Protein AF-0000000070117805 (afdb_homodimer)

Secondary structure (DSSP, 8-state):
----S-HHHHHHHHHHHHHHHHHHHHHHHHHHHHHTT--HHHHHHHHHHHHSTTTGGGSTTTHHHHHS-GGGHHHHHHHHHHHHHHHHHHHHHH--HHHHHHTHHHHHHHHHHHHHHHHHHHHHHHHHHHHHHSEETTEEPPHHHHHHHHHHHHT---HHHHHHHHHHTT-TTSHHHHHHHHHHHHHHHHHHHHHHHHHHHHHT--THHHHHHHHHHHHHHHHIIIIIHHHHHHHHHH---HHHHHHHHHHHHHHHHHHHHHHTS-HHHHHHHHHHHS---SHHHHIIIIIHHHHHHHHHHHHHHHHHHHHT---TT--HHHHHHHHHHHHHHHIIIIIHHHHHHHHTT--HHHHHHHHHHHT--HHHHHHHHHHHHHTT---HHHHHHHHHHHHHHHHTHHHHHHTT---HHHHHHHHHSS------/----S-HHHHHHHHHHHHHHHHHHHHHHHHHHHHHTT--HHHHHHHHHHHHSTTTGGGSTTTHHHHHS-GGGHHHHHHHHHHHHHHHHHHHHHH--HHHHHHTHHHHHHHHHHHHHHHHHHHHHHHHHHHHHHSEETTEEPPHHHHHHHHHHHHT---HHHHHHHHHHTT-TTSHHHHHHHHHHHHHHHHHHHHHHHHHHHHHT--THHHHHHHHHHHHHHHHIIIIIHHHHHHHHHH---HHHHHHHHHHHHHHHHHHHHHHTS-HHHHHHHHHHHS---SHHHHIIIIIHHHHHHHHHHHHHHHHHHHHT---TT--HHHHHHHHHHHHHHHIIIIIHHHHHHHHTT--HHHHHHHHHHHT--HHHHHHHHHHHHHTT-S-HHHHHHHHHHHHHHHHTHHHHHHTT---HHHHHHHHHSS------

Structure (mmCIF, N/CA/C/O backbone):
data_AF-0000000070117805-model_v1
#
loop_
_entity.id
_entity.type
_entity.pdbx_description
1 polymer 'Transporter (CPA2 family)'
#
loop_
_atom_site.group_PDB
_atom_site.id
_atom_site.type_symbol
_atom_site.label_atom_id
_atom_site.label_alt_id
_atom_site.label_comp_id
_atom_site.label_asym_id
_atom_site.label_entity_id
_atom_site.label_seq_id
_atom_site.pdbx_PDB_ins_code
_atom_site.Cartn_x
_atom_site.Cartn_y
_atom_site.Cartn_z
_atom_site.occupancy
_atom_site.B_iso_or_equiv
_atom_site.auth_seq_id
_atom_site.auth_comp_id
_atom_site.auth_asym_id
_atom_site.auth_atom_id
_atom_site.pdbx_PDB_model_num
ATOM 1 N N . MET A 1 1 ? 11.406 22.812 -18.406 1 55.03 1 MET A N 1
ATOM 2 C CA . MET A 1 1 ? 10.969 23.047 -17.047 1 55.03 1 MET A CA 1
ATOM 3 C C . MET A 1 1 ? 11.328 21.875 -16.141 1 55.03 1 MET A C 1
ATOM 5 O O . MET A 1 1 ? 11.234 20.719 -16.547 1 55.03 1 MET A O 1
ATOM 9 N N . LYS A 1 2 ? 12.023 22.328 -15.125 1 71.62 2 LYS A N 1
ATOM 10 C CA . LYS A 1 2 ? 12.477 21.281 -14.211 1 71.62 2 LYS A CA 1
ATOM 11 C C . LYS A 1 2 ? 11.688 21.312 -12.906 1 71.62 2 LYS A C 1
ATOM 13 O O . LYS A 1 2 ? 11.227 22.375 -12.469 1 71.62 2 LYS A O 1
ATOM 18 N N . SER A 1 3 ? 11.391 20.125 -12.461 1 77 3 SER A N 1
ATOM 19 C CA . SER A 1 3 ? 10.664 20.047 -11.195 1 77 3 SER A CA 1
ATOM 20 C C . SER A 1 3 ? 11.484 20.625 -10.047 1 77 3 SER A C 1
ATOM 22 O O . SER A 1 3 ? 12.695 20.422 -9.977 1 77 3 SER A O 1
ATOM 24 N N . ILE A 1 4 ? 10.828 21.422 -9.227 1 68.19 4 ILE A N 1
ATOM 25 C CA . ILE A 1 4 ? 11.516 22.031 -8.094 1 68.19 4 ILE A CA 1
ATOM 26 C C . ILE A 1 4 ? 11.297 21.203 -6.836 1 68.19 4 ILE A C 1
ATOM 28 O O . ILE A 1 4 ? 11.781 21.547 -5.758 1 68.19 4 ILE A O 1
ATOM 32 N N . ALA A 1 5 ? 10.648 20.016 -6.969 1 71.81 5 ALA A N 1
ATOM 33 C CA . ALA A 1 5 ? 10.359 19.156 -5.824 1 71.81 5 ALA A CA 1
ATOM 34 C C . ALA A 1 5 ? 11.617 18.422 -5.352 1 71.81 5 ALA A C 1
ATOM 36 O O . ALA A 1 5 ? 12.469 18.047 -6.164 1 71.81 5 ALA A O 1
ATOM 37 N N . PRO A 1 6 ? 11.727 18.297 -3.977 1 71.12 6 PRO A N 1
ATOM 38 C CA . PRO A 1 6 ? 12.82 17.453 -3.488 1 71.12 6 PRO A CA 1
ATOM 39 C C . PRO A 1 6 ? 12.836 16.078 -4.125 1 71.12 6 PRO A C 1
ATOM 41 O O . PRO A 1 6 ? 11.773 15.5 -4.383 1 71.12 6 PRO A O 1
ATOM 44 N N . ALA A 1 7 ? 14 15.547 -4.344 1 72.06 7 ALA A N 1
ATOM 45 C CA . ALA A 1 7 ? 14.203 14.305 -5.078 1 72.06 7 ALA A CA 1
ATOM 46 C C . ALA A 1 7 ? 13.445 13.148 -4.43 1 72.06 7 ALA A C 1
ATOM 48 O O . ALA A 1 7 ? 12.828 12.336 -5.121 1 72.06 7 ALA A O 1
ATOM 49 N N . ALA A 1 8 ? 13.438 13.117 -3.115 1 72.56 8 ALA A N 1
ATOM 50 C CA . ALA A 1 8 ? 12.789 12.016 -2.408 1 72.56 8 ALA A CA 1
ATOM 51 C C . ALA A 1 8 ? 11.273 12.062 -2.59 1 72.56 8 ALA A C 1
ATOM 53 O O . ALA A 1 8 ? 10.641 11.031 -2.812 1 72.56 8 ALA A O 1
ATOM 54 N N . GLU A 1 9 ? 10.781 13.25 -2.545 1 76.88 9 GLU A N 1
ATOM 55 C CA . GLU A 1 9 ? 9.344 13.414 -2.723 1 76.88 9 GLU A CA 1
ATOM 56 C C . GLU A 1 9 ? 8.93 13.125 -4.164 1 76.88 9 GLU A C 1
ATOM 58 O O . GLU A 1 9 ? 7.867 12.539 -4.402 1 76.88 9 GLU A O 1
ATOM 63 N N . LEU A 1 10 ? 9.758 13.523 -5.004 1 81.31 10 LEU A N 1
ATOM 64 C CA . LEU A 1 10 ? 9.453 13.297 -6.414 1 81.31 10 LEU A CA 1
ATOM 65 C C . LEU A 1 10 ? 9.492 11.812 -6.75 1 81.31 10 LEU A C 1
ATOM 67 O O . LEU A 1 10 ? 8.719 11.336 -7.582 1 81.31 10 LEU A O 1
ATOM 71 N N . THR A 1 11 ? 10.391 11.133 -6.172 1 84 11 THR A N 1
ATOM 72 C CA . THR A 1 11 ? 10.477 9.695 -6.395 1 84 11 THR A CA 1
ATOM 73 C C . THR A 1 11 ? 9.195 9 -5.953 1 84 11 THR A C 1
ATOM 75 O O . THR A 1 11 ? 8.641 8.18 -6.684 1 84 11 THR A O 1
ATOM 78 N N . VAL A 1 12 ? 8.75 9.352 -4.824 1 85.31 12 VAL A N 1
ATOM 79 C CA . VAL A 1 12 ? 7.535 8.734 -4.301 1 85.31 12 VAL A CA 1
ATOM 80 C C . VAL A 1 12 ? 6.344 9.133 -5.168 1 85.31 12 VAL A C 1
ATOM 82 O O . VAL A 1 12 ? 5.484 8.297 -5.465 1 85.31 12 VAL A O 1
ATOM 85 N N . ALA A 1 13 ? 6.355 10.359 -5.535 1 88.25 13 ALA A N 1
ATOM 86 C CA . ALA A 1 13 ? 5.273 10.82 -6.402 1 88.25 13 ALA A CA 1
ATOM 87 C C . ALA A 1 13 ? 5.289 10.094 -7.742 1 88.25 13 ALA A C 1
ATOM 89 O O . ALA A 1 13 ? 4.23 9.781 -8.297 1 88.25 13 ALA A O 1
ATOM 90 N N . THR A 1 14 ? 6.426 9.906 -8.25 1 89.94 14 THR A N 1
ATOM 91 C CA . THR A 1 14 ? 6.562 9.172 -9.5 1 89.94 14 THR A CA 1
ATOM 92 C C . THR A 1 14 ? 6.062 7.738 -9.352 1 89.94 14 THR A C 1
ATOM 94 O O . THR A 1 14 ? 5.426 7.195 -10.258 1 89.94 14 THR A O 1
ATOM 97 N N . VAL A 1 15 ? 6.383 7.164 -8.273 1 91.06 15 VAL A N 1
ATOM 98 C CA . VAL A 1 15 ? 5.918 5.812 -7.988 1 91.06 15 VAL A CA 1
ATOM 99 C C . VAL A 1 15 ? 4.395 5.777 -7.98 1 91.06 15 VAL A C 1
ATOM 101 O O . VAL A 1 15 ? 3.785 4.848 -8.516 1 91.06 15 VAL A O 1
ATOM 104 N N . LEU A 1 16 ? 3.816 6.758 -7.375 1 91.88 16 LEU A N 1
ATOM 105 C CA . LEU A 1 16 ? 2.361 6.832 -7.324 1 91.88 16 LEU A CA 1
ATOM 106 C C . LEU A 1 16 ? 1.78 7.035 -8.719 1 91.88 16 LEU A C 1
ATOM 108 O O . LEU A 1 16 ? 0.733 6.473 -9.047 1 91.88 16 LEU A O 1
ATOM 112 N N . ALA A 1 17 ? 2.422 7.848 -9.492 1 92.44 17 ALA A N 1
ATOM 113 C CA . ALA A 1 17 ? 2.014 8.008 -10.891 1 92.44 17 ALA A CA 1
ATOM 114 C C . ALA A 1 17 ? 2.129 6.688 -11.648 1 92.44 17 ALA A C 1
ATOM 116 O O . ALA A 1 17 ? 1.299 6.383 -12.508 1 92.44 17 ALA A O 1
ATOM 117 N N . ASP A 1 18 ? 3.166 5.977 -11.367 1 91.75 18 ASP A N 1
ATOM 118 C CA . ASP A 1 18 ? 3.35 4.66 -11.969 1 91.75 18 ASP A CA 1
ATOM 119 C C . ASP A 1 18 ? 2.195 3.727 -11.617 1 91.75 18 ASP A C 1
ATOM 121 O O . ASP A 1 18 ? 1.738 2.947 -12.453 1 91.75 18 ASP A O 1
ATOM 125 N N . ILE A 1 19 ? 1.818 3.775 -10.391 1 92.06 19 ILE A N 1
ATOM 126 C CA . ILE A 1 19 ? 0.686 2.959 -9.969 1 92.06 19 ILE A CA 1
ATOM 127 C C . ILE A 1 19 ? -0.547 3.32 -10.797 1 92.06 19 ILE A C 1
ATOM 129 O O . ILE A 1 19 ? -1.296 2.438 -11.219 1 92.06 19 ILE A O 1
ATOM 133 N N . ALA A 1 20 ? -0.737 4.594 -10.992 1 93.06 20 ALA A N 1
ATOM 134 C CA . ALA A 1 20 ? -1.87 5.062 -11.781 1 93.06 20 ALA A CA 1
ATOM 135 C C . ALA A 1 20 ? -1.833 4.473 -13.188 1 93.06 20 ALA A C 1
ATOM 137 O O . ALA A 1 20 ? -2.844 3.965 -13.68 1 93.06 20 ALA A O 1
ATOM 138 N N . ILE A 1 21 ? -0.722 4.527 -13.812 1 90.75 21 ILE A N 1
ATOM 139 C CA . ILE A 1 21 ? -0.55 4.02 -15.164 1 90.75 21 ILE A CA 1
ATOM 140 C C . ILE A 1 21 ? -0.79 2.512 -15.188 1 90.75 21 ILE A C 1
ATOM 142 O O . ILE A 1 21 ? -1.487 2 -16.062 1 90.75 21 ILE A O 1
ATOM 146 N N . VAL A 1 22 ? -0.227 1.865 -14.25 1 89.94 22 VAL A N 1
ATOM 147 C CA . VAL A 1 22 ? -0.34 0.415 -14.141 1 89.94 22 VAL A CA 1
ATOM 148 C C . VAL A 1 22 ? -1.805 0.022 -13.961 1 89.94 22 VAL A C 1
ATOM 150 O O . VAL A 1 22 ? -2.273 -0.946 -14.57 1 89.94 22 VAL A O 1
ATOM 153 N N . LEU A 1 23 ? -2.49 0.759 -13.156 1 90.62 23 LEU A N 1
ATOM 154 C CA . LEU A 1 23 ? -3.891 0.447 -12.898 1 90.62 23 LEU A CA 1
ATOM 155 C C . LEU A 1 23 ? -4.73 0.631 -14.156 1 90.62 23 LEU A C 1
ATOM 157 O O . LEU A 1 23 ? -5.543 -0.233 -14.5 1 90.62 23 LEU A O 1
ATOM 161 N N . VAL A 1 24 ? -4.508 1.684 -14.859 1 91.38 24 VAL A N 1
ATOM 162 C CA . VAL A 1 24 ? -5.309 1.983 -16.047 1 91.38 24 VAL A CA 1
ATOM 163 C C . VAL A 1 24 ? -4.98 0.989 -17.156 1 91.38 24 VAL A C 1
ATOM 165 O O . VAL A 1 24 ? -5.883 0.402 -17.75 1 91.38 24 VAL A O 1
ATOM 168 N N . VAL A 1 25 ? -3.73 0.775 -17.406 1 90.56 25 VAL A N 1
ATOM 169 C CA . VAL A 1 25 ? -3.311 -0.145 -18.469 1 90.56 25 VAL A CA 1
ATOM 170 C C . VAL A 1 25 ? -3.711 -1.571 -18.094 1 90.56 25 VAL A C 1
ATOM 172 O O . VAL A 1 25 ? -4.156 -2.34 -18.953 1 90.56 25 VAL A O 1
ATOM 175 N N . GLY A 1 26 ? -3.496 -1.87 -16.844 1 89.38 26 GLY A N 1
ATOM 176 C CA . GLY A 1 26 ? -3.912 -3.182 -16.375 1 89.38 26 GLY A CA 1
ATOM 177 C C . GLY A 1 26 ? -5.398 -3.434 -16.547 1 89.38 26 GLY A C 1
ATOM 178 O O . GLY A 1 26 ? -5.809 -4.531 -16.922 1 89.38 26 GLY A O 1
ATOM 179 N N . TYR A 1 27 ? -6.141 -2.432 -16.25 1 89.06 27 TYR A N 1
ATOM 180 C CA . TYR A 1 27 ? -7.586 -2.559 -16.406 1 89.06 27 TYR A CA 1
ATOM 181 C C . TYR A 1 27 ? -7.961 -2.764 -17.859 1 89.06 27 TYR A C 1
ATOM 183 O O . TYR A 1 27 ? -8.797 -3.611 -18.188 1 89.06 27 TYR A O 1
ATOM 191 N N . VAL A 1 28 ? -7.391 -2.021 -18.734 1 91.88 28 VAL A N 1
ATOM 192 C CA . VAL A 1 28 ? -7.691 -2.102 -20.156 1 91.88 28 VAL A CA 1
ATOM 193 C C . VAL A 1 28 ? -7.289 -3.473 -20.703 1 91.88 28 VAL A C 1
ATOM 195 O O . VAL A 1 28 ? -8.07 -4.133 -21.391 1 91.88 28 VAL A O 1
ATOM 198 N N . PHE A 1 29 ? -6.133 -3.92 -20.391 1 91.69 29 PHE A N 1
ATOM 199 C CA . PHE A 1 29 ? -5.648 -5.219 -20.844 1 91.69 29 PHE A CA 1
ATOM 200 C C . PHE A 1 29 ? -6.445 -6.348 -20.203 1 91.69 29 PHE A C 1
ATOM 202 O O . PHE A 1 29 ? -6.684 -7.383 -20.828 1 91.69 29 PHE A O 1
ATOM 209 N N . GLY A 1 30 ? -6.707 -6.141 -18.953 1 87.94 30 GLY A N 1
ATOM 210 C CA . GLY A 1 30 ? -7.535 -7.133 -18.281 1 87.94 30 GLY A CA 1
ATOM 211 C C . GLY A 1 30 ? -8.906 -7.293 -18.922 1 87.94 30 GLY A C 1
ATOM 212 O O . GLY A 1 30 ? -9.367 -8.414 -19.125 1 87.94 30 GLY A O 1
ATOM 213 N N . ARG A 1 31 ? -9.492 -6.215 -19.234 1 88.19 31 ARG A N 1
ATOM 214 C CA . ARG A 1 31 ? -10.789 -6.238 -19.891 1 88.19 31 ARG A CA 1
ATOM 215 C C . ARG A 1 31 ? -10.68 -6.867 -21.281 1 88.19 31 ARG A C 1
ATOM 217 O O . ARG A 1 31 ? -11.57 -7.613 -21.703 1 88.19 31 ARG A O 1
ATOM 224 N N . ALA A 1 32 ? -9.68 -6.527 -21.953 1 92.19 32 ALA A N 1
ATOM 225 C CA . ALA A 1 32 ? -9.445 -7.117 -23.266 1 92.19 32 ALA A CA 1
ATOM 226 C C . ALA A 1 32 ? -9.266 -8.633 -23.156 1 92.19 32 ALA A C 1
ATOM 228 O O . ALA A 1 32 ? -9.773 -9.383 -24 1 92.19 32 ALA A O 1
ATOM 229 N N . ALA A 1 33 ? -8.484 -9.055 -22.25 1 89.25 33 ALA A N 1
ATOM 230 C CA . ALA A 1 33 ? -8.273 -10.484 -22.016 1 89.25 33 ALA A CA 1
ATOM 231 C C . ALA A 1 33 ? -9.594 -11.188 -21.719 1 89.25 33 ALA A C 1
ATOM 233 O O . ALA A 1 33 ? -9.852 -12.273 -22.25 1 89.25 33 ALA A O 1
ATOM 234 N N . ARG A 1 34 ? -10.336 -10.547 -20.938 1 85.94 34 ARG A N 1
ATOM 235 C CA . ARG A 1 34 ? -11.633 -11.117 -20.594 1 85.94 34 ARG A CA 1
ATOM 236 C C . ARG A 1 34 ? -12.508 -11.258 -21.828 1 85.94 34 ARG A C 1
ATOM 238 O O . ARG A 1 34 ? -13.234 -12.25 -21.984 1 85.94 34 ARG A O 1
ATOM 245 N N . ARG A 1 35 ? -12.492 -10.336 -22.625 1 88.25 35 ARG A N 1
ATOM 246 C CA . ARG A 1 35 ? -13.266 -10.375 -23.859 1 88.25 35 ARG A CA 1
ATOM 247 C C . ARG A 1 35 ? -12.797 -11.492 -24.781 1 88.25 35 ARG A C 1
ATOM 249 O O . ARG A 1 35 ? -13.586 -12.062 -25.531 1 88.25 35 ARG A O 1
ATOM 256 N N . LEU A 1 36 ? -11.594 -11.828 -24.656 1 88.88 36 LEU A N 1
ATOM 257 C CA . LEU A 1 36 ? -11.016 -12.883 -25.484 1 88.88 36 LEU A CA 1
ATOM 258 C C . LEU A 1 36 ? -11.141 -14.242 -24.781 1 88.88 36 LEU A C 1
ATOM 260 O O . LEU A 1 36 ? -10.547 -15.227 -25.234 1 88.88 36 LEU A O 1
ATOM 264 N N . GLY A 1 37 ? -11.734 -14.211 -23.656 1 83.38 37 GLY A N 1
ATOM 265 C CA . GLY A 1 37 ? -11.953 -15.453 -22.922 1 83.38 37 GLY A CA 1
ATOM 266 C C . GLY A 1 37 ? -10.789 -15.836 -22.031 1 83.38 37 GLY A C 1
ATOM 267 O O . GLY A 1 37 ? -10.703 -16.969 -21.562 1 83.38 37 GLY A O 1
ATOM 268 N N . GLN A 1 38 ? -9.914 -14.891 -21.828 1 86.69 38 GLN A N 1
ATOM 269 C CA . GLN A 1 38 ? -8.742 -15.117 -20.984 1 86.69 38 GLN A CA 1
ATOM 270 C C . GLN A 1 38 ? -8.977 -14.594 -19.578 1 86.69 38 GLN A C 1
ATOM 272 O O . GLN A 1 38 ? -9.789 -13.688 -19.359 1 86.69 38 GLN A O 1
ATOM 277 N N . PRO A 1 39 ? -8.336 -15.289 -18.609 1 83.12 39 PRO A N 1
ATOM 278 C CA . PRO A 1 39 ? -8.359 -14.711 -17.266 1 83.12 39 PRO A CA 1
ATOM 279 C C . PRO A 1 39 ? -7.773 -13.305 -17.203 1 83.12 39 PRO A C 1
ATOM 281 O O . PRO A 1 39 ? -6.789 -13.016 -17.906 1 83.12 39 PRO A O 1
ATOM 284 N N . VAL A 1 40 ? -8.336 -12.508 -16.375 1 85.81 40 VAL A N 1
ATOM 285 C CA . VAL A 1 40 ? -7.945 -11.102 -16.234 1 85.81 40 VAL A CA 1
ATOM 286 C C . VAL A 1 40 ? -6.461 -11.008 -15.891 1 85.81 40 VAL A C 1
ATOM 288 O O . VAL A 1 40 ? -5.766 -10.109 -16.359 1 85.81 40 VAL A O 1
ATOM 291 N N . VAL A 1 41 ? -5.996 -11.93 -15.117 1 83.38 41 VAL A N 1
ATOM 292 C CA . VAL A 1 41 ? -4.617 -11.898 -14.648 1 83.38 41 VAL A CA 1
ATOM 293 C C . VAL A 1 41 ? -3.66 -11.992 -15.836 1 83.38 41 VAL A C 1
ATOM 295 O O . VAL A 1 41 ? -2.588 -11.391 -15.828 1 83.38 41 VAL A O 1
ATOM 298 N N . VAL A 1 42 ? -3.996 -12.75 -16.781 1 84.12 42 VAL A N 1
ATOM 299 C CA . VAL A 1 42 ? -3.182 -12.867 -17.984 1 84.12 42 VAL A CA 1
ATOM 300 C C . VAL A 1 42 ? -3.055 -11.508 -18.672 1 84.12 42 VAL A C 1
ATOM 302 O O . VAL A 1 42 ? -1.975 -11.133 -19.125 1 84.12 42 VAL A O 1
ATOM 305 N N . GLY A 1 43 ? -4.129 -10.859 -18.781 1 86.69 43 GLY A N 1
ATOM 306 C CA . GLY A 1 43 ? -4.102 -9.508 -19.328 1 86.69 43 GLY A CA 1
ATOM 307 C C . GLY A 1 43 ? -3.221 -8.562 -18.531 1 86.69 43 GLY A C 1
ATOM 308 O O . GLY A 1 43 ? -2.508 -7.742 -19.109 1 86.69 43 GLY A O 1
ATOM 309 N N . GLU A 1 44 ? -3.254 -8.656 -17.266 1 86.44 44 GLU A N 1
ATOM 310 C CA . GLU A 1 44 ? -2.447 -7.801 -16.406 1 86.44 44 GLU A CA 1
ATOM 311 C C . GLU A 1 44 ? -0.957 -8.078 -16.594 1 86.44 44 GLU A C 1
ATOM 313 O O . GLU A 1 44 ? -0.149 -7.148 -16.641 1 86.44 44 GLU A O 1
ATOM 318 N N . ILE A 1 45 ? -0.655 -9.312 -16.672 1 83.25 45 ILE A N 1
ATOM 319 C CA . ILE A 1 45 ? 0.739 -9.68 -16.891 1 83.25 45 ILE A CA 1
ATOM 320 C C . ILE A 1 45 ? 1.198 -9.164 -18.25 1 83.25 45 ILE A C 1
ATOM 322 O O . ILE A 1 45 ? 2.297 -8.617 -18.375 1 83.25 45 ILE A O 1
ATOM 326 N N . LEU A 1 46 ? 0.386 -9.289 -19.234 1 86.06 46 LEU A N 1
ATOM 327 C CA . LEU A 1 46 ? 0.695 -8.789 -20.578 1 86.06 46 LEU A CA 1
ATOM 328 C C . LEU A 1 46 ? 0.869 -7.277 -20.562 1 86.06 46 LEU A C 1
ATOM 330 O O . LEU A 1 46 ? 1.698 -6.738 -21.297 1 86.06 46 LEU A O 1
ATOM 334 N N . ALA A 1 47 ? 0.02 -6.641 -19.812 1 88.31 47 ALA A N 1
ATOM 335 C CA . ALA A 1 47 ? 0.157 -5.195 -19.672 1 88.31 47 ALA A CA 1
ATOM 336 C C . ALA A 1 47 ? 1.54 -4.824 -19.141 1 88.31 47 ALA A C 1
ATOM 338 O O . ALA A 1 47 ? 2.16 -3.871 -19.625 1 88.31 47 ALA A O 1
ATOM 339 N N . GLY A 1 48 ? 1.985 -5.52 -18.156 1 84.69 48 GLY A N 1
ATOM 340 C CA . GLY A 1 48 ? 3.322 -5.301 -17.625 1 84.69 48 GLY A CA 1
ATOM 341 C C . GLY A 1 48 ? 4.414 -5.5 -18.672 1 84.69 48 GLY A C 1
ATOM 342 O O . GLY A 1 48 ? 5.348 -4.699 -18.75 1 84.69 48 GLY A O 1
ATOM 343 N N . ILE A 1 49 ? 4.262 -6.531 -19.391 1 82.56 49 ILE A N 1
ATOM 344 C CA . ILE A 1 49 ? 5.234 -6.84 -20.438 1 82.56 49 ILE A CA 1
ATOM 345 C C . ILE A 1 49 ? 5.223 -5.738 -21.484 1 82.56 49 ILE A C 1
ATOM 347 O O . ILE A 1 49 ? 6.277 -5.328 -21.984 1 82.56 49 ILE A O 1
ATOM 351 N N . ALA A 1 50 ? 4.086 -5.312 -21.828 1 85.25 50 ALA A N 1
ATOM 352 C CA . ALA A 1 50 ? 3.941 -4.262 -22.828 1 85.25 50 ALA A CA 1
ATOM 353 C C . ALA A 1 50 ? 4.578 -2.957 -22.359 1 85.25 50 ALA A C 1
ATOM 355 O O . ALA A 1 50 ? 5.145 -2.207 -23.156 1 85.25 50 ALA A O 1
ATOM 356 N N . LEU A 1 51 ? 4.477 -2.703 -21.141 1 86.44 51 LEU A N 1
ATOM 357 C CA . LEU A 1 51 ? 5.02 -1.476 -20.562 1 86.44 51 LEU A CA 1
ATOM 358 C C . LEU A 1 51 ? 6.52 -1.609 -20.312 1 86.44 51 LEU A C 1
ATOM 360 O O . LEU A 1 51 ? 7.203 -0.614 -20.062 1 86.44 51 LEU A O 1
ATOM 364 N N . GLY A 1 52 ? 6.941 -2.795 -20.375 1 81.12 52 GLY A N 1
ATOM 365 C CA . GLY A 1 52 ? 8.344 -3.082 -20.125 1 81.12 52 GLY A CA 1
ATOM 366 C C . GLY A 1 52 ? 9.219 -2.932 -21.359 1 81.12 52 GLY A C 1
ATOM 367 O O . GLY A 1 52 ? 8.82 -2.293 -22.328 1 81.12 52 GLY A O 1
ATOM 368 N N . PRO A 1 53 ? 10.406 -3.402 -21.203 1 76.06 53 PRO A N 1
ATOM 369 C CA . PRO A 1 53 ? 11.359 -3.27 -22.297 1 76.06 53 PRO A CA 1
ATOM 370 C C . PRO A 1 53 ? 10.93 -4.047 -23.547 1 76.06 53 PRO A C 1
ATOM 372 O O . PRO A 1 53 ? 11.406 -3.76 -24.641 1 76.06 53 PRO A O 1
ATOM 375 N N . SER A 1 54 ? 10.023 -4.938 -23.391 1 75.38 54 SER A N 1
ATOM 376 C CA . SER A 1 54 ? 9.641 -5.805 -24.5 1 75.38 54 SER A CA 1
ATOM 377 C C . SER A 1 54 ? 8.852 -5.039 -25.562 1 75.38 54 SER A C 1
ATOM 379 O O . SER A 1 54 ? 8.883 -5.387 -26.734 1 75.38 54 SER A O 1
ATOM 381 N N . LEU A 1 55 ? 8.055 -4.062 -25.172 1 75.88 55 LEU A N 1
ATOM 382 C CA . LEU A 1 55 ? 7.289 -3.307 -26.156 1 75.88 55 LEU A CA 1
ATOM 383 C C . LEU A 1 55 ? 7.594 -1.816 -26.047 1 75.88 55 LEU A C 1
ATOM 385 O O . LEU A 1 55 ? 8.195 -1.237 -26.969 1 75.88 55 LEU A O 1
ATOM 389 N N . LEU A 1 56 ? 7.312 -1.294 -24.969 1 73.19 56 LEU A N 1
ATOM 390 C CA . LEU A 1 56 ? 7.559 0.134 -24.797 1 73.19 56 LEU A CA 1
ATOM 391 C C . LEU A 1 56 ? 9.047 0.449 -24.906 1 73.19 56 LEU A C 1
ATOM 393 O O . LEU A 1 56 ? 9.422 1.529 -25.375 1 73.19 56 LEU A O 1
ATOM 397 N N . GLY A 1 57 ? 9.758 -0.45 -24.469 1 69.88 57 GLY A N 1
ATOM 398 C CA . GLY A 1 57 ? 11.203 -0.264 -24.516 1 69.88 57 GLY A CA 1
ATOM 399 C C . GLY A 1 57 ? 11.758 -0.269 -25.922 1 69.88 57 GLY A C 1
ATOM 400 O O . GLY A 1 57 ? 12.883 0.195 -26.156 1 69.88 57 GLY A O 1
ATOM 401 N N . LEU A 1 58 ? 10.953 -0.786 -26.781 1 70.44 58 LEU A N 1
ATOM 402 C CA . LEU A 1 58 ? 11.383 -0.811 -28.172 1 70.44 58 LEU A CA 1
ATOM 403 C C . LEU A 1 58 ? 11.211 0.558 -28.828 1 70.44 58 LEU A C 1
ATOM 405 O O . LEU A 1 58 ? 11.797 0.833 -29.875 1 70.44 58 LEU A O 1
ATOM 409 N N . LEU A 1 59 ? 10.406 1.34 -28.109 1 72.62 59 LEU A N 1
ATOM 410 C CA . LEU A 1 59 ? 10.195 2.684 -28.641 1 72.62 59 LEU A CA 1
ATOM 411 C C . LEU A 1 59 ? 11.359 3.6 -28.266 1 72.62 59 LEU A C 1
ATOM 413 O O . LEU A 1 59 ? 12.031 3.383 -27.266 1 72.62 59 LEU A O 1
ATOM 417 N N . PRO A 1 60 ? 11.664 4.461 -29.172 1 72.12 60 PRO A N 1
ATOM 418 C CA . PRO A 1 60 ? 12.805 5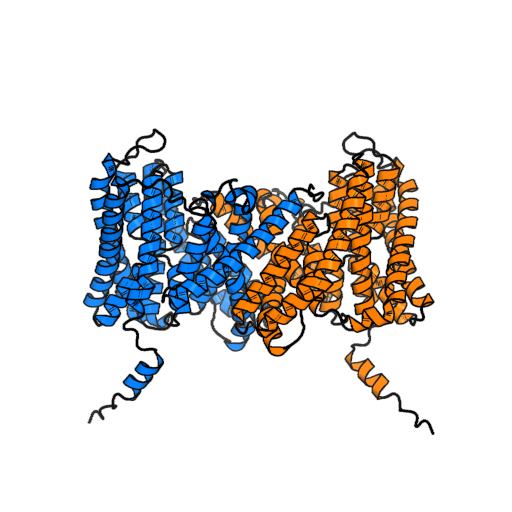.336 -28.906 1 72.12 60 PRO A CA 1
ATOM 419 C C . PRO A 1 60 ? 12.641 6.164 -27.641 1 72.12 60 PRO A C 1
ATOM 421 O O . PRO A 1 60 ? 11.516 6.523 -27.266 1 72.12 60 PRO A O 1
ATOM 424 N N . GLY A 1 61 ? 13.797 6.348 -26.938 1 70.44 61 GLY A N 1
ATOM 425 C CA . GLY A 1 61 ? 13.82 7.254 -25.797 1 70.44 61 GLY A CA 1
ATOM 426 C C . GLY A 1 61 ? 13.734 6.543 -24.469 1 70.44 61 GLY A C 1
ATOM 427 O O . GLY A 1 61 ? 13.43 7.164 -23.453 1 70.44 61 GLY A O 1
ATOM 428 N N . ASP A 1 62 ? 13.961 5.266 -24.453 1 73.38 62 ASP A N 1
ATOM 429 C CA . ASP A 1 62 ? 13.93 4.469 -23.219 1 73.38 62 ASP A CA 1
ATOM 430 C C . ASP A 1 62 ? 12.695 4.789 -22.391 1 73.38 62 ASP A C 1
ATOM 432 O O . ASP A 1 62 ? 12.812 5.125 -21.203 1 73.38 62 ASP A O 1
ATOM 436 N N . LEU A 1 63 ? 11.602 4.734 -22.984 1 74 63 LEU A N 1
ATOM 437 C CA . LEU A 1 63 ? 10.328 5.145 -22.406 1 74 63 LEU A CA 1
ATOM 438 C C . LEU A 1 63 ? 10.031 4.367 -21.125 1 74 63 LEU A C 1
ATOM 440 O O . LEU A 1 63 ? 9.453 4.91 -20.188 1 74 63 LEU A O 1
ATOM 444 N N . THR A 1 64 ? 10.516 3.201 -21.078 1 73.94 64 THR A N 1
ATOM 445 C CA . THR A 1 64 ? 10.258 2.395 -19.891 1 73.94 64 THR A CA 1
ATOM 446 C C . THR A 1 64 ? 10.93 3.01 -18.672 1 73.94 64 THR A C 1
ATOM 448 O O . THR A 1 64 ? 10.305 3.154 -17.609 1 73.94 64 THR A O 1
ATOM 451 N N . SER A 1 65 ? 12.172 3.379 -18.875 1 76.94 65 SER A N 1
ATOM 452 C CA . SER A 1 65 ? 12.906 3.973 -17.766 1 76.94 65 SER A CA 1
ATOM 453 C C . SER A 1 65 ? 12.375 5.363 -17.422 1 76.94 65 SER A C 1
ATOM 455 O O . SER A 1 65 ? 12.469 5.809 -16.281 1 76.94 65 SER A O 1
ATOM 457 N N . ALA A 1 66 ? 11.852 5.945 -18.406 1 77.12 66 ALA A N 1
ATOM 458 C CA . ALA A 1 66 ? 11.297 7.281 -18.203 1 77.12 66 ALA A CA 1
ATOM 459 C C . ALA A 1 66 ? 10 7.211 -17.391 1 77.12 66 ALA A C 1
ATOM 461 O O . ALA A 1 66 ? 9.758 8.047 -16.516 1 77.12 66 ALA A O 1
ATOM 462 N N . VAL A 1 67 ? 9.258 6.25 -17.672 1 79.56 67 VAL A N 1
ATOM 463 C CA . VAL A 1 67 ? 7.957 6.113 -17.031 1 79.56 67 VAL A CA 1
ATOM 464 C C . VAL A 1 67 ? 8.109 5.348 -15.711 1 79.56 67 VAL A C 1
ATOM 466 O O . VAL A 1 67 ? 7.5 5.707 -14.703 1 79.56 67 VAL A O 1
ATOM 469 N N . PHE A 1 68 ? 8.867 4.352 -15.766 1 84 68 PHE A N 1
ATOM 470 C CA . PHE A 1 68 ? 9.117 3.512 -14.602 1 84 68 PHE A CA 1
ATOM 471 C C . PHE A 1 68 ? 10.594 3.521 -14.227 1 84 68 PHE A C 1
ATOM 473 O O . PHE A 1 68 ? 11.289 2.521 -14.414 1 84 68 PHE A O 1
ATOM 480 N N . PRO A 1 69 ? 11 4.512 -13.633 1 81.75 69 PRO A N 1
ATOM 481 C CA . PRO A 1 69 ? 12.422 4.586 -13.273 1 81.75 69 PRO A CA 1
ATOM 482 C C . PRO A 1 69 ? 12.859 3.449 -12.352 1 81.75 69 PRO A C 1
ATOM 484 O O . PRO A 1 69 ? 12.102 3.033 -11.477 1 81.75 69 PRO A O 1
ATOM 487 N N . PRO A 1 70 ? 14.062 2.977 -12.508 1 77.94 70 PRO A N 1
ATOM 488 C CA . PRO A 1 70 ? 14.57 1.854 -11.719 1 77.94 70 PRO A CA 1
ATOM 489 C C . PRO A 1 70 ? 14.508 2.115 -10.219 1 77.94 70 PRO A C 1
ATOM 491 O O . PRO A 1 70 ? 14.273 1.191 -9.438 1 77.94 70 PRO A O 1
ATOM 494 N N . ALA A 1 71 ? 14.688 3.334 -9.859 1 78.75 71 ALA A N 1
ATOM 495 C CA . ALA A 1 71 ? 14.695 3.68 -8.445 1 78.75 71 ALA A CA 1
ATOM 496 C C . ALA A 1 71 ? 13.32 3.488 -7.82 1 78.75 71 ALA A C 1
ATOM 498 O O . ALA A 1 71 ? 13.203 3.271 -6.613 1 78.75 71 ALA A O 1
ATOM 499 N N . GLY A 1 72 ? 12.344 3.529 -8.641 1 84.88 72 GLY A N 1
ATOM 500 C CA . GLY A 1 72 ? 10.984 3.463 -8.133 1 84.88 72 GLY A CA 1
ATOM 501 C C . GLY A 1 72 ? 10.422 2.055 -8.109 1 84.88 72 GLY A C 1
ATOM 502 O O . GLY A 1 72 ? 9.43 1.783 -7.422 1 84.88 72 GLY A O 1
ATOM 503 N N . ARG A 1 73 ? 11.023 1.128 -8.719 1 83.38 73 ARG A N 1
ATOM 504 C CA . ARG A 1 73 ? 10.477 -0.21 -8.93 1 83.38 73 ARG A CA 1
ATOM 505 C C . ARG A 1 73 ? 10.375 -0.973 -7.613 1 83.38 73 ARG A C 1
ATOM 507 O O . ARG A 1 73 ? 9.367 -1.636 -7.352 1 83.38 73 ARG A O 1
ATOM 514 N N . PRO A 1 74 ? 11.398 -0.832 -6.77 1 82.19 74 PRO A N 1
ATOM 515 C CA . PRO A 1 74 ? 11.273 -1.522 -5.484 1 82.19 74 PRO A CA 1
ATOM 516 C C . PRO A 1 74 ? 10.094 -1.021 -4.656 1 82.19 74 PRO A C 1
ATOM 518 O O . PRO A 1 74 ? 9.469 -1.8 -3.934 1 82.19 74 PRO A O 1
ATOM 521 N N . TYR A 1 75 ? 9.773 0.235 -4.785 1 87.75 75 TYR A N 1
ATOM 522 C CA . TYR A 1 75 ? 8.633 0.792 -4.07 1 87.75 75 TYR A CA 1
ATOM 523 C C . TYR A 1 75 ? 7.324 0.217 -4.602 1 87.75 75 TYR A C 1
ATOM 525 O O . TYR A 1 75 ? 6.422 -0.113 -3.826 1 87.75 75 TYR A O 1
ATOM 533 N N . LEU A 1 76 ? 7.305 0.109 -5.898 1 87.06 76 LEU A N 1
ATOM 534 C CA . LEU A 1 76 ? 6.125 -0.479 -6.523 1 87.06 76 LEU A CA 1
ATOM 535 C C . LEU A 1 76 ? 5.91 -1.91 -6.043 1 87.06 76 LEU A C 1
ATOM 537 O O . LEU A 1 76 ? 4.785 -2.307 -5.742 1 87.06 76 LEU A O 1
ATOM 541 N N . SER A 1 77 ? 6.938 -2.598 -5.953 1 84.06 77 SER A N 1
ATOM 542 C CA . SER A 1 77 ? 6.891 -3.984 -5.504 1 84.06 77 SER A CA 1
ATOM 543 C C . SER A 1 77 ? 6.43 -4.078 -4.051 1 84.06 77 SER A C 1
ATOM 545 O O . SER A 1 77 ? 5.598 -4.922 -3.711 1 84.06 77 SER A O 1
ATOM 547 N N . ALA A 1 78 ? 6.98 -3.232 -3.252 1 87.19 78 ALA A N 1
ATOM 548 C CA . ALA A 1 78 ? 6.621 -3.238 -1.837 1 87.19 78 ALA A CA 1
ATOM 549 C C . ALA A 1 78 ? 5.145 -2.906 -1.644 1 87.19 78 ALA A C 1
ATOM 551 O O . ALA A 1 78 ? 4.453 -3.553 -0.853 1 87.19 78 ALA A O 1
ATOM 552 N N . ILE A 1 79 ? 4.68 -1.943 -2.336 1 90.12 79 ILE A N 1
ATOM 553 C CA . ILE A 1 79 ? 3.293 -1.507 -2.238 1 90.12 79 ILE A CA 1
ATOM 554 C C . ILE A 1 79 ? 2.365 -2.627 -2.705 1 90.12 79 ILE A C 1
ATOM 556 O O . ILE A 1 79 ? 1.346 -2.902 -2.066 1 90.12 79 ILE A O 1
ATOM 560 N N . SER A 1 80 ? 2.678 -3.215 -3.756 1 88.62 80 SER A N 1
ATOM 561 C CA . SER A 1 80 ? 1.836 -4.258 -4.332 1 88.62 80 SER A CA 1
ATOM 562 C C . SER A 1 80 ? 1.812 -5.5 -3.445 1 88.62 80 SER A C 1
ATOM 564 O O . SER A 1 80 ? 0.849 -6.27 -3.475 1 88.62 80 SER A O 1
ATOM 566 N N . GLN A 1 81 ? 2.873 -5.746 -2.668 1 88.31 81 GLN A N 1
ATOM 567 C CA . GLN A 1 81 ? 2.938 -6.895 -1.771 1 88.31 81 GLN A CA 1
ATOM 568 C C . GLN A 1 81 ? 1.855 -6.816 -0.699 1 88.31 81 GLN A C 1
ATOM 570 O O . GLN A 1 81 ? 1.34 -7.844 -0.253 1 88.31 81 GLN A O 1
ATOM 575 N N . VAL A 1 82 ? 1.585 -5.594 -0.316 1 91.31 82 VAL A N 1
ATOM 576 C CA . VAL A 1 82 ? 0.518 -5.406 0.661 1 91.31 82 VAL A CA 1
ATOM 577 C C . VAL A 1 82 ? -0.789 -5.98 0.116 1 91.31 82 VAL A C 1
ATOM 579 O O . VAL A 1 82 ? -1.471 -6.746 0.799 1 91.31 82 VAL A O 1
ATOM 582 N N . GLY A 1 83 ? -1.135 -5.621 -1.061 1 89.44 83 GLY A N 1
ATOM 583 C CA . GLY A 1 83 ? -2.348 -6.117 -1.692 1 89.44 83 GLY A CA 1
ATOM 584 C C . GLY A 1 83 ? -2.332 -7.617 -1.923 1 89.44 83 GLY A C 1
ATOM 585 O O . GLY A 1 83 ? -3.332 -8.297 -1.688 1 89.44 83 GLY A O 1
ATOM 586 N N . LEU A 1 84 ? -1.235 -8.125 -2.34 1 87.44 84 LEU A N 1
ATOM 587 C CA . LEU A 1 84 ? -1.091 -9.547 -2.637 1 87.44 84 LEU A CA 1
ATOM 588 C C . LEU A 1 84 ? -1.291 -10.383 -1.381 1 87.44 84 LEU A C 1
ATOM 590 O O . LEU A 1 84 ? -1.989 -11.398 -1.413 1 87.44 84 LEU A O 1
ATOM 594 N N . LEU A 1 85 ? -0.654 -10.008 -0.321 1 91.56 85 LEU A N 1
ATOM 595 C CA . LEU A 1 85 ? -0.703 -10.789 0.91 1 91.56 85 LEU A CA 1
ATOM 596 C C . LEU A 1 85 ? -2.111 -10.797 1.497 1 91.56 85 LEU A C 1
ATOM 598 O O . LEU A 1 85 ? -2.582 -11.82 1.985 1 91.56 85 LEU A O 1
ATOM 602 N N . LEU A 1 86 ? -2.746 -9.625 1.448 1 92.38 86 LEU A N 1
ATOM 603 C CA . LEU A 1 86 ? -4.113 -9.578 1.953 1 92.38 86 LEU A CA 1
ATOM 604 C C . LEU A 1 86 ? -5.047 -10.398 1.072 1 92.38 86 LEU A C 1
ATOM 606 O O . LEU A 1 86 ? -5.977 -11.039 1.571 1 92.38 86 LEU A O 1
ATOM 610 N N . PHE A 1 87 ? -4.797 -10.414 -0.185 1 86.88 87 PHE A N 1
ATOM 611 C CA . PHE A 1 87 ? -5.559 -11.25 -1.101 1 86.88 87 PHE A CA 1
ATOM 612 C C . PHE A 1 87 ? -5.348 -12.727 -0.78 1 86.88 87 PHE A C 1
ATOM 614 O O . PHE A 1 87 ? -6.309 -13.5 -0.712 1 86.88 87 PHE A O 1
ATOM 621 N N . MET A 1 88 ? -4.137 -13.086 -0.586 1 85.25 88 MET A N 1
ATOM 622 C CA . MET A 1 88 ? -3.814 -14.477 -0.279 1 85.25 88 MET A CA 1
ATOM 623 C C . MET A 1 88 ? -4.426 -14.898 1.054 1 85.25 88 MET A C 1
ATOM 625 O O . MET A 1 88 ? -4.816 -16.047 1.229 1 85.25 88 MET A O 1
ATOM 629 N N . PHE A 1 89 ? -4.438 -14.008 2.029 1 92.25 89 PHE A N 1
ATOM 630 C CA . PHE A 1 89 ? -5.137 -14.266 3.283 1 92.25 89 PHE A CA 1
ATOM 631 C C . PHE A 1 89 ? -6.586 -14.656 3.027 1 92.25 89 PHE A C 1
ATOM 633 O O . PHE A 1 89 ? -7.09 -15.609 3.615 1 92.25 89 PHE A O 1
ATOM 640 N N . LEU A 1 90 ? -7.289 -13.914 2.154 1 87.75 90 LEU A N 1
ATOM 641 C CA . LEU A 1 90 ? -8.695 -14.156 1.862 1 87.75 90 LEU A CA 1
ATOM 642 C C . LEU A 1 90 ? -8.891 -15.516 1.201 1 87.75 90 LEU A C 1
ATOM 644 O O . LEU A 1 90 ? -9.859 -16.219 1.487 1 87.75 90 LEU A O 1
ATOM 648 N N . ILE A 1 91 ? -8.008 -15.852 0.349 1 79.88 91 ILE A N 1
ATOM 649 C CA . ILE A 1 91 ? -8.055 -17.156 -0.302 1 79.88 91 ILE A CA 1
ATOM 650 C C . ILE A 1 91 ? -7.926 -18.266 0.745 1 79.88 91 ILE A C 1
ATOM 652 O O . ILE A 1 91 ? -8.648 -19.266 0.699 1 79.88 91 ILE A O 1
ATOM 656 N N . GLY A 1 92 ? -6.988 -18.094 1.641 1 83.62 92 GLY A N 1
ATOM 657 C CA . GLY A 1 92 ? -6.828 -19.062 2.717 1 83.62 92 GLY A CA 1
ATOM 658 C C . GLY A 1 92 ? -8.039 -19.141 3.633 1 83.62 92 GLY A C 1
ATOM 659 O O . GLY A 1 92 ? -8.406 -20.219 4.098 1 83.62 92 GLY A O 1
ATOM 660 N N . TRP A 1 93 ? -8.531 -17.969 3.865 1 87.81 93 TRP A N 1
ATOM 661 C CA . TRP A 1 93 ? -9.672 -17.891 4.762 1 87.81 93 TRP A CA 1
ATOM 662 C C . TRP A 1 93 ? -10.891 -18.578 4.16 1 87.81 93 TRP A C 1
ATOM 664 O O . TRP A 1 93 ? -11.695 -19.188 4.879 1 87.81 93 TRP A O 1
ATOM 674 N N . GLU A 1 94 ? -11.141 -18.516 2.881 1 81.12 94 GLU A N 1
ATOM 675 C CA . GLU A 1 94 ? -12.281 -19.109 2.189 1 81.12 94 GLU A CA 1
ATOM 676 C C . GLU A 1 94 ? -12.031 -20.578 1.877 1 81.12 94 GLU A C 1
ATOM 678 O O . GLU A 1 94 ? -12.938 -21.281 1.417 1 81.12 94 GLU A O 1
ATOM 683 N N . PHE A 1 95 ? -10.852 -20.953 2.107 1 77.56 95 PHE A N 1
ATOM 684 C CA . PHE A 1 95 ? -10.422 -22.312 1.771 1 77.56 95 PHE A CA 1
ATOM 685 C C . PHE A 1 95 ? -11.211 -23.344 2.572 1 77.56 95 PHE A C 1
ATOM 687 O O . PHE A 1 95 ? -11.305 -23.25 3.799 1 77.56 95 PHE A O 1
ATOM 694 N N . ASP A 1 96 ? -11.93 -24.25 1.891 1 74.56 96 ASP A N 1
ATOM 695 C CA . ASP A 1 96 ? -12.711 -25.297 2.545 1 74.56 96 ASP A CA 1
ATOM 696 C C . ASP A 1 96 ? -11.805 -26.391 3.104 1 74.56 96 ASP A C 1
ATOM 698 O O . ASP A 1 96 ? -11.414 -27.312 2.381 1 74.56 96 ASP A O 1
ATOM 702 N N . ARG A 1 97 ? -11.617 -26.406 4.395 1 75.62 97 ARG A N 1
ATOM 703 C CA . ARG A 1 97 ? -10.719 -27.359 5.047 1 75.62 97 ARG A CA 1
ATOM 704 C C . ARG A 1 97 ? -11.312 -28.766 5.039 1 75.62 97 ARG A C 1
ATOM 706 O O . ARG A 1 97 ? -10.57 -29.75 5.051 1 75.62 97 ARG A O 1
ATOM 713 N N . ARG A 1 98 ? -12.594 -28.906 5.055 1 76.31 98 ARG A N 1
ATOM 714 C CA . ARG A 1 98 ? -13.258 -30.203 5.117 1 76.31 98 ARG A CA 1
ATOM 715 C C . ARG A 1 98 ? -13.094 -30.969 3.807 1 76.31 98 ARG A C 1
ATOM 717 O O . ARG A 1 98 ? -12.859 -32.188 3.814 1 76.31 98 ARG A O 1
ATOM 724 N N . LEU A 1 99 ? -13.109 -30.219 2.809 1 71.56 99 LEU A N 1
ATOM 725 C CA . LEU A 1 99 ? -12.969 -30.844 1.495 1 71.56 99 LEU A CA 1
ATOM 726 C C . LEU A 1 99 ? -11.555 -31.375 1.293 1 71.56 99 LEU A C 1
ATOM 728 O O . LEU A 1 99 ? -11.375 -32.469 0.752 1 71.56 99 LEU A O 1
ATOM 732 N N . VAL A 1 100 ? -10.625 -30.703 1.688 1 77.12 100 VAL A N 1
ATOM 733 C CA . VAL A 1 100 ? -9.234 -31.125 1.525 1 77.12 100 VAL A CA 1
ATOM 734 C C . VAL A 1 100 ? -8.93 -32.312 2.447 1 77.12 100 VAL A C 1
ATOM 736 O O . VAL A 1 100 ? -8.203 -33.219 2.07 1 77.12 100 VAL A O 1
ATOM 739 N N . ALA A 1 101 ? -9.508 -32.219 3.57 1 80.31 101 ALA A N 1
ATOM 740 C CA . ALA A 1 101 ? -9.289 -33.281 4.531 1 80.31 101 ALA A CA 1
ATOM 741 C C . ALA A 1 101 ? -9.883 -34.594 4.023 1 80.31 101 ALA A C 1
ATOM 743 O O . ALA A 1 101 ? -9.32 -35.688 4.258 1 80.31 101 ALA A O 1
ATOM 744 N N . ARG A 1 102 ? -10.969 -34.531 3.367 1 78.19 102 ARG A N 1
ATOM 745 C CA . ARG A 1 102 ? -11.648 -35.719 2.848 1 78.19 102 ARG A CA 1
ATOM 746 C C . ARG A 1 102 ? -10.906 -36.281 1.646 1 78.19 102 ARG A C 1
ATOM 748 O O . ARG A 1 102 ? -11 -37.5 1.363 1 78.19 102 ARG A O 1
ATOM 755 N N . ARG A 1 103 ? -10.242 -35.438 1.003 1 84.81 103 ARG A N 1
ATOM 756 C CA . ARG A 1 103 ? -9.57 -35.844 -0.22 1 84.81 103 ARG A CA 1
ATOM 757 C C . ARG A 1 103 ? -8.055 -35.688 -0.098 1 84.81 103 ARG A C 1
ATOM 759 O O . ARG A 1 103 ? -7.395 -35.281 -1.049 1 84.81 103 ARG A O 1
ATOM 766 N N . LYS A 1 104 ? -7.578 -35.875 1.007 1 87.06 104 LYS A N 1
ATOM 767 C CA . LYS A 1 104 ? -6.164 -35.625 1.28 1 87.06 104 LYS A CA 1
ATOM 768 C C . LYS A 1 104 ? -5.273 -36.469 0.382 1 87.06 104 LYS A C 1
ATOM 770 O O . LYS A 1 104 ? -4.273 -36 -0.154 1 87.06 104 LYS A O 1
ATOM 775 N N . SER A 1 105 ? -5.633 -37.719 0.227 1 89.44 105 SER A N 1
ATOM 776 C CA . SER A 1 105 ? -4.828 -38.625 -0.588 1 89.44 105 SER A CA 1
ATOM 777 C C . SER A 1 105 ? -4.809 -38.188 -2.049 1 89.44 105 SER A C 1
ATOM 779 O O . SER A 1 105 ? -3.771 -38.25 -2.709 1 89.44 105 SER A O 1
ATOM 781 N N . LEU A 1 106 ? -5.914 -37.812 -2.467 1 89.12 106 LEU A N 1
ATOM 782 C CA . LEU A 1 106 ? -6.012 -37.344 -3.838 1 89.12 106 LEU A CA 1
ATOM 783 C C . LEU A 1 106 ? -5.195 -36.062 -4.023 1 89.12 106 LEU A C 1
ATOM 785 O O . LEU A 1 106 ? -4.469 -35.938 -5.012 1 89.12 106 LEU A O 1
ATOM 789 N N . THR A 1 107 ? -5.32 -35.156 -3.109 1 89.5 107 THR A N 1
ATOM 790 C CA . THR A 1 107 ? -4.613 -33.906 -3.182 1 89.5 107 THR A CA 1
ATOM 791 C C . THR A 1 107 ? -3.102 -34.125 -3.209 1 89.5 107 THR A C 1
ATOM 793 O O . THR A 1 107 ? -2.4 -33.531 -4.043 1 89.5 107 THR A O 1
ATOM 796 N N . VAL A 1 108 ? -2.635 -34.906 -2.385 1 89.75 108 VAL A N 1
ATOM 797 C CA . VAL A 1 108 ? -1.206 -35.188 -2.299 1 89.75 108 VAL A CA 1
ATOM 798 C C . VAL A 1 108 ? -0.746 -35.906 -3.564 1 89.75 108 VAL A C 1
ATOM 800 O O . VAL A 1 108 ? 0.322 -35.625 -4.105 1 89.75 108 VAL A O 1
ATOM 803 N N . SER A 1 109 ? -1.525 -36.844 -3.986 1 91.38 109 SER A N 1
ATOM 804 C CA . SER A 1 109 ? -1.17 -37.625 -5.176 1 91.38 109 SER A CA 1
ATOM 805 C C . SER A 1 109 ? -1.092 -36.719 -6.41 1 91.38 109 SER A C 1
ATOM 807 O O . SER A 1 109 ? -0.183 -36.875 -7.23 1 91.38 109 SER A O 1
ATOM 809 N N . VAL A 1 110 ? -2.041 -35.906 -6.527 1 91.62 110 VAL A N 1
ATOM 810 C CA . VAL A 1 110 ? -2.057 -35 -7.656 1 91.62 110 VAL A CA 1
ATOM 811 C C . VAL A 1 110 ? -0.808 -34.125 -7.629 1 91.62 110 VAL A C 1
ATOM 813 O O . VAL A 1 110 ? -0.147 -33.938 -8.656 1 91.62 110 VAL A O 1
ATOM 816 N N . SER A 1 111 ? -0.518 -33.531 -6.5 1 91 111 SER A N 1
ATOM 817 C CA . SER A 1 111 ? 0.65 -32.656 -6.355 1 91 111 SER A CA 1
ATOM 818 C C . SER A 1 111 ? 1.938 -33.438 -6.648 1 91 111 SER A C 1
ATOM 820 O O . SER A 1 111 ? 2.74 -33 -7.484 1 91 111 SER A O 1
ATOM 822 N N . VAL A 1 112 ? 2.107 -34.562 -6.047 1 91.19 112 VAL A N 1
ATOM 823 C CA . VAL A 1 112 ? 3.344 -35.344 -6.16 1 91.19 112 VAL A CA 1
ATOM 824 C C . VAL A 1 112 ? 3.504 -35.844 -7.59 1 91.19 112 VAL A C 1
ATOM 826 O O . VAL A 1 112 ? 4.594 -35.781 -8.164 1 91.19 112 VAL A O 1
ATOM 829 N N . CYS A 1 113 ? 2.461 -36.375 -8.133 1 92.56 113 CYS A N 1
ATOM 830 C CA . CYS A 1 113 ? 2.537 -36.938 -9.477 1 92.56 113 CYS A CA 1
ATOM 831 C C . CYS A 1 113 ? 2.795 -35.844 -10.508 1 92.56 113 CYS A C 1
ATOM 833 O O . CYS A 1 113 ? 3.578 -36.031 -11.438 1 92.56 113 CYS A O 1
ATOM 835 N N . SER A 1 114 ? 2.082 -34.781 -10.352 1 93.38 114 SER A N 1
ATOM 836 C CA . SER A 1 114 ? 2.277 -33.688 -11.297 1 93.38 114 SER A CA 1
ATOM 837 C C . SER A 1 114 ? 3.684 -33.094 -11.188 1 93.38 114 SER A C 1
ATOM 839 O O . SER A 1 114 ? 4.297 -32.75 -12.195 1 93.38 114 SER A O 1
ATOM 841 N N . ILE A 1 115 ? 4.195 -32.938 -10.016 1 93.19 115 ILE A N 1
ATOM 842 C CA . ILE A 1 115 ? 5.543 -32.438 -9.805 1 93.19 115 ILE A CA 1
ATOM 843 C C . ILE A 1 115 ? 6.57 -33.438 -10.328 1 93.19 115 ILE A C 1
ATOM 845 O O . ILE A 1 115 ? 7.5 -33.062 -11.047 1 93.19 115 ILE A O 1
ATOM 849 N N . ALA A 1 116 ? 6.402 -34.688 -9.898 1 94.19 116 ALA A N 1
ATOM 850 C CA . ALA A 1 116 ? 7.367 -35.75 -10.266 1 94.19 116 ALA A CA 1
ATOM 851 C C . ALA A 1 116 ? 7.496 -35.844 -11.781 1 94.19 116 ALA A C 1
ATOM 853 O O . ALA A 1 116 ? 8.609 -35.938 -12.305 1 94.19 116 ALA A O 1
ATOM 854 N N . LEU A 1 117 ? 6.379 -35.906 -12.391 1 95.75 117 LEU A N 1
ATOM 855 C CA . LEU A 1 117 ? 6.418 -36.062 -13.844 1 95.75 117 LEU A CA 1
ATOM 856 C C . LEU A 1 117 ? 7.012 -34.844 -14.508 1 95.75 117 LEU A C 1
ATOM 858 O O . LEU A 1 117 ? 7.836 -34.938 -15.414 1 95.75 117 LEU A O 1
ATOM 862 N N . ALA A 1 118 ? 6.531 -33.656 -14.141 1 95.56 118 ALA A N 1
ATOM 863 C CA . ALA A 1 118 ? 7.062 -32.438 -14.703 1 95.56 118 ALA A CA 1
ATOM 864 C C . ALA A 1 118 ? 8.555 -32.281 -14.422 1 95.56 118 ALA A C 1
ATOM 866 O O . ALA A 1 118 ? 9.32 -31.875 -15.289 1 95.56 118 ALA A O 1
ATOM 867 N N . PHE A 1 119 ? 8.914 -32.562 -13.188 1 95.38 119 PHE A N 1
ATOM 868 C CA . PHE A 1 119 ? 10.312 -32.5 -12.789 1 95.38 119 PHE A CA 1
ATOM 869 C C . PHE A 1 119 ? 11.156 -33.469 -13.602 1 95.38 119 PHE A C 1
ATOM 871 O O . PHE A 1 119 ? 12.203 -33.094 -14.133 1 95.38 119 PHE A O 1
ATOM 878 N N . GLY A 1 120 ? 10.75 -34.719 -13.656 1 96.12 120 GLY A N 1
ATOM 879 C CA . GLY A 1 120 ? 11.477 -35.719 -14.414 1 96.12 120 GLY A CA 1
ATOM 880 C C . GLY A 1 120 ? 11.648 -35.344 -15.875 1 96.12 120 GLY A C 1
ATOM 881 O O . GLY A 1 120 ? 12.75 -35.438 -16.422 1 96.12 120 GLY A O 1
ATOM 882 N N . LEU A 1 121 ? 10.562 -34.969 -16.516 1 97 121 LEU A N 1
ATOM 883 C CA . LEU A 1 121 ? 10.625 -34.562 -17.906 1 97 121 LEU A CA 1
ATOM 884 C C . LEU A 1 121 ? 11.492 -33.312 -18.062 1 97 121 LEU A C 1
ATOM 886 O O . LEU A 1 121 ? 12.188 -33.156 -19.078 1 97 121 LEU A O 1
ATOM 890 N N . GLY A 1 122 ? 11.383 -32.375 -17.125 1 96.06 122 GLY A N 1
ATOM 891 C CA . GLY A 1 122 ? 12.219 -31.203 -17.141 1 96.06 122 GLY A CA 1
ATOM 892 C C . GLY A 1 122 ? 13.703 -31.516 -17.078 1 96.06 122 GLY A C 1
ATOM 893 O O . GLY A 1 122 ? 14.5 -30.922 -17.812 1 96.06 122 GLY A O 1
ATOM 894 N N . VAL A 1 123 ? 14.047 -32.438 -16.188 1 95.75 123 VAL A N 1
ATOM 895 C CA . VAL A 1 123 ? 15.43 -32.875 -16.094 1 95.75 123 VAL A CA 1
ATOM 896 C C . VAL A 1 123 ? 15.867 -33.5 -17.406 1 95.75 123 VAL A C 1
ATOM 898 O O . VAL A 1 123 ? 17 -33.281 -17.859 1 95.75 123 VAL A O 1
ATOM 901 N N . GLY A 1 124 ? 15.055 -34.344 -17.922 1 96.5 124 GLY A N 1
ATOM 902 C CA . GLY A 1 124 ? 15.344 -34.938 -19.234 1 96.5 124 GLY A CA 1
ATOM 903 C C . GLY A 1 124 ? 15.578 -33.875 -20.297 1 96.5 124 GLY A C 1
ATOM 904 O O . GLY A 1 124 ? 16.5 -34 -21.109 1 96.5 124 GLY A O 1
ATOM 905 N N . LEU A 1 125 ? 14.727 -32.875 -20.328 1 96.62 125 LEU A N 1
ATOM 906 C CA . LEU A 1 125 ? 14.875 -31.797 -21.297 1 96.62 125 LEU A CA 1
ATOM 907 C C . LEU A 1 125 ? 16.172 -31.031 -21.062 1 96.62 125 LEU A C 1
ATOM 909 O O . LEU A 1 125 ? 16.812 -30.578 -22.016 1 96.62 125 LEU A O 1
ATOM 913 N N . ALA A 1 126 ? 16.484 -30.828 -19.797 1 96.19 126 ALA A N 1
ATOM 914 C CA . ALA A 1 126 ? 17.703 -30.125 -19.422 1 96.19 126 ALA A CA 1
ATOM 915 C C . ALA A 1 126 ? 18.922 -30.781 -20.047 1 96.19 126 ALA A C 1
ATOM 917 O O . ALA A 1 126 ? 19.875 -30.094 -20.453 1 96.19 126 ALA A O 1
ATOM 918 N N . ALA A 1 127 ? 18.953 -32.094 -20.125 1 94.81 127 ALA A N 1
ATOM 919 C CA . ALA A 1 127 ? 20.078 -32.812 -20.719 1 94.81 127 ALA A CA 1
ATOM 920 C C . ALA A 1 127 ? 20.234 -32.469 -22.188 1 94.81 127 ALA A C 1
ATOM 922 O O . ALA A 1 127 ? 21.359 -32.438 -22.719 1 94.81 127 ALA A O 1
ATOM 923 N N . LEU A 1 128 ? 19.156 -32.156 -22.797 1 93.5 128 LEU A N 1
ATOM 924 C CA . LEU A 1 128 ? 19.188 -31.812 -24.219 1 93.5 128 LEU A CA 1
ATOM 925 C C . LEU A 1 128 ? 19.562 -30.359 -24.406 1 93.5 128 LEU A C 1
ATOM 927 O O . LEU A 1 128 ? 20.109 -29.984 -25.453 1 93.5 128 LEU A O 1
ATOM 931 N N . LEU A 1 129 ? 19.266 -29.516 -23.484 1 94.19 129 LEU A N 1
ATOM 932 C CA . LEU A 1 129 ? 19.453 -28.078 -23.625 1 94.19 129 LEU A CA 1
ATOM 933 C C . LEU A 1 129 ? 20.781 -27.641 -23.047 1 94.19 129 LEU A C 1
ATOM 935 O O . LEU A 1 129 ? 21.281 -26.547 -23.375 1 94.19 129 LEU A O 1
ATOM 939 N N . TYR A 1 130 ? 21.391 -28.375 -22.234 1 93.56 130 TYR A N 1
ATOM 940 C CA . TYR A 1 130 ? 22.516 -28 -21.391 1 93.56 130 TYR A CA 1
ATOM 941 C C . TYR A 1 130 ? 23.688 -27.5 -22.234 1 93.56 130 TYR A C 1
ATOM 943 O O . TYR A 1 130 ? 24.312 -26.516 -21.891 1 93.56 130 TYR A O 1
ATOM 951 N N . ASP A 1 131 ? 23.953 -28.109 -23.266 1 90.38 131 ASP A N 1
ATOM 952 C CA . ASP A 1 131 ? 25.141 -27.797 -24.078 1 90.38 131 ASP A CA 1
ATOM 953 C C . ASP A 1 131 ? 25.109 -26.359 -24.562 1 90.38 131 ASP A C 1
ATOM 955 O O . ASP A 1 131 ? 26.141 -25.703 -24.672 1 90.38 131 ASP A O 1
ATOM 959 N N . ARG A 1 132 ? 23.969 -25.859 -24.781 1 88.94 132 ARG A N 1
ATOM 960 C CA . ARG A 1 132 ? 23.828 -24.516 -25.328 1 88.94 132 ARG A CA 1
ATOM 961 C C . ARG A 1 132 ? 23.703 -23.484 -24.203 1 88.94 132 ARG A C 1
ATOM 963 O O . ARG A 1 132 ? 23.844 -22.281 -24.438 1 88.94 132 ARG A O 1
ATOM 970 N N . HIS A 1 133 ? 23.516 -23.969 -23 1 90.94 133 HIS A N 1
ATOM 971 C CA . HIS A 1 133 ? 23.25 -23.047 -21.891 1 90.94 133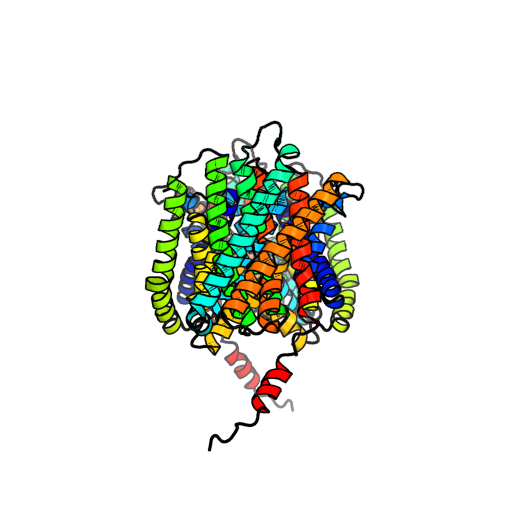 HIS A CA 1
ATOM 972 C C . HIS A 1 133 ? 24.156 -23.328 -20.703 1 90.94 133 HIS A C 1
ATOM 974 O O . HIS A 1 133 ? 23.844 -22.969 -19.578 1 90.94 133 HIS A O 1
ATOM 980 N N . ALA A 1 134 ? 25.266 -23.922 -20.938 1 88.88 134 ALA A N 1
ATOM 981 C CA . ALA A 1 134 ? 26.156 -24.375 -19.891 1 88.88 134 ALA A CA 1
ATOM 982 C C . ALA A 1 134 ? 27.031 -23.234 -19.375 1 88.88 134 ALA A C 1
ATOM 984 O O . ALA A 1 134 ? 27.734 -23.375 -18.375 1 88.88 134 ALA A O 1
ATOM 985 N N . THR A 1 135 ? 27.062 -22.141 -20.031 1 83.38 135 THR A N 1
ATOM 986 C CA . THR A 1 135 ? 27.891 -21.016 -19.641 1 83.38 135 THR A CA 1
ATOM 987 C C . THR A 1 135 ? 27.031 -19.766 -19.438 1 83.38 135 THR A C 1
ATOM 989 O O . THR A 1 135 ? 26.234 -19.391 -20.297 1 83.38 135 THR A O 1
ATOM 992 N N . VAL A 1 136 ? 27.156 -19.234 -18.234 1 84.25 136 VAL A N 1
ATOM 993 C CA . VAL A 1 136 ? 26.453 -18 -17.906 1 84.25 136 VAL A CA 1
ATOM 994 C C . VAL A 1 136 ? 27.453 -16.938 -17.422 1 84.25 136 VAL A C 1
ATOM 996 O O . VAL A 1 136 ? 28.203 -17.172 -16.469 1 84.25 136 VAL A O 1
ATOM 999 N N . ALA A 1 137 ? 27.375 -15.828 -18.016 1 76.19 137 ALA A N 1
ATOM 1000 C CA . ALA A 1 137 ? 28.281 -14.734 -17.688 1 76.19 137 ALA A CA 1
ATOM 1001 C C . ALA A 1 137 ? 29.734 -15.219 -17.609 1 76.19 137 ALA A C 1
ATOM 1003 O O . ALA A 1 137 ? 30.453 -14.891 -16.672 1 76.19 137 ALA A O 1
ATOM 1004 N N . GLY A 1 138 ? 30.125 -16.094 -18.406 1 76.06 138 GLY A N 1
ATOM 1005 C CA . GLY A 1 138 ? 31.484 -16.562 -18.5 1 76.06 138 GLY A CA 1
ATOM 1006 C C . GLY A 1 138 ? 31.812 -17.672 -17.516 1 76.06 138 GLY A C 1
ATOM 1007 O O . GLY A 1 138 ? 32.938 -18.156 -17.469 1 76.06 138 GLY A O 1
ATOM 1008 N N . ARG A 1 139 ? 30.891 -18.156 -16.766 1 80.25 139 ARG A N 1
ATOM 1009 C CA . ARG A 1 139 ? 31.125 -19.203 -15.781 1 80.25 139 ARG A CA 1
ATOM 1010 C C . ARG A 1 139 ? 30.375 -20.484 -16.141 1 80.25 139 ARG A C 1
ATOM 1012 O O . ARG A 1 139 ? 29.25 -20.422 -16.641 1 80.25 139 ARG A O 1
ATOM 1019 N N . HIS A 1 140 ? 31.062 -21.5 -15.891 1 87.38 140 HIS A N 1
ATOM 1020 C CA . HIS A 1 140 ? 30.453 -22.797 -16.172 1 87.38 140 HIS A CA 1
ATOM 1021 C C . HIS A 1 140 ? 29.422 -23.172 -15.125 1 87.38 140 HIS A C 1
ATOM 1023 O O . HIS A 1 140 ? 29.656 -23.016 -13.922 1 87.38 140 HIS A O 1
ATOM 1029 N N . VAL A 1 141 ? 28.281 -23.688 -15.625 1 89.06 141 VAL A N 1
ATOM 1030 C CA . VAL A 1 141 ? 27.203 -24.109 -14.734 1 89.06 141 VAL A CA 1
ATOM 1031 C C . VAL A 1 141 ? 27.203 -25.641 -14.602 1 89.06 141 VAL A C 1
ATOM 1033 O O . VAL A 1 141 ? 27.141 -26.359 -15.602 1 89.06 141 VAL A O 1
ATOM 1036 N N . PRO A 1 142 ? 27.344 -26.125 -13.398 1 89.38 142 PRO A N 1
ATOM 1037 C CA . PRO A 1 142 ? 27.25 -27.578 -13.242 1 89.38 142 PRO A CA 1
ATOM 1038 C C . PRO A 1 142 ? 25.938 -28.141 -13.789 1 89.38 142 PRO A C 1
ATOM 1040 O O . PRO A 1 142 ? 24.875 -27.531 -13.602 1 89.38 142 PRO A O 1
ATOM 1043 N N . PHE A 1 143 ? 26.047 -29.234 -14.422 1 92.75 143 PHE A N 1
ATOM 1044 C CA . PHE A 1 143 ? 24.875 -29.859 -15.023 1 92.75 143 PHE A CA 1
ATOM 1045 C C . PHE A 1 143 ? 23.812 -30.141 -13.977 1 92.75 143 PHE A C 1
ATOM 1047 O O . PHE A 1 143 ? 22.625 -29.953 -14.234 1 92.75 143 PHE A O 1
ATOM 1054 N N . THR A 1 144 ? 24.25 -30.609 -12.812 1 91 144 THR A N 1
ATOM 1055 C CA . THR A 1 144 ? 23.312 -30.969 -11.758 1 91 144 THR A CA 1
ATOM 1056 C C . THR A 1 144 ? 22.484 -29.75 -11.336 1 91 144 THR A C 1
ATOM 1058 O O . THR A 1 144 ? 21.281 -29.859 -11.125 1 91 144 THR A O 1
ATOM 1061 N N . ALA A 1 145 ? 23.141 -28.656 -11.266 1 88.56 145 ALA A N 1
ATOM 1062 C CA . ALA A 1 145 ? 22.438 -27.422 -10.883 1 88.56 145 ALA A CA 1
ATOM 1063 C C . ALA A 1 145 ? 21.453 -27 -11.961 1 88.56 145 ALA A C 1
ATOM 1065 O O . ALA A 1 145 ? 20.312 -26.625 -11.656 1 88.56 145 ALA A O 1
ATOM 1066 N N . PHE A 1 146 ? 21.906 -27.078 -13.109 1 93.31 146 PHE A N 1
ATOM 1067 C CA . PHE A 1 146 ? 21.062 -26.688 -14.242 1 93.31 146 PHE A CA 1
ATOM 1068 C C . PHE A 1 146 ? 19.859 -27.625 -14.352 1 93.31 146 PHE A C 1
ATOM 1070 O O . PHE A 1 146 ? 18.719 -27.156 -14.477 1 93.31 146 PHE A O 1
ATOM 1077 N N . ALA A 1 147 ? 20.125 -28.922 -14.289 1 94.56 147 ALA A N 1
ATOM 1078 C CA . ALA A 1 147 ? 19.078 -29.922 -14.438 1 94.56 147 ALA A CA 1
ATOM 1079 C C . ALA A 1 147 ? 18.047 -29.828 -13.312 1 94.56 147 ALA A C 1
ATOM 1081 O O . ALA A 1 147 ? 16.844 -29.906 -13.555 1 94.56 147 ALA A O 1
ATOM 1082 N N . LEU A 1 148 ? 18.484 -29.672 -12.148 1 90.94 148 LEU A N 1
ATOM 1083 C CA . LEU A 1 148 ? 17.594 -29.531 -11.008 1 90.94 148 LEU A CA 1
ATOM 1084 C C . LEU A 1 148 ? 16.75 -28.266 -11.117 1 90.94 148 LEU A C 1
ATOM 1086 O O . LEU A 1 148 ? 15.562 -28.266 -10.781 1 90.94 148 LEU A O 1
ATOM 1090 N N . PHE A 1 149 ? 17.422 -27.25 -11.578 1 91.88 149 PHE A N 1
ATOM 1091 C CA . PHE A 1 149 ? 16.703 -25.984 -11.695 1 91.88 149 PHE A CA 1
ATOM 1092 C C . PHE A 1 149 ? 15.594 -26.078 -12.742 1 91.88 149 PHE A C 1
ATOM 1094 O O . PHE A 1 149 ? 14.469 -25.656 -12.5 1 91.88 149 PHE A O 1
ATOM 1101 N N . ILE A 1 150 ? 15.938 -26.641 -13.875 1 93.81 150 ILE A N 1
ATOM 1102 C CA . ILE A 1 150 ? 14.953 -26.781 -14.938 1 93.81 150 ILE A CA 1
ATOM 1103 C C . ILE A 1 150 ? 13.812 -27.672 -14.477 1 93.81 150 ILE A C 1
ATOM 1105 O O . ILE A 1 150 ? 12.641 -27.375 -14.734 1 93.81 150 ILE A O 1
ATOM 1109 N N . GLY A 1 151 ? 14.141 -28.75 -13.883 1 93.38 151 GLY A N 1
ATOM 1110 C CA . GLY A 1 151 ? 13.125 -29.625 -13.32 1 93.38 151 GLY A CA 1
ATOM 1111 C C . GLY A 1 151 ? 12.203 -28.906 -12.344 1 93.38 151 GLY A C 1
ATOM 1112 O O . GLY A 1 151 ? 10.984 -29.047 -12.422 1 93.38 151 GLY A O 1
ATOM 1113 N N . ALA A 1 152 ? 12.766 -28.172 -11.484 1 90 152 ALA A N 1
ATOM 1114 C CA . ALA A 1 152 ? 11.992 -27.422 -10.484 1 90 152 ALA A CA 1
ATOM 1115 C C . ALA A 1 152 ? 11.102 -26.391 -11.148 1 90 152 ALA A C 1
ATOM 1117 O O . ALA A 1 152 ? 9.922 -26.25 -10.797 1 90 152 ALA A O 1
ATOM 1118 N N . ALA A 1 153 ? 11.672 -25.656 -12.07 1 90.62 153 ALA A N 1
ATOM 1119 C CA . ALA A 1 153 ? 10.945 -24.594 -12.758 1 90.62 153 ALA A CA 1
ATOM 1120 C C . ALA A 1 153 ? 9.75 -25.156 -13.523 1 90.62 153 ALA A C 1
ATOM 1122 O O . ALA A 1 153 ? 8.703 -24.516 -13.617 1 90.62 153 ALA A O 1
ATOM 1123 N N . MET A 1 154 ? 9.961 -26.375 -14.031 1 92.56 154 MET A N 1
ATOM 1124 C CA . MET A 1 154 ? 8.898 -27.016 -14.797 1 92.56 154 MET A CA 1
ATOM 1125 C C . MET A 1 154 ? 7.793 -27.531 -13.883 1 92.56 154 MET A C 1
ATOM 1127 O O . MET A 1 154 ? 6.684 -27.812 -14.344 1 92.56 154 MET A O 1
ATOM 1131 N N . SER A 1 155 ? 8.062 -27.609 -12.688 1 91.69 155 SER A N 1
ATOM 1132 C CA . SER A 1 155 ? 7.152 -28.25 -11.742 1 91.69 155 SER A CA 1
ATOM 1133 C C . SER A 1 155 ? 6.293 -27.234 -11.008 1 91.69 155 SER A C 1
ATOM 1135 O O . SER A 1 155 ? 5.414 -27.594 -10.227 1 91.69 155 SER A O 1
ATOM 1137 N N . ILE A 1 156 ? 6.465 -26.016 -11.336 1 88.19 156 ILE A N 1
ATOM 1138 C CA . ILE A 1 156 ? 5.848 -24.953 -10.555 1 88.19 156 ILE A CA 1
ATOM 1139 C C . ILE A 1 156 ? 4.402 -24.766 -11.008 1 88.19 156 ILE A C 1
ATOM 1141 O O . ILE A 1 156 ? 4.102 -24.812 -12.203 1 88.19 156 ILE A O 1
ATOM 1145 N N . THR A 1 157 ? 3.525 -24.641 -10.102 1 89.25 157 THR A N 1
ATOM 1146 C CA . THR A 1 157 ? 2.172 -24.109 -10.266 1 89.25 157 THR A CA 1
ATOM 1147 C C . THR A 1 157 ? 1.961 -22.875 -9.398 1 89.25 157 THR A C 1
ATOM 1149 O O . THR A 1 157 ? 2.211 -22.906 -8.195 1 89.25 157 THR A O 1
ATOM 1152 N N . ALA A 1 158 ? 1.582 -21.828 -10 1 86 158 ALA A N 1
ATOM 1153 C CA . ALA A 1 158 ? 1.474 -20.547 -9.289 1 86 158 ALA A CA 1
ATOM 1154 C C . ALA A 1 158 ? 0.199 -20.5 -8.453 1 86 158 ALA A C 1
ATOM 1156 O O . ALA A 1 158 ? -0.884 -20.234 -8.977 1 86 158 ALA A O 1
ATOM 1157 N N . PHE A 1 159 ? 0.417 -20.531 -7.199 1 82.38 159 PHE A N 1
ATOM 1158 C CA . PHE A 1 159 ? -0.691 -20.562 -6.25 1 82.38 159 PHE A CA 1
ATOM 1159 C C . PHE A 1 159 ? -1.505 -19.266 -6.34 1 82.38 159 PHE A C 1
ATOM 1161 O O . PHE A 1 159 ? -2.723 -19.312 -6.527 1 82.38 159 PHE A O 1
ATOM 1168 N N . PRO A 1 160 ? -0.883 -18.094 -6.34 1 76.38 160 PRO A N 1
ATOM 1169 C CA . PRO A 1 160 ? -1.678 -16.859 -6.383 1 76.38 160 PRO A CA 1
ATOM 1170 C C . PRO A 1 160 ? -2.416 -16.688 -7.707 1 76.38 160 PRO A C 1
ATOM 1172 O O . PRO A 1 160 ? -3.557 -16.219 -7.723 1 76.38 160 PRO A O 1
ATOM 1175 N N . VAL A 1 161 ? -1.811 -16.984 -8.742 1 82.75 161 VAL A N 1
ATOM 1176 C CA . VAL A 1 161 ? -2.418 -16.844 -10.062 1 82.75 161 VAL A CA 1
ATOM 1177 C C . VAL A 1 161 ? -3.586 -17.812 -10.211 1 82.75 161 VAL A C 1
ATOM 1179 O O . VAL A 1 161 ? -4.645 -17.438 -10.727 1 82.75 161 VAL A O 1
ATOM 1182 N N . LEU A 1 162 ? -3.293 -18.969 -9.773 1 87.56 162 LEU A N 1
ATOM 1183 C CA . LEU A 1 162 ? -4.363 -19.969 -9.797 1 87.56 162 LEU A CA 1
ATOM 1184 C C . LEU A 1 162 ? -5.547 -19.516 -8.945 1 87.56 162 LEU A C 1
ATOM 1186 O O . LEU A 1 162 ? -6.699 -19.641 -9.367 1 87.56 162 LEU A O 1
ATOM 1190 N N . ALA A 1 163 ? -5.238 -19 -7.797 1 84.38 163 ALA A N 1
ATOM 1191 C CA . ALA A 1 163 ? -6.289 -18.5 -6.914 1 84.38 163 ALA A CA 1
ATOM 1192 C C . ALA A 1 163 ? -7.094 -17.391 -7.598 1 84.38 163 ALA A C 1
ATOM 1194 O O . ALA A 1 163 ? -8.32 -17.359 -7.488 1 84.38 163 ALA A O 1
ATOM 1195 N N . ARG A 1 164 ? -6.344 -16.578 -8.219 1 82.12 164 ARG A N 1
ATOM 1196 C CA . ARG A 1 164 ? -7 -15.484 -8.922 1 82.12 164 ARG A CA 1
ATOM 1197 C C . ARG A 1 164 ? -7.871 -16 -10.062 1 82.12 164 ARG A C 1
ATOM 1199 O O . ARG A 1 164 ? -8.984 -15.508 -10.273 1 82.12 164 ARG A O 1
ATOM 1206 N N . ILE A 1 165 ? -7.441 -16.922 -10.789 1 86.38 165 ILE A N 1
ATOM 1207 C CA . ILE A 1 165 ? -8.188 -17.5 -11.898 1 86.38 165 ILE A CA 1
ATOM 1208 C C . ILE A 1 165 ? -9.461 -18.156 -11.367 1 86.38 165 ILE A C 1
ATOM 1210 O O . ILE A 1 165 ? -10.547 -17.969 -11.922 1 86.38 165 ILE A O 1
ATOM 1214 N N . LEU A 1 166 ? -9.32 -18.875 -10.328 1 87.12 166 LEU A N 1
ATOM 1215 C CA . LEU A 1 166 ? -10.445 -19.578 -9.742 1 87.12 166 LEU A CA 1
ATOM 1216 C C . LEU A 1 166 ? -11.484 -18.609 -9.195 1 87.12 166 LEU A C 1
ATOM 1218 O O . LEU A 1 166 ? -12.688 -18.844 -9.32 1 87.12 166 LEU A O 1
ATOM 1222 N N . ARG A 1 167 ? -10.945 -17.562 -8.609 1 80.94 167 ARG A N 1
ATOM 1223 C CA . ARG A 1 167 ? -11.852 -16.547 -8.086 1 80.94 167 ARG A CA 1
ATOM 1224 C C . ARG A 1 167 ? -12.586 -15.836 -9.219 1 80.94 167 ARG A C 1
ATOM 1226 O O . ARG A 1 167 ? -13.797 -15.625 -9.141 1 80.94 167 ARG A O 1
ATOM 1233 N N . ASP A 1 168 ? -11.859 -15.453 -10.195 1 78.88 168 ASP A N 1
ATOM 1234 C CA . ASP A 1 168 ? -12.438 -14.75 -11.328 1 78.88 168 ASP A CA 1
ATOM 1235 C C . ASP A 1 168 ? -13.516 -15.594 -12.016 1 78.88 168 ASP A C 1
ATOM 1237 O O . ASP A 1 168 ? -14.516 -15.062 -12.492 1 78.88 168 ASP A O 1
ATOM 1241 N N . ARG A 1 169 ? -13.289 -16.875 -12.039 1 81.19 169 ARG A N 1
ATOM 1242 C CA . ARG A 1 169 ? -14.227 -17.781 -12.703 1 81.19 169 ARG A CA 1
ATOM 1243 C C . ARG A 1 169 ? -15.258 -18.312 -11.719 1 81.19 169 ARG A C 1
ATOM 1245 O O . ARG A 1 169 ? -16.156 -19.062 -12.102 1 81.19 169 ARG A O 1
ATOM 1252 N N . ARG A 1 170 ? -15.125 -17.922 -10.422 1 80.75 170 ARG A N 1
ATOM 1253 C CA . ARG A 1 170 ? -16.047 -18.297 -9.344 1 80.75 170 ARG A CA 1
ATOM 1254 C C . ARG A 1 170 ? -16.109 -19.812 -9.18 1 80.75 170 ARG A C 1
ATOM 1256 O O . ARG A 1 170 ? -17.203 -20.375 -9.062 1 80.75 170 ARG A O 1
ATOM 1263 N N . ILE A 1 171 ? -15.023 -20.516 -9.344 1 83.38 171 ILE A N 1
ATOM 1264 C CA . ILE A 1 171 ? -15.008 -21.969 -9.211 1 83.38 171 ILE A CA 1
ATOM 1265 C C . ILE A 1 171 ? -14.062 -22.375 -8.086 1 83.38 171 ILE A C 1
ATOM 1267 O O . ILE A 1 171 ? -13.641 -23.531 -8.008 1 83.38 171 ILE A O 1
ATOM 1271 N N . ALA A 1 172 ? -13.688 -21.438 -7.258 1 80.62 172 ALA A N 1
ATOM 1272 C CA . ALA A 1 172 ? -12.773 -21.719 -6.152 1 80.62 172 ALA A CA 1
ATOM 1273 C C . ALA A 1 172 ? -13.422 -22.641 -5.121 1 80.62 172 ALA A C 1
ATOM 1275 O O . ALA A 1 172 ? -12.727 -23.328 -4.379 1 80.62 172 ALA A O 1
ATOM 1276 N N . HIS A 1 173 ? -14.75 -22.672 -5.168 1 80.12 173 HIS A N 1
ATOM 1277 C CA . HIS A 1 173 ? -15.484 -23.422 -4.156 1 80.12 173 HIS A CA 1
ATOM 1278 C C . HIS A 1 173 ? -15.812 -24.828 -4.648 1 80.12 173 HIS A C 1
ATOM 1280 O O . HIS A 1 173 ? -16.297 -25.672 -3.877 1 80.12 173 HIS A O 1
ATOM 1286 N N . THR A 1 174 ? -15.617 -25.109 -5.938 1 84.56 174 THR A N 1
ATOM 1287 C CA . THR A 1 174 ? -15.891 -26.422 -6.492 1 84.56 174 THR A CA 1
ATOM 1288 C C . THR A 1 174 ? -14.852 -27.438 -6.012 1 84.56 174 THR A C 1
ATOM 1290 O O . THR A 1 174 ? -13.797 -27.062 -5.504 1 84.56 174 THR A O 1
ATOM 1293 N N . GLU A 1 175 ? -15.195 -28.625 -6.195 1 87.19 175 GLU A N 1
ATOM 1294 C CA . GLU A 1 175 ? -14.281 -29.688 -5.777 1 87.19 175 GLU A CA 1
ATOM 1295 C C . GLU A 1 175 ? -12.945 -29.594 -6.523 1 87.19 175 GLU A C 1
ATOM 1297 O O . GLU A 1 175 ? -11.883 -29.672 -5.91 1 87.19 175 GLU A O 1
ATOM 1302 N N . VAL A 1 176 ? -13.055 -29.391 -7.785 1 90 176 VAL A N 1
ATOM 1303 C CA . VAL A 1 176 ? -11.852 -29.312 -8.609 1 90 176 VAL A CA 1
ATOM 1304 C C . VAL A 1 176 ? -11.039 -28.078 -8.211 1 90 176 VAL A C 1
ATOM 1306 O O . VAL A 1 176 ? -9.812 -28.125 -8.156 1 90 176 VAL A O 1
ATOM 1309 N N . GLY A 1 177 ? -11.734 -26.984 -7.973 1 89.75 177 GLY A N 1
ATOM 1310 C CA . GLY A 1 177 ? -11.062 -25.75 -7.57 1 89.75 177 GLY A CA 1
ATOM 1311 C C . GLY A 1 177 ? -10.32 -25.891 -6.25 1 89.75 177 GLY A C 1
ATOM 1312 O O . GLY A 1 177 ? -9.18 -25.453 -6.129 1 89.75 177 GLY A O 1
ATOM 1313 N N . VAL A 1 178 ? -10.961 -26.5 -5.363 1 87.19 178 VAL A N 1
ATOM 1314 C CA . VAL A 1 178 ? -10.383 -26.688 -4.035 1 87.19 178 VAL A CA 1
ATOM 1315 C C . VAL A 1 178 ? -9.188 -27.625 -4.121 1 87.19 178 VAL A C 1
ATOM 1317 O O . VAL A 1 178 ? -8.156 -27.391 -3.492 1 87.19 178 VAL A O 1
ATOM 1320 N N . LEU A 1 179 ? -9.375 -28.672 -4.871 1 89.19 179 LEU A N 1
ATOM 1321 C CA . LEU A 1 179 ? -8.297 -29.625 -5.059 1 89.19 179 LEU A CA 1
ATOM 1322 C C . LEU A 1 179 ? -7.098 -28.984 -5.738 1 89.19 179 LEU A C 1
ATOM 1324 O O . LEU A 1 179 ? -5.949 -29.234 -5.352 1 89.19 179 LEU A O 1
ATOM 1328 N N . ALA A 1 180 ? -7.367 -28.203 -6.707 1 92.5 180 ALA A N 1
ATOM 1329 C CA . ALA A 1 180 ? -6.305 -27.5 -7.426 1 92.5 180 ALA A CA 1
ATOM 1330 C C . ALA A 1 180 ? -5.551 -26.547 -6.508 1 92.5 180 ALA A C 1
ATOM 1332 O O . ALA A 1 180 ? -4.316 -26.5 -6.527 1 92.5 180 ALA A O 1
ATOM 1333 N N . LEU A 1 181 ? -6.27 -25.812 -5.754 1 88 181 LEU A N 1
ATOM 1334 C CA . LEU A 1 181 ? -5.66 -24.844 -4.855 1 88 181 LEU A CA 1
ATOM 1335 C C . LEU A 1 181 ? -4.812 -25.531 -3.793 1 88 181 LEU A C 1
ATOM 1337 O O . LEU A 1 181 ? -3.701 -25.094 -3.494 1 88 181 LEU A O 1
ATOM 1341 N N . ALA A 1 182 ? -5.355 -26.547 -3.256 1 87.19 182 ALA A N 1
ATOM 1342 C CA . ALA A 1 182 ? -4.637 -27.312 -2.234 1 87.19 182 ALA A CA 1
ATOM 1343 C C . ALA A 1 182 ? -3.371 -27.938 -2.807 1 87.19 182 ALA A C 1
ATOM 1345 O O . ALA A 1 182 ? -2.318 -27.922 -2.164 1 87.19 182 ALA A O 1
ATOM 1346 N N . SER A 1 183 ? -3.533 -28.484 -3.971 1 90.12 183 SER A N 1
ATOM 1347 C CA . SER A 1 183 ? -2.387 -29.094 -4.633 1 90.12 183 SER A CA 1
ATOM 1348 C C . SER A 1 183 ? -1.323 -28.062 -4.969 1 90.12 183 SER A C 1
ATOM 1350 O O . SER A 1 183 ? -0.126 -28.312 -4.84 1 90.12 183 SER A O 1
ATOM 1352 N N . ALA A 1 184 ? -1.765 -26.938 -5.434 1 88.06 184 ALA A N 1
ATOM 1353 C CA . ALA A 1 184 ? -0.84 -25.859 -5.781 1 88.06 184 ALA A CA 1
ATOM 1354 C C . ALA A 1 184 ? -0.085 -25.359 -4.551 1 88.06 184 ALA A C 1
ATOM 1356 O O . ALA A 1 184 ? 1.083 -24.969 -4.645 1 88.06 184 ALA A O 1
ATOM 1357 N N . ALA A 1 185 ? -0.753 -25.312 -3.449 1 81.31 185 ALA A N 1
ATOM 1358 C CA . ALA A 1 185 ? -0.107 -24.906 -2.203 1 81.31 185 ALA A CA 1
ATOM 1359 C C . ALA A 1 185 ? 1.039 -25.859 -1.852 1 81.31 185 ALA A C 1
ATOM 1361 O O . ALA A 1 185 ? 2.123 -25.406 -1.464 1 81.31 185 ALA A O 1
ATOM 1362 N N . ILE A 1 186 ? 0.759 -27.125 -1.991 1 82.06 186 ILE A N 1
ATOM 1363 C CA . ILE A 1 186 ? 1.777 -28.141 -1.734 1 82.06 186 ILE A CA 1
ATOM 1364 C C . ILE A 1 186 ? 2.91 -28 -2.75 1 82.06 186 ILE A C 1
ATOM 1366 O O . ILE A 1 186 ? 4.086 -28.062 -2.389 1 82.06 186 ILE A O 1
ATOM 1370 N N . ASP A 1 187 ? 2.512 -27.781 -3.967 1 85.31 187 ASP A N 1
ATOM 1371 C CA . ASP A 1 187 ? 3.471 -27.625 -5.055 1 85.31 187 ASP A CA 1
ATOM 1372 C C . ASP A 1 187 ? 4.441 -26.484 -4.766 1 85.31 187 ASP A C 1
ATOM 1374 O O . ASP A 1 187 ? 5.641 -26.609 -5.016 1 85.31 187 ASP A O 1
ATOM 1378 N N . ASP A 1 188 ? 3.9 -25.469 -4.312 1 77.06 188 ASP A N 1
ATOM 1379 C CA . ASP A 1 188 ? 4.73 -24.297 -4.066 1 77.06 188 ASP A CA 1
ATOM 1380 C C . ASP A 1 188 ? 5.75 -24.562 -2.963 1 77.06 188 ASP A C 1
ATOM 1382 O O . ASP A 1 188 ? 6.91 -24.156 -3.068 1 77.06 188 ASP A O 1
ATOM 1386 N N . VAL A 1 189 ? 5.355 -25.234 -1.919 1 72.25 189 VAL A N 1
ATOM 1387 C CA . VAL A 1 189 ? 6.266 -25.578 -0.832 1 72.25 189 VAL A CA 1
ATOM 1388 C C . VAL A 1 189 ? 7.379 -26.484 -1.354 1 72.25 189 VAL A C 1
ATOM 1390 O O . VAL A 1 189 ? 8.555 -26.266 -1.066 1 72.25 189 VAL A O 1
ATOM 1393 N N . LEU A 1 190 ? 7.02 -27.422 -2.066 1 77.25 190 LEU A N 1
ATOM 1394 C CA . LEU A 1 190 ? 7.98 -28.375 -2.592 1 77.25 190 LEU A CA 1
ATOM 1395 C C . LEU A 1 190 ? 8.922 -27.719 -3.592 1 77.25 190 LEU A C 1
ATOM 1397 O O . LEU A 1 190 ? 10.117 -28.031 -3.629 1 77.25 190 LEU A O 1
ATOM 1401 N N . ALA A 1 191 ? 8.32 -26.875 -4.391 1 76.56 191 ALA A N 1
ATOM 1402 C CA . ALA A 1 191 ? 9.141 -26.172 -5.375 1 76.56 191 ALA A CA 1
ATOM 1403 C C . ALA A 1 191 ? 10.219 -25.328 -4.688 1 76.56 191 ALA A C 1
ATOM 1405 O O . ALA A 1 191 ? 11.359 -25.281 -5.156 1 76.56 191 ALA A O 1
ATOM 1406 N N . TRP A 1 192 ? 9.898 -24.688 -3.646 1 71.38 192 TRP A N 1
ATOM 1407 C CA . TRP A 1 192 ? 10.859 -23.875 -2.912 1 71.38 192 TRP A CA 1
ATOM 1408 C C . TRP A 1 192 ? 11.93 -24.75 -2.256 1 71.38 192 TRP A C 1
ATOM 1410 O O . TRP A 1 192 ? 13.094 -24.359 -2.176 1 71.38 192 TRP A O 1
ATOM 1420 N N . CYS A 1 193 ? 11.531 -25.922 -1.76 1 74.25 193 CYS A N 1
ATOM 1421 C CA . CYS A 1 193 ? 12.5 -26.859 -1.223 1 74.25 193 CYS A CA 1
ATOM 1422 C C . CYS A 1 193 ? 13.484 -27.312 -2.297 1 74.25 193 CYS A C 1
ATOM 1424 O O . CYS A 1 193 ? 14.688 -27.375 -2.047 1 74.25 193 CYS A O 1
ATOM 1426 N N . ILE A 1 194 ? 12.961 -27.578 -3.439 1 77.81 194 ILE A N 1
ATOM 1427 C CA . ILE A 1 194 ? 13.828 -27.984 -4.543 1 77.81 194 ILE A CA 1
ATOM 1428 C C . ILE A 1 194 ? 14.766 -26.844 -4.91 1 77.81 194 ILE A C 1
ATOM 1430 O O . ILE A 1 194 ? 15.953 -27.062 -5.184 1 77.81 194 ILE A O 1
ATOM 1434 N N . LEU A 1 195 ? 14.258 -25.641 -4.902 1 75.62 195 LEU A N 1
ATOM 1435 C CA . LEU A 1 195 ? 15.078 -24.469 -5.211 1 75.62 195 LEU A CA 1
ATOM 1436 C C . LEU A 1 195 ? 16.188 -24.297 -4.188 1 75.62 195 LEU A C 1
ATOM 1438 O O . LEU A 1 195 ? 17.297 -23.859 -4.527 1 75.62 195 LEU A O 1
ATOM 1442 N N . ALA A 1 196 ? 15.938 -24.594 -2.977 1 72.62 196 ALA A N 1
ATOM 1443 C CA . ALA A 1 196 ? 16.969 -24.547 -1.94 1 72.62 196 ALA A CA 1
ATOM 1444 C C . ALA A 1 196 ? 18.078 -25.531 -2.24 1 72.62 196 ALA A C 1
ATOM 1446 O O . ALA A 1 196 ? 19.266 -25.234 -2.016 1 72.62 196 ALA A O 1
ATOM 1447 N N . VAL A 1 197 ? 17.688 -26.625 -2.707 1 76.5 197 VAL A N 1
ATOM 1448 C CA . VAL A 1 197 ? 18.672 -27.641 -3.078 1 76.5 197 VAL A CA 1
ATOM 1449 C C . VAL A 1 197 ? 19.5 -27.141 -4.262 1 76.5 197 VAL A C 1
ATOM 1451 O O . VAL A 1 197 ? 20.719 -27.328 -4.293 1 76.5 197 VAL A O 1
ATOM 1454 N N . VAL A 1 198 ? 18.844 -26.562 -5.176 1 78.06 198 VAL A N 1
ATOM 1455 C CA . VAL A 1 198 ? 19.531 -25.984 -6.328 1 78.06 198 VAL A CA 1
ATOM 1456 C C . VAL A 1 198 ? 20.547 -24.938 -5.867 1 78.06 198 VAL A C 1
ATOM 1458 O O . VAL A 1 198 ? 21.672 -24.891 -6.355 1 78.06 198 VAL A O 1
ATOM 1461 N N . ALA A 1 199 ? 20.125 -24.109 -5.047 1 73.44 199 ALA A N 1
ATOM 1462 C CA . ALA A 1 199 ? 21 -23.062 -4.52 1 73.44 199 ALA A CA 1
ATOM 1463 C C . ALA A 1 199 ? 22.219 -23.656 -3.809 1 73.44 199 ALA A C 1
ATOM 1465 O O . ALA A 1 199 ? 23.328 -23.141 -3.92 1 73.44 199 ALA A O 1
ATOM 1466 N N . MET A 1 200 ? 21.969 -24.75 -3.082 1 73.69 200 MET A N 1
ATOM 1467 C CA . MET A 1 200 ? 23.031 -25.453 -2.375 1 73.69 200 MET A CA 1
ATOM 1468 C C . MET A 1 200 ? 24.062 -26.016 -3.354 1 73.69 200 MET A C 1
ATOM 1470 O O . MET A 1 200 ? 25.266 -25.906 -3.119 1 73.69 200 MET A O 1
ATOM 1474 N N . VAL A 1 201 ? 23.578 -26.516 -4.336 1 75.25 201 VAL A N 1
ATOM 1475 C CA . VAL A 1 201 ? 24.453 -27.156 -5.324 1 75.25 201 VAL A CA 1
ATOM 1476 C C . VAL A 1 201 ? 25.188 -26.094 -6.133 1 75.25 201 VAL A C 1
ATOM 1478 O O . VAL A 1 201 ? 26.359 -26.25 -6.449 1 75.25 201 VAL A O 1
ATOM 1481 N N . ALA A 1 202 ? 24.406 -25.094 -6.426 1 74.56 202 ALA A N 1
ATOM 1482 C CA . ALA A 1 202 ? 24.969 -24.031 -7.254 1 74.56 202 ALA A CA 1
ATOM 1483 C C . ALA A 1 202 ? 26.016 -23.219 -6.48 1 74.56 202 ALA A C 1
ATOM 1485 O O . ALA A 1 202 ? 26.984 -22.734 -7.059 1 74.56 202 ALA A O 1
ATOM 1486 N N . THR A 1 203 ? 25.75 -23 -5.234 1 69.56 203 THR A N 1
ATOM 1487 C CA . THR A 1 203 ? 26.641 -22.125 -4.465 1 69.56 203 THR A CA 1
ATOM 1488 C C . THR A 1 203 ? 27.453 -22.938 -3.461 1 69.56 203 THR A C 1
ATOM 1490 O O . THR A 1 203 ? 28.219 -22.375 -2.674 1 69.56 203 THR A O 1
ATOM 1493 N N . ALA A 1 204 ? 27.391 -24.188 -3.488 1 62.78 204 ALA A N 1
ATOM 1494 C CA . ALA A 1 204 ? 28.109 -25.094 -2.584 1 62.78 204 ALA A CA 1
ATOM 1495 C C . ALA A 1 204 ? 27.766 -24.781 -1.128 1 62.78 204 ALA A C 1
ATOM 1497 O O . ALA A 1 204 ? 28.672 -24.734 -0.279 1 62.78 204 ALA A O 1
ATOM 1498 N N . ARG A 1 205 ? 26.531 -24.391 -1.072 1 62.12 205 ARG A N 1
ATOM 1499 C CA . ARG A 1 205 ? 26.141 -24 0.275 1 62.12 205 ARG A CA 1
ATOM 1500 C C . ARG A 1 205 ? 25.922 -25.234 1.157 1 62.12 205 ARG A C 1
ATOM 1502 O O . ARG A 1 205 ? 25.844 -26.359 0.661 1 62.12 205 ARG A O 1
ATOM 1509 N N . ASP A 1 206 ? 25.844 -25.094 2.453 1 63.78 206 ASP A N 1
ATOM 1510 C CA . ASP A 1 206 ? 25.719 -26.078 3.518 1 63.78 206 ASP A CA 1
ATOM 1511 C C . ASP A 1 206 ? 24.344 -26.75 3.48 1 63.78 206 ASP A C 1
ATOM 1513 O O . ASP A 1 206 ? 23.328 -26.078 3.346 1 63.78 206 ASP A O 1
ATOM 1517 N N . PRO A 1 207 ? 24.359 -28.125 3.381 1 72.75 207 PRO A N 1
ATOM 1518 C CA . PRO A 1 207 ? 23.094 -28.875 3.467 1 72.75 207 PRO A CA 1
ATOM 1519 C C . PRO A 1 207 ? 22.266 -28.5 4.695 1 72.75 207 PRO A C 1
ATOM 1521 O O . PRO A 1 207 ? 21.062 -28.719 4.723 1 72.75 207 PRO A O 1
ATOM 1524 N N . GLY A 1 208 ? 22.938 -27.953 5.656 1 73.19 208 GLY A N 1
ATOM 1525 C CA . GLY A 1 208 ? 22.281 -27.484 6.871 1 73.19 208 GLY A CA 1
ATOM 1526 C C . GLY A 1 208 ? 21.172 -26.5 6.609 1 73.19 208 GLY A C 1
ATOM 1527 O O . GLY A 1 208 ? 20.172 -26.469 7.332 1 73.19 208 GLY A O 1
ATOM 1528 N N . ASP A 1 209 ? 21.234 -25.859 5.543 1 72.81 209 ASP A N 1
ATOM 1529 C CA . ASP A 1 209 ? 20.219 -24.859 5.199 1 72.81 209 ASP A CA 1
ATOM 1530 C C . ASP A 1 209 ? 18.891 -25.531 4.871 1 72.81 209 ASP A C 1
ATOM 1532 O O . ASP A 1 209 ? 17.828 -25.031 5.262 1 72.81 209 ASP A O 1
ATOM 1536 N N . LEU A 1 210 ? 18.969 -26.656 4.199 1 75.06 210 LEU A N 1
ATOM 1537 C CA . LEU A 1 210 ? 17.75 -27.375 3.842 1 75.06 210 LEU A CA 1
ATOM 1538 C C . LEU A 1 210 ? 17.078 -27.953 5.082 1 75.06 210 LEU A C 1
ATOM 1540 O O . LEU A 1 210 ? 15.852 -27.875 5.215 1 75.06 210 LEU A O 1
ATOM 1544 N N . ILE A 1 211 ? 17.859 -28.516 5.918 1 80 211 ILE A N 1
ATOM 1545 C CA . ILE A 1 211 ? 17.312 -29.094 7.148 1 80 211 ILE A CA 1
ATOM 1546 C C . ILE A 1 211 ? 16.672 -28 7.988 1 80 211 ILE A C 1
ATOM 1548 O O . ILE A 1 211 ? 15.625 -28.219 8.609 1 80 211 ILE A O 1
ATOM 1552 N N . GLN A 1 212 ? 17.281 -26.922 7.992 1 81.5 212 GLN A N 1
ATOM 1553 C CA . GLN A 1 212 ? 16.734 -25.797 8.742 1 81.5 212 GLN A CA 1
ATOM 1554 C C . GLN A 1 212 ? 15.391 -25.344 8.18 1 81.5 212 GLN A C 1
ATOM 1556 O O . GLN A 1 212 ? 14.445 -25.078 8.93 1 81.5 212 GLN A O 1
ATOM 1561 N N . VAL A 1 213 ? 15.266 -25.25 6.922 1 78.12 213 VAL A N 1
ATOM 1562 C CA . VAL A 1 213 ? 14.039 -24.781 6.281 1 78.12 213 VAL A CA 1
ATOM 1563 C C . VAL A 1 213 ? 12.898 -25.766 6.574 1 78.12 213 VAL A C 1
ATOM 1565 O O . VAL A 1 213 ? 11.797 -25.344 6.938 1 78.12 213 VAL A O 1
ATOM 1568 N N . VAL A 1 214 ? 13.18 -27.047 6.445 1 79.56 214 VAL A N 1
ATOM 1569 C CA . VAL A 1 214 ? 12.156 -28.062 6.656 1 79.56 214 VAL A CA 1
ATOM 1570 C C . VAL A 1 214 ? 11.742 -28.078 8.125 1 79.56 214 VAL A C 1
ATOM 1572 O O . VAL A 1 214 ? 10.547 -28.125 8.438 1 79.56 214 VAL A O 1
ATOM 1575 N N . ALA A 1 215 ? 12.695 -28.062 8.984 1 86.75 215 ALA A N 1
ATOM 1576 C CA . ALA A 1 215 ? 12.422 -28.109 10.422 1 86.75 215 ALA A CA 1
ATOM 1577 C C . ALA A 1 215 ? 11.641 -26.875 10.867 1 86.75 215 ALA A C 1
ATOM 1579 O O . ALA A 1 215 ? 10.664 -27 11.617 1 86.75 215 ALA A O 1
ATOM 1580 N N . LEU A 1 216 ? 12.055 -25.75 10.391 1 88.69 216 LEU A N 1
ATOM 1581 C CA . LEU A 1 216 ? 11.398 -24.5 10.789 1 88.69 216 LEU A CA 1
ATOM 1582 C C . LEU A 1 216 ? 10.016 -24.391 10.156 1 88.69 216 LEU A C 1
ATOM 1584 O O . LEU A 1 216 ? 9.109 -23.797 10.742 1 88.69 216 LEU A O 1
ATOM 1588 N N . SER A 1 217 ? 9.898 -24.922 8.969 1 85.75 217 SER A N 1
ATOM 1589 C CA . SER A 1 217 ? 8.586 -24.938 8.344 1 85.75 217 SER A CA 1
ATOM 1590 C C . SER A 1 217 ? 7.602 -25.797 9.133 1 85.75 217 SER A C 1
ATOM 1592 O O . SER A 1 217 ? 6.445 -25.422 9.32 1 85.75 217 SER A O 1
ATOM 1594 N N . ALA A 1 218 ? 8.086 -26.938 9.5 1 86.88 218 ALA A N 1
ATOM 1595 C CA . ALA A 1 218 ? 7.258 -27.812 10.312 1 86.88 218 ALA A CA 1
ATOM 1596 C C . ALA A 1 218 ? 6.883 -27.141 11.633 1 86.88 218 ALA A C 1
ATOM 1598 O O . ALA A 1 218 ? 5.738 -27.234 12.078 1 86.88 218 ALA A O 1
ATOM 1599 N N . LEU A 1 219 ? 7.824 -26.547 12.227 1 93.38 219 LEU A N 1
ATOM 1600 C CA . LEU A 1 219 ? 7.574 -25.812 13.469 1 93.38 219 LEU A CA 1
ATOM 1601 C C . LEU A 1 219 ? 6.555 -24.703 13.258 1 93.38 219 LEU A C 1
ATOM 1603 O O . LEU A 1 219 ? 5.688 -24.484 14.102 1 93.38 219 LEU A O 1
ATOM 1607 N N . TYR A 1 220 ? 6.703 -24.016 12.188 1 92.69 220 TYR A N 1
ATOM 1608 C CA . TYR A 1 220 ? 5.797 -22.922 11.852 1 92.69 220 TYR A CA 1
ATOM 1609 C C . TYR A 1 220 ? 4.371 -23.422 11.688 1 92.69 220 TYR A C 1
ATOM 1611 O O . TYR A 1 220 ? 3.436 -22.859 12.258 1 92.69 220 TYR A O 1
ATOM 1619 N N . VAL A 1 221 ? 4.191 -24.484 10.938 1 89.06 221 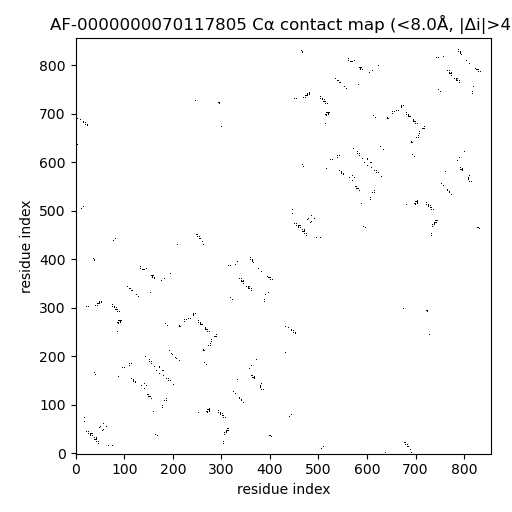VAL A N 1
ATOM 1620 C CA . VAL A 1 221 ? 2.861 -25.031 10.703 1 89.06 221 VAL A CA 1
ATOM 1621 C C . VAL A 1 221 ? 2.254 -25.516 12.016 1 89.06 221 VAL A C 1
ATOM 1623 O O . VAL A 1 221 ? 1.064 -25.312 12.273 1 89.06 221 VAL A O 1
ATOM 1626 N N . THR A 1 222 ? 3.098 -26.125 12.805 1 93.06 222 THR A N 1
ATOM 1627 C CA . THR A 1 222 ? 2.639 -26.609 14.102 1 93.06 222 THR A CA 1
ATOM 1628 C C . THR A 1 222 ? 2.236 -25.438 15 1 93.06 222 THR A C 1
ATOM 1630 O O . THR A 1 222 ? 1.204 -25.484 15.672 1 93.06 222 THR A O 1
ATOM 1633 N N . ALA A 1 223 ? 3.018 -24.391 14.984 1 96 223 ALA A N 1
ATOM 1634 C CA . ALA A 1 223 ? 2.711 -23.219 15.789 1 96 223 ALA A CA 1
ATOM 1635 C C . ALA A 1 223 ? 1.424 -22.547 15.312 1 96 223 ALA A C 1
ATOM 1637 O O . ALA A 1 223 ? 0.632 -22.062 16.125 1 96 223 ALA A O 1
ATOM 1638 N N . MET A 1 224 ? 1.233 -22.469 14.039 1 94 224 MET A N 1
ATOM 1639 C CA . MET A 1 224 ? 0.047 -21.859 13.453 1 94 224 MET A CA 1
ATOM 1640 C C . MET A 1 224 ? -1.216 -22.609 13.867 1 94 224 MET A C 1
ATOM 1642 O O . MET A 1 224 ? -2.219 -21.984 14.227 1 94 224 MET A O 1
ATOM 1646 N N . THR A 1 225 ? -1.156 -23.906 13.898 1 92 225 THR A N 1
ATOM 1647 C CA . THR A 1 225 ? -2.338 -24.703 14.188 1 92 225 THR A CA 1
ATOM 1648 C C . THR A 1 225 ? -2.547 -24.844 15.688 1 92 225 THR A C 1
ATOM 1650 O O . THR A 1 225 ? -3.682 -24.828 16.172 1 92 225 THR A O 1
ATOM 1653 N N . ALA A 1 226 ? -1.487 -24.953 16.438 1 95.06 226 ALA A N 1
ATOM 1654 C CA . ALA A 1 226 ? -1.597 -25.281 17.859 1 95.06 226 ALA A CA 1
ATOM 1655 C C . ALA A 1 226 ? -1.682 -24.016 18.703 1 95.06 226 ALA A C 1
ATOM 1657 O O . ALA A 1 226 ? -2.24 -24.031 19.812 1 95.06 226 ALA A O 1
ATOM 1658 N N . VAL A 1 227 ? -1.092 -22.984 18.281 1 96.44 227 VAL A N 1
ATOM 1659 C CA . VAL A 1 227 ? -1.009 -21.781 19.125 1 96.44 227 VAL A CA 1
ATOM 1660 C C . VAL A 1 227 ? -1.831 -20.656 18.5 1 96.44 227 VAL A C 1
ATOM 1662 O O . VAL A 1 227 ? -2.719 -20.109 19.156 1 96.44 227 VAL A O 1
ATOM 1665 N N . VAL A 1 228 ? -1.6 -20.312 17.234 1 96.25 228 VAL A N 1
ATOM 1666 C CA . VAL A 1 228 ? -2.191 -19.141 16.609 1 96.25 228 VAL A CA 1
ATOM 1667 C C . VAL A 1 228 ? -3.689 -19.359 16.422 1 96.25 228 VAL A C 1
ATOM 1669 O O . VAL A 1 228 ? -4.496 -18.453 16.672 1 96.25 228 VAL A O 1
ATOM 1672 N N . ARG A 1 229 ? -4.023 -20.547 15.961 1 94.56 229 ARG A N 1
ATOM 1673 C CA . ARG A 1 229 ? -5.426 -20.828 15.672 1 94.56 229 ARG A CA 1
ATOM 1674 C C . ARG A 1 229 ? -6.285 -20.641 16.922 1 94.56 229 ARG A C 1
ATOM 1676 O O . ARG A 1 229 ? -7.254 -19.875 16.906 1 94.56 229 ARG A O 1
ATOM 1683 N N . PRO A 1 230 ? -5.977 -21.312 18.047 1 95.25 230 PRO A N 1
ATOM 1684 C CA . PRO A 1 230 ? -6.805 -21.094 19.234 1 95.25 230 PRO A CA 1
ATOM 1685 C C . PRO A 1 230 ? -6.691 -19.672 19.781 1 95.25 230 PRO A C 1
ATOM 1687 O O . PRO A 1 230 ? -7.664 -19.125 20.312 1 95.25 230 PRO A O 1
ATOM 1690 N N . ALA A 1 231 ? -5.539 -19.062 19.734 1 95.62 231 ALA A N 1
ATOM 1691 C CA . ALA A 1 231 ? -5.363 -17.688 20.203 1 95.62 231 ALA A CA 1
ATOM 1692 C C . ALA A 1 231 ? -6.25 -16.734 19.406 1 95.62 231 ALA A C 1
ATOM 1694 O O . ALA A 1 231 ? -6.852 -15.82 19.984 1 95.62 231 ALA A O 1
ATOM 1695 N N . LEU A 1 232 ? -6.336 -16.891 18.141 1 94.81 232 LEU A N 1
ATOM 1696 C CA . LEU A 1 232 ? -7.176 -16.047 17.281 1 94.81 232 LEU A CA 1
ATOM 1697 C C . LEU A 1 232 ? -8.648 -16.266 17.594 1 94.81 232 LEU A C 1
ATOM 1699 O O . LEU A 1 232 ? -9.438 -15.312 17.578 1 94.81 232 LEU A O 1
ATOM 1703 N N . ALA A 1 233 ? -8.969 -17.531 17.781 1 93.81 233 ALA A N 1
ATOM 1704 C CA . ALA A 1 233 ? -10.352 -17.828 18.141 1 93.81 233 ALA A CA 1
ATOM 1705 C C . ALA A 1 233 ? -10.766 -17.094 19.422 1 93.81 233 ALA A C 1
ATOM 1707 O O . ALA A 1 233 ? -11.859 -16.531 19.5 1 93.81 233 ALA A O 1
ATOM 1708 N N . ARG A 1 234 ? -9.93 -17.109 20.391 1 93.75 234 ARG A N 1
ATOM 1709 C CA . ARG A 1 234 ? -10.195 -16.422 21.641 1 93.75 234 ARG A CA 1
ATOM 1710 C C . ARG A 1 234 ? -10.234 -14.906 21.438 1 93.75 234 ARG A C 1
ATOM 1712 O O . ARG A 1 234 ? -11.078 -14.219 22 1 93.75 234 ARG A O 1
ATOM 1719 N N . LEU A 1 235 ? -9.328 -14.422 20.672 1 92.31 235 LEU A N 1
ATOM 1720 C CA . LEU A 1 235 ? -9.227 -12.984 20.438 1 92.31 235 LEU A CA 1
ATOM 1721 C C . LEU A 1 235 ? -10.453 -12.461 19.703 1 92.31 235 LEU A C 1
ATOM 1723 O O . LEU A 1 235 ? -10.977 -11.391 20.031 1 92.31 235 LEU A O 1
ATOM 1727 N N . VAL A 1 236 ? -10.859 -13.148 18.672 1 91.25 236 VAL A N 1
ATOM 1728 C CA . VAL A 1 236 ? -12 -12.742 17.859 1 91.25 236 VAL A CA 1
ATOM 1729 C C . VAL A 1 236 ? -13.258 -12.695 18.734 1 91.25 236 VAL A C 1
ATOM 1731 O O . VAL A 1 236 ? -14.125 -11.844 18.531 1 91.25 236 VAL A O 1
ATOM 1734 N N . ARG A 1 237 ? -13.32 -13.562 19.656 1 90.06 237 ARG A N 1
ATOM 1735 C CA . ARG A 1 237 ? -14.469 -13.594 20.562 1 90.06 237 ARG A CA 1
ATOM 1736 C C . ARG A 1 237 ? -14.438 -12.406 21.516 1 90.06 237 ARG A C 1
ATOM 1738 O O . ARG A 1 237 ? -15.492 -11.898 21.906 1 90.06 237 ARG A O 1
ATOM 1745 N N . ARG A 1 238 ? -13.328 -11.961 21.828 1 90.25 238 ARG A N 1
ATOM 1746 C CA . ARG A 1 238 ? -13.188 -10.938 22.844 1 90.25 238 ARG A CA 1
ATOM 1747 C C . ARG A 1 238 ? -13.242 -9.539 22.234 1 90.25 238 ARG A C 1
ATOM 1749 O O . ARG A 1 238 ? -13.703 -8.594 22.891 1 90.25 238 ARG A O 1
ATOM 1756 N N . VAL A 1 239 ? -12.703 -9.406 21.094 1 88.69 239 VAL A N 1
ATOM 1757 C CA . VAL A 1 239 ? -12.602 -8.094 20.484 1 88.69 239 VAL A CA 1
ATOM 1758 C C . VAL A 1 239 ? -13.875 -7.785 19.703 1 88.69 239 VAL A C 1
ATOM 1760 O O . VAL A 1 239 ? -14.227 -8.5 18.766 1 88.69 239 VAL A O 1
ATOM 1763 N N . GLU A 1 240 ? -14.461 -6.727 20.047 1 82.62 240 GLU A N 1
ATOM 1764 C CA . GLU A 1 240 ? -15.727 -6.375 19.406 1 82.62 240 GLU A CA 1
ATOM 1765 C C . GLU A 1 240 ? -15.539 -5.266 18.375 1 82.62 240 GLU A C 1
ATOM 1767 O O . GLU A 1 240 ? -16.312 -5.164 17.422 1 82.62 240 GLU A O 1
ATOM 1772 N N . SER A 1 241 ? -14.594 -4.566 18.562 1 86.81 241 SER A N 1
ATOM 1773 C CA . SER A 1 241 ? -14.375 -3.418 17.688 1 86.81 241 SER A CA 1
ATOM 1774 C C . SER A 1 241 ? -13.906 -3.855 16.312 1 86.81 241 SER A C 1
ATOM 1776 O O . SER A 1 241 ? -12.906 -4.574 16.188 1 86.81 241 SER A O 1
ATOM 1778 N N . ALA A 1 242 ? -14.586 -3.416 15.227 1 86 242 ALA A N 1
ATOM 1779 C CA . ALA A 1 242 ? -14.266 -3.779 13.844 1 86 242 ALA A CA 1
ATOM 1780 C C . ALA A 1 242 ? -12.883 -3.277 13.453 1 86 242 ALA A C 1
ATOM 1782 O O . ALA A 1 242 ? -12.086 -4.023 12.875 1 86 242 ALA A O 1
ATOM 1783 N N . PRO A 1 243 ? -12.586 -2.064 13.875 1 84.56 243 PRO A N 1
ATOM 1784 C CA . PRO A 1 243 ? -11.242 -1.597 13.523 1 84.56 243 PRO A CA 1
ATOM 1785 C C . PRO A 1 243 ? -10.141 -2.398 14.211 1 84.56 243 PRO A C 1
ATOM 1787 O O . PRO A 1 243 ? -9.078 -2.627 13.625 1 84.56 243 PRO A O 1
ATOM 1790 N N . ALA A 1 244 ? -10.43 -2.801 15.398 1 88.62 244 ALA A N 1
ATOM 1791 C CA . ALA A 1 244 ? -9.438 -3.592 16.125 1 88.62 244 ALA A CA 1
ATOM 1792 C C . ALA A 1 244 ? -9.211 -4.941 15.453 1 88.62 244 ALA A C 1
ATOM 1794 O O . ALA A 1 244 ? -8.07 -5.402 15.344 1 88.62 244 ALA A O 1
ATOM 1795 N N . LEU A 1 245 ? -10.25 -5.508 15.023 1 91.44 245 LEU A N 1
ATOM 1796 C CA . LEU A 1 245 ? -10.148 -6.801 14.359 1 91.44 245 LEU A CA 1
ATOM 1797 C C . LEU A 1 245 ? -9.383 -6.684 13.047 1 91.44 245 LEU A C 1
ATOM 1799 O O . LEU A 1 245 ? -8.602 -7.57 12.703 1 91.44 245 LEU A O 1
ATOM 1803 N N . ALA A 1 246 ? -9.656 -5.648 12.305 1 91.69 246 ALA A N 1
ATOM 1804 C CA . ALA A 1 246 ? -8.945 -5.414 11.055 1 91.69 246 ALA A CA 1
ATOM 1805 C C . ALA A 1 246 ? -7.445 -5.258 11.289 1 91.69 246 ALA A C 1
ATOM 1807 O O . ALA A 1 246 ? -6.633 -5.828 10.555 1 91.69 246 ALA A O 1
ATOM 1808 N N . VAL A 1 247 ? -7.113 -4.535 12.289 1 90.69 247 VAL A N 1
ATOM 1809 C CA . VAL A 1 247 ? -5.719 -4.258 12.617 1 90.69 247 VAL A CA 1
ATOM 1810 C C . VAL A 1 247 ? -5.023 -5.543 13.055 1 90.69 247 VAL A C 1
ATOM 1812 O O . VAL A 1 247 ? -3.92 -5.848 12.594 1 90.69 247 VAL A O 1
ATOM 1815 N N . ILE A 1 248 ? -5.66 -6.285 13.891 1 92.38 248 ILE A N 1
ATOM 1816 C CA . ILE A 1 248 ? -5.078 -7.516 14.422 1 92.38 248 ILE A CA 1
ATOM 1817 C C . ILE A 1 248 ? -4.887 -8.523 13.289 1 92.38 248 ILE A C 1
ATOM 1819 O O . ILE A 1 248 ? -3.844 -9.18 13.203 1 92.38 248 ILE A O 1
ATOM 1823 N N . THR A 1 249 ? -5.891 -8.602 12.5 1 94.88 249 THR A N 1
ATOM 1824 C CA . THR A 1 249 ? -5.828 -9.562 11.406 1 94.88 249 THR A CA 1
ATOM 1825 C C . THR A 1 249 ? -4.754 -9.164 10.398 1 94.88 249 THR A C 1
ATOM 1827 O O . THR A 1 249 ? -3.938 -9.992 9.992 1 94.88 249 THR A O 1
ATOM 1830 N N . ALA A 1 250 ? -4.77 -7.914 9.984 1 95 250 ALA A N 1
ATOM 1831 C CA . ALA A 1 250 ? -3.756 -7.453 9.039 1 95 250 ALA A CA 1
ATOM 1832 C C . ALA A 1 250 ? -2.35 -7.648 9.602 1 95 250 ALA A C 1
ATOM 1834 O O . ALA A 1 250 ? -1.444 -8.086 8.891 1 95 250 ALA A O 1
ATOM 1835 N N . SER A 1 251 ? -2.174 -7.312 10.859 1 95.44 251 SER A N 1
ATOM 1836 C CA . SER A 1 251 ? -0.876 -7.469 11.508 1 95.44 251 SER A CA 1
ATOM 1837 C C . SER A 1 251 ? -0.446 -8.93 11.547 1 95.44 251 SER A C 1
ATOM 1839 O O . SER A 1 251 ? 0.725 -9.242 11.32 1 95.44 251 SER A O 1
ATOM 1841 N N . GLY A 1 252 ? -1.381 -9.766 11.898 1 96.38 252 GLY A N 1
ATOM 1842 C CA . GLY A 1 252 ? -1.084 -11.188 11.891 1 96.38 252 GLY A CA 1
ATOM 1843 C C . GLY A 1 252 ? -0.654 -11.703 10.531 1 96.38 252 GLY A C 1
ATOM 1844 O O . GLY A 1 252 ? 0.272 -12.508 10.43 1 96.38 252 GLY A O 1
ATOM 1845 N N . VAL A 1 253 ? -1.34 -11.234 9.477 1 95.69 253 VAL A N 1
ATOM 1846 C CA . VAL A 1 253 ? -1.011 -11.617 8.102 1 95.69 253 VAL A CA 1
ATOM 1847 C C . VAL A 1 253 ? 0.424 -11.203 7.781 1 95.69 253 VAL A C 1
ATOM 1849 O O . VAL A 1 253 ? 1.208 -12.008 7.27 1 95.69 253 VAL A O 1
ATOM 1852 N N . PHE A 1 254 ? 0.799 -10 8.102 1 96.25 254 PHE A N 1
ATOM 1853 C CA . PHE A 1 254 ? 2.113 -9.469 7.762 1 96.25 254 PHE A CA 1
ATOM 1854 C C . PHE A 1 254 ? 3.201 -10.141 8.594 1 96.25 254 PHE A C 1
ATOM 1856 O O . PHE A 1 254 ? 4.285 -10.438 8.086 1 96.25 254 PHE A O 1
ATOM 1863 N N . LEU A 1 255 ? 2.932 -10.398 9.844 1 96.12 255 LEU A N 1
ATOM 1864 C CA . LEU A 1 255 ? 3.906 -11.062 10.703 1 96.12 255 LEU A CA 1
ATOM 1865 C C . LEU A 1 255 ? 4.105 -12.516 10.266 1 96.12 255 LEU A C 1
ATOM 1867 O O . LEU A 1 255 ? 5.227 -13.031 10.305 1 96.12 255 LEU A O 1
ATOM 1871 N N . SER A 1 256 ? 2.996 -13.141 9.977 1 95.88 256 SER A N 1
ATOM 1872 C CA . SER A 1 256 ? 3.09 -14.5 9.461 1 95.88 256 SER A CA 1
ATOM 1873 C C . SER A 1 256 ? 3.893 -14.547 8.164 1 95.88 256 SER A C 1
ATOM 1875 O O . SER A 1 256 ? 4.684 -15.461 7.949 1 95.88 256 SER A O 1
ATOM 1877 N N . SER A 1 257 ? 3.617 -13.594 7.258 1 93.12 257 SER A N 1
ATOM 1878 C CA . SER A 1 257 ? 4.359 -13.5 6.004 1 93.12 257 SER A CA 1
ATOM 1879 C C . SER A 1 257 ? 5.844 -13.273 6.254 1 93.12 257 SER A C 1
ATOM 1881 O O . SER A 1 257 ? 6.691 -13.82 5.543 1 93.12 257 SER A O 1
ATOM 1883 N N . TYR A 1 258 ? 6.141 -12.492 7.242 1 94.06 258 TYR A N 1
ATOM 1884 C CA . TYR A 1 258 ? 7.535 -12.266 7.617 1 94.06 258 TYR A CA 1
ATOM 1885 C C . TYR A 1 258 ? 8.18 -13.547 8.109 1 94.06 258 TYR A C 1
ATOM 1887 O O . TYR A 1 258 ? 9.32 -13.859 7.746 1 94.06 258 TYR A O 1
ATOM 1895 N N . ALA A 1 259 ? 7.539 -14.234 8.961 1 93.75 259 ALA A N 1
ATOM 1896 C CA . ALA A 1 259 ? 8.062 -15.477 9.531 1 93.75 259 ALA A CA 1
ATOM 1897 C C . ALA A 1 259 ? 8.422 -16.469 8.438 1 93.75 259 ALA A C 1
ATOM 1899 O O . ALA A 1 259 ? 9.5 -17.078 8.469 1 93.75 259 ALA A O 1
ATOM 1900 N N . THR A 1 260 ? 7.508 -16.656 7.473 1 88.56 260 THR A N 1
ATOM 1901 C CA . THR A 1 260 ? 7.773 -17.609 6.41 1 88.56 260 THR A CA 1
ATOM 1902 C C . THR A 1 260 ? 8.938 -17.141 5.539 1 88.56 260 THR A C 1
ATOM 1904 O O . THR A 1 260 ? 9.781 -17.953 5.137 1 88.56 260 THR A O 1
ATOM 1907 N N . THR A 1 261 ? 8.969 -15.867 5.254 1 85.81 261 THR A N 1
ATOM 1908 C CA . THR A 1 261 ? 10.086 -15.344 4.473 1 85.81 261 THR A CA 1
ATOM 1909 C C . THR A 1 261 ? 11.406 -15.562 5.203 1 85.81 261 THR A C 1
ATOM 1911 O O . THR A 1 261 ? 12.406 -15.938 4.586 1 85.81 261 THR A O 1
ATOM 1914 N N . TRP A 1 262 ? 11.367 -15.328 6.531 1 87.19 262 TRP A N 1
ATOM 1915 C CA . TRP A 1 262 ? 12.562 -15.516 7.34 1 87.19 262 TRP A CA 1
ATOM 1916 C C . TRP A 1 262 ? 13.016 -16.969 7.305 1 87.19 262 TRP A C 1
ATOM 1918 O O . TRP A 1 262 ? 14.219 -17.25 7.324 1 87.19 262 TRP A O 1
ATOM 1928 N N . ILE A 1 263 ? 12.102 -17.875 7.297 1 84.31 263 ILE A N 1
ATOM 1929 C CA . ILE A 1 263 ? 12.383 -19.312 7.227 1 84.31 263 ILE A CA 1
ATOM 1930 C C . ILE A 1 263 ? 12.953 -19.656 5.852 1 84.31 263 ILE A C 1
ATOM 1932 O O . ILE A 1 263 ? 13.742 -20.594 5.715 1 84.31 263 ILE A O 1
ATOM 1936 N N . GLY A 1 264 ? 12.57 -18.891 4.844 1 76.38 264 GLY A N 1
ATOM 1937 C CA . GLY A 1 264 ? 13.016 -19.156 3.484 1 76.38 264 GLY A CA 1
ATOM 1938 C C . GLY A 1 264 ? 11.875 -19.547 2.553 1 76.38 264 GLY A C 1
ATOM 1939 O O . GLY A 1 264 ? 12.109 -20.047 1.455 1 76.38 264 GLY A O 1
ATOM 1940 N N . ILE A 1 265 ? 10.672 -19.438 3.059 1 74.5 265 ILE A N 1
ATOM 1941 C CA . ILE A 1 265 ? 9.477 -19.672 2.26 1 74.5 265 ILE A CA 1
ATOM 1942 C C . ILE A 1 265 ? 8.852 -18.344 1.842 1 74.5 265 ILE A C 1
ATOM 1944 O O . ILE A 1 265 ? 8.984 -17.344 2.547 1 74.5 265 ILE A O 1
ATOM 1948 N N . HIS A 1 266 ? 8.258 -18.344 0.707 1 76.69 266 HIS A N 1
ATOM 1949 C CA . HIS A 1 266 ? 7.703 -17.109 0.156 1 76.69 266 HIS A CA 1
ATOM 1950 C C . HIS A 1 266 ? 6.621 -16.531 1.066 1 76.69 266 HIS A C 1
ATOM 1952 O O . HIS A 1 266 ? 5.855 -17.281 1.676 1 76.69 266 HIS A O 1
ATOM 1958 N N . ALA A 1 267 ? 6.523 -15.289 1.094 1 86 267 ALA A N 1
ATOM 1959 C CA . ALA A 1 267 ? 5.645 -14.531 1.981 1 86 267 ALA A CA 1
ATOM 1960 C C . ALA A 1 267 ? 4.184 -14.922 1.77 1 86 267 ALA A C 1
ATOM 1962 O O . ALA A 1 267 ? 3.389 -14.906 2.711 1 86 267 ALA A O 1
ATOM 1963 N N . VAL A 1 268 ? 3.773 -15.289 0.567 1 82.5 268 VAL A N 1
ATOM 1964 C CA . VAL A 1 268 ? 2.385 -15.555 0.21 1 82.5 268 VAL A CA 1
ATOM 1965 C C . VAL A 1 268 ? 1.869 -16.75 1.002 1 82.5 268 VAL A C 1
ATOM 1967 O O . VAL A 1 268 ? 0.683 -16.828 1.333 1 82.5 268 VAL A O 1
ATOM 1970 N N . PHE A 1 269 ? 2.705 -17.625 1.35 1 82.5 269 PHE A N 1
ATOM 1971 C CA . PHE A 1 269 ? 2.309 -18.812 2.105 1 82.5 269 PHE A CA 1
ATOM 1972 C C . PHE A 1 269 ? 1.942 -18.438 3.539 1 82.5 269 PHE A C 1
ATOM 1974 O O . PHE A 1 269 ? 1.044 -19.047 4.129 1 82.5 269 PHE A O 1
ATOM 1981 N N . GLY A 1 270 ? 2.766 -17.578 4.059 1 89.25 270 GLY A N 1
ATOM 1982 C CA . GLY A 1 270 ? 2.426 -17.109 5.391 1 89.25 270 GLY A CA 1
ATOM 1983 C C . GLY A 1 270 ? 1.064 -16.438 5.457 1 89.25 270 GLY A C 1
ATOM 1984 O O . GLY A 1 270 ? 0.305 -16.672 6.402 1 89.25 270 GLY A O 1
ATOM 1985 N N . ALA A 1 271 ? 0.797 -15.602 4.477 1 91.81 271 ALA A N 1
ATOM 1986 C CA . ALA A 1 271 ? -0.505 -14.945 4.41 1 91.81 271 ALA A CA 1
ATOM 1987 C C . ALA A 1 271 ? -1.628 -15.969 4.254 1 91.81 271 ALA A C 1
ATOM 1989 O O . ALA A 1 271 ? -2.65 -15.891 4.938 1 91.81 271 ALA A O 1
ATOM 1990 N N . PHE A 1 272 ? -1.498 -16.922 3.363 1 85.12 272 PHE A N 1
ATOM 1991 C CA . PHE A 1 272 ? -2.471 -17.984 3.127 1 85.12 272 PHE A CA 1
ATOM 1992 C C . PHE A 1 272 ? -2.691 -18.797 4.391 1 85.12 272 PHE A C 1
ATOM 1994 O O . PHE A 1 272 ? -3.832 -19.094 4.754 1 85.12 272 PHE A O 1
ATOM 2001 N N . ALA A 1 273 ? -1.582 -19.219 5.027 1 89.31 273 ALA A N 1
A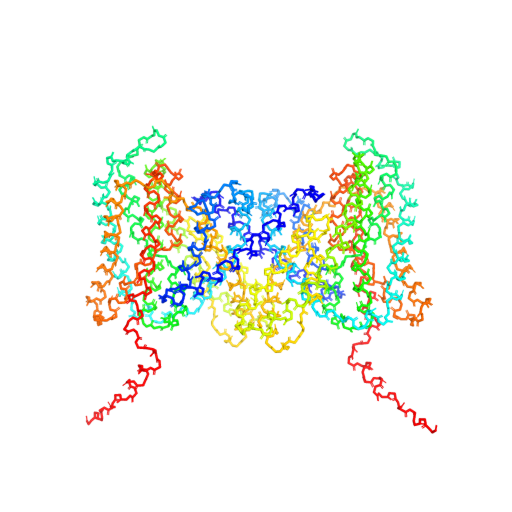TOM 2002 C CA . ALA A 1 273 ? -1.661 -20.031 6.238 1 89.31 273 ALA A CA 1
ATOM 2003 C C . ALA A 1 273 ? -2.424 -19.312 7.34 1 89.31 273 ALA A C 1
ATOM 2005 O O . ALA A 1 273 ? -3.227 -19.922 8.055 1 89.31 273 ALA A O 1
ATOM 2006 N N . PHE A 1 274 ? -2.092 -18.031 7.516 1 94.5 274 PHE A N 1
ATOM 2007 C CA . PHE A 1 274 ? -2.797 -17.25 8.523 1 94.5 274 PHE A CA 1
ATOM 2008 C C . PHE A 1 274 ? -4.289 -17.203 8.227 1 94.5 274 PHE A C 1
ATOM 2010 O O . PHE A 1 274 ? -5.117 -17.297 9.133 1 94.5 274 PHE A O 1
ATOM 2017 N N . GLY A 1 275 ? -4.668 -16.953 6.961 1 91.88 275 GLY A N 1
ATOM 2018 C CA . GLY A 1 275 ? -6.062 -17.031 6.551 1 91.88 275 GLY A CA 1
ATOM 2019 C C . GLY A 1 275 ? -6.695 -18.375 6.816 1 91.88 275 GLY A C 1
ATOM 2020 O O . GLY A 1 275 ? -7.844 -18.453 7.258 1 91.88 275 GLY A O 1
ATOM 2021 N N . PHE A 1 276 ? -5.934 -19.375 6.613 1 87.31 276 PHE A N 1
ATOM 2022 C CA . PHE A 1 276 ? -6.395 -20.75 6.773 1 87.31 276 PHE A CA 1
ATOM 2023 C C . PHE A 1 276 ? -6.762 -21.031 8.227 1 87.31 276 PHE A C 1
ATOM 2025 O O . PHE A 1 276 ? -7.703 -21.781 8.5 1 87.31 276 PHE A O 1
ATOM 2032 N N . VAL A 1 277 ? -6.023 -20.453 9.156 1 92.81 277 VAL A N 1
ATOM 2033 C CA . VAL A 1 277 ? -6.254 -20.766 10.562 1 92.81 277 VAL A CA 1
ATOM 2034 C C . VAL A 1 277 ? -7.211 -19.75 11.164 1 92.81 277 VAL A C 1
ATOM 2036 O O . VAL A 1 277 ? -7.68 -19.922 12.297 1 92.81 277 VAL A O 1
ATOM 2039 N N . MET A 1 278 ? -7.488 -18.656 10.492 1 93.69 278 MET A N 1
ATOM 2040 C CA . MET A 1 278 ? -8.391 -17.609 10.969 1 93.69 278 MET A CA 1
ATOM 2041 C C . MET A 1 278 ? -9.797 -18.156 11.172 1 93.69 278 MET A C 1
ATOM 2043 O O . MET A 1 278 ? -10.328 -18.859 10.305 1 93.69 278 MET A O 1
ATOM 2047 N N . PRO A 1 279 ? -10.352 -17.875 12.336 1 91.88 279 PRO A N 1
ATOM 2048 C CA . PRO A 1 279 ? -11.727 -18.312 12.57 1 91.88 279 PRO A CA 1
ATOM 2049 C C . PRO A 1 279 ? -12.711 -17.734 11.555 1 91.88 279 PRO A C 1
ATOM 2051 O O . PRO A 1 279 ? -12.5 -16.625 11.055 1 91.88 279 PRO A O 1
ATOM 2054 N N . ARG A 1 280 ? -13.773 -18.422 11.305 1 88.5 280 ARG A N 1
ATOM 2055 C CA . ARG A 1 280 ? -14.742 -18 10.297 1 88.5 280 ARG A CA 1
ATOM 2056 C C . ARG A 1 280 ? -16.016 -17.453 10.945 1 88.5 280 ARG A C 1
ATOM 2058 O O . ARG A 1 280 ? -16.844 -16.859 10.273 1 88.5 280 ARG A O 1
ATOM 2065 N N . GLU A 1 281 ? -16.141 -17.641 12.227 1 88.12 281 GLU A N 1
ATOM 2066 C CA . GLU A 1 281 ? -17.281 -17.141 12.969 1 88.12 281 GLU A CA 1
ATOM 2067 C C . GLU A 1 281 ? -16.859 -16.109 14.016 1 88.12 281 GLU A C 1
ATOM 2069 O O . GLU A 1 281 ? -15.773 -16.219 14.586 1 88.12 281 GLU A O 1
ATOM 2074 N N . PRO A 1 282 ? -17.734 -15.133 14.227 1 87.94 282 PRO A N 1
ATOM 2075 C CA . PRO A 1 282 ? -19.016 -14.828 13.586 1 87.94 282 PRO A CA 1
ATOM 2076 C C . PRO A 1 282 ? -18.859 -14.258 12.18 1 87.94 282 PRO A C 1
ATOM 2078 O O . PRO A 1 282 ? -18.125 -13.289 11.984 1 87.94 282 PRO A O 1
ATOM 2081 N N . VAL A 1 283 ? -19.578 -14.695 11.289 1 83.12 283 VAL A N 1
ATOM 2082 C CA . VAL A 1 283 ? -19.391 -14.469 9.859 1 83.12 283 VAL A CA 1
ATOM 2083 C C . VAL A 1 283 ? -19.641 -13 9.539 1 83.12 283 VAL A C 1
ATOM 2085 O O . VAL A 1 283 ? -18.859 -12.359 8.836 1 83.12 283 VAL A O 1
ATOM 2088 N N . GLU A 1 284 ? -20.719 -12.492 10.062 1 86.38 284 GLU A N 1
ATOM 2089 C CA . GLU A 1 284 ? -21.125 -11.133 9.703 1 86.38 284 GLU A CA 1
ATOM 2090 C C . GLU A 1 284 ? -20.094 -10.109 10.164 1 86.38 284 GLU A C 1
ATOM 2092 O O . GLU A 1 284 ? -19.703 -9.227 9.406 1 86.38 284 GLU A O 1
ATOM 2097 N N . ARG A 1 285 ? -19.672 -10.266 11.375 1 89.06 285 ARG A N 1
ATOM 2098 C CA . ARG A 1 285 ? -18.719 -9.328 11.945 1 89.06 285 ARG A CA 1
ATOM 2099 C C . ARG A 1 285 ? -17.375 -9.406 11.219 1 89.06 285 ARG A C 1
ATOM 2101 O O . ARG A 1 285 ? -16.766 -8.375 10.914 1 89.06 285 ARG A O 1
ATOM 2108 N N . LEU A 1 286 ? -16.969 -10.547 10.953 1 91 286 LEU A N 1
ATOM 2109 C CA . LEU A 1 286 ? -15.688 -10.75 10.305 1 91 286 LEU A CA 1
ATOM 2110 C C . LEU A 1 286 ? -15.742 -10.336 8.836 1 91 286 LEU A C 1
ATOM 2112 O O . LEU A 1 286 ? -14.75 -9.852 8.289 1 91 286 LEU A O 1
ATOM 2116 N N . THR A 1 287 ? -16.859 -10.5 8.281 1 87.94 287 THR A N 1
ATOM 2117 C CA . THR A 1 287 ? -17.031 -10.062 6.898 1 87.94 287 THR A CA 1
ATOM 2118 C C . THR A 1 287 ? -16.922 -8.547 6.793 1 87.94 287 THR A C 1
ATOM 2120 O O . THR A 1 287 ? -16.266 -8.023 5.895 1 87.94 287 THR A O 1
ATOM 2123 N N . GLN A 1 288 ? -17.5 -7.93 7.719 1 86.5 288 GLN A N 1
ATOM 2124 C CA . GLN A 1 288 ? -17.516 -6.469 7.691 1 86.5 288 GLN A CA 1
ATOM 2125 C C . GLN A 1 288 ? -16.172 -5.898 8.102 1 86.5 288 GLN A C 1
ATOM 2127 O O . GLN A 1 288 ? -15.695 -4.914 7.52 1 86.5 288 GLN A O 1
ATOM 2132 N N . ALA A 1 289 ? -15.555 -6.531 9.047 1 88.44 289 ALA A N 1
ATOM 2133 C CA . ALA A 1 289 ? -14.352 -5.969 9.648 1 88.44 289 ALA A CA 1
ATOM 2134 C C . ALA A 1 289 ? -13.102 -6.379 8.875 1 88.44 289 ALA A C 1
ATOM 2136 O O . ALA A 1 289 ? -12.094 -5.672 8.883 1 88.44 289 ALA A O 1
ATOM 2137 N N . VAL A 1 290 ? -13.18 -7.504 8.211 1 91.25 290 VAL A N 1
ATOM 2138 C CA . VAL A 1 290 ? -11.945 -8.062 7.668 1 91.25 290 VAL A CA 1
ATOM 2139 C C . VAL A 1 290 ? -12.109 -8.32 6.172 1 91.25 290 VAL A C 1
ATOM 2141 O O . VAL A 1 290 ? -11.414 -7.727 5.352 1 91.25 290 VAL A O 1
ATOM 2144 N N . ARG A 1 291 ? -13.102 -9.023 5.773 1 89 291 ARG A N 1
ATOM 2145 C CA . ARG A 1 291 ? -13.242 -9.461 4.387 1 89 291 ARG A CA 1
ATOM 2146 C C . ARG A 1 291 ? -13.391 -8.273 3.447 1 89 291 ARG A C 1
ATOM 2148 O O . ARG A 1 291 ? -12.641 -8.133 2.48 1 89 291 ARG A O 1
ATOM 2155 N N . ARG A 1 292 ? -14.32 -7.426 3.738 1 85.94 292 ARG A N 1
ATOM 2156 C CA . ARG A 1 292 ? -14.648 -6.324 2.836 1 85.94 292 ARG A CA 1
ATOM 2157 C C . ARG A 1 292 ? -13.469 -5.367 2.691 1 85.94 292 ARG A C 1
ATOM 2159 O O . ARG A 1 292 ? -13.055 -5.051 1.574 1 85.94 292 ARG A O 1
ATOM 2166 N N . PRO A 1 293 ? -12.922 -4.961 3.803 1 88.12 293 PRO A N 1
ATOM 2167 C CA . PRO A 1 293 ? -11.773 -4.055 3.666 1 88.12 293 PRO A CA 1
ATOM 2168 C C . PRO A 1 293 ? -10.602 -4.691 2.92 1 88.12 293 PRO A C 1
ATOM 2170 O O . PRO A 1 293 ? -10 -4.051 2.057 1 88.12 293 PRO A O 1
ATOM 2173 N N . PHE A 1 294 ? -10.297 -5.902 3.174 1 90.38 294 PHE A N 1
ATOM 2174 C CA . PHE A 1 294 ? -9.141 -6.559 2.576 1 90.38 294 PHE A CA 1
ATOM 2175 C C . PHE A 1 294 ? -9.375 -6.84 1.099 1 90.38 294 PHE A C 1
ATOM 2177 O O . PHE A 1 294 ? -8.445 -6.781 0.291 1 90.38 294 PHE A O 1
ATOM 2184 N N . GLU A 1 295 ? -10.617 -7.125 0.773 1 85.44 295 GLU A N 1
ATOM 2185 C CA . GLU A 1 295 ? -10.969 -7.312 -0.631 1 85.44 295 GLU A CA 1
ATOM 2186 C C . GLU A 1 295 ? -10.758 -6.027 -1.43 1 85.44 295 GLU A C 1
ATOM 2188 O O . GLU A 1 295 ? -10.266 -6.07 -2.561 1 85.44 295 GLU A O 1
ATOM 2193 N N . ASN A 1 296 ? -11.094 -4.984 -0.827 1 84.25 296 ASN A N 1
ATOM 2194 C CA . ASN A 1 296 ? -10.961 -3.699 -1.507 1 84.25 296 ASN A CA 1
ATOM 2195 C C . ASN A 1 296 ? -9.492 -3.307 -1.686 1 84.25 296 ASN A C 1
ATOM 2197 O O . ASN A 1 296 ? -9.117 -2.773 -2.729 1 84.25 296 ASN A O 1
ATOM 2201 N N . ILE A 1 297 ? -8.703 -3.559 -0.733 1 87.06 297 ILE A N 1
ATOM 2202 C CA . ILE A 1 297 ? -7.277 -3.273 -0.824 1 87.06 297 ILE A CA 1
ATOM 2203 C C . ILE A 1 297 ? -6.641 -4.156 -1.896 1 87.06 297 ILE A C 1
ATOM 2205 O O . ILE A 1 297 ? -5.848 -3.678 -2.713 1 87.06 297 ILE A O 1
ATOM 2209 N N . GLY A 1 298 ? -7.016 -5.418 -1.911 1 83.75 298 GLY A N 1
ATOM 2210 C CA . GLY A 1 298 ? -6.5 -6.352 -2.9 1 83.75 298 GLY A CA 1
ATOM 2211 C C . GLY A 1 298 ? -6.887 -5.992 -4.32 1 83.75 298 GLY A C 1
ATOM 2212 O O . GLY A 1 298 ? -6.082 -6.133 -5.246 1 83.75 298 GLY A O 1
ATOM 2213 N N . LEU A 1 299 ? -8.078 -5.512 -4.445 1 76.44 299 LEU A N 1
ATOM 2214 C CA . LEU A 1 299 ? -8.578 -5.156 -5.766 1 76.44 299 LEU A CA 1
ATOM 2215 C C . LEU A 1 299 ? -7.758 -4.031 -6.379 1 76.44 299 LEU A C 1
ATOM 2217 O O . LEU A 1 299 ? -7.531 -4.008 -7.59 1 76.44 299 LEU A O 1
ATOM 2221 N N . LEU A 1 300 ? -7.289 -3.17 -5.555 1 83.31 300 LEU A N 1
ATOM 2222 C CA . LEU A 1 300 ? -6.582 -1.999 -6.059 1 83.31 300 LEU A CA 1
ATOM 2223 C C . LEU A 1 300 ? -5.094 -2.287 -6.211 1 83.31 300 LEU A C 1
ATOM 2225 O O . LEU A 1 300 ? -4.473 -1.88 -7.195 1 83.31 300 LEU A O 1
ATOM 2229 N N . LEU A 1 301 ? -4.547 -3.037 -5.293 1 87.25 301 LEU A N 1
ATOM 2230 C CA . LEU A 1 301 ? -3.092 -3.111 -5.227 1 87.25 301 LEU A CA 1
ATOM 2231 C C . LEU A 1 301 ? -2.584 -4.398 -5.867 1 87.25 301 LEU A C 1
ATOM 2233 O O . LEU A 1 301 ? -1.438 -4.465 -6.316 1 87.25 301 LEU A O 1
ATOM 2237 N N . MET A 1 302 ? -3.434 -5.422 -5.977 1 82.88 302 MET A N 1
ATOM 2238 C CA . MET A 1 302 ? -3.006 -6.723 -6.484 1 82.88 302 MET A CA 1
ATOM 2239 C C . MET A 1 302 ? -2.602 -6.625 -7.949 1 82.88 302 MET A C 1
ATOM 2241 O O . MET A 1 302 ? -1.572 -7.172 -8.352 1 82.88 302 MET A O 1
ATOM 2245 N N . PRO A 1 303 ? -3.33 -5.91 -8.797 1 81.88 303 PRO A N 1
ATOM 2246 C CA . PRO A 1 303 ? -2.939 -5.801 -10.203 1 81.88 303 PRO A CA 1
ATOM 2247 C C . PRO A 1 303 ? -1.556 -5.18 -10.383 1 81.88 303 PRO A C 1
ATOM 2249 O O . PRO A 1 303 ? -0.844 -5.52 -11.336 1 81.88 303 PRO A O 1
ATOM 2252 N N . VAL A 1 304 ? -1.249 -4.328 -9.422 1 85.88 304 VAL A N 1
ATOM 2253 C CA . VAL A 1 304 ? 0.058 -3.684 -9.477 1 85.88 304 VAL A CA 1
ATOM 2254 C C . VAL A 1 304 ? 1.16 -4.734 -9.383 1 85.88 304 VAL A C 1
ATOM 2256 O O . VAL A 1 304 ? 2.189 -4.629 -10.055 1 85.88 304 VAL A O 1
ATOM 2259 N N . PHE A 1 305 ? 0.913 -5.727 -8.664 1 81.06 305 PHE A N 1
ATOM 2260 C CA . PHE A 1 305 ? 1.894 -6.793 -8.477 1 81.06 305 PHE A CA 1
ATOM 2261 C C . PHE A 1 305 ? 2.154 -7.527 -9.789 1 81.06 305 PHE A C 1
ATOM 2263 O O . PHE A 1 305 ? 3.309 -7.738 -10.164 1 81.06 305 PHE A O 1
ATOM 2270 N N . PHE A 1 306 ? 1.149 -7.848 -10.477 1 77.19 306 PHE A N 1
ATOM 2271 C CA . PHE A 1 306 ? 1.262 -8.641 -11.695 1 77.19 306 PHE A CA 1
ATOM 2272 C C . PHE A 1 306 ? 1.88 -7.824 -12.82 1 77.19 306 PHE A C 1
ATOM 2274 O O . PHE A 1 306 ? 2.656 -8.352 -13.617 1 77.19 306 PHE A O 1
ATOM 2281 N N . ILE A 1 307 ? 1.604 -6.613 -12.797 1 80.19 307 ILE A N 1
ATOM 2282 C CA . ILE A 1 307 ? 2.119 -5.75 -13.852 1 80.19 307 ILE A CA 1
ATOM 2283 C C . ILE A 1 307 ? 3.6 -5.465 -13.609 1 80.19 307 ILE A C 1
ATOM 2285 O O . ILE A 1 307 ? 4.402 -5.488 -14.539 1 80.19 307 ILE A O 1
ATOM 2289 N N . VAL A 1 308 ? 3.967 -5.211 -12.383 1 78.56 308 VAL A N 1
ATOM 2290 C CA . VAL A 1 308 ? 5.355 -4.926 -12.039 1 78.56 308 VAL A CA 1
ATOM 2291 C C . VAL A 1 308 ? 6.227 -6.141 -12.359 1 78.56 308 VAL A C 1
ATOM 2293 O O . VAL A 1 308 ? 7.367 -5.996 -12.797 1 78.56 308 VAL A O 1
ATOM 2296 N N . THR A 1 309 ? 5.715 -7.25 -12.117 1 71.62 309 THR A N 1
ATOM 2297 C CA . THR A 1 309 ? 6.441 -8.469 -12.438 1 71.62 309 THR A CA 1
ATOM 2298 C C . THR A 1 309 ? 6.652 -8.586 -13.945 1 71.62 309 THR A C 1
ATOM 2300 O O . THR A 1 309 ? 7.703 -9.047 -14.398 1 71.62 309 THR A O 1
ATOM 2303 N N . GLY A 1 310 ? 5.695 -8.133 -14.711 1 72.94 310 GLY A N 1
ATOM 2304 C CA . GLY A 1 310 ? 5.82 -8.148 -16.156 1 72.94 310 GLY A CA 1
ATOM 2305 C C . GLY A 1 310 ? 6.852 -7.164 -16.688 1 72.94 310 GLY A C 1
ATOM 2306 O O . GLY A 1 310 ? 7.465 -7.395 -17.719 1 72.94 310 GLY A O 1
ATOM 2307 N N . LEU A 1 311 ? 7.07 -6.094 -15.945 1 75.69 311 LEU A N 1
ATOM 2308 C CA . LEU A 1 311 ? 8.008 -5.055 -16.359 1 75.69 311 LEU A CA 1
ATOM 2309 C C . LEU A 1 311 ? 9.422 -5.605 -16.453 1 75.69 311 LEU A C 1
ATOM 2311 O O . LEU A 1 311 ? 10.266 -5.043 -17.156 1 75.69 311 LEU A O 1
ATOM 2315 N N . SER A 1 312 ? 9.672 -6.695 -15.789 1 70.31 312 SER A N 1
ATOM 2316 C CA . SER A 1 312 ? 11.023 -7.234 -15.727 1 70.31 312 SER A CA 1
ATOM 2317 C C . SER A 1 312 ? 11.281 -8.211 -16.875 1 70.31 312 SER A C 1
ATOM 2319 O O . SER A 1 312 ? 12.406 -8.68 -17.062 1 70.31 312 SER A O 1
ATOM 2321 N N . VAL A 1 313 ? 10.258 -8.461 -17.656 1 68.56 313 VAL A N 1
ATOM 2322 C CA . VAL A 1 313 ? 10.359 -9.461 -18.719 1 68.56 313 VAL A CA 1
ATOM 2323 C C . VAL A 1 313 ? 10.906 -8.812 -19.984 1 68.56 313 VAL A C 1
ATOM 2325 O O . VAL A 1 313 ? 10.375 -7.797 -20.453 1 68.56 313 VAL A O 1
ATOM 2328 N N . ASP A 1 314 ? 12.078 -9.25 -20.422 1 70.12 314 ASP A N 1
ATOM 2329 C CA . ASP A 1 314 ? 12.641 -8.789 -21.688 1 70.12 314 ASP A CA 1
ATOM 2330 C C . ASP A 1 314 ? 12.656 -9.914 -22.734 1 70.12 314 ASP A C 1
ATOM 2332 O O . ASP A 1 314 ? 13.5 -10.812 -22.672 1 70.12 314 ASP A O 1
ATOM 2336 N N . ILE A 1 315 ? 11.758 -9.867 -23.719 1 68.06 315 ILE A N 1
ATOM 2337 C CA . ILE A 1 315 ? 11.625 -10.945 -24.688 1 68.06 315 ILE A CA 1
ATOM 2338 C C . ILE A 1 315 ? 12.414 -10.609 -25.953 1 68.06 315 ILE A C 1
ATOM 2340 O O . ILE A 1 315 ? 12.492 -11.414 -26.891 1 68.06 315 ILE A O 1
ATOM 2344 N N . SER A 1 316 ? 13.078 -9.516 -26.109 1 65.56 316 SER A N 1
ATOM 2345 C CA . SER A 1 316 ? 13.68 -9.031 -27.344 1 65.56 316 SER A CA 1
ATOM 2346 C C . SER A 1 316 ? 14.844 -9.914 -27.781 1 65.56 316 SER A C 1
ATOM 2348 O O . SER A 1 316 ? 15.172 -9.984 -28.969 1 65.56 316 SER A O 1
ATOM 2350 N N . GLY A 1 317 ? 15.375 -10.75 -27.047 1 64.44 317 GLY A N 1
ATOM 2351 C CA . GLY A 1 317 ? 16.594 -11.422 -27.453 1 64.44 317 GLY A CA 1
ATOM 2352 C C . GLY A 1 317 ? 16.375 -12.859 -27.891 1 64.44 317 GLY A C 1
ATOM 2353 O O . GLY A 1 317 ? 17.312 -13.656 -27.938 1 64.44 317 GLY A O 1
ATOM 2354 N N . LEU A 1 318 ? 15.211 -13.148 -28.375 1 72.62 318 LEU A N 1
ATOM 2355 C CA . LEU A 1 318 ? 14.969 -14.539 -28.719 1 72.62 318 LEU A CA 1
ATOM 2356 C C . LEU A 1 318 ? 15.289 -14.805 -30.188 1 72.62 318 LEU A C 1
ATOM 2358 O O . LEU A 1 318 ? 14.984 -13.969 -31.047 1 72.62 318 LEU A O 1
ATOM 2362 N N . THR A 1 319 ? 16.156 -15.766 -30.5 1 73.5 319 THR A N 1
ATOM 2363 C CA . THR A 1 319 ? 16.531 -16.203 -31.844 1 73.5 319 THR A CA 1
ATOM 2364 C C . THR A 1 319 ? 15.727 -17.438 -32.25 1 73.5 319 THR A C 1
ATOM 2366 O O . THR A 1 319 ? 14.938 -17.953 -31.469 1 73.5 319 THR A O 1
ATOM 2369 N N . VAL A 1 320 ? 15.922 -17.859 -33.5 1 73.75 320 VAL A N 1
ATOM 2370 C CA . VAL A 1 320 ? 15.219 -19.016 -34.062 1 73.75 320 VAL A CA 1
ATOM 2371 C C . VAL A 1 320 ? 15.508 -20.25 -33.25 1 73.75 320 VAL A C 1
ATOM 2373 O O . VAL A 1 320 ? 14.617 -21.078 -33 1 73.75 320 VAL A O 1
ATOM 2376 N N . THR A 1 321 ? 16.75 -20.469 -32.969 1 75.38 321 THR A N 1
ATOM 2377 C CA . THR A 1 321 ? 17.125 -21.609 -32.156 1 75.38 321 THR A CA 1
ATOM 2378 C C . THR A 1 321 ? 16.406 -21.562 -30.797 1 75.38 321 THR A C 1
ATOM 2380 O O . THR A 1 321 ? 15.992 -22.594 -30.281 1 75.38 321 THR A O 1
ATOM 2383 N N . ASN A 1 322 ? 16.109 -20.453 -30.5 1 86 322 ASN A N 1
ATOM 2384 C CA . ASN A 1 322 ? 15.398 -20.297 -29.234 1 86 322 ASN A CA 1
ATOM 2385 C C . ASN A 1 322 ? 13.922 -20.672 -29.375 1 86 322 ASN A C 1
ATOM 2387 O O . ASN A 1 322 ? 13.297 -21.109 -28.406 1 86 322 ASN A O 1
ATOM 2391 N N . ALA A 1 323 ? 13.516 -20.672 -30.625 1 86.88 323 ALA A N 1
ATOM 2392 C CA . ALA A 1 323 ? 12.109 -21 -30.844 1 86.88 323 ALA A CA 1
ATOM 2393 C C . ALA A 1 323 ? 11.852 -22.484 -30.656 1 86.88 323 ALA A C 1
ATOM 2395 O O . ALA A 1 323 ? 10.812 -22.891 -30.125 1 86.88 323 ALA A O 1
ATOM 2396 N N . VAL A 1 324 ? 12.766 -23.328 -31.172 1 90.69 324 VAL A N 1
ATOM 2397 C CA . VAL A 1 324 ? 12.633 -24.766 -31.016 1 90.69 324 VAL A CA 1
ATOM 2398 C C . VAL A 1 324 ? 12.742 -25.156 -29.547 1 90.69 324 VAL A C 1
ATOM 2400 O O . VAL A 1 324 ? 11.977 -25.984 -29.062 1 90.69 324 VAL A O 1
ATOM 2403 N N . GLU A 1 325 ? 13.711 -24.609 -28.953 1 93.31 325 GLU A N 1
ATOM 2404 C CA . GLU A 1 325 ? 13.859 -24.844 -27.516 1 93.31 325 GLU A CA 1
ATOM 2405 C C . GLU A 1 325 ? 12.609 -24.422 -26.75 1 93.31 325 GLU A C 1
ATOM 2407 O O . GLU A 1 325 ? 12.172 -25.125 -25.844 1 93.31 325 GLU A O 1
ATOM 2412 N N . LEU A 1 326 ? 12.094 -23.328 -27.188 1 93.19 326 LEU A N 1
ATOM 2413 C CA . LEU A 1 326 ? 10.883 -22.812 -26.547 1 93.19 326 LEU A CA 1
ATOM 2414 C C . LEU A 1 326 ? 9.719 -23.781 -26.734 1 93.19 326 LEU A C 1
ATOM 2416 O O . LEU A 1 326 ? 8.969 -24.047 -25.781 1 93.19 326 LEU A O 1
ATOM 2420 N N . ALA A 1 327 ? 9.562 -24.234 -27.922 1 94.44 327 ALA A N 1
ATOM 2421 C CA . ALA A 1 327 ? 8.5 -25.188 -28.203 1 94.44 327 ALA A CA 1
ATOM 2422 C C . ALA A 1 327 ? 8.648 -26.438 -27.359 1 94.44 327 ALA A C 1
ATOM 2424 O O . ALA A 1 327 ? 7.664 -26.969 -26.844 1 94.44 327 ALA A O 1
ATOM 2425 N N . ALA A 1 328 ? 9.867 -26.922 -27.25 1 95.19 328 ALA A N 1
ATOM 2426 C CA . ALA A 1 328 ? 10.141 -28.109 -26.438 1 95.19 328 ALA A CA 1
ATOM 2427 C C . ALA A 1 328 ? 9.828 -27.844 -24.969 1 95.19 328 ALA A C 1
ATOM 2429 O O . ALA A 1 328 ? 9.266 -28.703 -24.281 1 95.19 328 ALA A O 1
ATOM 2430 N N . ILE A 1 329 ? 10.219 -26.703 -24.562 1 95.75 329 ILE A N 1
ATOM 2431 C CA . ILE A 1 329 ? 10 -26.312 -23.172 1 95.75 329 ILE A CA 1
ATOM 2432 C C . ILE A 1 329 ? 8.5 -26.266 -22.875 1 95.75 329 ILE A C 1
ATOM 2434 O O . ILE A 1 329 ? 8.039 -26.812 -21.875 1 95.75 329 ILE A O 1
ATOM 2438 N N . VAL A 1 330 ? 7.742 -25.641 -23.719 1 95.56 330 VAL A N 1
ATOM 2439 C CA . VAL A 1 330 ? 6.301 -25.5 -23.531 1 95.56 330 VAL A CA 1
ATOM 2440 C C . VAL A 1 330 ? 5.641 -26.875 -23.562 1 95.56 330 VAL A C 1
ATOM 2442 O O . VAL A 1 330 ? 4.766 -27.172 -22.75 1 95.56 330 VAL A O 1
ATOM 2445 N N . LEU A 1 331 ? 6.066 -27.688 -24.484 1 96.31 331 LEU A N 1
ATOM 2446 C CA . LEU A 1 331 ? 5.492 -29.016 -24.625 1 96.31 331 LEU A CA 1
ATOM 2447 C C . LEU A 1 331 ? 5.758 -29.859 -23.375 1 96.31 331 LEU A C 1
ATOM 2449 O O . LEU A 1 331 ? 4.848 -30.516 -22.859 1 96.31 331 LEU A O 1
ATOM 2453 N N . VAL A 1 332 ? 6.949 -29.891 -22.938 1 96.12 332 VAL A N 1
ATOM 2454 C CA . VAL A 1 332 ? 7.34 -30.672 -21.781 1 96.12 332 VAL A CA 1
ATOM 2455 C C . VAL A 1 332 ? 6.633 -30.141 -20.531 1 96.12 332 VAL A C 1
ATOM 2457 O O . VAL A 1 332 ? 6.184 -30.922 -19.688 1 96.12 332 VAL A O 1
ATOM 2460 N N . ALA A 1 333 ? 6.613 -28.828 -20.438 1 95.31 333 ALA A N 1
ATOM 2461 C CA . ALA A 1 333 ? 5.945 -28.203 -19.297 1 95.31 333 ALA A CA 1
ATOM 2462 C C . ALA A 1 333 ? 4.473 -28.609 -19.25 1 95.31 333 ALA A C 1
ATOM 2464 O O . ALA A 1 333 ? 3.969 -29 -18.188 1 95.31 333 ALA A O 1
ATOM 2465 N N . CYS A 1 334 ? 3.797 -28.562 -20.344 1 95.69 334 CYS A N 1
ATOM 2466 C CA . CYS A 1 334 ? 2.377 -28.891 -20.422 1 95.69 334 CYS A CA 1
ATOM 2467 C C . CYS A 1 334 ? 2.148 -30.375 -20.172 1 95.69 334 CYS A C 1
ATOM 2469 O O . CYS A 1 334 ? 1.266 -30.75 -19.391 1 95.69 334 CYS A O 1
ATOM 2471 N N . ALA A 1 335 ? 2.918 -31.156 -20.812 1 96.12 335 ALA A N 1
ATOM 2472 C CA . ALA A 1 335 ? 2.764 -32.594 -20.688 1 96.12 335 ALA A CA 1
ATOM 2473 C C . ALA A 1 335 ? 3.006 -33.062 -19.234 1 96.12 335 ALA A C 1
ATOM 2475 O O . ALA A 1 335 ? 2.248 -33.875 -18.703 1 96.12 335 ALA A O 1
ATOM 2476 N N . GLY A 1 336 ? 4.035 -32.562 -18.672 1 95.25 336 GLY A N 1
ATOM 2477 C CA . GLY A 1 336 ? 4.387 -32.969 -17.328 1 95.25 336 GLY A CA 1
ATOM 2478 C C . GLY A 1 336 ? 3.307 -32.625 -16.312 1 95.25 336 GLY A C 1
ATOM 2479 O O . GLY A 1 336 ? 2.896 -33.5 -15.531 1 95.25 336 GLY A O 1
ATOM 2480 N N . LYS A 1 337 ? 2.885 -31.375 -16.328 1 94.56 337 LYS A N 1
ATOM 2481 C CA . LYS A 1 337 ? 1.92 -30.922 -15.328 1 94.56 337 LYS A CA 1
ATOM 2482 C C . LYS A 1 337 ? 0.524 -31.453 -15.633 1 94.56 337 LYS A C 1
ATOM 2484 O O . LYS A 1 337 ? -0.167 -31.953 -14.742 1 94.56 337 LYS A O 1
ATOM 2489 N N . MET A 1 338 ? 0.062 -31.406 -16.859 1 95.62 338 MET A N 1
ATOM 2490 C CA . MET A 1 338 ? -1.304 -31.797 -17.219 1 95.62 338 MET A CA 1
ATOM 2491 C C . MET A 1 338 ? -1.493 -33.312 -17.109 1 95.62 338 MET A C 1
ATOM 2493 O O . MET A 1 338 ? -2.469 -33.781 -16.531 1 95.62 338 MET A O 1
ATOM 2497 N N . LEU A 1 339 ? -0.546 -34.031 -17.656 1 95.69 339 LEU A N 1
ATOM 2498 C CA . LEU A 1 339 ? -0.665 -35.5 -17.594 1 95.69 339 LEU A CA 1
ATOM 2499 C C . LEU A 1 339 ? -0.48 -35.969 -16.172 1 95.69 339 LEU A C 1
ATOM 2501 O O . LEU A 1 339 ? -1.155 -36.938 -15.742 1 95.69 339 LEU A O 1
ATOM 2505 N N . GLY A 1 340 ? 0.445 -35.406 -15.516 1 95.25 340 GLY A N 1
ATOM 2506 C CA . GLY A 1 340 ? 0.66 -35.781 -14.125 1 95.25 340 GLY A CA 1
ATOM 2507 C C . GLY A 1 340 ? -0.558 -35.562 -13.25 1 95.25 340 GLY A C 1
ATOM 2508 O O . GLY A 1 340 ? -0.952 -36.438 -12.492 1 95.25 340 GLY A O 1
ATOM 2509 N N . ALA A 1 341 ? -1.154 -34.438 -13.375 1 95.69 341 ALA A N 1
ATOM 2510 C CA . ALA A 1 341 ? -2.314 -34.094 -12.555 1 95.69 341 ALA A CA 1
ATOM 2511 C C . ALA A 1 341 ? -3.551 -34.875 -13.008 1 95.69 341 ALA A C 1
ATOM 2513 O O . ALA A 1 341 ? -4.297 -35.406 -12.188 1 95.69 341 ALA A O 1
ATOM 2514 N N . THR A 1 342 ? -3.805 -34.906 -14.328 1 95.88 342 THR A N 1
ATOM 2515 C CA . THR A 1 342 ? -4.945 -35.625 -14.867 1 95.88 342 THR A CA 1
ATOM 2516 C C . THR A 1 342 ? -4.84 -37.125 -14.539 1 95.88 342 THR A C 1
ATOM 2518 O O . THR A 1 342 ? -5.836 -37.75 -14.172 1 95.88 342 THR A O 1
ATOM 2521 N N . GLY A 1 343 ? -3.682 -37.656 -14.734 1 96.06 343 GLY A N 1
ATOM 2522 C CA . GLY A 1 343 ? -3.471 -39.062 -14.43 1 96.06 343 GLY A CA 1
ATOM 2523 C C . GLY A 1 343 ? -3.748 -39.406 -12.984 1 96.06 343 GLY A C 1
ATOM 2524 O O . GLY A 1 343 ? -4.414 -40.406 -12.688 1 96.06 343 GLY A O 1
ATOM 2525 N N . ALA A 1 344 ? -3.203 -38.594 -12.117 1 94.75 344 ALA A N 1
ATOM 2526 C CA . ALA A 1 344 ? -3.451 -38.812 -10.695 1 94.75 344 ALA A CA 1
ATOM 2527 C C . ALA A 1 344 ? -4.938 -38.688 -10.367 1 94.75 344 ALA A C 1
ATOM 2529 O O . ALA A 1 344 ? -5.48 -39.469 -9.594 1 94.75 344 ALA A O 1
ATOM 2530 N N . GLY A 1 345 ? -5.605 -37.656 -10.891 1 94.38 345 GLY A N 1
ATOM 2531 C CA . GLY A 1 345 ? -7.035 -37.5 -10.695 1 94.38 345 GLY A CA 1
ATOM 2532 C C . GLY A 1 345 ? -7.844 -38.688 -11.148 1 94.38 345 GLY A C 1
ATOM 2533 O O . GLY A 1 345 ? -8.742 -39.156 -10.438 1 94.38 345 GLY A O 1
ATOM 2534 N N . ARG A 1 346 ? -7.402 -39.25 -12.289 1 94.38 346 ARG A N 1
ATOM 2535 C CA . ARG A 1 346 ? -8.109 -40.406 -12.836 1 94.38 346 ARG A CA 1
ATOM 2536 C C . ARG A 1 346 ? -7.863 -41.625 -11.992 1 94.38 346 ARG A C 1
ATOM 2538 O O . ARG A 1 346 ? -8.773 -42.438 -11.773 1 94.38 346 ARG A O 1
ATOM 2545 N N . ALA A 1 347 ? -6.793 -41.781 -11.57 1 94.31 347 ALA A N 1
ATOM 2546 C CA . ALA A 1 347 ? -6.418 -42.938 -10.773 1 94.31 347 ALA A CA 1
ATOM 2547 C C . ALA A 1 347 ? -7.188 -42.969 -9.453 1 94.31 347 ALA A C 1
ATOM 2549 O O . ALA A 1 347 ? -7.469 -44.031 -8.922 1 94.31 347 ALA A O 1
ATOM 2550 N N . PHE A 1 348 ? -7.512 -41.812 -9.008 1 92.19 348 PHE A N 1
ATOM 2551 C CA . PHE A 1 348 ? -8.211 -41.75 -7.73 1 92.19 348 PHE A CA 1
ATOM 2552 C C . PHE A 1 348 ? -9.711 -41.594 -7.941 1 92.19 348 PHE A C 1
ATOM 2554 O O . PHE A 1 348 ? -10.438 -41.219 -7.016 1 92.19 348 PHE A O 1
ATOM 2561 N N . GLY A 1 349 ? -10.18 -41.656 -9.164 1 89.69 349 GLY A N 1
ATOM 2562 C CA . GLY A 1 349 ? -11.602 -41.844 -9.406 1 89.69 349 GLY A CA 1
ATOM 2563 C C . GLY A 1 349 ? -12.297 -40.594 -9.883 1 89.69 349 GLY A C 1
ATOM 2564 O O . GLY A 1 349 ? -13.523 -40.562 -9.984 1 89.69 349 GLY A O 1
ATOM 2565 N N . LEU A 1 350 ? -11.602 -39.594 -10.141 1 91.94 350 LEU A N 1
ATOM 2566 C CA . LEU A 1 350 ? -12.258 -38.406 -10.703 1 91.94 350 LEU A CA 1
ATOM 2567 C C . LEU A 1 350 ? -12.727 -38.688 -12.125 1 91.94 350 LEU A C 1
ATOM 2569 O O . LEU A 1 350 ? -12.039 -39.375 -12.891 1 91.94 350 LEU A O 1
ATOM 2573 N N . PRO A 1 351 ? -13.93 -38.188 -12.398 1 93.12 351 PRO A N 1
ATOM 2574 C CA . PRO A 1 351 ? -14.344 -38.281 -13.797 1 93.12 351 PRO A CA 1
ATOM 2575 C C . PRO A 1 351 ? -13.391 -37.562 -14.742 1 93.12 351 PRO A C 1
ATOM 2577 O O . PRO A 1 351 ? -12.703 -36.625 -14.336 1 93.12 351 PRO A O 1
ATOM 2580 N N . TRP A 1 352 ? -13.32 -38 -15.992 1 92.5 352 TRP A N 1
ATOM 2581 C CA . TRP A 1 352 ? -12.398 -37.469 -16.984 1 92.5 352 TRP A CA 1
ATOM 2582 C C . TRP A 1 352 ? -12.539 -35.938 -17.109 1 92.5 352 TRP A C 1
ATOM 2584 O O . TRP A 1 352 ? -11.547 -35.25 -17.25 1 92.5 352 TRP A O 1
ATOM 2594 N N . SER A 1 353 ? -13.719 -35.469 -17.016 1 91.44 353 SER A N 1
ATOM 2595 C CA . SER A 1 353 ? -13.945 -34.031 -17.141 1 91.44 353 SER A CA 1
ATOM 2596 C C . SER A 1 353 ? -13.258 -33.25 -16.016 1 91.44 353 SER A C 1
ATOM 2598 O O . SER A 1 353 ? -12.539 -32.281 -16.266 1 91.44 353 SER A O 1
ATOM 2600 N N . ASP A 1 354 ? -13.406 -33.781 -14.836 1 93 354 ASP A N 1
ATOM 2601 C CA . ASP A 1 354 ? -12.828 -33.125 -13.664 1 93 354 ASP A CA 1
ATOM 2602 C C . ASP A 1 354 ? -11.312 -33.312 -13.625 1 93 354 ASP A C 1
ATOM 2604 O O . ASP A 1 354 ? -10.586 -32.375 -13.242 1 93 354 ASP A O 1
ATOM 2608 N N . ALA A 1 355 ? -10.922 -34.469 -14.031 1 94.88 355 ALA A N 1
ATOM 2609 C CA . ALA A 1 355 ? -9.484 -34.75 -14.039 1 94.88 355 ALA A CA 1
ATOM 2610 C C . ALA A 1 355 ? -8.758 -33.844 -15.039 1 94.88 355 ALA A C 1
ATOM 2612 O O . ALA A 1 355 ? -7.664 -33.344 -14.766 1 94.88 355 ALA A O 1
ATOM 2613 N N . ARG A 1 356 ? -9.32 -33.625 -16.188 1 93.31 356 ARG A N 1
ATOM 2614 C CA . ARG A 1 356 ? -8.727 -32.781 -17.203 1 93.31 356 ARG A CA 1
ATOM 2615 C C . ARG A 1 356 ? -8.711 -31.312 -16.75 1 93.31 356 ARG A C 1
ATOM 2617 O O . ARG A 1 356 ? -7.742 -30.594 -17 1 93.31 356 ARG A O 1
ATOM 2624 N N . ARG A 1 357 ? -9.781 -30.922 -16.094 1 93.31 357 ARG A N 1
ATOM 2625 C CA . ARG A 1 357 ? -9.836 -29.562 -15.57 1 93.31 357 ARG A CA 1
ATOM 2626 C C . ARG A 1 357 ? -8.766 -29.344 -14.508 1 93.31 357 ARG A C 1
ATOM 2628 O O . ARG A 1 357 ? -8.117 -28.297 -14.484 1 93.31 357 ARG A O 1
ATOM 2635 N N . LEU A 1 358 ? -8.625 -30.328 -13.766 1 93.88 358 LEU A N 1
ATOM 2636 C CA . LEU A 1 358 ? -7.586 -30.281 -12.75 1 93.88 358 LEU A CA 1
ATOM 2637 C C . LEU A 1 358 ? -6.207 -30.156 -13.383 1 93.88 358 LEU A C 1
ATOM 2639 O O . LEU A 1 358 ? -5.367 -29.375 -12.914 1 93.88 358 LEU A O 1
ATOM 2643 N N . GLY A 1 359 ? -6.016 -30.922 -14.414 1 94.81 359 GLY A N 1
ATOM 2644 C CA . GLY A 1 359 ? -4.758 -30.844 -15.141 1 94.81 359 GLY A CA 1
ATOM 2645 C C . GLY A 1 359 ? -4.492 -29.484 -15.727 1 94.81 359 GLY A C 1
ATOM 2646 O O . GLY A 1 359 ? -3.373 -28.969 -15.648 1 94.81 359 GLY A O 1
ATOM 2647 N N . VAL A 1 360 ? -5.461 -28.891 -16.297 1 93.44 360 VAL A N 1
ATOM 2648 C CA . VAL A 1 360 ? -5.336 -27.562 -16.906 1 93.44 360 VAL A CA 1
ATOM 2649 C C . VAL A 1 360 ? -5.027 -26.531 -15.82 1 93.44 360 VAL A C 1
ATOM 2651 O O . VAL A 1 360 ? -4.176 -25.672 -16.016 1 93.44 360 VAL A O 1
ATOM 2654 N N . LEU A 1 361 ? -5.695 -26.656 -14.727 1 92.94 361 LEU A N 1
ATOM 2655 C CA . LEU A 1 361 ? -5.516 -25.719 -13.625 1 92.94 361 LEU A CA 1
ATOM 2656 C C . LEU A 1 361 ? -4.113 -25.828 -13.039 1 92.94 361 LEU A C 1
ATOM 2658 O O . LEU A 1 361 ? -3.473 -24.812 -12.742 1 92.94 361 LEU A O 1
ATOM 2662 N N . MET A 1 362 ? -3.619 -27.016 -12.977 1 93.88 362 MET A N 1
ATOM 2663 C CA . MET A 1 362 ? -2.307 -27.25 -12.383 1 93.88 362 MET A CA 1
ATOM 2664 C C . MET A 1 362 ? -1.194 -26.781 -13.312 1 93.88 362 MET A C 1
ATOM 2666 O O . MET A 1 362 ? -0.045 -26.641 -12.883 1 93.88 362 MET A O 1
ATOM 2670 N N . ASN A 1 363 ? -1.571 -26.484 -14.516 1 93.31 363 ASN A N 1
ATOM 2671 C CA . ASN A 1 363 ? -0.607 -26.031 -15.523 1 93.31 363 ASN A CA 1
ATOM 2672 C C . ASN A 1 363 ? -0.401 -24.531 -15.469 1 93.31 363 ASN A C 1
ATOM 2674 O O . ASN A 1 363 ? 0.359 -23.969 -16.266 1 93.31 363 ASN A O 1
ATOM 2678 N N . THR A 1 364 ? -0.941 -23.875 -14.516 1 90.75 364 THR A N 1
ATOM 2679 C CA . THR A 1 364 ? -0.828 -22.422 -14.383 1 90.75 364 THR A CA 1
ATOM 2680 C C . THR A 1 364 ? 0.44 -22.047 -13.617 1 90.75 364 THR A C 1
ATOM 2682 O O . THR A 1 364 ? 0.639 -22.484 -12.484 1 90.75 364 THR A O 1
ATOM 2685 N N . ARG A 1 365 ? 1.326 -21.281 -14.156 1 87.06 365 ARG A N 1
ATOM 2686 C CA . ARG A 1 365 ? 2.617 -21 -13.539 1 87.06 365 ARG A CA 1
ATOM 2687 C C . ARG A 1 365 ? 2.729 -19.531 -13.148 1 87.06 365 ARG A C 1
ATOM 2689 O O . ARG A 1 365 ? 3.365 -19.188 -12.148 1 87.06 365 ARG A O 1
ATOM 2696 N N . GLY A 1 366 ? 2.318 -18.672 -13.922 1 73.25 366 GLY A N 1
ATOM 2697 C CA . GLY A 1 366 ? 2.215 -17.266 -13.617 1 73.25 366 GLY A CA 1
ATOM 2698 C C . GLY A 1 366 ? 3.43 -16.719 -12.898 1 73.25 366 GLY A C 1
ATOM 2699 O O . GLY A 1 366 ? 4.566 -16.938 -13.32 1 73.25 366 GLY A O 1
ATOM 2700 N N . LEU A 1 367 ? 3.277 -15.984 -11.641 1 67 367 LEU A N 1
ATOM 2701 C CA . LEU A 1 367 ? 4.215 -15.125 -10.93 1 67 367 LEU A CA 1
ATOM 2702 C C . LEU A 1 367 ? 5.262 -15.961 -10.188 1 67 367 LEU A C 1
ATOM 2704 O O . LEU A 1 367 ? 6.43 -15.57 -10.109 1 67 367 LEU A O 1
ATOM 2708 N N . THR A 1 368 ? 4.832 -16.984 -9.656 1 74.88 368 THR A N 1
ATOM 2709 C CA . THR A 1 368 ? 5.766 -17.812 -8.906 1 74.88 368 THR A CA 1
ATOM 2710 C C . THR A 1 368 ? 6.906 -18.297 -9.797 1 74.88 368 THR A C 1
ATOM 2712 O O . THR A 1 368 ? 8.055 -18.391 -9.352 1 74.88 368 THR A O 1
ATOM 2715 N N . GLU A 1 369 ? 6.539 -18.516 -10.961 1 83 369 GLU A N 1
ATOM 2716 C CA . GLU A 1 369 ? 7.566 -18.922 -11.914 1 83 369 GLU A CA 1
ATOM 2717 C C . GLU A 1 369 ? 8.586 -17.797 -12.133 1 83 369 GLU A C 1
ATOM 2719 O O . GLU A 1 369 ? 9.789 -18.062 -12.188 1 83 369 GLU A O 1
ATOM 2724 N N . LEU A 1 370 ? 8.172 -16.656 -12.195 1 72.88 370 LEU A N 1
ATOM 2725 C CA . LEU A 1 370 ? 9.062 -15.531 -12.453 1 72.88 370 LEU A CA 1
ATOM 2726 C C . LEU A 1 370 ? 10.016 -15.32 -11.273 1 72.88 370 LEU A C 1
ATOM 2728 O O . LEU A 1 370 ? 11.188 -14.984 -11.469 1 72.88 370 LEU A O 1
ATOM 2732 N N . ILE A 1 371 ? 9.508 -15.469 -10.18 1 70.56 371 ILE A N 1
ATOM 2733 C CA . ILE A 1 371 ? 10.336 -15.344 -8.984 1 70.56 371 ILE A CA 1
ATOM 2734 C C . ILE A 1 371 ? 11.438 -16.406 -9 1 70.56 371 ILE A C 1
ATOM 2736 O O . ILE A 1 371 ? 12.602 -16.094 -8.758 1 70.56 371 ILE A O 1
ATOM 2740 N N . VAL A 1 372 ? 11.047 -17.562 -9.258 1 80.25 372 VAL A N 1
ATOM 2741 C CA . VAL A 1 372 ? 11.984 -18.672 -9.289 1 80.25 372 VAL A CA 1
ATOM 2742 C C . VAL A 1 372 ? 13.023 -18.453 -10.391 1 80.25 372 VAL A C 1
ATOM 2744 O O . VAL A 1 372 ? 14.211 -18.719 -10.195 1 80.25 372 VAL A O 1
ATOM 2747 N N . LEU A 1 373 ? 12.578 -17.969 -11.453 1 83.56 373 LEU A N 1
ATOM 2748 C CA . LEU A 1 373 ? 13.484 -17.734 -12.578 1 83.56 373 LEU A CA 1
ATOM 2749 C C . LEU A 1 373 ? 14.5 -16.656 -12.234 1 83.56 373 LEU A C 1
ATOM 2751 O O . LEU A 1 373 ? 15.672 -16.75 -12.617 1 83.56 373 LEU A O 1
ATOM 2755 N N . ASN A 1 374 ? 14.117 -15.727 -11.57 1 73.19 374 ASN A N 1
ATOM 2756 C CA . ASN A 1 374 ? 15.047 -14.68 -11.156 1 73.19 374 ASN A CA 1
ATOM 2757 C C . ASN A 1 374 ? 16.094 -15.219 -10.195 1 73.19 374 ASN A C 1
ATOM 2759 O O . ASN A 1 374 ? 17.25 -14.773 -10.211 1 73.19 374 ASN A O 1
ATOM 2763 N N . VAL A 1 375 ? 15.711 -16.062 -9.344 1 73.5 375 VAL A N 1
ATOM 2764 C CA . VAL A 1 375 ? 16.672 -16.719 -8.461 1 73.5 375 VAL A CA 1
ATOM 2765 C C . VAL A 1 375 ? 17.703 -17.484 -9.305 1 73.5 375 VAL A C 1
ATOM 2767 O O . VAL A 1 375 ? 18.891 -17.484 -8.984 1 73.5 375 VAL A O 1
ATOM 2770 N N . GLY A 1 376 ? 17.266 -18.125 -10.289 1 81.75 376 GLY A N 1
ATOM 2771 C CA . GLY A 1 376 ? 18.172 -18.828 -11.18 1 81.75 376 GLY A CA 1
ATOM 2772 C C . GLY A 1 376 ? 19.188 -17.922 -11.836 1 81.75 376 GLY A C 1
ATOM 2773 O O . GLY A 1 376 ? 20.359 -18.281 -11.984 1 81.75 376 GLY A O 1
ATOM 2774 N N . VAL A 1 377 ? 18.781 -16.797 -12.219 1 78.81 377 VAL A N 1
ATOM 2775 C CA . VAL A 1 377 ? 19.688 -15.82 -12.82 1 78.81 377 VAL A CA 1
ATOM 2776 C C . VAL A 1 377 ? 20.688 -15.328 -11.781 1 78.81 377 VAL A C 1
ATOM 2778 O O . VAL A 1 377 ? 21.875 -15.219 -12.062 1 78.81 377 VAL A O 1
ATOM 2781 N N . SER A 1 378 ? 20.203 -15.055 -10.656 1 73.5 378 SER A N 1
ATOM 2782 C CA . SER A 1 378 ? 21.047 -14.555 -9.586 1 73.5 378 SER A CA 1
ATOM 2783 C C . SER A 1 378 ? 22.094 -15.586 -9.188 1 73.5 378 SER A C 1
ATOM 2785 O O . SER A 1 378 ? 23.203 -15.227 -8.781 1 73.5 378 SER A O 1
ATOM 2787 N N . LEU A 1 379 ? 21.75 -16.828 -9.273 1 76 379 LEU A N 1
ATOM 2788 C CA . LEU A 1 379 ? 22.656 -17.922 -8.93 1 76 379 LEU A CA 1
ATOM 2789 C C . LEU A 1 379 ? 23.609 -18.203 -10.086 1 76 379 LEU A C 1
ATOM 2791 O O . LEU A 1 379 ? 24.562 -18.984 -9.938 1 76 379 LEU A O 1
ATOM 2795 N N . GLY A 1 380 ? 23.281 -17.578 -11.188 1 81.06 380 GLY A N 1
ATOM 2796 C CA . GLY A 1 380 ? 24.109 -17.812 -12.367 1 81.06 380 GLY A CA 1
ATOM 2797 C C . GLY A 1 380 ? 23.812 -19.125 -13.055 1 81.06 380 GLY A C 1
ATOM 2798 O O . GLY A 1 380 ? 24.656 -19.656 -13.773 1 81.06 380 GLY A O 1
ATOM 2799 N N . VAL A 1 381 ? 22.703 -19.672 -12.836 1 87.19 381 VAL A N 1
ATOM 2800 C CA . VAL A 1 381 ? 22.344 -20.969 -13.406 1 87.19 381 VAL A CA 1
ATOM 2801 C C . VAL A 1 381 ? 21.609 -20.766 -14.734 1 87.19 381 VAL A C 1
ATOM 2803 O O . VAL A 1 381 ? 21.672 -21.609 -15.617 1 87.19 381 VAL A O 1
ATOM 2806 N N . LEU A 1 382 ? 20.922 -19.625 -14.812 1 88.38 382 LEU A N 1
ATOM 2807 C CA . LEU A 1 382 ? 20.125 -19.328 -16 1 88.38 382 LEU A CA 1
ATOM 2808 C C . LEU A 1 382 ? 20.719 -18.172 -16.797 1 88.38 382 LEU A C 1
ATOM 2810 O O . LEU A 1 382 ? 21.016 -17.125 -16.234 1 88.38 382 LEU A O 1
ATOM 2814 N N . ASP A 1 383 ? 20.938 -18.453 -18 1 85.5 383 ASP A N 1
ATOM 2815 C CA . ASP A 1 383 ? 21.344 -17.359 -18.859 1 85.5 383 ASP A CA 1
ATOM 2816 C C . ASP A 1 383 ? 20.125 -16.578 -19.375 1 85.5 383 ASP A C 1
ATOM 2818 O O . ASP A 1 383 ? 18.984 -16.969 -19.141 1 85.5 383 ASP A O 1
ATOM 2822 N N . THR A 1 384 ? 20.312 -15.531 -20.125 1 78.88 384 THR A N 1
ATOM 2823 C CA . THR A 1 384 ? 19.266 -14.594 -20.531 1 78.88 384 THR A CA 1
ATOM 2824 C C . THR A 1 384 ? 18.281 -15.258 -21.484 1 78.88 384 THR A C 1
ATOM 2826 O O . THR A 1 384 ? 17.062 -15.125 -21.312 1 78.88 384 THR A O 1
ATOM 2829 N N . PRO A 1 385 ? 18.734 -15.984 -22.469 1 83.81 385 PRO A N 1
ATOM 2830 C CA . PRO A 1 385 ? 17.797 -16.641 -23.375 1 83.81 385 PRO A CA 1
ATOM 2831 C C . PRO A 1 385 ? 16.906 -17.656 -22.672 1 83.81 385 PRO A C 1
ATOM 2833 O O . PRO A 1 385 ? 15.703 -17.734 -22.922 1 83.81 385 PRO A O 1
ATOM 2836 N N . MET A 1 386 ? 17.516 -18.438 -21.828 1 88.25 386 MET A N 1
ATOM 2837 C CA . MET A 1 386 ? 16.75 -19.438 -21.078 1 88.25 386 MET A CA 1
ATOM 2838 C C . MET A 1 386 ? 15.703 -18.766 -20.203 1 88.25 386 MET A C 1
ATOM 2840 O O . MET A 1 386 ? 14.57 -19.234 -20.109 1 88.25 386 MET A O 1
ATOM 2844 N N . PHE A 1 387 ? 16.141 -17.75 -19.578 1 83.69 387 PHE A N 1
ATOM 2845 C CA . PHE A 1 387 ? 15.219 -16.984 -18.766 1 83.69 387 PHE A CA 1
ATOM 2846 C C . PHE A 1 387 ? 14.016 -16.531 -19.578 1 83.69 387 PHE A C 1
ATOM 2848 O O . PHE A 1 387 ? 12.867 -16.719 -19.156 1 83.69 387 PHE A O 1
ATOM 2855 N N . THR A 1 388 ? 14.266 -15.977 -20.656 1 81.19 388 THR A N 1
ATOM 2856 C CA . THR A 1 388 ? 13.211 -15.438 -21.516 1 81.19 388 THR A CA 1
ATOM 2857 C C . THR A 1 388 ? 12.281 -16.547 -21.984 1 81.19 388 THR A C 1
ATOM 2859 O O . THR A 1 388 ? 11.055 -16.391 -21.969 1 81.19 388 THR A O 1
ATOM 2862 N N . MET A 1 389 ? 12.805 -17.609 -22.406 1 88.56 389 MET A N 1
ATOM 2863 C CA . MET A 1 389 ? 11.992 -18.734 -22.875 1 88.56 389 MET A CA 1
ATOM 2864 C C . MET A 1 389 ? 11.125 -19.281 -21.75 1 88.56 389 MET A C 1
ATOM 2866 O O . MET A 1 389 ? 9.953 -19.625 -21.969 1 88.56 389 MET A O 1
ATOM 2870 N N . MET A 1 390 ? 11.68 -19.344 -20.609 1 89.81 390 MET A N 1
ATOM 2871 C CA . MET A 1 390 ? 10.93 -19.859 -19.469 1 89.81 390 MET A CA 1
ATOM 2872 C C . MET A 1 390 ? 9.805 -18.906 -19.078 1 89.81 390 MET A C 1
ATOM 2874 O O . MET A 1 390 ? 8.727 -19.344 -18.672 1 89.81 390 MET A O 1
ATOM 2878 N N . VAL A 1 391 ? 10.086 -17.672 -19.188 1 82.81 391 VAL A N 1
ATOM 2879 C CA . VAL A 1 391 ? 9.062 -16.672 -18.891 1 82.81 391 VAL A CA 1
ATOM 2880 C C . VAL A 1 391 ? 7.902 -16.828 -19.875 1 82.81 391 VAL A C 1
ATOM 2882 O O . VAL A 1 391 ? 6.734 -16.797 -19.484 1 82.81 391 VAL A O 1
ATOM 2885 N N . ILE A 1 392 ? 8.234 -16.969 -21.109 1 84.38 392 ILE A N 1
ATOM 2886 C CA . ILE A 1 392 ? 7.215 -17.156 -22.141 1 84.38 392 ILE A CA 1
ATOM 2887 C C . ILE A 1 392 ? 6.418 -18.422 -21.859 1 84.38 392 ILE A C 1
ATOM 2889 O O . ILE A 1 392 ? 5.191 -18.438 -21.984 1 84.38 392 ILE A O 1
ATOM 2893 N N . MET A 1 393 ? 7.098 -19.438 -21.562 1 90.19 393 MET A N 1
ATOM 2894 C CA . MET A 1 393 ? 6.43 -20.688 -21.219 1 90.19 393 MET A CA 1
ATOM 2895 C C . MET A 1 393 ? 5.438 -20.484 -20.078 1 90.19 393 MET A C 1
ATOM 2897 O O . MET A 1 393 ? 4.312 -20.969 -20.125 1 90.19 393 MET A O 1
ATOM 2901 N N . ALA A 1 394 ? 5.855 -19.75 -19.031 1 88.06 394 ALA A N 1
ATOM 2902 C CA . ALA A 1 394 ? 4.984 -19.469 -17.891 1 88.06 394 ALA A CA 1
ATOM 2903 C C . ALA A 1 394 ? 3.732 -18.719 -18.328 1 88.06 394 ALA A C 1
ATOM 2905 O O . ALA A 1 394 ? 2.633 -19 -17.844 1 88.06 394 ALA A O 1
ATOM 2906 N N . LEU A 1 395 ? 3.91 -17.828 -19.203 1 84.69 395 LEU A N 1
ATOM 2907 C CA . LEU A 1 395 ? 2.797 -17.016 -19.688 1 84.69 395 LEU A CA 1
ATOM 2908 C C . LEU A 1 395 ? 1.854 -17.844 -20.562 1 84.69 395 LEU A C 1
ATOM 2910 O O . LEU A 1 395 ? 0.633 -17.75 -20.422 1 84.69 395 LEU A O 1
ATOM 2914 N N . VAL A 1 396 ? 2.422 -18.594 -21.438 1 89.31 396 VAL A N 1
ATOM 2915 C CA . VAL A 1 396 ? 1.637 -19.406 -22.359 1 89.31 396 VAL A CA 1
ATOM 2916 C C . VAL A 1 396 ? 0.838 -20.453 -21.578 1 89.31 396 VAL A C 1
ATOM 2918 O O 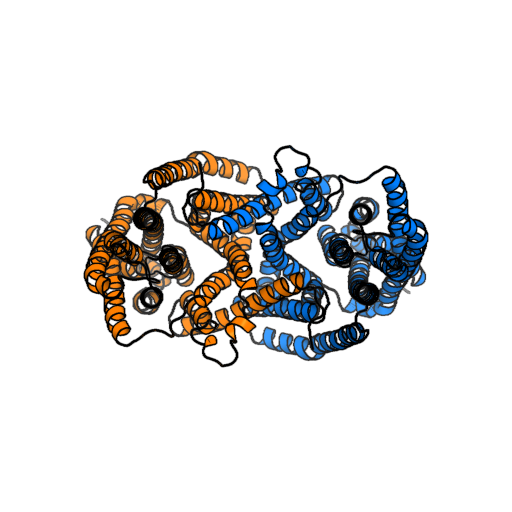. VAL A 1 396 ? -0.352 -20.656 -21.828 1 89.31 396 VAL A O 1
ATOM 2921 N N . THR A 1 397 ? 1.469 -21.078 -20.672 1 92.31 397 THR A N 1
ATOM 2922 C CA . THR A 1 397 ? 0.791 -22.125 -19.906 1 92.31 397 THR A CA 1
ATOM 2923 C C . THR A 1 397 ? -0.316 -21.531 -19.047 1 92.31 397 THR A C 1
ATOM 2925 O O . THR A 1 397 ? -1.37 -22.141 -18.875 1 92.31 397 THR A O 1
ATOM 2928 N N . THR A 1 398 ? -0.078 -20.359 -18.531 1 88.5 398 THR A N 1
ATOM 2929 C CA . THR A 1 398 ? -1.109 -19.688 -17.766 1 88.5 398 THR A CA 1
ATOM 2930 C C . THR A 1 398 ? -2.277 -19.281 -18.656 1 88.5 398 THR A C 1
ATOM 2932 O O . THR A 1 398 ? -3.439 -19.438 -18.281 1 88.5 398 THR A O 1
ATOM 2935 N N . ALA A 1 399 ? -1.987 -18.812 -19.797 1 88.75 399 ALA A N 1
ATOM 2936 C CA . ALA A 1 399 ? -3.006 -18.359 -20.734 1 88.75 399 ALA A CA 1
ATOM 2937 C C . ALA A 1 399 ? -3.852 -19.531 -21.234 1 88.75 399 ALA A C 1
ATOM 2939 O O . ALA A 1 399 ? -4.996 -19.344 -21.641 1 88.75 399 ALA A O 1
ATOM 2940 N N . MET A 1 400 ? -3.34 -20.703 -21.203 1 90.38 400 MET A N 1
ATOM 2941 C CA . MET A 1 400 ? -4.051 -21.891 -21.672 1 90.38 400 MET A CA 1
ATOM 2942 C C . MET A 1 400 ? -5.254 -22.188 -20.781 1 90.38 400 MET A C 1
ATOM 2944 O O . MET A 1 400 ? -6.18 -22.891 -21.203 1 90.38 400 MET A O 1
ATOM 2948 N N . ALA A 1 401 ? -5.191 -21.625 -19.609 1 86 401 ALA A N 1
ATOM 2949 C CA . ALA A 1 401 ? -6.305 -21.859 -18.703 1 86 401 ALA A CA 1
ATOM 2950 C C . ALA A 1 401 ? -7.609 -21.312 -19.281 1 86 401 ALA A C 1
ATOM 2952 O O . ALA A 1 401 ? -8.664 -21.938 -19.141 1 86 401 ALA A O 1
ATOM 2953 N N . GLY A 1 402 ? -7.578 -20.25 -19.922 1 84.94 402 GLY A N 1
ATOM 2954 C CA . GLY A 1 402 ? -8.766 -19.625 -20.484 1 84.94 402 GLY A CA 1
ATOM 2955 C C . GLY A 1 402 ? -9.492 -20.516 -21.484 1 84.94 402 GLY A C 1
ATOM 2956 O O . GLY A 1 402 ? -10.57 -21.031 -21.188 1 84.94 402 GLY A O 1
ATOM 2957 N N . PRO A 1 403 ? -8.914 -20.797 -22.547 1 83.94 403 PRO A N 1
ATOM 2958 C CA . PRO A 1 403 ? -9.57 -21.562 -23.609 1 83.94 403 PRO A CA 1
ATOM 2959 C C . PRO A 1 403 ? -9.836 -23.016 -23.219 1 83.94 403 PRO A C 1
ATOM 2961 O O . PRO A 1 403 ? -10.828 -23.594 -23.656 1 83.94 403 PRO A O 1
ATOM 2964 N N . LEU A 1 404 ? -9.109 -23.562 -22.406 1 85.88 404 LEU A N 1
ATOM 2965 C CA . LEU A 1 404 ? -9.234 -24.969 -22.094 1 85.88 404 LEU A CA 1
ATOM 2966 C C . LEU A 1 404 ? -10.258 -25.203 -20.984 1 85.88 404 LEU A C 1
ATOM 2968 O O . LEU A 1 404 ? -10.82 -26.297 -20.859 1 85.88 404 LEU A O 1
ATOM 2972 N N . LEU A 1 405 ? -10.438 -24.172 -20.156 1 81.69 405 LEU A N 1
ATOM 2973 C CA . LEU A 1 405 ? -11.445 -24.297 -19.109 1 81.69 405 LEU A CA 1
ATOM 2974 C C . LEU A 1 405 ? -12.82 -23.891 -19.625 1 81.69 405 LEU A C 1
ATOM 2976 O O . LEU A 1 405 ? -13.844 -24.297 -19.062 1 81.69 405 LEU A O 1
ATOM 2980 N N . SER A 1 406 ? -13.078 -22.703 -20.344 1 68 406 SER A N 1
ATOM 2981 C CA . SER A 1 406 ? -14.344 -22.125 -20.812 1 68 406 SER A CA 1
ATOM 2982 C C . SER A 1 406 ? -15.18 -23.172 -21.547 1 68 406 SER A C 1
ATOM 2984 O O . SER A 1 406 ? -16.406 -23.172 -21.453 1 68 406 SER A O 1
ATOM 2986 N N . ARG A 1 407 ? -14.734 -23.969 -22.438 1 56.41 407 ARG A N 1
ATOM 2987 C CA . ARG A 1 407 ? -15.57 -24.797 -23.297 1 56.41 407 ARG A CA 1
ATOM 2988 C C . ARG A 1 407 ? -16.469 -25.719 -22.469 1 56.41 407 ARG A C 1
ATOM 2990 O O . ARG A 1 407 ? -17.547 -26.109 -22.906 1 56.41 407 ARG A O 1
ATOM 2997 N N . ARG A 1 408 ? -16.203 -26.234 -21.297 1 52.94 408 ARG A N 1
ATOM 2998 C CA . ARG A 1 408 ? -16.984 -27.344 -20.781 1 52.94 408 ARG A CA 1
ATOM 2999 C C . ARG A 1 408 ? -17.5 -27.047 -19.375 1 52.94 408 ARG A C 1
ATOM 3001 O O . ARG A 1 408 ? -18.016 -27.938 -18.688 1 52.94 408 ARG A O 1
ATOM 3008 N N . TRP A 1 409 ? -17.141 -25.906 -18.719 1 53.31 409 TRP A N 1
ATOM 3009 C CA . TRP A 1 409 ? -17.625 -25.812 -17.359 1 53.31 409 TRP A CA 1
ATOM 3010 C C . TRP A 1 409 ? -19.094 -25.375 -17.328 1 53.31 409 TRP A C 1
ATOM 3012 O O . TRP A 1 409 ? -19.438 -24.297 -17.812 1 53.31 409 TRP A O 1
ATOM 3022 N N . PRO A 1 410 ? -20.062 -26.266 -17.234 1 46.34 410 PRO A N 1
ATOM 3023 C CA . PRO A 1 410 ? -21.438 -25.797 -17.062 1 46.34 410 PRO A CA 1
ATOM 3024 C C . PRO A 1 410 ? -21.562 -24.719 -15.992 1 46.34 410 PRO A C 1
ATOM 3026 O O . PRO A 1 410 ? -20.766 -24.688 -15.047 1 46.34 410 PRO A O 1
ATOM 3029 N N . ASP A 1 411 ? -21.844 -23.562 -16.281 1 42.69 411 ASP A N 1
ATOM 3030 C CA . ASP A 1 411 ? -22.156 -22.547 -15.281 1 42.69 411 ASP A CA 1
ATOM 3031 C C . ASP A 1 411 ? -22.766 -23.188 -14.031 1 42.69 411 ASP A C 1
ATOM 3033 O O . ASP A 1 411 ? -23.578 -24.094 -14.125 1 42.69 411 ASP A O 1
ATOM 3037 N N . SER A 1 412 ? -22.156 -23.25 -12.953 1 42.41 412 SER A N 1
ATOM 3038 C CA . SER A 1 412 ? -22.641 -23.828 -11.695 1 42.41 412 SER A CA 1
ATOM 3039 C C . SER A 1 412 ? -24.141 -23.656 -11.555 1 42.41 412 SER A C 1
ATOM 3041 O O . SER A 1 412 ? -24.75 -24.234 -10.656 1 42.41 412 SER A O 1
ATOM 3043 N N . GLY A 1 413 ? -24.812 -22.75 -12.062 1 39.31 413 GLY A N 1
ATOM 3044 C CA . GLY A 1 413 ? -26.266 -22.781 -11.953 1 39.31 413 GLY A CA 1
ATOM 3045 C C . GLY A 1 413 ? -26.875 -24.078 -12.461 1 39.31 413 GLY A C 1
ATOM 3046 O O . GLY A 1 413 ? -27.953 -24.484 -12.008 1 39.31 413 GLY A O 1
ATOM 3047 N N . ASP A 1 414 ? -26.359 -24.656 -13.414 1 38.41 414 ASP A N 1
ATOM 3048 C CA . ASP A 1 414 ? -27 -25.797 -14.047 1 38.41 414 ASP A CA 1
ATOM 3049 C C . ASP A 1 414 ? -26.672 -27.094 -13.312 1 38.41 414 ASP A C 1
ATOM 3051 O O . ASP A 1 414 ? -27.422 -28.062 -13.391 1 38.41 414 ASP A O 1
ATOM 3055 N N . GLU A 1 415 ? -25.641 -27.328 -12.719 1 39.75 415 GLU A N 1
ATOM 3056 C CA . GLU A 1 415 ? -25.359 -28.594 -12.031 1 39.75 415 GLU A CA 1
ATOM 3057 C C . GLU A 1 415 ? -26.125 -28.688 -10.719 1 39.75 415 GLU A C 1
ATOM 3059 O O . GLU A 1 415 ? -26.547 -29.766 -10.32 1 39.75 415 GLU A O 1
ATOM 3064 N N . ILE A 1 416 ? -26.281 -27.703 -9.969 1 38.34 416 ILE A N 1
ATOM 3065 C CA . ILE A 1 416 ? -27.234 -27.734 -8.875 1 38.34 416 ILE A CA 1
ATOM 3066 C C . ILE A 1 416 ? -28.625 -28.062 -9.40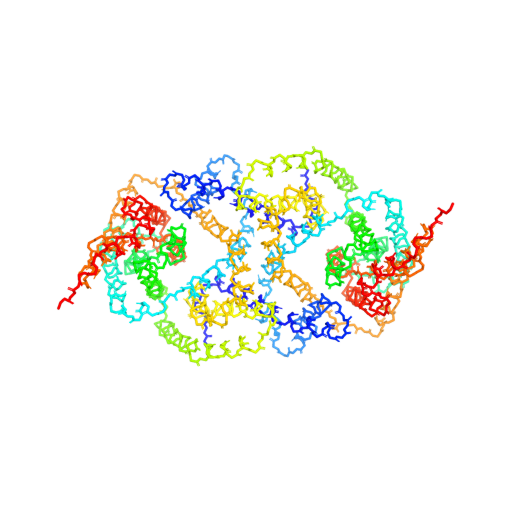6 1 38.34 416 ILE A C 1
ATOM 3068 O O . ILE A 1 416 ? -29.359 -28.844 -8.805 1 38.34 416 ILE A O 1
ATOM 3072 N N . ALA A 1 417 ? -28.891 -27.547 -10.516 1 41.56 417 ALA A N 1
ATOM 3073 C CA . ALA A 1 417 ? -30.188 -27.875 -11.094 1 41.56 417 ALA A CA 1
ATOM 3074 C C . ALA A 1 417 ? -30.203 -29.312 -11.625 1 41.56 417 ALA A C 1
ATOM 3076 O O . ALA A 1 417 ? -31.219 -30 -11.555 1 41.56 417 ALA A O 1
ATOM 3077 N N . ALA A 1 418 ? -29.125 -29.766 -12.117 1 37.75 418 ALA A N 1
ATOM 3078 C CA . ALA A 1 418 ? -29.078 -31.125 -12.641 1 37.75 418 ALA A CA 1
ATOM 3079 C C . ALA A 1 418 ? -29.016 -32.156 -11.516 1 37.75 418 ALA A C 1
ATOM 3081 O O . ALA A 1 418 ? -29.625 -33.219 -11.609 1 37.75 418 ALA A O 1
ATOM 3082 N N . ARG A 1 419 ? -28.312 -31.906 -10.461 1 44.5 419 ARG A N 1
ATOM 3083 C CA . ARG A 1 419 ? -28.344 -32.812 -9.328 1 44.5 419 ARG A CA 1
ATOM 3084 C C . ARG A 1 419 ? -29.688 -32.75 -8.609 1 44.5 419 ARG A C 1
ATOM 3086 O O . ARG A 1 419 ? -30.109 -33.719 -7.961 1 44.5 419 ARG A O 1
ATOM 3093 N N . ALA A 1 420 ? -30.266 -31.578 -8.523 1 41.56 420 ALA A N 1
ATOM 3094 C CA . ALA A 1 420 ? -31.625 -31.469 -7.973 1 41.56 420 ALA A CA 1
ATOM 3095 C C . ALA A 1 420 ? -32.625 -32.219 -8.828 1 41.56 420 ALA A C 1
ATOM 3097 O O . ALA A 1 420 ? -33.688 -32.625 -8.336 1 41.56 420 ALA A O 1
ATOM 3098 N N . ALA A 1 421 ? -32.312 -32.125 -10.031 1 42.62 421 ALA A N 1
ATOM 3099 C CA . ALA A 1 421 ? -33.281 -32.781 -10.914 1 42.62 421 ALA A CA 1
ATOM 3100 C C . ALA A 1 421 ? -33.031 -34.312 -10.961 1 42.62 421 ALA A C 1
ATOM 3102 O O . ALA A 1 421 ? -33.75 -35.031 -11.664 1 42.62 421 ALA A O 1
ATOM 3103 N N . GLU A 1 422 ? -31.859 -34.719 -10.539 1 36.44 422 GLU A N 1
ATOM 3104 C CA . GLU A 1 422 ? -31.734 -36.156 -10.5 1 36.44 422 GLU A CA 1
ATOM 3105 C C . GLU A 1 422 ? -32.75 -36.781 -9.539 1 36.44 422 GLU A C 1
ATOM 3107 O O . GLU A 1 422 ? -32.875 -36.344 -8.391 1 36.44 422 GLU A O 1
ATOM 3112 N N . PRO A 1 423 ? -33.719 -37.344 -10.078 1 40.75 423 PRO A N 1
ATOM 3113 C CA . PRO A 1 423 ? -34.75 -38 -9.297 1 40.75 423 PRO A CA 1
ATOM 3114 C C . PRO A 1 423 ? -34.188 -38.844 -8.172 1 40.75 423 PRO A C 1
ATOM 3116 O O . PRO A 1 423 ? -33.125 -39.469 -8.328 1 40.75 423 PRO A O 1
ATOM 3119 N N . VAL A 1 424 ? -34.312 -38.438 -7.004 1 43.03 424 VAL A N 1
ATOM 3120 C CA . VAL A 1 424 ? -34.156 -39.344 -5.863 1 43.03 424 VAL A CA 1
ATOM 3121 C C . VAL A 1 424 ? -34.75 -40.688 -6.172 1 43.03 424 VAL A C 1
ATOM 3123 O O . VAL A 1 424 ? -35.969 -40.812 -6.398 1 43.03 424 VAL A O 1
ATOM 3126 N N . ALA A 1 425 ? -34.156 -41.5 -6.945 1 33.53 425 ALA A N 1
ATOM 3127 C CA . ALA A 1 425 ? -34.719 -42.844 -6.93 1 33.53 425 ALA A CA 1
ATOM 3128 C C . ALA A 1 425 ? -35.125 -43.25 -5.512 1 33.53 425 ALA A C 1
ATOM 3130 O O . ALA A 1 425 ? -34.312 -43.125 -4.578 1 33.53 425 ALA A O 1
ATOM 3131 N N . ALA A 1 426 ? -36.344 -43.188 -5.305 1 40.25 426 ALA A N 1
ATOM 3132 C CA . ALA A 1 426 ? -37 -43.844 -4.18 1 40.25 426 ALA A CA 1
ATOM 3133 C C . ALA A 1 426 ? -36.375 -45.219 -3.939 1 40.25 426 ALA A C 1
ATOM 3135 O O . ALA A 1 426 ? -36.5 -46.125 -4.789 1 40.25 426 ALA A O 1
ATOM 3136 N N . ARG A 1 427 ? -35.156 -45.219 -3.477 1 28.44 427 ARG A N 1
ATOM 3137 C CA . ARG A 1 427 ? -34.844 -46.594 -3.027 1 28.44 427 ARG A CA 1
ATOM 3138 C C . ARG A 1 427 ? -36 -47.188 -2.24 1 28.44 427 ARG A C 1
ATOM 3140 O O . ARG A 1 427 ? -36.438 -46.625 -1.238 1 28.44 427 ARG A O 1
ATOM 3147 N N . GLY A 1 428 ? -36.812 -47.844 -2.939 1 26.81 428 GLY A N 1
ATOM 3148 C CA . GLY A 1 428 ? -37.531 -48.969 -2.41 1 26.81 428 GLY A CA 1
ATOM 3149 C C . GLY A 1 428 ? -36.688 -49.938 -1.594 1 26.81 428 GLY A C 1
ATOM 3150 O O . GLY A 1 428 ? -35.469 -49.969 -1.777 1 26.81 428 GLY A O 1
ATOM 3151 N N . MET B 1 1 ? 20.766 -18.516 14.234 1 54.91 1 MET B N 1
ATOM 3152 C CA . MET B 1 1 ? 20.078 -18.906 13.008 1 54.91 1 MET B CA 1
ATOM 3153 C C . MET B 1 1 ? 19.891 -17.703 12.086 1 54.91 1 MET B C 1
ATOM 3155 O O . MET B 1 1 ? 19.625 -16.594 12.547 1 54.91 1 MET B O 1
ATOM 3159 N N . LYS B 1 2 ? 20.406 -17.984 10.93 1 71.69 2 LYS B N 1
ATOM 3160 C CA . LYS B 1 2 ? 20.359 -16.875 9.969 1 71.69 2 LYS B CA 1
ATOM 3161 C C . LYS B 1 2 ? 19.328 -17.156 8.883 1 71.69 2 LYS B C 1
ATOM 3163 O O . LYS B 1 2 ? 19.062 -18.297 8.531 1 71.69 2 LYS B O 1
ATOM 3168 N N . SER B 1 3 ? 18.625 -16.109 8.547 1 77.44 3 SER B N 1
ATOM 3169 C CA . SER B 1 3 ? 17.625 -16.266 7.492 1 77.44 3 SER B CA 1
ATOM 3170 C C . SER B 1 3 ? 18.281 -16.656 6.168 1 77.44 3 SER B C 1
ATOM 3172 O O . SER B 1 3 ? 19.344 -16.156 5.824 1 77.44 3 SER B O 1
ATOM 3174 N N . ILE B 1 4 ? 17.688 -17.578 5.508 1 68.19 4 ILE B N 1
ATOM 3175 C CA . ILE B 1 4 ? 18.219 -18.047 4.23 1 68.19 4 ILE B CA 1
ATOM 3176 C C . ILE B 1 4 ? 17.5 -17.328 3.084 1 68.19 4 ILE B C 1
ATOM 3178 O O . ILE B 1 4 ? 17.781 -17.594 1.912 1 68.19 4 ILE B O 1
ATOM 3182 N N . ALA B 1 5 ? 16.625 -16.344 3.395 1 72.38 5 ALA B N 1
ATOM 3183 C CA . ALA B 1 5 ? 15.867 -15.633 2.375 1 72.38 5 ALA B CA 1
ATOM 3184 C C . ALA B 1 5 ? 16.75 -14.625 1.643 1 72.38 5 ALA B C 1
ATOM 3186 O O . ALA B 1 5 ? 17.641 -14.031 2.238 1 72.38 5 ALA B O 1
ATOM 3187 N N . PRO B 1 6 ? 16.484 -14.508 0.296 1 71.38 6 PRO B N 1
ATOM 3188 C CA . PRO B 1 6 ? 17.203 -13.438 -0.415 1 71.38 6 PRO B CA 1
ATOM 3189 C C . PRO B 1 6 ? 17.016 -12.07 0.241 1 71.38 6 PRO B C 1
ATOM 3191 O O . PRO B 1 6 ? 15.93 -11.773 0.762 1 71.38 6 PRO B O 1
ATOM 3194 N N . ALA B 1 7 ? 18.031 -11.281 0.194 1 72.31 7 ALA B N 1
ATOM 3195 C CA . ALA B 1 7 ? 18.094 -10 0.898 1 72.31 7 ALA B CA 1
ATOM 3196 C C . ALA B 1 7 ? 16.938 -9.102 0.486 1 72.31 7 ALA B C 1
ATOM 3198 O O . ALA B 1 7 ? 16.312 -8.445 1.331 1 72.31 7 ALA B O 1
ATOM 3199 N N . ALA B 1 8 ? 16.609 -9.109 -0.788 1 72.81 8 ALA B N 1
ATOM 3200 C CA . ALA B 1 8 ? 15.547 -8.227 -1.285 1 72.81 8 ALA B CA 1
ATOM 3201 C C . ALA B 1 8 ? 14.188 -8.641 -0.749 1 72.81 8 ALA B C 1
ATOM 3203 O O . ALA B 1 8 ? 13.383 -7.797 -0.348 1 72.81 8 ALA B O 1
ATOM 3204 N N . GLU B 1 9 ? 14 -9.914 -0.706 1 77.12 9 GLU B N 1
ATOM 3205 C CA . GLU B 1 9 ? 12.734 -10.43 -0.196 1 77.12 9 GLU B CA 1
ATOM 3206 C C . GLU B 1 9 ? 12.617 -10.211 1.31 1 77.12 9 GLU B C 1
ATOM 3208 O O . GLU B 1 9 ? 11.531 -9.906 1.812 1 77.12 9 GLU B O 1
ATOM 3213 N N . LEU B 1 10 ? 13.703 -10.367 1.917 1 81.75 10 LEU B N 1
ATOM 3214 C CA . LEU B 1 10 ? 13.688 -10.188 3.365 1 81.75 10 LEU B CA 1
ATOM 3215 C C . LEU B 1 10 ? 13.438 -8.727 3.73 1 81.75 10 LEU B C 1
ATOM 3217 O O . LEU B 1 10 ? 12.781 -8.445 4.734 1 81.75 10 LEU B O 1
ATOM 3221 N N . THR B 1 11 ? 13.969 -7.859 2.971 1 84.19 11 THR B N 1
ATOM 3222 C CA . THR B 1 11 ? 13.742 -6.441 3.211 1 84.19 11 THR B CA 1
ATOM 3223 C C . THR B 1 11 ? 12.258 -6.102 3.105 1 84.19 11 THR B C 1
ATOM 3225 O O . THR B 1 11 ? 11.711 -5.422 3.975 1 84.19 11 THR B O 1
ATOM 3228 N N . VAL B 1 12 ? 11.664 -6.582 2.107 1 85.5 12 VAL B N 1
ATOM 3229 C CA . VAL B 1 12 ? 10.242 -6.312 1.901 1 85.5 12 VAL B CA 1
ATOM 3230 C C . VAL B 1 12 ? 9.43 -6.965 3.014 1 85.5 12 VAL B C 1
ATOM 3232 O O . VAL B 1 12 ? 8.484 -6.363 3.531 1 85.5 12 VAL B O 1
ATOM 3235 N N . ALA B 1 13 ? 9.844 -8.133 3.332 1 88.44 13 ALA B N 1
ATOM 3236 C CA . ALA B 1 13 ? 9.148 -8.828 4.414 1 88.44 13 ALA B CA 1
ATOM 3237 C C . ALA B 1 13 ? 9.289 -8.078 5.734 1 88.44 13 ALA B C 1
ATOM 3239 O O . ALA B 1 13 ? 8.352 -8.023 6.531 1 88.44 13 ALA B O 1
ATOM 3240 N N . THR B 1 14 ? 10.43 -7.598 5.973 1 90.06 14 THR B N 1
ATOM 3241 C CA . THR B 1 14 ? 10.672 -6.816 7.18 1 90.06 14 THR B CA 1
ATOM 3242 C C . THR B 1 14 ? 9.805 -5.559 7.195 1 90.06 14 THR B C 1
ATOM 3244 O O . THR B 1 14 ? 9.281 -5.168 8.242 1 90.06 14 THR B O 1
ATOM 3247 N N . VAL B 1 15 ? 9.703 -4.957 6.09 1 91.31 15 VAL B N 1
ATOM 3248 C CA . VAL B 1 15 ? 8.859 -3.771 5.965 1 91.31 15 VAL B CA 1
ATOM 3249 C C . VAL B 1 15 ? 7.418 -4.117 6.32 1 91.31 15 VAL B C 1
ATOM 3251 O O . VAL B 1 15 ? 6.742 -3.355 7.016 1 91.31 15 VAL B O 1
ATOM 3254 N N . LEU B 1 16 ? 6.98 -5.227 5.836 1 92.06 16 LEU B N 1
ATOM 3255 C CA . LEU B 1 16 ? 5.617 -5.66 6.129 1 92.06 16 LEU B CA 1
ATOM 3256 C C . LEU B 1 16 ? 5.453 -5.965 7.613 1 92.06 16 LEU B C 1
ATOM 3258 O O . LEU B 1 16 ? 4.406 -5.68 8.195 1 92.06 16 LEU B O 1
ATOM 3262 N N . ALA B 1 17 ? 6.441 -6.57 8.188 1 92.62 17 ALA B N 1
ATOM 3263 C CA . ALA B 1 17 ? 6.43 -6.789 9.633 1 92.62 17 ALA B CA 1
ATOM 3264 C C . ALA B 1 17 ? 6.387 -5.465 10.391 1 92.62 17 ALA B C 1
ATOM 3266 O O . ALA B 1 17 ? 5.734 -5.355 11.43 1 92.62 17 ALA B O 1
ATOM 3267 N N . ASP B 1 18 ? 7.117 -4.527 9.891 1 91.94 18 ASP B N 1
ATOM 3268 C CA . ASP B 1 18 ? 7.102 -3.191 10.477 1 91.94 18 ASP B CA 1
ATOM 3269 C C . ASP B 1 18 ? 5.699 -2.586 10.43 1 91.94 18 ASP B C 1
ATOM 3271 O O . ASP B 1 18 ? 5.273 -1.922 11.383 1 91.94 18 ASP B O 1
ATOM 3275 N N . ILE B 1 19 ? 5.066 -2.766 9.336 1 92.25 19 ILE B N 1
ATOM 3276 C CA . ILE B 1 19 ? 3.697 -2.275 9.219 1 92.25 19 ILE B CA 1
ATOM 3277 C C . ILE B 1 19 ? 2.824 -2.91 10.297 1 92.25 19 ILE B C 1
ATOM 3279 O O . ILE B 1 19 ? 2 -2.234 10.922 1 92.25 19 ILE B O 1
ATOM 3283 N N . ALA B 1 20 ? 3.014 -4.176 10.484 1 93.25 20 ALA B N 1
ATOM 3284 C CA . ALA B 1 20 ? 2.254 -4.891 11.508 1 93.25 20 ALA B CA 1
ATOM 3285 C C . ALA B 1 20 ? 2.473 -4.273 12.891 1 93.25 20 ALA B C 1
ATOM 3287 O O . ALA B 1 20 ? 1.514 -4.023 13.625 1 93.25 20 ALA B O 1
ATOM 3288 N N . ILE B 1 21 ? 3.674 -4.023 13.227 1 90.88 21 ILE B N 1
ATOM 3289 C CA . ILE B 1 21 ? 4.027 -3.453 14.523 1 90.88 21 ILE B CA 1
ATOM 3290 C C . ILE B 1 21 ? 3.428 -2.053 14.648 1 90.88 21 ILE B C 1
ATOM 3292 O O . ILE B 1 21 ? 2.852 -1.708 15.688 1 90.88 21 ILE B O 1
ATOM 3296 N N . VAL B 1 22 ? 3.578 -1.318 13.617 1 90.06 22 VAL B N 1
ATOM 3297 C CA . VAL B 1 22 ? 3.082 0.053 13.586 1 90.06 22 VAL B CA 1
ATOM 3298 C C . VAL B 1 22 ? 1.565 0.058 13.773 1 90.06 22 VAL B C 1
ATOM 3300 O O . VAL B 1 22 ? 1.023 0.894 14.5 1 90.06 22 VAL B O 1
ATOM 3303 N N . LEU B 1 23 ? 0.914 -0.843 13.141 1 90.75 23 LEU B N 1
ATOM 3304 C CA . LEU B 1 23 ? -0.542 -0.902 13.227 1 90.75 23 LEU B CA 1
ATOM 3305 C C . LEU B 1 23 ? -0.99 -1.254 14.641 1 90.75 23 LEU B C 1
ATOM 3307 O O . LEU B 1 23 ? -1.888 -0.612 15.188 1 90.75 23 LEU B O 1
ATOM 3311 N N . VAL B 1 24 ? -0.353 -2.193 15.234 1 91.44 24 VAL B N 1
ATOM 3312 C CA . VAL B 1 24 ? -0.75 -2.648 16.562 1 91.44 24 VAL B CA 1
ATOM 3313 C C . VAL B 1 24 ? -0.429 -1.571 17.594 1 91.44 24 VAL B C 1
ATOM 3315 O O . VAL B 1 24 ? -1.279 -1.214 18.406 1 91.44 24 VAL B O 1
ATOM 3318 N N . VAL B 1 25 ? 0.745 -1.054 17.547 1 90.62 25 VAL B N 1
ATOM 3319 C CA . VAL B 1 25 ? 1.155 -0.027 18.5 1 90.62 25 VAL B CA 1
ATOM 3320 C C . VAL B 1 25 ? 0.333 1.241 18.281 1 90.62 25 VAL B C 1
ATOM 3322 O O . VAL B 1 25 ? -0.077 1.896 19.25 1 90.62 25 VAL B O 1
ATOM 3325 N N . GLY B 1 26 ? 0.17 1.552 17.031 1 89.44 26 GLY B N 1
ATOM 3326 C CA . GLY B 1 26 ? -0.663 2.703 16.719 1 89.44 26 GLY B CA 1
ATOM 3327 C C . GLY B 1 26 ? -2.08 2.572 17.234 1 89.44 26 GLY B C 1
ATOM 3328 O O . GLY B 1 26 ? -2.654 3.543 17.734 1 89.44 26 GLY B O 1
ATOM 3329 N N . TYR B 1 27 ? -2.602 1.409 17.094 1 89.19 27 TYR B N 1
ATOM 3330 C CA . TYR B 1 27 ? -3.953 1.171 17.594 1 89.19 27 TYR B CA 1
ATOM 3331 C C . TYR B 1 27 ? -4.016 1.315 19.109 1 89.19 27 TYR B C 1
ATOM 3333 O O . TYR B 1 27 ? -4.941 1.931 19.641 1 89.19 27 TYR B O 1
ATOM 3341 N N . VAL B 1 28 ? -3.084 0.771 19.781 1 91.94 28 VAL B N 1
ATOM 3342 C CA . VAL B 1 28 ? -3.049 0.812 21.25 1 91.94 28 VAL B CA 1
ATOM 3343 C C . VAL B 1 28 ? -2.891 2.256 21.719 1 91.94 28 VAL B C 1
ATOM 3345 O O . VAL B 1 28 ? -3.633 2.715 22.594 1 91.94 28 VAL B O 1
ATOM 3348 N N . PHE B 1 29 ? -1.993 2.963 21.156 1 91.69 29 PHE B N 1
ATOM 3349 C CA . PHE B 1 29 ? -1.76 4.355 21.531 1 91.69 29 PHE B CA 1
ATOM 3350 C C . PHE B 1 29 ? -2.941 5.227 21.141 1 91.69 29 PHE B C 1
ATOM 3352 O O . PHE B 1 29 ? -3.279 6.188 21.828 1 91.69 29 PHE B O 1
ATOM 3359 N N . GLY B 1 30 ? -3.432 4.941 19.984 1 87.81 30 GLY B N 1
ATOM 3360 C CA . GLY B 1 30 ? -4.617 5.668 19.562 1 87.81 30 GLY B CA 1
ATOM 3361 C C . GLY B 1 30 ? -5.789 5.5 20.5 1 87.81 30 GLY B C 1
ATOM 3362 O O . GLY B 1 30 ? -6.465 6.473 20.844 1 87.81 30 GLY B O 1
ATOM 3363 N N . ARG B 1 31 ? -5.996 4.312 20.906 1 88.06 31 ARG B N 1
ATOM 3364 C CA . ARG B 1 31 ? -7.062 4.027 21.859 1 88.06 31 ARG B CA 1
ATOM 3365 C C . ARG B 1 31 ? -6.797 4.703 23.203 1 88.06 31 ARG B C 1
ATOM 3367 O O . ARG B 1 31 ? -7.719 5.211 23.844 1 88.06 31 ARG B O 1
ATOM 3374 N N . ALA B 1 32 ? -5.613 4.641 23.594 1 92.19 32 ALA B N 1
ATOM 3375 C CA . ALA B 1 32 ? -5.234 5.312 24.844 1 92.19 32 ALA B CA 1
ATOM 3376 C C . ALA B 1 32 ? -5.469 6.816 24.75 1 92.19 32 ALA B C 1
ATOM 3378 O O . ALA B 1 32 ? -5.945 7.441 25.703 1 92.19 32 ALA B O 1
ATOM 3379 N N . ALA B 1 33 ? -5.062 7.398 23.688 1 89.12 33 ALA B N 1
ATOM 3380 C CA . ALA B 1 33 ? -5.281 8.828 23.469 1 89.12 33 ALA B CA 1
ATOM 3381 C C . ALA B 1 33 ? -6.77 9.164 23.5 1 89.12 33 ALA B C 1
ATOM 3383 O O . ALA B 1 33 ? -7.168 10.164 24.109 1 89.12 33 ALA B O 1
ATOM 3384 N N . ARG B 1 34 ? -7.488 8.336 22.891 1 85.81 34 ARG B N 1
ATOM 3385 C CA . ARG B 1 34 ? -8.93 8.547 22.891 1 85.81 34 ARG B CA 1
ATOM 3386 C C . ARG B 1 34 ? -9.5 8.5 24.297 1 85.81 34 ARG B C 1
ATOM 3388 O O . ARG B 1 34 ? -10.391 9.273 24.641 1 85.81 34 ARG B O 1
ATOM 3395 N N . ARG B 1 35 ? -9.062 7.633 25.031 1 88.12 35 ARG B N 1
ATOM 3396 C CA . ARG B 1 35 ? -9.516 7.504 26.406 1 88.12 35 ARG B CA 1
ATOM 3397 C C . ARG B 1 35 ? -9.133 8.734 27.219 1 88.12 35 ARG B C 1
ATOM 3399 O O . ARG B 1 35 ? -9.844 9.109 28.172 1 88.12 35 ARG B O 1
ATOM 3406 N N . LEU B 1 36 ? -8.117 9.352 26.844 1 88.75 36 LEU B N 1
ATOM 3407 C CA . LEU B 1 36 ? -7.648 10.547 27.547 1 88.75 36 LEU B CA 1
ATOM 3408 C C . LEU B 1 36 ? -8.266 11.805 26.938 1 88.75 36 LEU B C 1
ATOM 3410 O O . LEU B 1 36 ? -7.852 12.914 27.266 1 88.75 36 LEU B O 1
ATOM 3414 N N . GLY B 1 37 ? -9.078 11.594 25.984 1 83.19 37 GLY B N 1
ATOM 3415 C CA . GLY B 1 37 ? -9.766 12.719 25.375 1 83.19 37 GLY B CA 1
ATOM 3416 C C . GLY B 1 37 ? -8.984 13.352 24.234 1 83.19 37 GLY B C 1
ATOM 3417 O O . GLY B 1 37 ? -9.297 14.461 23.797 1 83.19 37 GLY B O 1
ATOM 3418 N N . GLN B 1 38 ? -7.984 12.656 23.812 1 86.44 38 GLN B N 1
ATOM 3419 C CA . GLN B 1 38 ? -7.141 13.148 22.719 1 86.44 38 GLN B CA 1
ATOM 3420 C C . GLN B 1 38 ? -7.555 12.539 21.391 1 86.44 38 GLN B C 1
ATOM 3422 O O . GLN B 1 38 ? -8.141 11.461 21.344 1 86.44 38 GLN B O 1
ATOM 3427 N N . PRO B 1 39 ? -7.348 13.352 20.328 1 82.69 39 PRO B N 1
ATOM 3428 C CA . PRO B 1 39 ? -7.543 12.742 19 1 82.69 39 PRO B CA 1
ATOM 3429 C C . PRO B 1 39 ? -6.641 11.531 18.766 1 82.69 39 PRO B C 1
ATOM 3431 O O . PRO B 1 39 ? -5.484 11.523 19.203 1 82.69 39 PRO B O 1
ATOM 3434 N N . VAL B 1 40 ? -7.168 10.594 18.062 1 85.56 40 VAL B N 1
ATOM 3435 C CA . VAL B 1 40 ? -6.48 9.336 17.797 1 85.56 40 VAL B CA 1
ATOM 3436 C C . VAL B 1 40 ? -5.145 9.609 17.094 1 85.56 40 VAL B C 1
ATOM 3438 O O . VAL B 1 40 ? -4.152 8.93 17.359 1 85.56 40 VAL B O 1
ATOM 3441 N N . VAL B 1 41 ? -5.133 10.578 16.281 1 83 41 VAL B N 1
ATOM 3442 C CA . VAL B 1 41 ? -3.941 10.883 15.492 1 83 41 VAL B CA 1
ATOM 3443 C C . VAL B 1 41 ? -2.791 11.258 16.422 1 83 41 VAL B C 1
ATOM 3445 O O . VAL B 1 41 ? -1.632 10.945 16.141 1 83 41 VAL B O 1
ATOM 3448 N N . VAL B 1 42 ? -3.07 11.938 17.453 1 83.75 42 VAL B N 1
ATOM 3449 C CA . VAL B 1 42 ? -2.053 12.297 18.438 1 83.75 42 VAL B CA 1
ATOM 3450 C C . VAL B 1 42 ? -1.431 11.031 19.016 1 83.75 42 VAL B C 1
ATOM 3452 O O . VAL B 1 42 ? -0.214 10.961 19.203 1 83.75 42 VAL B O 1
ATOM 3455 N N . GLY B 1 43 ? -2.25 10.133 19.359 1 86.56 43 GLY B N 1
ATOM 3456 C CA . GLY B 1 43 ? -1.755 8.852 19.828 1 86.56 43 GLY B CA 1
ATOM 3457 C C . GLY B 1 43 ? -0.873 8.133 18.828 1 86.56 43 GLY B C 1
ATOM 3458 O O . GLY B 1 43 ? 0.14 7.539 19.203 1 86.56 43 GLY B O 1
ATOM 3459 N N . GLU B 1 44 ? -1.224 8.18 17.609 1 86.38 44 GLU B N 1
ATOM 3460 C CA . GLU B 1 44 ? -0.452 7.531 16.562 1 86.38 44 GLU B CA 1
ATOM 3461 C C . GLU B 1 44 ? 0.919 8.18 16.391 1 86.38 44 GLU B C 1
ATOM 3463 O O . GLU B 1 44 ? 1.924 7.488 16.219 1 86.38 44 GLU B O 1
ATOM 3468 N N . ILE B 1 45 ? 0.914 9.461 16.438 1 83 45 ILE B N 1
ATOM 3469 C CA . ILE B 1 45 ? 2.182 10.172 16.344 1 83 45 ILE B CA 1
ATOM 3470 C C . ILE B 1 45 ? 3.062 9.828 17.547 1 83 45 ILE B C 1
ATOM 3472 O O . ILE B 1 45 ? 4.262 9.578 17.391 1 83 45 ILE B O 1
ATOM 3476 N N . LEU B 1 46 ? 2.498 9.773 18.703 1 85.88 46 LEU B N 1
ATOM 3477 C CA . LEU B 1 46 ? 3.227 9.414 19.906 1 85.88 46 LEU B CA 1
ATOM 3478 C C . LEU B 1 46 ? 3.77 7.992 19.812 1 85.88 46 LEU B C 1
ATOM 3480 O O . LEU B 1 46 ? 4.859 7.703 20.312 1 85.88 46 LEU B O 1
ATOM 3484 N N . ALA B 1 47 ? 2.963 7.141 19.266 1 88.31 47 ALA B N 1
ATOM 3485 C CA . ALA B 1 47 ? 3.424 5.773 19.031 1 88.31 47 ALA B CA 1
ATOM 3486 C C . ALA B 1 47 ? 4.691 5.754 18.188 1 88.31 47 ALA B C 1
ATOM 3488 O O . ALA B 1 47 ? 5.625 5.004 18.469 1 88.31 47 ALA B O 1
ATOM 3489 N N . GLY B 1 48 ? 4.703 6.5 17.156 1 84.56 48 GLY B N 1
ATOM 3490 C CA . GLY B 1 48 ? 5.887 6.613 16.312 1 84.56 48 GLY B CA 1
ATOM 3491 C C . GLY B 1 48 ? 7.102 7.113 17.078 1 84.56 48 GLY B C 1
ATOM 3492 O O . GLY B 1 48 ? 8.203 6.582 16.906 1 84.56 48 GLY B O 1
ATOM 3493 N N . ILE B 1 49 ? 6.867 8.102 17.844 1 82.5 49 ILE B N 1
ATOM 3494 C CA . ILE B 1 49 ? 7.949 8.672 18.641 1 82.5 49 ILE B CA 1
ATOM 3495 C C . ILE B 1 49 ? 8.469 7.637 19.625 1 82.5 49 ILE B C 1
ATOM 3497 O O . ILE B 1 49 ? 9.672 7.523 19.844 1 82.5 49 ILE B O 1
ATOM 3501 N N . ALA B 1 50 ? 7.59 6.945 20.203 1 85.31 50 ALA B N 1
ATOM 3502 C CA . ALA B 1 50 ? 7.957 5.922 21.172 1 85.31 50 ALA B CA 1
ATOM 3503 C C . ALA B 1 50 ? 8.773 4.809 20.516 1 85.31 50 ALA B C 1
ATOM 3505 O O . ALA B 1 50 ? 9.688 4.254 21.141 1 85.31 50 ALA B O 1
ATOM 3506 N N . LEU B 1 51 ? 8.453 4.496 19.359 1 86.56 51 LEU B N 1
ATOM 3507 C CA . LEU B 1 51 ? 9.141 3.432 18.641 1 86.56 51 LEU B CA 1
ATOM 3508 C C . LEU B 1 51 ? 10.453 3.934 18.047 1 86.56 51 LEU B C 1
ATOM 3510 O O . LEU B 1 51 ? 11.289 3.139 17.609 1 86.56 51 LEU B O 1
ATOM 3514 N N . GLY B 1 52 ? 10.57 5.188 18.047 1 81.25 52 GLY B N 1
ATOM 3515 C CA . GLY B 1 52 ? 11.758 5.816 17.484 1 81.25 52 GLY B CA 1
ATOM 3516 C C . GLY B 1 52 ? 12.898 5.93 18.469 1 81.25 52 GLY B C 1
ATOM 3517 O O . GLY B 1 52 ? 12.914 5.238 19.5 1 81.25 52 GLY B O 1
ATOM 3518 N N . PRO B 1 53 ? 13.859 6.68 18.047 1 76 53 PRO B N 1
ATOM 3519 C CA . PRO B 1 53 ? 15.047 6.828 18.906 1 76 53 PRO B CA 1
ATOM 3520 C C . PRO B 1 53 ? 14.742 7.508 20.234 1 76 53 PRO B C 1
ATOM 3522 O O . PRO B 1 53 ? 15.516 7.383 21.188 1 76 53 PRO B O 1
ATOM 3525 N N . SER B 1 54 ? 13.633 8.141 20.328 1 75.38 54 SER B N 1
ATOM 3526 C CA . SER B 1 54 ? 13.305 8.914 21.531 1 75.38 54 SER B CA 1
ATOM 3527 C C . SER B 1 54 ? 13.008 7.996 22.703 1 75.38 54 SER B C 1
ATOM 3529 O O . SER B 1 54 ? 13.227 8.375 23.859 1 75.38 54 SER B O 1
ATOM 3531 N N . LEU B 1 55 ? 12.422 6.836 22.469 1 75.81 55 LEU B N 1
ATOM 3532 C CA . LEU B 1 55 ? 12.125 5.934 23.578 1 75.81 55 LEU B CA 1
ATOM 3533 C C . LEU B 1 55 ? 12.773 4.57 23.359 1 75.81 55 LEU B C 1
ATOM 3535 O O . LEU B 1 55 ? 13.695 4.191 24.078 1 75.81 55 LEU B O 1
ATOM 3539 N N . LEU B 1 56 ? 12.383 3.969 22.359 1 73.06 56 LEU B N 1
ATOM 3540 C CA . LEU B 1 56 ? 12.938 2.645 22.094 1 73.06 56 LEU B CA 1
ATOM 3541 C C . LEU B 1 56 ? 14.438 2.721 21.844 1 73.06 56 LEU B C 1
ATOM 3543 O O . LEU B 1 56 ? 15.172 1.785 22.156 1 73.06 56 LEU B O 1
ATOM 3547 N N . GLY B 1 57 ? 14.773 3.76 21.266 1 70.06 57 GLY B N 1
ATOM 3548 C CA . GLY B 1 57 ? 16.188 3.947 20.953 1 70.06 57 GLY B CA 1
ATOM 3549 C C . GLY B 1 57 ? 17.047 4.133 22.188 1 70.06 57 GLY B C 1
ATOM 3550 O O . GLY B 1 57 ? 18.266 3.975 22.141 1 70.06 57 GLY B O 1
ATOM 3551 N N . LEU B 1 58 ? 16.359 4.461 23.234 1 70.56 58 LEU B N 1
ATOM 3552 C CA . LEU B 1 58 ? 17.094 4.637 24.484 1 70.56 58 LEU B CA 1
ATOM 3553 C C . LEU B 1 58 ? 17.422 3.287 25.109 1 70.56 58 LEU B C 1
ATOM 3555 O O . LEU B 1 58 ? 18.281 3.201 25.984 1 70.56 58 LEU B O 1
ATOM 3559 N N . LEU B 1 59 ? 16.703 2.301 24.594 1 72.69 59 LEU B N 1
ATOM 3560 C CA . LEU B 1 59 ? 16.953 0.964 25.109 1 72.69 59 LEU B CA 1
ATOM 3561 C C . LEU B 1 59 ? 18.188 0.358 24.453 1 72.69 59 LEU B C 1
ATOM 3563 O O . LEU B 1 59 ? 18.531 0.708 23.328 1 72.69 59 LEU B O 1
ATOM 3567 N N . PRO B 1 60 ? 18.891 -0.376 25.234 1 72.25 60 PRO B N 1
ATOM 3568 C CA . PRO B 1 60 ? 20.125 -0.947 24.688 1 72.25 60 PRO B CA 1
ATOM 3569 C C . PRO B 1 60 ? 19.875 -1.826 23.453 1 72.25 60 PRO B C 1
ATOM 3571 O O . PRO B 1 60 ? 18.828 -2.469 23.359 1 72.25 60 PRO B O 1
ATOM 3574 N N . GLY B 1 61 ? 20.844 -1.733 22.5 1 70.5 61 GLY B N 1
ATOM 3575 C CA . GLY B 1 61 ? 20.828 -2.639 21.359 1 70.5 61 GLY B CA 1
ATOM 3576 C C . GLY B 1 61 ? 20.25 -2.01 20.109 1 70.5 61 GLY B C 1
ATOM 3577 O O . GLY B 1 61 ? 19.859 -2.715 19.172 1 70.5 61 GLY B O 1
ATOM 3578 N N . ASP B 1 62 ? 20.125 -0.725 20.078 1 73.75 62 ASP B N 1
ATOM 3579 C CA . ASP B 1 62 ? 19.625 0.004 18.922 1 73.75 62 ASP B CA 1
ATOM 3580 C C . ASP B 1 62 ? 18.344 -0.639 18.391 1 73.75 62 ASP B C 1
ATOM 3582 O O . ASP B 1 62 ? 18.25 -0.968 17.203 1 73.75 62 ASP B O 1
ATOM 3586 N N . LEU B 1 63 ? 17.438 -0.838 19.234 1 74.5 63 LEU B N 1
ATOM 3587 C CA . LEU B 1 63 ? 16.219 -1.577 18.969 1 74.5 63 LEU B CA 1
ATOM 3588 C C . LEU B 1 63 ? 15.438 -0.939 17.828 1 74.5 63 LEU B C 1
ATOM 3590 O O . LEU B 1 63 ? 14.805 -1.64 17.031 1 74.5 63 LEU B O 1
ATOM 3594 N N . THR B 1 64 ? 15.594 0.305 17.703 1 74.12 64 THR B N 1
ATOM 3595 C CA . THR B 1 64 ? 14.867 0.982 16.625 1 74.12 64 THR B CA 1
ATOM 3596 C C . THR B 1 64 ? 15.367 0.519 15.258 1 74.12 64 THR B C 1
ATOM 3598 O O . THR B 1 64 ? 14.57 0.192 14.383 1 74.12 64 THR B O 1
ATOM 3601 N N . SER B 1 65 ? 16.672 0.481 15.164 1 77.06 65 SER B N 1
ATOM 3602 C CA . SER B 1 65 ? 17.25 0.056 13.891 1 77.06 65 SER B CA 1
ATOM 3603 C C . SER B 1 65 ? 17.016 -1.431 13.648 1 77.06 65 SER B C 1
ATOM 3605 O O . SER B 1 65 ? 16.953 -1.874 12.5 1 77.06 65 SER B O 1
ATOM 3607 N N . ALA B 1 66 ? 16.906 -2.102 14.719 1 77.25 66 ALA B N 1
ATOM 3608 C CA . ALA B 1 66 ? 16.672 -3.537 14.594 1 77.25 66 ALA B CA 1
ATOM 3609 C C . ALA B 1 66 ? 15.242 -3.82 14.125 1 77.25 66 ALA B C 1
ATOM 3611 O O . ALA B 1 66 ? 15.023 -4.715 13.305 1 77.25 66 ALA B O 1
ATOM 3612 N N . VAL B 1 67 ? 14.383 -3.066 14.586 1 79.62 67 VAL B N 1
ATOM 3613 C CA . VAL B 1 67 ? 12.977 -3.281 14.266 1 79.62 67 VAL B CA 1
ATOM 3614 C C . VAL B 1 67 ? 12.617 -2.543 12.977 1 79.62 67 VAL B C 1
ATOM 3616 O O . VAL B 1 67 ? 11.891 -3.074 12.133 1 79.62 67 VAL B O 1
ATOM 3619 N N . PHE B 1 68 ? 13.094 -1.393 12.875 1 84.19 68 PHE B N 1
ATOM 3620 C CA . PHE B 1 68 ? 12.836 -0.555 11.711 1 84.19 68 PHE B CA 1
ATOM 3621 C C . PHE B 1 68 ? 14.141 -0.205 11 1 84.19 68 PHE B C 1
ATOM 3623 O O . PHE B 1 68 ? 14.586 0.944 11.047 1 84.19 68 PHE B O 1
ATOM 3630 N N . PRO B 1 69 ? 14.641 -1.08 10.297 1 81.94 69 PRO B N 1
ATOM 3631 C CA . PRO B 1 69 ? 15.906 -0.804 9.617 1 81.94 69 PRO B CA 1
ATOM 3632 C C . PRO B 1 69 ? 15.812 0.377 8.656 1 81.94 69 PRO B C 1
ATOM 3634 O O . PRO B 1 69 ? 14.789 0.56 7.992 1 81.94 69 PRO B O 1
ATOM 3637 N N . PRO B 1 70 ? 16.859 1.143 8.539 1 78.12 70 PRO B N 1
ATOM 3638 C CA . PRO B 1 70 ? 16.859 2.334 7.691 1 78.12 70 PRO B CA 1
ATOM 3639 C C . PRO B 1 70 ? 16.516 2.023 6.234 1 78.12 70 PRO B C 1
ATOM 3641 O O . PRO B 1 70 ? 15.875 2.832 5.562 1 78.12 70 PRO B O 1
ATOM 3644 N N . ALA B 1 71 ? 16.906 0.878 5.805 1 78.81 71 ALA B N 1
ATOM 3645 C CA . ALA B 1 71 ? 16.672 0.51 4.41 1 78.81 71 ALA B CA 1
ATOM 3646 C C . ALA B 1 71 ? 15.188 0.329 4.137 1 78.81 71 ALA B C 1
ATOM 3648 O O . ALA B 1 71 ? 14.734 0.472 2.996 1 78.81 71 ALA B O 1
ATOM 3649 N N . GLY B 1 72 ? 14.477 0.059 5.168 1 84.88 72 GLY B N 1
ATOM 3650 C CA . GLY B 1 72 ? 13.062 -0.234 4.996 1 84.88 72 GLY B CA 1
ATOM 3651 C C . GLY B 1 72 ? 12.172 0.987 5.152 1 84.88 72 GLY B C 1
ATOM 3652 O O . GLY B 1 72 ? 11.016 0.981 4.723 1 84.88 72 GLY B O 1
ATOM 3653 N N . ARG B 1 73 ? 12.648 2.061 5.629 1 83.56 73 ARG B N 1
ATOM 3654 C CA . ARG B 1 73 ? 11.852 3.225 6.004 1 83.56 73 ARG B CA 1
ATOM 3655 C C . ARG B 1 73 ? 11.258 3.898 4.773 1 83.56 73 ARG B C 1
ATOM 3657 O O . ARG B 1 73 ? 10.086 4.281 4.777 1 83.56 73 ARG B O 1
ATOM 3664 N N . PRO B 1 74 ? 12.055 3.982 3.697 1 82.38 74 PRO B N 1
ATOM 3665 C CA . PRO B 1 74 ? 11.461 4.582 2.5 1 82.38 74 PRO B CA 1
ATOM 3666 C C . PRO B 1 74 ? 10.281 3.775 1.96 1 82.38 74 PRO B C 1
ATOM 3668 O O . PRO B 1 74 ? 9.32 4.352 1.432 1 82.38 74 PRO B O 1
ATOM 3671 N N . TYR B 1 75 ? 10.328 2.486 2.121 1 87.81 75 TYR B N 1
ATOM 3672 C CA . TYR B 1 75 ? 9.227 1.64 1.68 1 87.81 75 TYR B CA 1
ATOM 3673 C C . TYR B 1 75 ? 7.977 1.888 2.52 1 87.81 75 TYR B C 1
ATOM 3675 O O . TYR B 1 75 ? 6.867 1.958 1.987 1 87.81 75 TYR B O 1
ATOM 3683 N N . LEU B 1 76 ? 8.234 2.023 3.789 1 87.12 76 LEU B N 1
ATOM 3684 C CA . LEU B 1 76 ? 7.129 2.318 4.691 1 87.12 76 LEU B CA 1
ATOM 3685 C C . LEU B 1 76 ? 6.457 3.637 4.32 1 87.12 76 LEU B C 1
ATOM 3687 O O . LEU B 1 76 ? 5.23 3.73 4.305 1 87.12 76 LEU B O 1
ATOM 3691 N N . SER B 1 77 ? 7.23 4.555 4.016 1 84.12 77 SER B N 1
ATOM 3692 C CA . SER B 1 77 ? 6.734 5.871 3.631 1 84.12 77 SER B CA 1
ATOM 3693 C C . SER B 1 77 ? 5.938 5.805 2.332 1 84.12 77 SER B C 1
ATOM 3695 O O . SER B 1 77 ? 4.867 6.406 2.223 1 84.12 77 SER B O 1
ATOM 3697 N N . ALA B 1 78 ? 6.473 5.098 1.4 1 87.25 78 ALA B N 1
ATOM 3698 C CA . ALA B 1 78 ? 5.801 4.973 0.109 1 87.25 78 ALA B CA 1
ATOM 3699 C C . ALA B 1 78 ? 4.453 4.277 0.258 1 87.25 78 ALA B C 1
ATOM 3701 O O . ALA B 1 78 ? 3.455 4.707 -0.33 1 87.25 78 ALA B O 1
ATOM 3702 N N . ILE B 1 79 ? 4.414 3.252 1.012 1 90.19 79 ILE B N 1
ATOM 3703 C CA . ILE B 1 79 ? 3.197 2.479 1.228 1 90.19 79 ILE B CA 1
ATOM 3704 C C . ILE B 1 79 ? 2.154 3.344 1.932 1 90.19 79 ILE B C 1
ATOM 3706 O O . ILE B 1 79 ? 0.979 3.338 1.56 1 90.19 79 ILE B O 1
ATOM 3710 N N . SER B 1 80 ? 2.551 4.02 2.9 1 88.69 80 SER B N 1
ATOM 3711 C CA . SER B 1 80 ? 1.635 4.84 3.691 1 88.69 80 SER B CA 1
ATOM 3712 C C . SER B 1 80 ? 1.094 6.008 2.875 1 88.69 80 SER B C 1
ATOM 3714 O O . SER B 1 80 ? 0.004 6.512 3.15 1 88.69 80 SER B O 1
ATOM 3716 N N . GLN B 1 81 ? 1.851 6.488 1.875 1 88.19 81 GLN B N 1
ATOM 3717 C CA . GLN B 1 81 ? 1.413 7.59 1.023 1 88.19 81 GLN B CA 1
ATOM 3718 C C . GLN B 1 81 ? 0.162 7.215 0.235 1 88.19 81 GLN B C 1
ATOM 3720 O O . GLN B 1 81 ? -0.683 8.062 -0.045 1 88.19 81 GLN B O 1
ATOM 3725 N N . VAL B 1 82 ? 0.126 5.949 -0.111 1 91.38 82 VAL B N 1
ATOM 3726 C CA . VAL B 1 82 ? -1.06 5.469 -0.814 1 91.38 82 VAL B CA 1
ATOM 3727 C C . VAL B 1 82 ? -2.301 5.707 0.042 1 91.38 82 VAL B C 1
ATOM 3729 O O . VAL B 1 82 ? -3.295 6.262 -0.435 1 91.38 82 VAL B O 1
ATOM 3732 N N . GLY B 1 83 ? -2.268 5.312 1.256 1 89.38 83 GLY B N 1
ATOM 3733 C CA . GLY B 1 83 ? -3.381 5.504 2.172 1 89.38 83 GLY B CA 1
ATOM 3734 C C . GLY B 1 83 ? -3.689 6.965 2.439 1 89.38 83 GLY B C 1
ATOM 3735 O O . GLY B 1 83 ? -4.855 7.363 2.469 1 89.38 83 GLY B O 1
ATOM 3736 N N . LEU B 1 84 ? -2.689 7.75 2.596 1 87.12 84 LEU B N 1
ATOM 3737 C CA . LEU B 1 84 ? -2.844 9.172 2.893 1 87.12 84 LEU B CA 1
ATOM 3738 C C . LEU B 1 84 ? -3.539 9.891 1.745 1 87.12 84 LEU B C 1
ATOM 3740 O O . LEU B 1 84 ? -4.441 10.703 1.971 1 87.12 84 LEU B O 1
ATOM 3744 N N . LEU B 1 85 ? -3.094 9.648 0.557 1 91.44 85 LEU B N 1
ATOM 3745 C CA . LEU B 1 85 ? -3.627 10.352 -0.604 1 91.44 85 LEU B CA 1
ATOM 3746 C C . LEU B 1 85 ? -5.086 9.984 -0.841 1 91.44 85 LEU B C 1
ATOM 3748 O O . LEU B 1 85 ? -5.902 10.844 -1.176 1 91.44 85 LEU B O 1
ATOM 3752 N N . LEU B 1 86 ? -5.379 8.695 -0.673 1 92.19 86 LEU B N 1
ATOM 3753 C CA . LEU B 1 86 ? -6.77 8.289 -0.842 1 92.19 86 LEU B CA 1
ATOM 3754 C C . LEU B 1 86 ? -7.645 8.883 0.257 1 92.19 86 LEU B C 1
ATOM 3756 O O . LEU B 1 86 ? -8.797 9.25 0.01 1 92.19 86 LEU B O 1
ATOM 3760 N N . PHE B 1 87 ? -7.129 9 1.425 1 86.62 87 PHE B N 1
ATOM 3761 C CA . PHE B 1 87 ? -7.836 9.648 2.52 1 86.62 87 PHE B CA 1
ATOM 3762 C C . PHE B 1 87 ? -8.086 11.117 2.203 1 86.62 87 PHE B C 1
ATOM 3764 O O . PHE B 1 87 ? -9.195 11.617 2.387 1 86.62 87 PHE B O 1
ATOM 3771 N N . MET B 1 88 ? -7.086 11.766 1.73 1 84.75 88 MET B N 1
ATOM 3772 C CA . MET B 1 88 ? -7.207 13.188 1.397 1 84.75 88 MET B CA 1
ATOM 3773 C C . MET B 1 88 ? -8.203 13.391 0.26 1 84.75 88 MET B C 1
ATOM 3775 O O . MET B 1 88 ? -8.898 14.406 0.218 1 84.75 88 MET B O 1
ATOM 3779 N N . PHE B 1 89 ? -8.211 12.5 -0.707 1 92.12 89 PHE B N 1
ATOM 3780 C CA . PHE B 1 89 ? -9.227 12.531 -1.753 1 92.12 89 PHE B CA 1
ATOM 3781 C C . PHE B 1 89 ? -10.625 12.555 -1.149 1 92.12 89 PHE B C 1
ATOM 3783 O O . PHE B 1 89 ? -11.477 13.336 -1.571 1 92.12 89 PHE B O 1
ATOM 3790 N N . LEU B 1 90 ? -10.891 11.695 -0.164 1 87.38 90 LEU B N 1
ATOM 3791 C CA . LEU B 1 90 ? -12.203 11.578 0.46 1 87.38 90 LEU B CA 1
ATOM 3792 C C . LEU B 1 90 ? -12.578 12.867 1.188 1 87.38 90 LEU B C 1
ATOM 3794 O O . LEU B 1 90 ? -13.734 13.289 1.159 1 87.38 90 LEU B O 1
ATOM 3798 N N . ILE B 1 91 ? -11.633 13.445 1.818 1 79.38 91 ILE B N 1
ATOM 3799 C CA . ILE B 1 91 ? -11.852 14.711 2.5 1 79.38 91 ILE B CA 1
ATOM 3800 C C . ILE B 1 91 ? -12.25 15.781 1.486 1 79.38 91 ILE B C 1
ATOM 3802 O O . ILE B 1 91 ? -13.18 16.562 1.732 1 79.38 91 ILE B O 1
ATOM 3806 N N . GLY B 1 92 ? -11.539 15.828 0.39 1 83.25 92 GLY B N 1
ATOM 3807 C CA . GLY B 1 92 ? -11.891 16.766 -0.664 1 83.25 92 GLY B CA 1
ATOM 3808 C C . GLY B 1 92 ? -13.258 16.516 -1.269 1 83.25 92 GLY B C 1
ATOM 3809 O O . GLY B 1 92 ? -13.984 17.453 -1.602 1 83.25 92 GLY B O 1
ATOM 3810 N N . TRP B 1 93 ? -13.484 15.25 -1.417 1 87.62 93 TRP B N 1
ATOM 3811 C CA . TRP B 1 93 ? -14.75 14.852 -2.023 1 87.62 93 TRP B CA 1
ATOM 3812 C C . TRP B 1 93 ? -15.922 15.234 -1.131 1 87.62 93 TRP B C 1
ATOM 3814 O O . TRP B 1 93 ? -17 15.586 -1.624 1 87.62 93 TRP B O 1
ATOM 3824 N N . GLU B 1 94 ? -15.836 15.148 0.165 1 80.56 94 GLU B N 1
ATOM 3825 C CA . GLU B 1 94 ? -16.891 15.453 1.122 1 80.56 94 GLU B CA 1
ATOM 3826 C C . GLU B 1 94 ? -16.953 16.953 1.421 1 80.56 94 GLU B C 1
ATOM 3828 O O . GLU B 1 94 ? -17.875 17.422 2.105 1 80.56 94 GLU B O 1
ATOM 3833 N N . PHE B 1 95 ? -16 17.609 0.94 1 77 95 PHE B N 1
ATOM 3834 C CA . PHE B 1 95 ? -15.867 19.031 1.216 1 77 95 PHE B CA 1
ATOM 3835 C C . PHE B 1 95 ? -17.047 19.812 0.665 1 77 95 PHE B C 1
ATOM 3837 O O . PHE B 1 95 ? -17.406 19.672 -0.508 1 77 95 PHE B O 1
ATOM 3844 N N . ASP B 1 96 ? -17.781 20.531 1.54 1 73.81 96 ASP B N 1
ATOM 3845 C CA . ASP B 1 96 ? -18.938 21.328 1.131 1 73.81 96 ASP B CA 1
ATOM 3846 C C . ASP B 1 96 ? -18.5 22.609 0.416 1 73.81 96 ASP B C 1
ATOM 3848 O O . ASP B 1 96 ? -18.219 23.609 1.06 1 73.81 96 ASP B O 1
ATOM 3852 N N . ARG B 1 97 ? -18.641 22.625 -0.877 1 75.5 97 ARG B N 1
ATOM 3853 C CA . ARG B 1 97 ? -18.203 23.766 -1.688 1 75.5 97 ARG B CA 1
ATOM 3854 C C . ARG B 1 97 ? -19.109 24.969 -1.5 1 75.5 97 ARG B C 1
ATOM 3856 O O . ARG B 1 97 ? -18.672 26.109 -1.628 1 75.5 97 ARG B O 1
ATOM 3863 N N . ARG B 1 98 ? -20.344 24.766 -1.217 1 76.19 98 ARG B N 1
ATOM 3864 C CA . ARG B 1 98 ? -21.312 25.859 -1.078 1 76.19 98 ARG B CA 1
ATOM 3865 C C . ARG B 1 98 ? -21.047 26.672 0.179 1 76.19 98 ARG B C 1
ATOM 3867 O O . ARG B 1 98 ? -21.125 27.906 0.156 1 76.19 98 ARG B O 1
ATOM 3874 N N . LEU B 1 99 ? -20.656 25.984 1.129 1 71.19 99 LEU B N 1
ATOM 3875 C CA . LEU B 1 99 ? -20.391 26.656 2.393 1 71.19 99 LEU B CA 1
ATOM 3876 C C . LEU B 1 99 ? -19.156 27.547 2.277 1 71.19 99 LEU B C 1
ATOM 3878 O O . LEU B 1 99 ? -19.125 28.656 2.799 1 71.19 99 LEU B O 1
ATOM 3882 N N . VAL B 1 100 ? -18.203 27.141 1.653 1 76.94 100 VAL B N 1
ATOM 3883 C CA . VAL B 1 100 ? -16.953 27.891 1.502 1 76.94 100 VAL B CA 1
ATOM 3884 C C . VAL B 1 100 ? -17.203 29.078 0.573 1 76.94 100 VAL B C 1
ATOM 3886 O O . VAL B 1 100 ? -16.656 30.172 0.798 1 76.94 100 VAL B O 1
ATOM 3889 N N . ALA B 1 101 ? -17.953 28.812 -0.383 1 80.06 101 ALA B N 1
ATOM 3890 C CA . ALA B 1 101 ? -18.25 29.875 -1.333 1 80.06 101 ALA B CA 1
ATOM 3891 C C . ALA B 1 101 ? -19.031 31 -0.663 1 80.06 101 ALA B C 1
ATOM 3893 O O . ALA B 1 101 ? -18.844 32.188 -0.992 1 80.06 101 ALA B O 1
ATOM 3894 N N . ARG B 1 102 ? -19.875 30.672 0.238 1 77.81 102 ARG B N 1
ATOM 3895 C CA . ARG B 1 102 ? -20.688 31.656 0.939 1 77.81 102 ARG B CA 1
ATOM 3896 C C . ARG B 1 102 ? -19.859 32.438 1.949 1 77.81 102 ARG B C 1
ATOM 3898 O O . ARG B 1 102 ? -20.188 33.594 2.283 1 77.81 102 ARG B O 1
ATOM 3905 N N . ARG B 1 103 ? -18.875 31.797 2.393 1 84.44 103 ARG B N 1
ATOM 3906 C CA . ARG B 1 103 ? -18.062 32.438 3.434 1 84.44 103 ARG B CA 1
ATOM 3907 C C . ARG B 1 103 ? -16.625 32.625 2.955 1 84.44 103 ARG B C 1
ATOM 3909 O O . ARG B 1 103 ? -15.672 32.438 3.709 1 84.44 103 ARG B O 1
ATOM 3916 N N . LYS B 1 104 ? -16.484 32.906 1.781 1 86.81 104 LYS B N 1
ATOM 3917 C CA . LYS B 1 104 ? -15.156 33.031 1.174 1 86.81 104 LYS B CA 1
ATOM 3918 C C . LYS B 1 104 ? -14.32 34.094 1.866 1 86.81 104 LYS B C 1
ATOM 3920 O O . LYS B 1 104 ? -13.133 33.875 2.137 1 86.81 104 LYS B O 1
ATOM 3925 N N . SER B 1 105 ? -14.93 35.219 2.137 1 89.31 105 SER B N 1
ATOM 3926 C CA . SER B 1 105 ? -14.211 36.344 2.77 1 89.31 105 SER B CA 1
ATOM 3927 C C . SER B 1 105 ? -13.734 35.969 4.168 1 89.31 105 SER B C 1
ATOM 3929 O O . SER B 1 105 ? -12.617 36.281 4.562 1 89.31 105 SER B O 1
ATOM 3931 N N . LEU B 1 106 ? -14.578 35.312 4.82 1 88.88 106 LEU B N 1
ATOM 3932 C CA . LEU B 1 106 ? -14.227 34.875 6.16 1 88.88 106 LEU B CA 1
ATOM 3933 C C . LEU B 1 106 ? -13.094 33.844 6.105 1 88.88 106 LEU B C 1
ATOM 3935 O O . LEU B 1 106 ? -12.141 33.906 6.887 1 88.88 106 LEU B O 1
ATOM 3939 N N . THR B 1 107 ? -13.195 32.938 5.223 1 89.31 107 THR B N 1
ATOM 3940 C CA . THR B 1 107 ? -12.195 31.875 5.082 1 89.31 107 THR B CA 1
ATOM 3941 C C . THR B 1 107 ? -10.828 32.469 4.758 1 89.31 107 THR B C 1
ATOM 3943 O O . THR B 1 107 ? -9.828 32.094 5.379 1 89.31 107 THR B O 1
ATOM 3946 N N . VAL B 1 108 ? -10.789 33.312 3.873 1 89.62 108 VAL B N 1
ATOM 3947 C CA . VAL B 1 108 ? -9.539 33.938 3.461 1 89.62 108 VAL B CA 1
ATOM 3948 C C . VAL B 1 108 ? -8.984 34.781 4.605 1 89.62 108 VAL B C 1
ATOM 3950 O O . VAL B 1 108 ? -7.781 34.781 4.863 1 89.62 108 VAL B O 1
ATOM 3953 N N . SER B 1 109 ? -9.852 35.531 5.234 1 91.25 109 SER B N 1
ATOM 3954 C CA . SER B 1 109 ? -9.422 36.406 6.332 1 91.25 109 SER B CA 1
ATOM 3955 C C . SER B 1 109 ? -8.836 35.594 7.48 1 91.25 109 SER B C 1
ATOM 3957 O O . SER B 1 109 ? -7.82 35.969 8.062 1 91.25 109 SER B O 1
ATOM 3959 N N . VAL B 1 110 ? -9.492 34.562 7.793 1 91.38 110 VAL B N 1
ATOM 3960 C CA . VAL B 1 110 ? -9.008 33.688 8.867 1 91.38 110 VAL B CA 1
ATOM 3961 C C . VAL B 1 110 ? -7.625 33.156 8.508 1 91.38 110 VAL B C 1
ATOM 3963 O O . VAL B 1 110 ? -6.715 33.156 9.344 1 91.38 110 VAL B O 1
ATOM 3966 N N . SER B 1 111 ? -7.484 32.625 7.328 1 90.88 111 SER B N 1
ATOM 3967 C CA . SER B 1 111 ? -6.207 32.094 6.883 1 90.88 111 SER B CA 1
ATOM 3968 C C . SER B 1 111 ? -5.117 33.156 6.887 1 90.88 111 SER B C 1
ATOM 3970 O O . SER B 1 111 ? -4.059 32.969 7.492 1 90.88 111 SER B O 1
ATOM 3972 N N . VAL B 1 112 ? -5.387 34.281 6.289 1 91.12 112 VAL B N 1
ATOM 3973 C CA . VAL B 1 112 ? -4.391 35.312 6.129 1 91.12 112 VAL B CA 1
ATOM 3974 C C . VAL B 1 112 ? -4.027 35.906 7.496 1 91.12 112 VAL B C 1
ATOM 3976 O O . VAL B 1 112 ? -2.848 36.125 7.793 1 91.12 112 VAL B O 1
ATOM 3979 N N . CYS B 1 113 ? -4.996 36.156 8.289 1 92.38 113 CYS B N 1
ATOM 3980 C CA . CYS B 1 113 ? -4.742 36.75 9.594 1 92.38 113 CYS B CA 1
ATOM 3981 C C . CYS B 1 113 ? -3.982 35.812 10.5 1 92.38 113 CYS B C 1
ATOM 3983 O O . CYS B 1 113 ? -3.068 36.219 11.219 1 92.38 113 CYS B O 1
ATOM 3985 N N . SER B 1 114 ? -4.43 34.594 10.484 1 93.25 114 SER B N 1
ATOM 3986 C CA . SER B 1 114 ? -3.746 33.625 11.32 1 93.25 114 SER B CA 1
ATOM 3987 C C . SER B 1 114 ? -2.309 33.406 10.867 1 93.25 114 SER B C 1
ATOM 3989 O O . SER B 1 114 ? -1.406 33.25 11.688 1 93.25 114 SER B O 1
ATOM 3991 N N . ILE B 1 115 ? -2.07 33.344 9.602 1 93.06 115 ILE B N 1
ATOM 3992 C CA . ILE B 1 115 ? -0.726 33.188 9.062 1 93.06 115 ILE B CA 1
ATOM 3993 C C . ILE B 1 115 ? 0.111 34.406 9.352 1 93.06 115 ILE B C 1
ATOM 3995 O O . ILE B 1 115 ? 1.248 34.312 9.82 1 93.06 115 ILE B O 1
ATOM 3999 N N . ALA B 1 116 ? -0.465 35.594 9.016 1 94.19 116 ALA B N 1
ATOM 4000 C CA . ALA B 1 116 ? 0.268 36.844 9.164 1 94.19 116 ALA B CA 1
ATOM 4001 C C . ALA B 1 116 ? 0.724 37.031 10.609 1 94.19 116 ALA B C 1
ATOM 4003 O O . ALA B 1 116 ? 1.87 37.406 10.859 1 94.19 116 ALA B O 1
ATOM 4004 N N . LEU B 1 117 ? -0.192 36.844 11.477 1 95.69 117 LEU B N 1
ATOM 4005 C CA . LEU B 1 117 ? 0.154 37.031 12.883 1 95.69 117 LEU B CA 1
ATOM 4006 C C . LEU B 1 117 ? 1.173 36 13.352 1 95.69 117 LEU B C 1
ATOM 4008 O O . LEU B 1 117 ? 2.137 36.344 14.039 1 95.69 117 LEU B O 1
ATOM 4012 N N . ALA B 1 118 ? 0.935 34.75 13.07 1 95.56 118 ALA B N 1
ATOM 4013 C CA . ALA B 1 118 ? 1.874 33.688 13.453 1 95.56 118 ALA B CA 1
ATOM 4014 C C . ALA B 1 118 ? 3.242 33.938 12.812 1 95.56 118 ALA B C 1
ATOM 4016 O O . ALA B 1 118 ? 4.273 33.75 13.461 1 95.56 118 ALA B O 1
ATOM 4017 N N . PHE B 1 119 ? 3.211 34.25 11.547 1 95.31 119 PHE B N 1
ATOM 4018 C CA . PHE B 1 119 ? 4.445 34.531 10.82 1 95.31 119 PHE B CA 1
ATOM 4019 C C . PHE B 1 119 ? 5.188 35.719 11.445 1 95.31 119 PHE B C 1
ATOM 4021 O O . PHE B 1 119 ? 6.395 35.625 11.695 1 95.31 119 PHE B O 1
ATOM 4028 N N . GLY B 1 120 ? 4.516 36.812 11.625 1 96.06 120 GLY B N 1
ATOM 4029 C CA . GLY B 1 120 ? 5.129 37.969 12.227 1 96.06 120 GLY B CA 1
ATOM 4030 C C . GLY B 1 120 ? 5.73 37.719 13.586 1 96.06 120 GLY B C 1
ATOM 4031 O O . GLY B 1 120 ? 6.871 38.094 13.859 1 96.06 120 GLY B O 1
ATOM 4032 N N . LEU B 1 121 ? 4.957 37.094 14.453 1 96.94 121 LEU B N 1
ATOM 4033 C CA . LEU B 1 121 ? 5.453 36.75 15.781 1 96.94 121 LEU B CA 1
ATOM 4034 C C . LEU B 1 121 ? 6.617 35.75 15.688 1 96.94 121 LEU B C 1
ATOM 4036 O O . LEU B 1 121 ? 7.547 35.812 16.5 1 96.94 121 LEU B O 1
ATOM 4040 N N . GLY B 1 122 ? 6.516 34.812 14.766 1 96.06 122 GLY B N 1
ATOM 4041 C CA . GLY B 1 122 ? 7.602 33.875 14.547 1 96.06 122 GLY B CA 1
ATOM 4042 C C . GLY B 1 122 ? 8.898 34.531 14.148 1 96.06 122 GLY B C 1
ATOM 4043 O O . GLY B 1 122 ? 9.969 34.188 14.656 1 96.06 122 GLY B O 1
ATOM 4044 N N . VAL B 1 123 ? 8.789 35.5 13.227 1 95.69 123 VAL B N 1
ATOM 4045 C CA . VAL B 1 123 ? 9.953 36.281 12.82 1 95.69 123 VAL B CA 1
ATOM 4046 C C . VAL B 1 123 ? 10.523 37.031 14.016 1 95.69 123 VAL B C 1
ATOM 4048 O O . VAL B 1 123 ? 11.742 37.125 14.18 1 95.69 123 VAL B O 1
ATOM 4051 N N . GLY B 1 124 ? 9.672 37.656 14.734 1 96.38 124 GLY B N 1
ATOM 4052 C CA . GLY B 1 124 ? 10.109 38.312 15.953 1 96.38 124 GLY B CA 1
ATOM 4053 C C . GLY B 1 124 ? 10.852 37.375 16.891 1 96.38 124 GLY B C 1
ATOM 4054 O O . GLY B 1 124 ? 11.883 37.75 17.453 1 96.38 124 GLY B O 1
ATOM 4055 N N . LEU B 1 125 ? 10.305 36.219 17.094 1 96.56 125 LEU B N 1
ATOM 4056 C CA . LEU B 1 125 ? 10.945 35.25 17.969 1 96.56 125 LEU B CA 1
ATOM 4057 C C . LEU B 1 125 ? 12.297 34.812 17.391 1 96.56 125 LEU B C 1
ATOM 4059 O O . LEU B 1 125 ? 13.234 34.562 18.156 1 96.56 125 LEU B O 1
ATOM 4063 N N . ALA B 1 126 ? 12.336 34.656 16.094 1 96.12 126 ALA B N 1
ATOM 4064 C CA . ALA B 1 126 ? 13.57 34.25 15.422 1 96.12 126 ALA B CA 1
ATOM 4065 C C . ALA B 1 126 ? 14.703 35.219 15.766 1 96.12 126 ALA B C 1
ATOM 4067 O O . ALA B 1 126 ? 15.859 34.812 15.906 1 96.12 126 ALA B O 1
ATOM 4068 N N . ALA B 1 127 ? 14.43 36.5 15.852 1 94.69 127 ALA B N 1
ATOM 4069 C CA . ALA B 1 127 ? 15.43 37.5 16.203 1 94.69 127 ALA B CA 1
ATOM 4070 C C . ALA B 1 127 ? 16.031 37.25 17.578 1 94.69 127 ALA B C 1
ATOM 4072 O O . ALA B 1 127 ? 17.203 37.531 17.812 1 94.69 127 ALA B O 1
ATOM 4073 N N . LEU B 1 128 ? 15.227 36.688 18.406 1 93.38 128 LEU B N 1
ATOM 4074 C CA . LEU B 1 128 ? 15.68 36.406 19.766 1 93.38 128 LEU B CA 1
ATOM 4075 C C . LEU B 1 128 ? 16.453 35.094 19.828 1 93.38 128 LEU B C 1
ATOM 4077 O O . LEU B 1 128 ? 17.297 34.906 20.703 1 93.38 128 LEU B O 1
ATOM 4081 N N . LEU B 1 129 ? 16.172 34.188 18.953 1 94.12 129 LEU B N 1
ATOM 4082 C CA . LEU B 1 129 ? 16.734 32.844 19.016 1 94.12 129 LEU B CA 1
ATOM 4083 C C . LEU B 1 129 ? 17.969 32.75 18.109 1 94.12 129 LEU B C 1
ATOM 4085 O O . LEU B 1 129 ? 18.766 31.812 18.281 1 94.12 129 LEU B O 1
ATOM 4089 N N . TYR B 1 130 ? 18.141 33.562 17.219 1 93.5 130 TYR B N 1
ATOM 4090 C CA . TYR B 1 130 ? 19.094 33.469 16.125 1 93.5 130 TYR B CA 1
ATOM 4091 C C . TYR B 1 130 ? 20.516 33.312 16.641 1 93.5 130 TYR B C 1
ATOM 4093 O O . TYR B 1 130 ? 21.281 32.5 16.125 1 93.5 130 TYR B O 1
ATOM 4101 N N . ASP B 1 131 ? 20.875 34 17.594 1 90.25 131 ASP B N 1
ATOM 4102 C CA . ASP B 1 131 ? 22.25 34 18.094 1 90.25 131 ASP B CA 1
ATOM 4103 C C . ASP B 1 131 ? 22.688 32.625 18.531 1 90.25 131 ASP B C 1
ATOM 4105 O O . ASP B 1 131 ? 23.859 32.25 18.375 1 90.25 131 ASP B O 1
ATOM 4109 N N . ARG B 1 132 ? 21.781 31.859 19 1 88.94 132 ARG B N 1
ATOM 4110 C CA . ARG B 1 132 ? 22.125 30.531 19.516 1 88.94 132 ARG B CA 1
ATOM 4111 C C . ARG B 1 132 ? 22 29.484 18.422 1 88.94 132 ARG B C 1
ATOM 4113 O O . ARG B 1 132 ? 22.484 28.359 18.594 1 88.94 132 ARG B O 1
ATOM 4120 N N . HIS B 1 133 ? 21.406 29.859 17.312 1 90.75 133 HIS B N 1
ATOM 4121 C CA . HIS B 1 133 ? 21.125 28.875 16.281 1 90.75 133 HIS B CA 1
ATOM 4122 C C . HIS B 1 133 ? 21.625 29.344 14.922 1 90.75 133 HIS B C 1
ATOM 4124 O O . HIS B 1 133 ? 21.156 28.859 13.883 1 90.75 133 HIS B O 1
ATOM 4130 N N . ALA B 1 134 ? 22.578 30.188 14.898 1 88.81 134 ALA B N 1
ATOM 4131 C CA . ALA B 1 134 ? 23.047 30.828 13.68 1 88.81 134 ALA B CA 1
ATOM 4132 C C . ALA B 1 134 ? 24.031 29.922 12.93 1 88.81 134 ALA B C 1
ATOM 4134 O O . ALA B 1 134 ? 24.406 30.203 11.789 1 88.81 134 ALA B O 1
ATOM 4135 N N . THR B 1 135 ? 24.484 28.891 13.531 1 83.31 135 THR B N 1
ATOM 4136 C CA . THR B 1 135 ? 25.453 27.984 12.906 1 83.31 135 THR B CA 1
ATOM 4137 C C . THR B 1 135 ? 24.922 26.562 12.875 1 83.31 135 THR B C 1
ATOM 4139 O O . THR B 1 135 ? 24.469 26.031 13.898 1 83.31 135 THR B O 1
ATOM 4142 N N . VAL B 1 136 ? 24.859 26.031 11.672 1 84.12 136 VAL B N 1
ATOM 4143 C CA . VAL B 1 136 ? 24.438 24.656 11.477 1 84.12 136 VAL B CA 1
ATOM 4144 C C . VAL B 1 136 ? 25.516 23.875 10.742 1 84.12 136 VAL B C 1
ATOM 4146 O O . VAL B 1 136 ? 25.938 24.25 9.648 1 84.12 136 VAL B O 1
ATOM 4149 N N . ALA B 1 137 ? 25.875 22.781 11.312 1 75.94 137 ALA B N 1
ATOM 4150 C CA . ALA B 1 137 ? 26.922 21.938 10.734 1 75.94 137 ALA B CA 1
ATOM 4151 C C . ALA B 1 137 ? 28.141 22.766 10.336 1 75.94 137 ALA B C 1
ATOM 4153 O O . ALA B 1 137 ? 28.672 22.609 9.234 1 75.94 137 ALA B O 1
ATOM 4154 N N . GLY B 1 138 ? 28.484 23.734 11.031 1 75.75 138 GLY B N 1
ATOM 4155 C CA . GLY B 1 138 ? 29.672 24.531 10.812 1 75.75 138 GLY B CA 1
ATOM 4156 C C . GLY B 1 138 ? 29.453 25.672 9.82 1 75.75 138 GLY B C 1
ATOM 4157 O O . GLY B 1 138 ? 30.391 26.422 9.516 1 75.75 138 GLY B O 1
ATOM 4158 N N . ARG B 1 139 ? 28.297 25.891 9.32 1 80.12 139 ARG B N 1
ATOM 4159 C CA . ARG B 1 139 ? 28.016 26.938 8.344 1 80.12 139 ARG B CA 1
ATOM 4160 C C . ARG B 1 139 ? 27.078 27.984 8.922 1 80.12 139 ARG B C 1
ATOM 4162 O O . ARG B 1 139 ? 26.156 27.672 9.656 1 80.12 139 ARG B O 1
ATOM 4169 N N . HIS B 1 140 ? 27.406 29.156 8.539 1 87.12 140 HIS B N 1
ATOM 4170 C CA . HIS B 1 140 ? 26.594 30.266 9 1 87.12 140 HIS B CA 1
ATOM 4171 C C . HIS B 1 140 ? 25.266 30.328 8.234 1 87.12 140 HIS B C 1
ATOM 4173 O O . HIS B 1 140 ? 25.25 30.203 7.008 1 87.12 140 HIS B O 1
ATOM 4179 N N . VAL B 1 141 ? 24.203 30.578 9.016 1 88.81 141 VAL B N 1
ATOM 4180 C CA . VAL B 1 141 ? 22.875 30.688 8.422 1 88.81 141 VAL B CA 1
ATOM 4181 C C . VAL B 1 141 ? 22.469 32.156 8.336 1 88.81 141 VAL B C 1
ATOM 4183 O O . VAL B 1 141 ? 22.453 32.875 9.352 1 88.81 141 VAL B O 1
ATOM 4186 N N . PRO B 1 142 ? 22.188 32.625 7.16 1 89.06 142 PRO B N 1
ATOM 4187 C CA . PRO B 1 142 ? 21.703 34 7.074 1 89.06 142 PRO B CA 1
ATOM 4188 C C . PRO B 1 142 ? 20.453 34.219 7.926 1 89.06 142 PRO B C 1
ATOM 4190 O O . PRO B 1 142 ? 19.562 33.375 7.98 1 89.06 142 PRO B O 1
ATOM 4193 N N . PHE B 1 143 ? 20.422 35.344 8.547 1 92.5 143 PHE B N 1
ATOM 4194 C CA . PHE B 1 143 ? 19.328 35.688 9.43 1 92.5 143 PHE B CA 1
ATOM 4195 C C . PHE B 1 143 ? 18 35.656 8.68 1 92.5 143 PHE B C 1
ATOM 4197 O O . PHE B 1 143 ? 16.984 35.188 9.211 1 92.5 143 PHE B O 1
ATOM 4204 N N . THR B 1 144 ? 18.016 36.188 7.465 1 90.69 144 THR B N 1
ATOM 4205 C CA . THR B 1 144 ? 16.797 36.25 6.672 1 90.69 144 THR B CA 1
ATOM 4206 C C . THR B 1 144 ? 16.219 34.875 6.422 1 90.69 144 THR B C 1
ATOM 4208 O O . THR B 1 144 ? 15.016 34.656 6.504 1 90.69 144 THR B O 1
ATOM 4211 N N . ALA B 1 145 ? 17.094 33.969 6.156 1 88 145 ALA B N 1
ATOM 4212 C CA . ALA B 1 145 ? 16.656 32.594 5.918 1 88 145 ALA B CA 1
ATOM 4213 C C . ALA B 1 145 ? 16.078 31.969 7.188 1 88 145 ALA B C 1
ATOM 4215 O O . ALA B 1 145 ? 15.047 31.297 7.152 1 88 145 ALA B O 1
ATOM 4216 N N . PHE B 1 146 ? 16.781 32.188 8.195 1 93.06 146 PHE B N 1
ATOM 4217 C CA . PHE B 1 146 ? 16.344 31.641 9.477 1 93.06 146 PHE B CA 1
ATOM 4218 C C . PHE B 1 146 ? 15.016 32.25 9.906 1 93.06 146 PHE B C 1
ATOM 4220 O O . PHE B 1 146 ? 14.094 31.516 10.281 1 93.06 146 PHE B O 1
ATOM 4227 N N . ALA B 1 147 ? 14.914 33.562 9.82 1 94.44 147 ALA B N 1
ATOM 4228 C CA . ALA B 1 147 ? 13.719 34.281 10.25 1 94.44 147 ALA B CA 1
ATOM 4229 C C . ALA B 1 147 ? 12.508 33.906 9.398 1 94.44 147 ALA B C 1
ATOM 4231 O O . ALA B 1 147 ? 11.414 33.688 9.922 1 94.44 147 ALA B O 1
ATOM 4232 N N . LEU B 1 148 ? 12.68 33.812 8.172 1 90.75 148 LEU B N 1
ATOM 4233 C CA . LEU B 1 148 ? 11.602 33.438 7.27 1 90.75 148 LEU B CA 1
ATOM 4234 C C . LEU B 1 148 ? 11.156 32 7.535 1 90.75 148 LEU B C 1
ATOM 4236 O O . LEU B 1 148 ? 9.961 31.688 7.492 1 90.75 148 LEU B O 1
ATOM 4240 N N . PHE B 1 149 ? 12.141 31.188 7.785 1 91.69 149 PHE B N 1
ATOM 4241 C CA . PHE B 1 149 ? 11.82 29.781 8.031 1 91.69 149 PHE B CA 1
ATOM 4242 C C . PHE B 1 149 ? 11.008 29.641 9.312 1 91.69 149 PHE B C 1
ATOM 4244 O O . PHE B 1 149 ? 10 28.922 9.328 1 91.69 149 PHE B O 1
ATOM 4251 N N . ILE B 1 150 ? 11.453 30.297 10.344 1 93.69 150 ILE B N 1
ATOM 4252 C CA . ILE B 1 150 ? 10.75 30.203 11.617 1 93.69 150 ILE B CA 1
ATOM 4253 C C . ILE B 1 150 ? 9.344 30.781 11.469 1 93.69 150 ILE B C 1
ATOM 4255 O O . ILE B 1 150 ? 8.375 30.203 11.992 1 93.69 150 ILE B O 1
ATOM 4259 N N . GLY B 1 151 ? 9.242 31.891 10.844 1 93.31 151 GLY B N 1
ATOM 4260 C CA . GLY B 1 151 ? 7.938 32.469 10.57 1 93.31 151 GLY B CA 1
ATOM 4261 C C . GLY B 1 151 ? 7.02 31.516 9.82 1 93.31 151 GLY B C 1
ATOM 4262 O O . GLY B 1 151 ? 5.855 31.344 10.188 1 93.31 151 GLY B O 1
ATOM 4263 N N . ALA B 1 152 ? 7.523 30.906 8.836 1 89.88 152 ALA B N 1
ATOM 4264 C CA . ALA B 1 152 ? 6.746 29.969 8.023 1 89.88 152 ALA B CA 1
ATOM 4265 C C . ALA B 1 152 ? 6.324 28.75 8.852 1 89.88 152 ALA B C 1
ATOM 4267 O O . ALA B 1 152 ? 5.172 28.328 8.781 1 89.88 152 ALA B O 1
ATOM 4268 N N . ALA B 1 153 ? 7.273 28.219 9.57 1 90.56 153 ALA B N 1
ATOM 4269 C CA . ALA B 1 153 ? 7.012 27.031 10.383 1 90.56 153 ALA B CA 1
ATOM 4270 C C . ALA B 1 153 ? 5.938 27.297 11.43 1 90.56 153 ALA B C 1
ATOM 4272 O O . ALA B 1 153 ? 5.133 26.422 11.742 1 90.56 153 ALA B O 1
ATOM 4273 N N . MET B 1 154 ? 5.945 28.547 11.914 1 92.56 154 MET B N 1
ATOM 4274 C CA . MET B 1 154 ? 4.977 28.922 12.938 1 92.56 154 MET B CA 1
ATOM 4275 C C . MET B 1 154 ? 3.592 29.109 12.328 1 92.56 154 MET B C 1
ATOM 4277 O O . MET B 1 154 ? 2.59 29.125 13.047 1 92.56 154 MET B O 1
ATOM 4281 N N . SER B 1 155 ? 3.527 29.219 11.117 1 91.69 155 SER B N 1
ATOM 4282 C CA . SER B 1 155 ? 2.289 29.594 10.438 1 91.69 155 SER B CA 1
ATOM 4283 C C . SER B 1 155 ? 1.567 28.359 9.891 1 91.69 155 SER B C 1
ATOM 4285 O O . SER B 1 155 ? 0.47 28.484 9.344 1 91.69 155 SER B O 1
ATOM 4287 N N . ILE B 1 156 ? 2.1 27.25 10.133 1 88.25 156 ILE B N 1
ATOM 4288 C CA . ILE B 1 156 ? 1.604 26.047 9.484 1 88.25 156 ILE B CA 1
ATOM 4289 C C . ILE B 1 156 ? 0.399 25.5 10.25 1 88.25 156 ILE B C 1
ATOM 4291 O O . ILE B 1 156 ? 0.379 25.531 11.484 1 88.25 156 ILE B O 1
ATOM 4295 N N . THR B 1 157 ? -0.605 25.141 9.57 1 89.12 157 THR B N 1
ATOM 4296 C CA . THR B 1 157 ? -1.709 24.297 10.031 1 89.12 157 THR B CA 1
ATOM 4297 C C . THR B 1 157 ? -1.802 23.031 9.195 1 89.12 157 THR B C 1
ATOM 4299 O O . THR B 1 157 ? -1.849 23.078 7.965 1 89.12 157 THR B O 1
ATOM 4302 N N . ALA B 1 158 ? -1.754 21.922 9.836 1 85.62 158 ALA B N 1
ATOM 4303 C CA . ALA B 1 158 ? -1.708 20.656 9.133 1 85.62 158 ALA B CA 1
ATOM 4304 C C . ALA B 1 158 ? -3.09 20.266 8.617 1 85.62 158 ALA B C 1
ATOM 4306 O O . ALA B 1 158 ? -3.912 19.734 9.375 1 85.62 158 ALA B O 1
ATOM 4307 N N . PHE B 1 159 ? -3.193 20.328 7.348 1 82.12 159 PHE B N 1
ATOM 4308 C CA . PHE B 1 159 ? -4.465 20.047 6.691 1 82.12 159 PHE B CA 1
ATOM 4309 C C . PHE B 1 159 ? -4.887 18.594 6.922 1 82.12 159 PHE B C 1
ATOM 4311 O O . PHE B 1 159 ? -5.996 18.344 7.391 1 82.12 159 PHE B O 1
ATOM 4318 N N . PRO B 1 160 ? -4.008 17.625 6.738 1 76 160 PRO B N 1
ATOM 4319 C CA . PRO B 1 160 ? -4.438 16.234 6.926 1 76 160 PRO B CA 1
ATOM 4320 C C . PRO B 1 160 ? -4.773 15.906 8.375 1 76 160 PRO B C 1
ATOM 4322 O O . PRO B 1 160 ? -5.723 15.172 8.648 1 76 160 PRO B O 1
ATOM 4325 N N . VAL B 1 161 ? -4.035 16.375 9.258 1 82.38 161 VAL B N 1
ATOM 4326 C CA . VAL B 1 161 ? -4.25 16.109 10.672 1 82.38 161 VAL B CA 1
ATOM 4327 C C . VAL B 1 161 ? -5.555 16.766 11.125 1 82.38 161 VAL B C 1
ATOM 4329 O O . VAL B 1 161 ? -6.336 16.156 11.867 1 82.38 161 VAL B O 1
ATOM 4332 N N . LEU B 1 162 ? -5.68 17.953 10.672 1 87.31 162 LEU B N 1
ATOM 4333 C CA . LEU B 1 162 ? -6.926 18.641 10.984 1 87.31 162 LEU B CA 1
ATOM 4334 C C . LEU B 1 162 ? -8.125 17.875 10.43 1 87.31 162 LEU B C 1
ATOM 4336 O O . LEU B 1 162 ? -9.141 17.734 11.117 1 87.31 162 LEU B O 1
ATOM 4340 N N . ALA B 1 163 ? -7.98 17.438 9.219 1 84.19 163 ALA B N 1
ATOM 4341 C CA . ALA B 1 163 ? -9.047 16.656 8.602 1 84.19 163 ALA B CA 1
ATOM 4342 C C . ALA B 1 163 ? -9.359 15.406 9.414 1 84.19 163 ALA B C 1
ATOM 4344 O O . ALA B 1 163 ? -10.523 15.047 9.602 1 84.19 163 ALA B O 1
ATOM 4345 N N . ARG B 1 164 ? -8.305 14.82 9.82 1 81.81 164 ARG B N 1
ATOM 4346 C CA . ARG B 1 164 ? -8.469 13.609 10.617 1 81.81 164 ARG B CA 1
ATOM 4347 C C . ARG B 1 164 ? -9.148 13.922 11.945 1 81.81 164 ARG B C 1
ATOM 4349 O O . ARG B 1 164 ? -10.016 13.172 12.398 1 81.81 164 ARG B O 1
ATOM 4356 N N . ILE B 1 165 ? -8.797 14.938 12.578 1 86.19 165 ILE B N 1
ATOM 4357 C CA . ILE B 1 165 ? -9.383 15.344 13.852 1 86.19 165 ILE B CA 1
ATOM 4358 C C . ILE B 1 165 ? -10.867 15.656 13.664 1 86.19 165 ILE B C 1
ATOM 4360 O O . ILE B 1 165 ? -11.703 15.211 14.453 1 86.19 165 ILE B O 1
ATOM 4364 N N . LEU B 1 166 ? -11.164 16.359 12.648 1 86.81 166 LEU B N 1
ATOM 4365 C CA . LEU B 1 166 ? -12.539 16.734 12.367 1 86.81 166 LEU B CA 1
ATOM 4366 C C . LEU B 1 166 ? -13.398 15.516 12.062 1 86.81 166 LEU B C 1
ATOM 4368 O O . LEU B 1 166 ? -14.555 15.438 12.469 1 86.81 166 LEU B O 1
ATOM 4372 N N . ARG B 1 167 ? -12.773 14.617 11.328 1 80.44 167 ARG B N 1
ATOM 4373 C CA . ARG B 1 167 ? -13.492 13.391 11 1 80.44 167 ARG B CA 1
ATOM 4374 C C . ARG B 1 167 ? -13.727 12.547 12.25 1 80.44 167 ARG B C 1
ATOM 4376 O O . ARG B 1 167 ? -14.828 12.039 12.461 1 80.44 167 ARG B O 1
ATOM 4383 N N . ASP B 1 168 ? -12.711 12.398 13.008 1 78.19 168 ASP B N 1
ATOM 4384 C CA . ASP B 1 168 ? -12.805 11.594 14.219 1 78.19 168 ASP B CA 1
ATOM 4385 C C . ASP B 1 168 ? -13.852 12.164 15.172 1 78.19 168 ASP B C 1
ATOM 4387 O O . ASP B 1 168 ? -14.547 11.406 15.859 1 78.19 168 ASP B O 1
ATOM 4391 N N . ARG B 1 169 ? -13.969 13.461 15.18 1 80.56 169 ARG B N 1
ATOM 4392 C CA . ARG B 1 169 ? -14.914 14.117 16.078 1 80.56 169 ARG B CA 1
ATOM 4393 C C . ARG B 1 169 ? -16.25 14.344 15.391 1 80.56 169 ARG B C 1
ATOM 4395 O O . ARG B 1 169 ? -17.188 14.867 16 1 80.56 169 ARG B O 1
ATOM 4402 N N . ARG B 1 170 ? -16.344 13.977 14.078 1 80.38 170 ARG B N 1
ATOM 4403 C CA . ARG B 1 170 ? -17.547 14.07 13.266 1 80.38 170 ARG B CA 1
ATOM 4404 C C . ARG B 1 170 ? -18.031 15.516 13.18 1 80.38 170 ARG B C 1
ATOM 4406 O O . ARG B 1 170 ? -19.219 15.789 13.344 1 80.38 170 ARG B O 1
ATOM 4413 N N . ILE B 1 171 ? -17.156 16.484 13.109 1 82.62 171 ILE B N 1
ATOM 4414 C CA . ILE B 1 171 ? -17.547 17.891 13.039 1 82.62 171 ILE B CA 1
ATOM 4415 C C . ILE B 1 171 ? -17.031 18.5 11.734 1 82.62 171 ILE B C 1
ATOM 4417 O O . ILE B 1 171 ? -16.953 19.719 11.594 1 82.62 171 ILE B O 1
ATOM 4421 N N . ALA B 1 172 ? -16.641 17.656 10.805 1 80.56 172 ALA B N 1
ATOM 4422 C CA . ALA B 1 172 ? -16.125 18.125 9.523 1 80.56 172 ALA B CA 1
ATOM 4423 C C . ALA B 1 172 ? -17.203 18.812 8.711 1 80.56 172 ALA B C 1
ATOM 4425 O O . ALA B 1 172 ? -16.906 19.656 7.852 1 80.56 172 ALA B O 1
ATOM 4426 N N . HIS B 1 173 ? -18.438 18.516 9.07 1 79.81 173 HIS B N 1
ATOM 4427 C CA . HIS B 1 173 ? -19.562 19.031 8.297 1 79.81 173 HIS B CA 1
ATOM 4428 C C . HIS B 1 173 ? -20.109 20.328 8.891 1 79.81 173 HIS B C 1
ATOM 4430 O O . HIS B 1 173 ? -20.938 21 8.289 1 79.81 173 HIS B O 1
ATOM 4436 N N . THR B 1 174 ? -19.688 20.672 10.094 1 84.38 174 THR B N 1
ATOM 4437 C CA . THR B 1 174 ? -20.125 21.906 10.75 1 84.38 174 THR B CA 1
ATOM 4438 C C . THR B 1 174 ? -19.531 23.125 10.07 1 84.38 174 THR B C 1
ATOM 4440 O O . THR B 1 174 ? -18.562 23.016 9.305 1 84.38 174 THR B O 1
ATOM 4443 N N . GLU B 1 175 ? -20.094 24.203 10.367 1 87.06 175 GLU B N 1
ATOM 4444 C CA . GLU B 1 175 ? -19.609 25.438 9.781 1 87.06 175 GLU B CA 1
ATOM 4445 C C . GLU B 1 175 ? -18.156 25.703 10.188 1 87.06 175 GLU B C 1
ATOM 4447 O O . GLU B 1 175 ? -17.328 26.047 9.344 1 87.06 175 GLU B O 1
ATOM 4452 N N . VAL B 1 176 ? -17.906 25.516 11.43 1 89.75 176 VAL B N 1
ATOM 4453 C CA . VAL B 1 176 ? -16.562 25.766 11.938 1 89.75 176 VAL B CA 1
ATOM 4454 C C . VAL B 1 176 ? -15.586 24.766 11.328 1 89.75 176 VAL B C 1
ATOM 4456 O O . VAL B 1 176 ? -14.461 25.125 10.984 1 89.75 176 VAL B O 1
ATOM 4459 N N . GLY B 1 177 ? -16.031 23.531 11.211 1 89.62 177 GLY B N 1
ATOM 4460 C CA . GLY B 1 177 ? -15.18 22.5 10.625 1 89.62 177 GLY B CA 1
ATOM 4461 C C . GLY B 1 177 ? -14.836 22.781 9.172 1 89.62 177 GLY B C 1
ATOM 4462 O O . GLY B 1 177 ? -13.68 22.641 8.766 1 89.62 177 GLY B O 1
ATOM 4463 N N . VAL B 1 178 ? -15.797 23.188 8.484 1 86.88 178 VAL B N 1
ATOM 4464 C CA . VAL B 1 178 ? -15.617 23.469 7.062 1 86.88 178 VAL B CA 1
ATOM 4465 C C . VAL B 1 178 ? -14.711 24.688 6.895 1 86.88 178 VAL B C 1
ATOM 4467 O O . VAL B 1 178 ? -13.828 24.703 6.027 1 86.88 178 VAL B O 1
ATOM 4470 N N . LEU B 1 179 ? -14.969 25.656 7.703 1 88.94 179 LEU B N 1
ATOM 4471 C CA . LEU B 1 179 ? -14.156 26.875 7.66 1 88.94 179 LEU B CA 1
ATOM 4472 C C . LEU B 1 179 ? -12.703 26.562 8.016 1 88.94 179 LEU B C 1
ATOM 4474 O O . LEU B 1 179 ? -11.789 27.078 7.375 1 88.94 179 LEU B O 1
ATOM 4478 N N . ALA B 1 180 ? -12.531 25.766 8.992 1 92.38 180 ALA B N 1
ATOM 4479 C CA . ALA B 1 180 ? -11.188 25.391 9.414 1 92.38 180 ALA B CA 1
ATOM 4480 C C . ALA B 1 180 ? -10.461 24.625 8.312 1 92.38 180 ALA B C 1
ATOM 4482 O O . ALA B 1 180 ? -9.289 24.891 8.031 1 92.38 180 ALA B O 1
ATOM 4483 N N . LEU B 1 181 ? -11.133 23.719 7.727 1 87.88 181 LEU B N 1
ATOM 4484 C CA . LEU B 1 181 ? -10.531 22.891 6.68 1 87.88 181 LEU B CA 1
ATOM 4485 C C . LEU B 1 181 ? -10.164 23.75 5.469 1 87.88 181 LEU B C 1
ATOM 4487 O O . LEU B 1 181 ? -9.078 23.594 4.902 1 87.88 181 LEU B O 1
ATOM 4491 N N . ALA B 1 182 ? -11.055 24.578 5.109 1 87 182 ALA B N 1
ATOM 4492 C CA . ALA B 1 182 ? -10.812 25.453 3.971 1 87 182 ALA B CA 1
ATOM 4493 C C . ALA B 1 182 ? -9.641 26.391 4.246 1 87 182 ALA B C 1
ATOM 4495 O O . ALA B 1 182 ? -8.805 26.625 3.369 1 87 182 ALA B O 1
ATOM 4496 N N . SER B 1 183 ? -9.656 26.922 5.43 1 89.88 183 SER B N 1
ATOM 4497 C CA . SER B 1 183 ? -8.578 27.828 5.816 1 89.88 183 SER B CA 1
ATOM 4498 C C . SER B 1 183 ? -7.238 27.094 5.859 1 89.88 183 SER B C 1
ATOM 4500 O O . SER B 1 183 ? -6.211 27.641 5.457 1 89.88 183 SER B O 1
ATOM 4502 N N . ALA B 1 184 ? -7.266 25.906 6.367 1 88 184 ALA B N 1
ATOM 4503 C CA . ALA B 1 184 ? -6.047 25.109 6.453 1 88 184 ALA B CA 1
ATOM 4504 C C . ALA B 1 184 ? -5.508 24.781 5.062 1 88 184 ALA B C 1
ATOM 4506 O O . ALA B 1 184 ? -4.297 24.703 4.863 1 88 184 ALA B O 1
ATOM 4507 N N . ALA B 1 185 ? -6.387 24.531 4.16 1 81 185 ALA B N 1
ATOM 4508 C CA . ALA B 1 185 ? -5.977 24.266 2.781 1 81 185 ALA B CA 1
ATOM 4509 C C . ALA B 1 185 ? -5.223 25.469 2.195 1 81 185 ALA B C 1
ATOM 4511 O O . ALA B 1 185 ? -4.188 25.297 1.547 1 81 185 ALA B O 1
ATOM 4512 N N . ILE B 1 186 ? -5.773 26.625 2.439 1 81.62 186 ILE B N 1
ATOM 4513 C CA . ILE B 1 186 ? -5.129 27.859 1.98 1 81.62 186 ILE B CA 1
ATOM 4514 C C . ILE B 1 186 ? -3.791 28.031 2.691 1 81.62 186 ILE B C 1
ATOM 4516 O O . ILE B 1 186 ? -2.791 28.391 2.062 1 81.62 186 ILE B O 1
ATOM 4520 N N . ASP B 1 187 ? -3.816 27.766 3.963 1 85.19 187 ASP B N 1
ATOM 4521 C CA . ASP B 1 187 ? -2.617 27.875 4.785 1 85.19 187 ASP B CA 1
ATOM 4522 C C . ASP B 1 187 ? -1.489 27 4.242 1 85.19 187 ASP B C 1
ATOM 4524 O O . ASP B 1 187 ? -0.333 27.438 4.203 1 85.19 187 ASP B O 1
ATOM 4528 N N . ASP B 1 188 ? -1.861 25.875 3.904 1 76.81 188 ASP B N 1
ATOM 4529 C CA . ASP B 1 188 ? -0.849 24.938 3.434 1 76.81 188 ASP B CA 1
ATOM 4530 C C . ASP B 1 188 ? -0.218 25.422 2.127 1 76.81 188 ASP B C 1
ATOM 4532 O O . ASP B 1 188 ? 0.996 25.312 1.943 1 76.81 188 ASP B O 1
ATOM 4536 N N . VAL B 1 189 ? -1 25.953 1.229 1 71.75 189 VAL B N 1
ATOM 4537 C CA . VAL B 1 189 ? -0.489 26.469 -0.031 1 71.75 189 VAL B CA 1
ATOM 4538 C C . VAL B 1 189 ? 0.45 27.641 0.243 1 71.75 189 VAL B C 1
ATOM 4540 O O . VAL B 1 189 ? 1.546 27.719 -0.32 1 71.75 189 VAL B O 1
ATOM 4543 N N . LEU B 1 190 ? 0.04 28.484 1.039 1 76.81 190 LEU B N 1
ATOM 4544 C CA . LEU B 1 190 ? 0.825 29.672 1.355 1 76.81 190 LEU B CA 1
ATOM 4545 C C . LEU B 1 190 ? 2.113 29.281 2.08 1 76.81 190 LEU B C 1
ATOM 4547 O O . LEU B 1 190 ? 3.162 29.891 1.845 1 76.81 190 LEU B O 1
ATOM 4551 N N . ALA B 1 191 ? 1.952 28.359 2.975 1 76.44 191 ALA B N 1
ATOM 4552 C CA . ALA B 1 191 ? 3.129 27.906 3.711 1 76.44 191 ALA B CA 1
ATOM 4553 C C . ALA B 1 191 ? 4.188 27.328 2.766 1 76.44 191 ALA B C 1
ATOM 4555 O O . ALA B 1 191 ? 5.383 27.578 2.945 1 76.44 191 ALA B O 1
ATOM 4556 N N . TRP B 1 192 ? 3.801 26.594 1.812 1 70.88 192 TRP B N 1
ATOM 4557 C CA . TRP B 1 192 ? 4.73 26.031 0.845 1 70.88 192 TRP B CA 1
ATOM 4558 C C . TRP B 1 192 ? 5.359 27.125 -0.017 1 70.88 192 TRP B C 1
ATOM 4560 O O . TRP B 1 192 ? 6.535 27.031 -0.378 1 70.88 192 TRP B O 1
ATOM 4570 N N . CYS B 1 193 ? 4.582 28.141 -0.379 1 73.69 193 CYS B N 1
ATOM 4571 C CA . CYS B 1 193 ? 5.129 29.281 -1.101 1 73.69 193 CYS B CA 1
ATOM 4572 C C . CYS B 1 193 ? 6.199 29.984 -0.277 1 73.69 193 CYS B C 1
ATOM 4574 O O . CYS B 1 193 ? 7.254 30.344 -0.803 1 73.69 193 CYS B O 1
ATOM 4576 N N . ILE B 1 194 ? 5.91 30.156 0.967 1 77.25 194 ILE B N 1
ATOM 4577 C CA . ILE B 1 194 ? 6.883 30.797 1.848 1 77.25 194 ILE B CA 1
ATOM 4578 C C . ILE B 1 194 ? 8.141 29.922 1.943 1 77.25 194 ILE B C 1
ATOM 4580 O O . ILE B 1 194 ? 9.258 30.438 1.934 1 77.25 194 ILE B O 1
ATOM 4584 N N . LEU B 1 195 ? 7.957 28.641 2.018 1 75.31 195 LEU B N 1
ATOM 4585 C CA . LEU B 1 195 ? 9.086 27.719 2.09 1 75.31 195 LEU B CA 1
ATOM 4586 C C . LEU B 1 195 ? 9.93 27.797 0.824 1 75.31 195 LEU B C 1
ATOM 4588 O O . LEU B 1 195 ? 11.156 27.656 0.881 1 75.31 195 LEU B O 1
ATOM 4592 N N . ALA B 1 196 ? 9.328 27.984 -0.285 1 72 196 ALA B N 1
ATOM 4593 C CA . ALA B 1 196 ? 10.062 28.156 -1.537 1 72 196 ALA B CA 1
ATOM 4594 C C . ALA B 1 196 ? 10.938 29.406 -1.486 1 72 196 ALA B C 1
ATOM 4596 O O . ALA B 1 196 ? 12.062 29.391 -1.992 1 72 196 ALA B O 1
ATOM 4597 N N . VAL B 1 197 ? 10.414 30.375 -0.911 1 75.88 197 VAL B N 1
ATOM 4598 C CA . VAL B 1 197 ? 11.172 31.609 -0.756 1 75.88 197 VAL B CA 1
ATOM 4599 C C . VAL B 1 197 ? 12.359 31.375 0.18 1 75.88 197 VAL B C 1
ATOM 4601 O O . VAL B 1 197 ? 13.461 31.859 -0.075 1 75.88 197 VAL B O 1
ATOM 4604 N N . VAL B 1 198 ? 12.102 30.672 1.209 1 77.5 198 VAL B N 1
ATOM 4605 C CA . VAL B 1 198 ? 13.164 30.328 2.15 1 77.5 198 VAL B CA 1
ATOM 4606 C C . VAL B 1 198 ? 14.258 29.547 1.433 1 77.5 198 VAL B C 1
ATOM 4608 O O . VAL B 1 198 ? 15.453 29.812 1.635 1 77.5 198 VAL B O 1
ATOM 4611 N N . ALA B 1 199 ? 13.891 28.609 0.709 1 72.88 199 ALA B N 1
ATOM 4612 C CA . ALA B 1 199 ? 14.844 27.797 -0.041 1 72.88 199 ALA B CA 1
ATOM 4613 C C . ALA B 1 199 ? 15.664 28.656 -1 1 72.88 199 ALA B C 1
ATOM 4615 O O . ALA B 1 199 ? 16.859 28.438 -1.169 1 72.88 199 ALA B O 1
ATOM 4616 N N . MET B 1 200 ? 14.984 29.625 -1.614 1 73.06 200 MET B N 1
ATOM 4617 C CA . MET B 1 200 ? 15.641 30.547 -2.535 1 73.06 200 MET B CA 1
ATOM 4618 C C . MET B 1 200 ? 16.703 31.375 -1.812 1 73.06 200 MET B C 1
ATOM 4620 O O . MET B 1 200 ? 17.797 31.578 -2.328 1 73.06 200 MET B O 1
ATOM 4624 N N . VAL B 1 201 ? 16.359 31.781 -0.739 1 74.5 201 VAL B N 1
ATOM 4625 C CA . VAL B 1 201 ? 17.25 32.656 0.033 1 74.5 201 VAL B CA 1
ATOM 4626 C C . VAL B 1 201 ? 18.406 31.828 0.613 1 74.5 201 VAL B C 1
ATOM 4628 O O . VAL B 1 201 ? 19.547 32.281 0.642 1 74.5 201 VAL B O 1
ATOM 4631 N N . ALA B 1 202 ? 17.984 30.672 1.061 1 74.06 202 ALA B N 1
ATOM 4632 C CA . ALA B 1 202 ? 18.984 29.812 1.699 1 74.06 202 ALA B CA 1
ATOM 4633 C C . ALA B 1 202 ? 19.984 29.266 0.677 1 74.06 202 ALA B C 1
ATOM 4635 O O . ALA B 1 202 ? 21.141 29.047 0.996 1 74.06 202 ALA B O 1
ATOM 4636 N N . THR B 1 203 ? 19.484 28.938 -0.471 1 69.25 203 THR B N 1
ATOM 4637 C CA . THR B 1 203 ? 20.359 28.297 -1.453 1 69.25 203 THR B CA 1
ATOM 4638 C C . THR B 1 203 ? 20.688 29.25 -2.592 1 69.25 203 THR B C 1
ATOM 4640 O O . THR B 1 203 ? 21.359 28.875 -3.551 1 69.25 203 THR B O 1
ATOM 4643 N N . ALA B 1 204 ? 20.312 30.469 -2.508 1 62.38 204 ALA B N 1
ATOM 4644 C CA . ALA B 1 204 ? 20.562 31.5 -3.516 1 62.38 204 ALA B CA 1
ATOM 4645 C C . ALA B 1 204 ? 19.984 31.078 -4.871 1 62.38 204 ALA B C 1
ATOM 4647 O O . ALA B 1 204 ? 20.656 31.219 -5.898 1 62.38 204 ALA B O 1
ATOM 4648 N N . ARG B 1 205 ? 18.922 30.375 -4.66 1 61.72 205 ARG B N 1
ATOM 4649 C CA . ARG B 1 205 ? 18.328 29.875 -5.891 1 61.72 205 ARG B CA 1
ATOM 4650 C C . ARG B 1 205 ? 17.609 30.969 -6.66 1 61.72 205 ARG B C 1
ATOM 4652 O O . ARG B 1 205 ? 17.375 32.062 -6.117 1 61.72 205 ARG B O 1
ATOM 4659 N N . ASP B 1 206 ? 17.312 30.812 -7.91 1 63.59 206 ASP B N 1
ATOM 4660 C CA . ASP B 1 206 ? 16.703 31.719 -8.883 1 63.59 206 ASP B CA 1
ATOM 4661 C C . ASP B 1 206 ? 15.25 32.031 -8.516 1 63.59 206 ASP B C 1
ATOM 4663 O O . ASP B 1 206 ? 14.492 31.125 -8.164 1 63.59 206 ASP B O 1
ATOM 4667 N N . PRO B 1 207 ? 14.938 33.344 -8.383 1 72.19 207 PRO B N 1
ATOM 4668 C CA . PRO B 1 207 ? 13.547 33.75 -8.148 1 72.19 207 PRO B CA 1
ATOM 4669 C C . PRO B 1 207 ? 12.586 33.156 -9.172 1 72.19 207 PRO B C 1
ATOM 4671 O O . PRO B 1 207 ? 11.383 33.062 -8.914 1 72.19 207 PRO B O 1
ATOM 4674 N N . GLY B 1 208 ? 13.141 32.75 -10.266 1 73.19 208 GLY B N 1
ATOM 4675 C CA . GLY B 1 208 ? 12.359 32.125 -11.312 1 73.19 208 GLY B CA 1
ATOM 4676 C C . GLY B 1 208 ? 11.617 30.875 -10.836 1 73.19 208 GLY B C 1
ATOM 4677 O O . GLY B 1 208 ? 10.516 30.594 -11.305 1 73.19 208 GLY B O 1
ATOM 4678 N N . ASP B 1 209 ? 12.086 30.312 -9.852 1 72.56 209 ASP B N 1
ATOM 4679 C CA . ASP B 1 209 ? 11.461 29.094 -9.32 1 72.56 209 ASP B CA 1
ATOM 4680 C C . ASP B 1 209 ? 10.117 29.406 -8.664 1 72.56 209 ASP B C 1
ATOM 4682 O O . ASP B 1 209 ? 9.156 28.656 -8.82 1 72.56 209 ASP B O 1
ATOM 4686 N N . LEU B 1 210 ? 10.07 30.531 -7.988 1 74.5 210 LEU B N 1
ATOM 4687 C CA . LEU B 1 210 ? 8.828 30.938 -7.332 1 74.5 210 LEU B CA 1
ATOM 4688 C C . LEU B 1 210 ? 7.762 31.281 -8.359 1 74.5 210 LEU B C 1
ATOM 4690 O O . LEU B 1 210 ? 6.598 30.922 -8.203 1 74.5 210 LEU B O 1
ATOM 4694 N N . ILE B 1 211 ? 8.148 32.031 -9.344 1 79.25 211 ILE B N 1
ATOM 4695 C CA . ILE B 1 211 ? 7.215 32.406 -10.398 1 79.25 211 ILE B CA 1
ATOM 4696 C C . ILE B 1 211 ? 6.684 31.156 -11.094 1 79.25 211 ILE B C 1
ATOM 4698 O O . ILE B 1 211 ? 5.504 31.078 -11.438 1 79.25 211 ILE B O 1
ATOM 4702 N N . GLN B 1 212 ? 7.52 30.266 -11.273 1 81.12 212 GLN B N 1
ATOM 4703 C CA . GLN B 1 212 ? 7.117 29.016 -11.914 1 81.12 212 GLN B CA 1
ATOM 4704 C C . GLN B 1 212 ? 6.102 28.266 -11.062 1 81.12 212 GLN B C 1
ATOM 4706 O O . GLN B 1 212 ? 5.109 27.75 -11.578 1 81.12 212 GLN B O 1
ATOM 4711 N N . VAL B 1 213 ? 6.301 28.172 -9.82 1 77.75 213 VAL B N 1
ATOM 4712 C CA . VAL B 1 213 ? 5.422 27.438 -8.922 1 77.75 213 VAL B CA 1
ATOM 4713 C C . VAL B 1 213 ? 4.039 28.078 -8.906 1 77.75 213 VAL B C 1
ATOM 4715 O O . VAL B 1 213 ? 3.021 27.391 -9.008 1 77.75 213 VAL B O 1
ATOM 4718 N N . VAL B 1 214 ? 4.008 29.391 -8.805 1 79.12 214 VAL B N 1
ATOM 4719 C CA . VAL B 1 214 ? 2.74 30.109 -8.742 1 79.12 214 VAL B CA 1
ATOM 4720 C C . VAL B 1 214 ? 2 29.984 -10.07 1 79.12 214 VAL B C 1
ATOM 4722 O O . VAL B 1 214 ? 0.796 29.719 -10.094 1 79.12 214 VAL B O 1
ATOM 4725 N N . ALA B 1 215 ? 2.701 30.172 -11.141 1 86.62 215 ALA B N 1
ATOM 4726 C CA . ALA B 1 215 ? 2.098 30.109 -12.469 1 86.62 215 ALA B CA 1
ATOM 4727 C C . ALA B 1 215 ? 1.564 28.703 -12.75 1 86.62 215 ALA B C 1
ATOM 4729 O O . ALA B 1 215 ? 0.444 28.547 -13.242 1 86.62 215 ALA B O 1
ATOM 4730 N N . LEU B 1 216 ? 2.346 27.734 -12.406 1 88.56 216 LEU B N 1
ATOM 4731 C CA . LEU B 1 216 ? 1.946 26.359 -12.672 1 88.56 216 LEU B CA 1
ATOM 4732 C C . LEU B 1 216 ? 0.826 25.922 -11.734 1 88.56 216 LEU B C 1
ATOM 4734 O O . LEU B 1 216 ? -0.017 25.109 -12.102 1 88.56 216 LEU B O 1
ATOM 4738 N N . SER B 1 217 ? 0.875 26.438 -10.539 1 85.5 217 SER B N 1
ATOM 4739 C CA . SER B 1 217 ? -0.218 26.141 -9.617 1 85.5 217 SER B CA 1
ATOM 4740 C C . SER B 1 217 ? -1.54 26.703 -10.133 1 85.5 217 SER B C 1
ATOM 4742 O O . SER B 1 217 ? -2.574 26.047 -10.055 1 85.5 217 SER B O 1
ATOM 4744 N N . ALA B 1 218 ? -1.456 27.922 -10.562 1 86.81 218 ALA B N 1
ATOM 4745 C CA . ALA B 1 218 ? -2.648 28.531 -11.141 1 86.81 218 ALA B CA 1
ATOM 4746 C C . ALA B 1 218 ? -3.143 27.75 -12.352 1 86.81 218 ALA B C 1
ATOM 4748 O O . ALA B 1 218 ? -4.348 27.547 -12.508 1 86.81 218 ALA B O 1
ATOM 4749 N N . LEU B 1 219 ? -2.248 27.375 -13.172 1 93.38 219 LEU B N 1
ATOM 4750 C CA . LEU B 1 219 ? -2.596 26.578 -14.336 1 93.38 219 LEU B CA 1
ATOM 4751 C C . LEU B 1 219 ? -3.223 25.25 -13.922 1 93.38 219 LEU B C 1
ATOM 4753 O O . LEU B 1 219 ? -4.184 24.797 -14.539 1 93.38 219 LEU B O 1
ATOM 4757 N N . TYR B 1 220 ? -2.664 24.656 -12.938 1 92.56 220 TYR B N 1
ATOM 4758 C CA . TYR B 1 220 ? -3.16 23.375 -12.422 1 92.56 220 TYR B CA 1
ATOM 4759 C C . TYR B 1 220 ? -4.59 23.516 -11.906 1 92.56 220 TYR B C 1
ATOM 4761 O O . TYR B 1 220 ? -5.461 22.719 -12.258 1 92.56 220 TYR B O 1
ATOM 4769 N N . VAL B 1 221 ? -4.84 24.531 -11.102 1 88.94 221 VAL B N 1
ATOM 4770 C CA . VAL B 1 221 ? -6.168 24.734 -10.539 1 88.94 221 VAL B CA 1
ATOM 4771 C C . VAL B 1 221 ? -7.172 25 -11.664 1 88.94 221 VAL B C 1
ATOM 4773 O O . VAL B 1 221 ? -8.297 24.5 -11.633 1 88.94 221 VAL B O 1
ATOM 4776 N N . THR B 1 222 ? -6.719 25.781 -12.609 1 92.81 222 THR B N 1
ATOM 4777 C CA . THR B 1 222 ? -7.578 26.078 -13.75 1 92.81 222 THR B CA 1
ATOM 4778 C C . THR B 1 222 ? -7.875 24.828 -14.555 1 92.81 222 THR B C 1
ATOM 4780 O O . THR B 1 222 ? -9.016 24.594 -14.961 1 92.81 222 THR B O 1
ATOM 4783 N N . ALA B 1 223 ? -6.879 24 -14.75 1 95.94 223 ALA B N 1
ATOM 4784 C CA . ALA B 1 223 ? -7.062 22.766 -15.492 1 95.94 223 ALA B CA 1
ATOM 4785 C C . ALA B 1 223 ? -7.992 21.812 -14.742 1 95.94 223 ALA B C 1
ATOM 4787 O O . ALA B 1 223 ? -8.805 21.109 -15.352 1 95.94 223 ALA B O 1
ATOM 4788 N N . MET B 1 224 ? -7.848 21.734 -13.461 1 93.88 224 MET B N 1
ATOM 4789 C CA . MET B 1 224 ? -8.664 20.859 -12.625 1 93.88 224 MET B CA 1
ATOM 4790 C C . MET B 1 224 ? -10.133 21.25 -12.703 1 93.88 224 MET B C 1
ATOM 4792 O O . MET B 1 224 ? -11.008 20.391 -12.828 1 93.88 224 MET B O 1
ATOM 4796 N N . THR B 1 225 ? -10.406 22.531 -12.711 1 91.81 225 THR B N 1
ATOM 4797 C CA . THR B 1 225 ? -11.789 23 -12.68 1 91.81 225 THR B CA 1
ATOM 4798 C C . THR B 1 225 ? -12.375 23.047 -14.086 1 91.81 225 THR B C 1
ATOM 4800 O O . THR B 1 225 ? -13.555 22.734 -14.273 1 91.81 225 THR B O 1
ATOM 4803 N N . ALA B 1 226 ? -11.594 23.375 -15.062 1 94.94 226 ALA B N 1
ATOM 4804 C CA . ALA B 1 226 ? -12.117 23.625 -16.406 1 94.94 226 ALA B CA 1
ATOM 4805 C C . ALA B 1 226 ? -12.078 22.359 -17.25 1 94.94 226 ALA B C 1
ATOM 4807 O O . ALA B 1 226 ? -12.875 22.203 -18.188 1 94.94 226 ALA B O 1
ATOM 4808 N N . VAL B 1 227 ? -11.164 21.516 -17 1 96.44 227 VAL B N 1
ATOM 4809 C CA . VAL B 1 227 ? -10.984 20.359 -17.875 1 96.44 227 VAL B CA 1
ATOM 4810 C C . VAL B 1 227 ? -11.328 19.078 -17.109 1 96.44 227 VAL B C 1
ATOM 4812 O O . VAL B 1 227 ? -12.172 18.297 -17.562 1 96.44 227 VAL B O 1
ATOM 4815 N N . VAL B 1 228 ? -10.727 18.844 -15.969 1 96.25 228 VAL B N 1
ATOM 4816 C CA . VAL B 1 228 ? -10.836 17.562 -15.258 1 96.25 228 VAL B CA 1
ATOM 4817 C C . VAL B 1 228 ? -12.25 17.406 -14.703 1 96.25 228 VAL B C 1
ATOM 4819 O O . VAL B 1 228 ? -12.836 16.328 -14.781 1 96.25 228 VAL B O 1
ATOM 4822 N N . ARG B 1 229 ? -12.75 18.484 -14.133 1 94.44 229 ARG B N 1
ATOM 4823 C CA . ARG B 1 229 ? -14.07 18.422 -13.516 1 94.44 229 ARG B CA 1
ATOM 4824 C C . ARG B 1 229 ? -15.125 17.984 -14.531 1 94.44 229 ARG B C 1
ATOM 4826 O O . ARG B 1 229 ? -15.836 17 -14.312 1 94.44 229 ARG B O 1
ATOM 4833 N N . PRO B 1 230 ? -15.266 18.672 -15.68 1 95.12 230 PRO B N 1
ATOM 4834 C CA . PRO B 1 230 ? -16.266 18.219 -16.641 1 95.12 230 PRO B CA 1
ATOM 4835 C C . PRO B 1 230 ? -15.938 16.859 -17.25 1 95.12 230 PRO B C 1
ATOM 4837 O O . PRO B 1 230 ? -16.844 16.078 -17.562 1 95.12 230 PRO B O 1
ATOM 4840 N N . ALA B 1 231 ? -14.695 16.562 -17.5 1 95.56 231 ALA B N 1
ATOM 4841 C CA . ALA B 1 231 ? -14.289 15.258 -18.031 1 95.56 231 ALA B CA 1
ATOM 4842 C C . ALA B 1 231 ? -14.695 14.133 -17.094 1 95.56 231 ALA B C 1
ATOM 4844 O O . ALA B 1 231 ? -15.164 13.078 -17.531 1 95.56 231 ALA B O 1
ATOM 4845 N N . LEU B 1 232 ? -14.516 14.305 -15.82 1 94.81 232 LEU B N 1
ATOM 4846 C CA . LEU B 1 232 ? -14.891 13.312 -14.828 1 94.81 232 LEU B CA 1
ATOM 4847 C C . LEU B 1 232 ? -16.406 13.133 -14.773 1 94.81 232 LEU B C 1
ATOM 4849 O O . LEU B 1 232 ? -16.891 12.016 -14.594 1 94.81 232 LEU B O 1
ATOM 4853 N N . ALA B 1 233 ? -17.062 14.266 -14.844 1 93.69 233 ALA B N 1
ATOM 4854 C CA . ALA B 1 233 ? -18.516 14.195 -14.859 1 93.69 233 ALA B CA 1
ATOM 4855 C C . ALA B 1 233 ? -19.016 13.336 -16.016 1 93.69 233 ALA B C 1
ATOM 4857 O O . ALA B 1 233 ? -19.922 12.523 -15.852 1 93.69 233 ALA B O 1
ATOM 4858 N N . ARG B 1 234 ? -18.469 13.531 -17.156 1 93.69 234 ARG B N 1
ATOM 4859 C CA . ARG B 1 234 ? -18.844 12.758 -18.328 1 93.69 234 ARG B CA 1
ATOM 4860 C C . ARG B 1 234 ? -18.438 11.297 -18.172 1 93.69 234 ARG B C 1
ATOM 4862 O O . ARG B 1 234 ? -19.203 10.398 -18.531 1 93.69 234 ARG B O 1
ATOM 4869 N N . LEU B 1 235 ? -17.297 11.07 -17.656 1 92.25 235 LEU B N 1
ATOM 4870 C CA . LEU B 1 235 ? -16.781 9.719 -17.5 1 92.25 235 LEU B CA 1
ATOM 4871 C C . LEU B 1 235 ? -17.625 8.93 -16.5 1 92.25 235 LEU B C 1
ATOM 4873 O O . LEU B 1 235 ? -17.922 7.75 -16.734 1 92.25 235 LEU B O 1
ATOM 4877 N N . VAL B 1 236 ? -17.938 9.523 -15.383 1 91.12 236 VAL B N 1
ATOM 4878 C CA . VAL B 1 236 ? -18.719 8.859 -14.344 1 91.12 236 VAL B CA 1
ATOM 4879 C C . VAL B 1 236 ? -20.094 8.477 -14.891 1 91.12 236 VAL B C 1
ATOM 4881 O O . VAL B 1 236 ? -20.641 7.434 -14.516 1 91.12 236 VAL B O 1
ATOM 4884 N N . ARG B 1 237 ? -20.578 9.273 -15.75 1 89.94 237 ARG B N 1
ATOM 4885 C CA . ARG B 1 237 ? -21.875 8.984 -16.359 1 89.94 237 ARG B CA 1
ATOM 4886 C C . ARG B 1 237 ? -21.781 7.812 -17.328 1 89.94 237 ARG B C 1
ATOM 4888 O O . ARG B 1 237 ? -22.734 7.039 -17.469 1 89.94 237 ARG B O 1
ATOM 4895 N N . ARG B 1 238 ? -20.703 7.645 -17.906 1 90.19 238 ARG B N 1
ATOM 4896 C CA . ARG B 1 238 ? -20.547 6.656 -18.969 1 90.19 238 ARG B CA 1
ATOM 4897 C C . ARG B 1 238 ? -20.109 5.309 -18.406 1 90.19 238 ARG B C 1
ATOM 4899 O O . ARG B 1 238 ? -20.453 4.258 -18.938 1 90.19 238 ARG B O 1
ATOM 4906 N N . VAL B 1 239 ? -19.297 5.355 -17.438 1 88.62 239 VAL B N 1
ATOM 4907 C CA . VAL B 1 239 ? -18.719 4.129 -16.891 1 88.62 239 VAL B CA 1
ATOM 4908 C C . VAL B 1 239 ? -19.672 3.531 -15.844 1 88.62 239 VAL B C 1
ATOM 4910 O O . VAL B 1 239 ? -19.953 4.164 -14.828 1 88.62 239 VAL B O 1
ATOM 4913 N N . GLU B 1 240 ? -20.016 2.348 -16.078 1 82.56 240 GLU B N 1
ATOM 4914 C CA . GLU B 1 240 ? -20.969 1.705 -15.172 1 82.56 240 GLU B CA 1
ATOM 4915 C C . GLU B 1 240 ? -20.266 0.715 -14.242 1 82.56 240 GLU B C 1
ATOM 4917 O O . GLU B 1 240 ? -20.734 0.458 -13.133 1 82.56 240 GLU B O 1
ATOM 4922 N N . SER B 1 241 ? -19.25 0.268 -14.664 1 86.88 241 SER B N 1
ATOM 4923 C CA . SER B 1 241 ? -18.547 -0.756 -13.906 1 86.88 241 SER B CA 1
ATOM 4924 C C . SER B 1 241 ? -17.891 -0.166 -12.656 1 86.88 241 SER B C 1
ATOM 4926 O O . SER B 1 241 ? -17.109 0.78 -12.75 1 86.88 241 SER B O 1
ATOM 4928 N N . ALA B 1 242 ? -18.156 -0.728 -11.453 1 86 242 ALA B N 1
ATOM 4929 C CA . ALA B 1 242 ? -17.641 -0.25 -10.172 1 86 242 ALA B CA 1
ATOM 4930 C C . ALA B 1 242 ? -16.109 -0.374 -10.133 1 86 242 ALA B C 1
ATOM 4932 O O . ALA B 1 242 ? -15.422 0.566 -9.734 1 86 242 ALA B O 1
ATOM 4933 N N . PRO B 1 243 ? -15.633 -1.487 -10.648 1 84.56 243 PRO B N 1
ATOM 4934 C CA . PRO B 1 243 ? -14.172 -1.591 -10.633 1 84.56 243 PRO B CA 1
ATOM 4935 C C . PRO B 1 243 ? -13.5 -0.56 -11.539 1 84.56 243 PRO B C 1
ATOM 4937 O O . PRO B 1 243 ? -12.43 -0.052 -11.211 1 84.56 243 PRO B O 1
ATOM 4940 N N . ALA B 1 244 ? -14.156 -0.276 -12.617 1 88.62 244 ALA B N 1
ATOM 4941 C CA . ALA B 1 244 ? -13.602 0.714 -13.531 1 88.62 244 ALA B CA 1
ATOM 4942 C C . ALA B 1 244 ? -13.562 2.098 -12.891 1 88.62 244 ALA B C 1
ATOM 4944 O O . ALA B 1 244 ? -12.586 2.836 -13.047 1 88.62 244 ALA B O 1
ATOM 4945 N N . LEU B 1 245 ? -14.586 2.398 -12.211 1 91.38 245 LEU B N 1
ATOM 4946 C CA . LEU B 1 245 ? -14.664 3.697 -11.547 1 91.38 245 LEU B CA 1
ATOM 4947 C C . LEU B 1 245 ? -13.602 3.818 -10.461 1 91.38 245 LEU B C 1
ATOM 4949 O O . LEU B 1 245 ? -13.008 4.887 -10.281 1 91.38 245 LEU B O 1
ATOM 4953 N N . ALA B 1 246 ? -13.422 2.771 -9.719 1 91.75 246 ALA B N 1
ATOM 4954 C CA . ALA B 1 246 ? -12.398 2.764 -8.672 1 91.75 246 ALA B CA 1
ATOM 4955 C C . ALA B 1 246 ? -11.008 2.986 -9.258 1 91.75 246 ALA B C 1
ATOM 4957 O O . ALA B 1 246 ? -10.219 3.764 -8.719 1 91.75 246 ALA B O 1
ATOM 4958 N N . VAL B 1 247 ? -10.758 2.334 -10.336 1 90.75 247 VAL B N 1
ATOM 4959 C CA . VAL B 1 247 ? -9.453 2.404 -10.984 1 90.75 247 VAL B CA 1
ATOM 4960 C C . VAL B 1 247 ? -9.227 3.811 -11.539 1 90.75 247 VAL B C 1
ATOM 4962 O O . VAL B 1 247 ? -8.164 4.398 -11.352 1 90.75 247 VAL B O 1
ATOM 4965 N N . ILE B 1 248 ? -10.211 4.344 -12.18 1 92.38 248 ILE B N 1
ATOM 4966 C CA . ILE B 1 248 ? -10.102 5.66 -12.797 1 92.38 248 ILE B CA 1
ATOM 4967 C C . ILE B 1 248 ? -9.906 6.719 -11.711 1 92.38 248 ILE B C 1
ATOM 4969 O O . ILE B 1 248 ? -9.078 7.621 -11.859 1 92.38 248 ILE B O 1
ATOM 4973 N N . THR B 1 249 ? -10.672 6.566 -10.703 1 94.81 249 THR B N 1
ATOM 4974 C CA . THR B 1 249 ? -10.602 7.547 -9.625 1 94.81 249 THR B CA 1
ATOM 4975 C C . THR B 1 249 ? -9.25 7.465 -8.906 1 94.81 249 THR B C 1
ATOM 4977 O O . THR B 1 249 ? -8.602 8.484 -8.68 1 94.81 249 THR B O 1
ATOM 4980 N N . ALA B 1 250 ? -8.859 6.266 -8.547 1 94.94 250 ALA B N 1
ATOM 4981 C CA . ALA B 1 250 ? -7.57 6.105 -7.887 1 94.94 250 ALA B CA 1
ATOM 4982 C C . ALA B 1 250 ? -6.434 6.629 -8.758 1 94.94 250 ALA B C 1
ATOM 4984 O O . ALA B 1 250 ? -5.523 7.301 -8.266 1 94.94 250 ALA B O 1
ATOM 4985 N N . SER B 1 251 ? -6.477 6.309 -10.023 1 95.38 251 SER B N 1
ATOM 4986 C CA . SER B 1 251 ? -5.453 6.766 -10.953 1 95.38 251 SER B CA 1
ATOM 4987 C C . SER B 1 251 ? -5.426 8.289 -11.047 1 95.38 251 SER B C 1
ATOM 4989 O O . SER B 1 251 ? -4.352 8.891 -11.102 1 95.38 251 SER B O 1
ATOM 4991 N N . GLY B 1 252 ? -6.59 8.852 -11.156 1 96.31 252 GLY B N 1
ATOM 4992 C CA . GLY B 1 252 ? -6.668 10.297 -11.172 1 96.31 252 GLY B CA 1
ATOM 4993 C C . GLY B 1 252 ? -6.074 10.945 -9.938 1 96.31 252 GLY B C 1
ATOM 4994 O O . GLY B 1 252 ? -5.383 11.961 -10.031 1 96.31 252 GLY B O 1
ATOM 4995 N N . VAL B 1 253 ? -6.355 10.352 -8.758 1 95.69 253 VAL B N 1
ATOM 4996 C CA . VAL B 1 253 ? -5.82 10.852 -7.496 1 95.69 253 VAL B CA 1
ATOM 4997 C C . VAL B 1 253 ? -4.293 10.82 -7.535 1 95.69 253 VAL B C 1
ATOM 4999 O O . VAL B 1 253 ? -3.637 11.805 -7.199 1 95.69 253 VAL B O 1
ATOM 5002 N N . PHE B 1 254 ? -3.717 9.742 -7.969 1 96.19 254 PHE B N 1
ATOM 5003 C CA . PHE B 1 254 ? -2.27 9.562 -7.965 1 96.19 254 PHE B CA 1
ATOM 5004 C C . PHE B 1 254 ? -1.611 10.453 -9.008 1 96.19 254 PHE B C 1
ATOM 5006 O O . PHE B 1 254 ? -0.549 11.031 -8.766 1 96.19 254 PHE B O 1
ATOM 5013 N N . LEU B 1 255 ? -2.223 10.609 -10.156 1 96 255 LEU B N 1
ATOM 5014 C CA . LEU B 1 255 ? -1.68 11.477 -11.195 1 96 255 LEU B CA 1
ATOM 5015 C C . LEU B 1 255 ? -1.75 12.938 -10.773 1 96 255 LEU B C 1
ATOM 5017 O O . LEU B 1 255 ? -0.838 13.719 -11.055 1 96 255 LEU B O 1
ATOM 5021 N N . SER B 1 256 ? -2.879 13.273 -10.203 1 95.69 256 SER B N 1
ATOM 5022 C CA . SER B 1 256 ? -3.01 14.625 -9.688 1 95.69 256 SER B CA 1
ATOM 5023 C C . SER B 1 256 ? -1.961 14.914 -8.617 1 95.69 256 SER B C 1
ATOM 5025 O O . SER B 1 256 ? -1.398 16.016 -8.57 1 95.69 256 SER B O 1
ATOM 5027 N N . SER B 1 257 ? -1.771 13.945 -7.711 1 93 257 SER B N 1
ATOM 5028 C CA . SER B 1 257 ? -0.756 14.086 -6.672 1 93 257 SER B CA 1
ATOM 5029 C C . SER B 1 257 ? 0.637 14.227 -7.273 1 93 257 SER B C 1
ATOM 5031 O O . SER B 1 257 ? 1.462 14.992 -6.77 1 93 257 SER B O 1
ATOM 5033 N N . TYR B 1 258 ? 0.878 13.508 -8.328 1 94 258 TYR B N 1
ATOM 5034 C CA . TYR B 1 258 ? 2.152 13.625 -9.023 1 94 258 TYR B CA 1
ATOM 5035 C C . TYR B 1 258 ? 2.322 15.016 -9.625 1 94 258 TYR B C 1
ATOM 5037 O O . TYR B 1 258 ? 3.396 15.617 -9.531 1 94 258 TYR B O 1
ATOM 5045 N N . ALA B 1 259 ? 1.349 15.508 -10.266 1 93.69 259 ALA B N 1
ATOM 5046 C CA . ALA B 1 259 ? 1.397 16.812 -10.906 1 93.69 259 ALA B CA 1
ATOM 5047 C C . ALA B 1 259 ? 1.739 17.906 -9.898 1 93.69 259 ALA B C 1
ATOM 5049 O O . ALA B 1 259 ? 2.59 18.766 -10.164 1 93.69 259 ALA B O 1
ATOM 5050 N N . THR B 1 260 ? 1.059 17.875 -8.742 1 88.12 260 THR B N 1
ATOM 5051 C CA . THR B 1 260 ? 1.317 18.906 -7.742 1 88.12 260 THR B CA 1
ATOM 5052 C C . THR B 1 260 ? 2.732 18.766 -7.184 1 88.12 260 THR B C 1
ATOM 5054 O O . THR B 1 260 ? 3.412 19.781 -6.961 1 88.12 260 THR B O 1
ATOM 5057 N N . THR B 1 261 ? 3.146 17.547 -6.961 1 85.56 261 THR B N 1
ATOM 5058 C CA . THR B 1 261 ? 4.508 17.359 -6.477 1 85.56 261 THR B CA 1
ATOM 5059 C C . THR B 1 261 ? 5.52 17.875 -7.492 1 85.56 261 THR B C 1
ATOM 5061 O O . THR B 1 261 ? 6.512 18.5 -7.121 1 85.56 261 THR B O 1
ATOM 5064 N N . TRP B 1 262 ? 5.234 17.594 -8.773 1 87.06 262 TRP B N 1
ATOM 5065 C CA . TRP B 1 262 ? 6.121 18.062 -9.844 1 87.06 262 TRP B CA 1
ATOM 5066 C C . TRP B 1 262 ? 6.188 19.578 -9.867 1 87.06 262 TRP B C 1
ATOM 5068 O O . TRP B 1 262 ? 7.238 20.156 -10.164 1 87.06 262 TRP B O 1
ATOM 5078 N N . ILE B 1 263 ? 5.105 20.219 -9.633 1 84 263 ILE B N 1
ATOM 5079 C CA . ILE B 1 263 ? 5.027 21.688 -9.586 1 84 263 ILE B CA 1
ATOM 5080 C C . ILE B 1 263 ? 5.797 22.203 -8.375 1 84 263 ILE B C 1
ATOM 5082 O O . ILE B 1 263 ? 6.328 23.312 -8.406 1 84 263 ILE B O 1
ATOM 5086 N N . GLY B 1 264 ? 5.863 21.406 -7.332 1 75.88 264 GLY B N 1
ATOM 5087 C CA . GLY B 1 264 ? 6.527 21.828 -6.109 1 75.88 264 GLY B CA 1
ATOM 5088 C C . GLY B 1 264 ? 5.586 21.938 -4.926 1 75.88 264 GLY B C 1
ATOM 5089 O O . GLY B 1 264 ? 5.93 22.531 -3.904 1 75.88 264 GLY B O 1
ATOM 5090 N N . ILE B 1 265 ? 4.363 21.5 -5.133 1 73.94 265 ILE B N 1
ATOM 5091 C CA . ILE B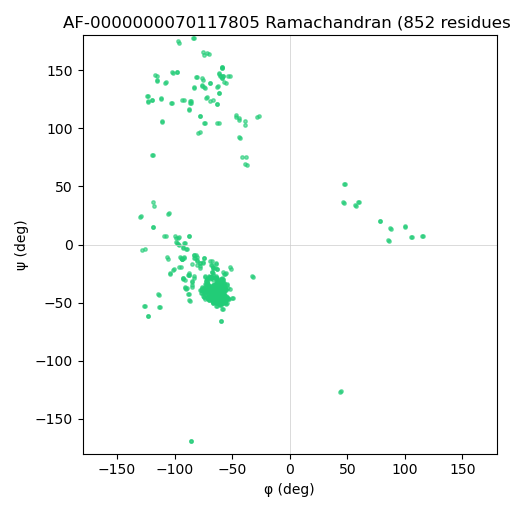 1 265 ? 3.367 21.469 -4.07 1 73.94 265 ILE B CA 1
ATOM 5092 C C . ILE B 1 265 ? 3.223 20.031 -3.551 1 73.94 265 ILE B C 1
ATOM 5094 O O . ILE B 1 265 ? 3.451 19.078 -4.289 1 73.94 265 ILE B O 1
ATOM 5098 N N . HIS B 1 266 ? 2.928 19.922 -2.311 1 76.06 266 HIS B N 1
ATOM 5099 C CA . HIS B 1 266 ? 2.846 18.609 -1.677 1 76.06 266 HIS B CA 1
ATOM 5100 C C . HIS B 1 266 ? 1.762 17.75 -2.32 1 76.06 266 HIS B C 1
ATOM 5102 O O . HIS B 1 266 ? 0.71 18.266 -2.713 1 76.06 266 HIS B O 1
ATOM 5108 N N . ALA B 1 267 ? 1.981 16.531 -2.357 1 85.69 267 ALA B N 1
ATOM 5109 C CA . ALA B 1 267 ? 1.141 15.539 -3.033 1 85.69 267 ALA B CA 1
ATOM 5110 C C . ALA B 1 267 ? -0.278 15.555 -2.473 1 85.69 267 ALA B C 1
ATOM 5112 O O . ALA B 1 267 ? -1.243 15.305 -3.199 1 85.69 267 ALA B O 1
ATOM 5113 N N . VAL B 1 268 ? -0.475 15.852 -1.194 1 82.38 268 VAL B N 1
ATOM 5114 C CA . VAL B 1 268 ? -1.763 15.773 -0.512 1 82.38 268 VAL B CA 1
ATOM 5115 C C . VAL B 1 268 ? -2.734 16.781 -1.125 1 82.38 268 VAL B C 1
ATOM 5117 O O . VAL B 1 268 ? -3.941 16.531 -1.178 1 82.38 268 VAL B O 1
ATOM 5120 N N . PHE B 1 269 ? -2.254 17.828 -1.635 1 82.12 269 PHE B N 1
ATOM 5121 C CA . PHE B 1 269 ? -3.102 18.844 -2.242 1 82.12 269 PHE B CA 1
ATOM 5122 C C . PHE B 1 269 ? -3.691 18.344 -3.555 1 82.12 269 PHE B C 1
ATOM 5124 O O . PHE B 1 269 ? -4.828 18.688 -3.898 1 82.12 269 PHE B O 1
ATOM 5131 N N . GLY B 1 270 ? -2.828 17.703 -4.285 1 89.06 270 GLY B N 1
ATOM 5132 C CA . GLY B 1 270 ? -3.346 17.125 -5.512 1 89.06 270 GLY B CA 1
ATOM 5133 C C . GLY B 1 270 ? -4.469 16.125 -5.273 1 89.06 270 GLY B C 1
ATOM 5134 O O . GLY B 1 270 ? -5.461 16.125 -6.004 1 89.06 270 GLY B O 1
ATOM 5135 N N . ALA B 1 271 ? -4.273 15.281 -4.277 1 91.69 271 ALA B N 1
ATOM 5136 C CA . ALA B 1 271 ? -5.312 14.32 -3.924 1 91.69 271 ALA B CA 1
ATOM 5137 C C . ALA B 1 271 ? -6.59 15.031 -3.477 1 91.69 271 ALA B C 1
ATOM 5139 O O . ALA B 1 271 ? -7.688 14.672 -3.902 1 91.69 271 ALA B O 1
ATOM 5140 N N . PHE B 1 272 ? -6.5 16.016 -2.613 1 84.56 272 PHE B N 1
ATOM 5141 C CA . PHE B 1 272 ? -7.625 16.797 -2.123 1 84.56 272 PHE B CA 1
ATOM 5142 C C . PHE B 1 272 ? -8.336 17.5 -3.273 1 84.56 272 PHE B C 1
ATOM 5144 O O . PHE B 1 272 ? -9.57 17.484 -3.348 1 84.56 272 PHE B O 1
ATOM 5151 N N . ALA B 1 273 ? -7.551 18.172 -4.141 1 88.81 273 ALA B N 1
ATOM 5152 C CA . ALA B 1 273 ? -8.117 18.891 -5.273 1 88.81 273 ALA B CA 1
ATOM 5153 C C . ALA B 1 273 ? -8.914 17.969 -6.184 1 88.81 273 ALA B C 1
ATOM 5155 O O . ALA B 1 273 ? -9.984 18.328 -6.668 1 88.81 273 ALA B O 1
ATOM 5156 N N . PHE B 1 274 ? -8.312 16.812 -6.48 1 94.38 274 PHE B N 1
ATOM 5157 C CA . PHE B 1 274 ? -9.023 15.844 -7.316 1 94.38 274 PHE B CA 1
ATOM 5158 C C . PHE B 1 274 ? -10.336 15.43 -6.668 1 94.38 274 PHE B C 1
ATOM 5160 O O . PHE B 1 274 ? -11.352 15.281 -7.352 1 94.38 274 PHE B O 1
ATOM 5167 N N . GLY B 1 275 ? -10.336 15.133 -5.352 1 91.69 275 GLY B N 1
ATOM 5168 C CA . GLY B 1 275 ? -11.562 14.867 -4.621 1 91.69 275 GLY B CA 1
ATOM 5169 C C . GLY B 1 275 ? -12.562 16 -4.691 1 91.69 275 GLY B C 1
ATOM 5170 O O . GLY B 1 275 ? -13.758 15.773 -4.848 1 91.69 275 GLY B O 1
ATOM 5171 N N . PHE B 1 276 ? -12.047 17.172 -4.641 1 86.81 276 PHE B N 1
ATOM 5172 C CA . PHE B 1 276 ? -12.867 18.391 -4.652 1 86.81 276 PHE B CA 1
ATOM 5173 C C . PHE B 1 276 ? -13.625 18.516 -5.969 1 86.81 276 PHE B C 1
ATOM 5175 O O . PHE B 1 276 ? -14.758 18.984 -5.992 1 86.81 276 PHE B O 1
ATOM 5182 N N . VAL B 1 277 ? -13 18.109 -7.062 1 92.62 277 VAL B N 1
ATOM 5183 C CA . VAL B 1 277 ? -13.625 18.312 -8.367 1 92.62 277 VAL B CA 1
ATOM 5184 C C . VAL B 1 277 ? -14.406 17.062 -8.758 1 92.62 277 VAL B C 1
ATOM 5186 O O . VAL B 1 277 ? -15.156 17.062 -9.742 1 92.62 277 VAL B O 1
ATOM 5189 N N . MET B 1 278 ? -14.234 15.961 -8.07 1 93.56 278 MET B N 1
ATOM 5190 C CA . MET B 1 278 ? -14.93 14.703 -8.352 1 93.56 278 MET B CA 1
ATOM 5191 C C . MET B 1 278 ? -16.438 14.867 -8.195 1 93.56 278 MET B C 1
ATOM 5193 O O . MET B 1 278 ? -16.906 15.445 -7.215 1 93.56 278 MET B O 1
ATOM 5197 N N . PRO B 1 279 ? -17.156 14.414 -9.219 1 91.69 279 PRO B N 1
ATOM 5198 C CA . PRO B 1 279 ? -18.609 14.484 -9.102 1 91.69 279 PRO B CA 1
ATOM 5199 C C . PRO B 1 279 ? -19.156 13.711 -7.906 1 91.69 279 PRO B C 1
ATOM 5201 O O . PRO B 1 279 ? -18.562 12.703 -7.504 1 91.69 279 PRO B O 1
ATOM 5204 N N . ARG B 1 280 ? -20.266 14.117 -7.383 1 88.31 280 ARG B N 1
ATOM 5205 C CA . ARG B 1 280 ? -20.828 13.508 -6.188 1 88.31 280 ARG B CA 1
ATOM 5206 C C . ARG B 1 280 ? -22.031 12.633 -6.543 1 88.31 280 ARG B C 1
ATOM 5208 O O . ARG B 1 280 ? -22.5 11.852 -5.715 1 88.31 280 ARG B O 1
ATOM 5215 N N . GLU B 1 281 ? -22.516 12.758 -7.754 1 87.81 281 GLU B N 1
ATOM 5216 C CA . GLU B 1 281 ? -23.641 11.961 -8.227 1 87.81 281 GLU B CA 1
ATOM 5217 C C . GLU B 1 281 ? -23.234 11.039 -9.367 1 87.81 281 GLU B C 1
ATOM 5219 O O . GLU B 1 281 ? -22.359 11.391 -10.172 1 87.81 281 GLU B O 1
ATOM 5224 N N . PRO B 1 282 ? -23.844 9.867 -9.391 1 87.75 282 PRO B N 1
ATOM 5225 C CA . PRO B 1 282 ? -24.828 9.266 -8.477 1 87.75 282 PRO B CA 1
ATOM 5226 C C . PRO B 1 282 ? -24.188 8.797 -7.168 1 87.75 282 PRO B C 1
ATOM 5228 O O . PRO B 1 282 ? -23.203 8.055 -7.18 1 87.75 282 PRO B O 1
ATOM 5231 N N . VAL B 1 283 ? -24.781 9.07 -6.113 1 82.69 283 VAL B N 1
ATOM 5232 C CA . VAL B 1 283 ? -24.203 8.938 -4.777 1 82.69 283 VAL B CA 1
ATOM 5233 C C . VAL B 1 283 ? -24 7.457 -4.449 1 82.69 283 VAL B C 1
ATOM 5235 O O . VAL B 1 283 ? -22.938 7.062 -3.975 1 82.69 283 VAL B O 1
ATOM 5238 N N . GLU B 1 284 ? -25.016 6.691 -4.727 1 86.12 284 GLU B N 1
ATOM 5239 C CA . GLU B 1 284 ? -24.969 5.285 -4.328 1 86.12 284 GLU B CA 1
ATOM 5240 C C . GLU B 1 284 ? -23.844 4.543 -5.051 1 86.12 284 GLU B C 1
ATOM 5242 O O . GLU B 1 284 ? -23.078 3.811 -4.426 1 86.12 284 GLU B O 1
ATOM 5247 N N . ARG B 1 285 ? -23.781 4.742 -6.316 1 88.94 285 ARG B N 1
ATOM 5248 C CA . ARG B 1 285 ? -22.766 4.059 -7.125 1 88.94 285 ARG B CA 1
ATOM 5249 C C . ARG B 1 285 ? -21.359 4.496 -6.73 1 88.94 285 ARG B C 1
ATOM 5251 O O . ARG B 1 285 ? -20.453 3.666 -6.602 1 88.94 285 ARG B O 1
ATOM 5258 N N . LEU B 1 286 ? -21.219 5.707 -6.539 1 90.81 286 LEU B N 1
ATOM 5259 C CA . LEU B 1 286 ? -19.906 6.25 -6.203 1 90.81 286 LEU B CA 1
ATOM 5260 C C . LEU B 1 286 ? -19.516 5.879 -4.777 1 90.81 286 LEU B C 1
ATOM 5262 O O . LEU B 1 286 ? -18.328 5.68 -4.492 1 90.81 286 LEU B O 1
ATOM 5266 N N . THR B 1 287 ? -20.453 5.773 -3.967 1 87.75 287 THR B N 1
ATOM 5267 C CA . THR B 1 287 ? -20.188 5.352 -2.598 1 87.75 287 THR B CA 1
ATOM 5268 C C . THR B 1 287 ? -19.688 3.912 -2.566 1 87.75 287 THR B C 1
ATOM 5270 O O . THR B 1 287 ? -18.719 3.604 -1.865 1 87.75 287 THR B O 1
ATOM 5273 N N . GLN B 1 288 ? -20.281 3.137 -3.35 1 86.5 288 GLN B N 1
ATOM 5274 C CA . GLN B 1 288 ? -19.922 1.724 -3.361 1 86.5 288 GLN B CA 1
ATOM 5275 C C . GLN B 1 288 ? -18.609 1.501 -4.098 1 86.5 288 GLN B C 1
ATOM 5277 O O . GLN B 1 288 ? -17.781 0.683 -3.678 1 86.5 288 GLN B O 1
ATOM 5282 N N . ALA B 1 289 ? -18.406 2.25 -5.141 1 88.44 289 ALA B N 1
ATOM 5283 C CA . ALA B 1 289 ? -17.281 1.992 -6.027 1 88.44 289 ALA B CA 1
ATOM 5284 C C . ALA B 1 289 ? -16.031 2.727 -5.551 1 88.44 289 ALA B C 1
ATOM 5286 O O . ALA B 1 289 ? -14.906 2.295 -5.824 1 88.44 289 ALA B O 1
ATOM 5287 N N . VAL B 1 290 ? -16.234 3.811 -4.855 1 91.19 290 VAL B N 1
ATOM 5288 C CA . VAL B 1 290 ? -15.086 4.68 -4.602 1 91.19 290 VAL B CA 1
ATOM 5289 C C . VAL B 1 290 ? -14.953 4.934 -3.1 1 91.19 290 VAL B C 1
ATOM 5291 O O . VAL B 1 290 ? -13.953 4.555 -2.486 1 91.19 290 VAL B O 1
ATOM 5294 N N . ARG B 1 291 ? -15.969 5.367 -2.461 1 88.75 291 ARG B N 1
ATOM 5295 C CA . ARG B 1 291 ? -15.883 5.801 -1.071 1 88.75 291 ARG B CA 1
ATOM 5296 C C . ARG B 1 291 ? -15.5 4.641 -0.158 1 88.75 291 ARG B C 1
ATOM 5298 O O . ARG B 1 291 ? -14.531 4.727 0.597 1 88.75 291 ARG B O 1
ATOM 5305 N N . ARG B 1 292 ? -16.234 3.58 -0.247 1 85.81 292 ARG B N 1
ATOM 5306 C CA . ARG B 1 292 ? -16.047 2.463 0.675 1 85.81 292 ARG B CA 1
ATOM 5307 C C . ARG B 1 292 ? -14.656 1.842 0.511 1 85.81 292 ARG B C 1
ATOM 5309 O O . ARG B 1 292 ? -13.93 1.674 1.489 1 85.81 292 ARG B O 1
ATOM 5316 N N . PRO B 1 293 ? -14.305 1.553 -0.713 1 88.06 293 PRO B N 1
ATOM 5317 C CA . PRO B 1 293 ? -12.977 0.968 -0.874 1 88.06 293 PRO B CA 1
ATOM 5318 C C . PRO B 1 293 ? -11.859 1.902 -0.406 1 88.06 293 PRO B C 1
ATOM 5320 O O . PRO B 1 293 ? -10.922 1.464 0.27 1 88.06 293 PRO B O 1
ATOM 5323 N N . PHE B 1 294 ? -11.938 3.139 -0.68 1 90.31 294 PHE B N 1
ATOM 5324 C CA . PHE B 1 294 ? -10.875 4.082 -0.352 1 90.31 294 PHE B CA 1
ATOM 5325 C C . PHE B 1 294 ? -10.82 4.34 1.149 1 90.31 294 PHE B C 1
ATOM 5327 O O . PHE B 1 294 ? -9.742 4.539 1.713 1 90.31 294 PHE B O 1
ATOM 5334 N N . GLU B 1 295 ? -11.984 4.316 1.769 1 85.31 295 GLU B N 1
ATOM 5335 C CA . GLU B 1 295 ? -12.031 4.449 3.221 1 85.31 295 GLU B CA 1
ATOM 5336 C C . GLU B 1 295 ? -11.312 3.287 3.904 1 85.31 295 GLU B C 1
ATOM 5338 O O . GLU B 1 295 ? -10.602 3.484 4.887 1 85.31 295 GLU B O 1
ATOM 5343 N N . ASN B 1 296 ? -11.508 2.174 3.357 1 84.44 296 ASN B N 1
ATOM 5344 C CA . ASN B 1 296 ? -10.898 0.986 3.945 1 84.44 296 ASN B CA 1
ATOM 5345 C C . ASN B 1 296 ? -9.383 0.984 3.764 1 84.44 296 ASN B C 1
ATOM 5347 O O . ASN B 1 296 ? -8.648 0.598 4.672 1 84.44 296 ASN B O 1
ATOM 5351 N N . ILE B 1 297 ? -8.93 1.392 2.654 1 87.19 297 ILE B N 1
ATOM 5352 C CA . ILE B 1 297 ? -7.496 1.479 2.398 1 87.19 297 ILE B CA 1
ATOM 5353 C C . ILE B 1 297 ? -6.871 2.527 3.316 1 87.19 297 ILE B C 1
ATOM 5355 O O . ILE B 1 297 ? -5.812 2.293 3.904 1 87.19 297 ILE B O 1
ATOM 5359 N N . GLY B 1 298 ? -7.539 3.66 3.467 1 83.75 298 GLY B N 1
ATOM 5360 C CA . GLY B 1 298 ? -7.055 4.723 4.332 1 83.75 298 GLY B CA 1
ATOM 5361 C C . GLY B 1 298 ? -6.992 4.32 5.793 1 83.75 298 GLY B C 1
ATOM 5362 O O . GLY B 1 298 ? -6.055 4.684 6.504 1 83.75 298 GLY B O 1
ATOM 5363 N N . LEU B 1 299 ? -7.953 3.562 6.18 1 76.38 299 LEU B N 1
ATOM 5364 C CA . LEU B 1 299 ? -8.031 3.133 7.57 1 76.38 299 LEU B CA 1
ATOM 5365 C C . LEU B 1 299 ? -6.828 2.264 7.938 1 76.38 299 LEU B C 1
ATOM 5367 O O . LEU B 1 299 ? -6.328 2.334 9.062 1 76.38 299 LEU B O 1
ATOM 5371 N N . LEU B 1 300 ? -6.371 1.537 6.992 1 83.38 300 LEU B N 1
ATOM 5372 C CA . LEU B 1 300 ? -5.293 0.597 7.281 1 83.38 300 LEU B CA 1
ATOM 5373 C C . LEU B 1 300 ? -3.932 1.255 7.086 1 83.38 300 LEU B C 1
ATOM 5375 O O . LEU B 1 300 ? -3.016 1.044 7.883 1 83.38 300 LEU B O 1
ATOM 5379 N N . LEU B 1 301 ? -3.82 2.076 6.082 1 87.38 301 LEU B N 1
ATOM 5380 C CA . LEU B 1 301 ? -2.49 2.514 5.68 1 87.38 301 LEU B CA 1
ATOM 5381 C C . LEU B 1 301 ? -2.188 3.904 6.227 1 87.38 301 LEU B C 1
ATOM 5383 O O . LEU B 1 301 ? -1.021 4.27 6.395 1 87.38 301 LEU B O 1
ATOM 5387 N N . MET B 1 302 ? -3.219 4.691 6.574 1 82.5 302 MET B N 1
ATOM 5388 C CA . MET B 1 302 ? -3.025 6.07 7.012 1 82.5 302 MET B CA 1
ATOM 5389 C C . MET B 1 302 ? -2.275 6.117 8.336 1 82.5 302 MET B C 1
ATOM 5391 O O . MET B 1 302 ? -1.351 6.914 8.508 1 82.5 302 MET B O 1
ATOM 5395 N N . PRO B 1 303 ? -2.578 5.262 9.305 1 81.69 303 PRO B N 1
ATOM 5396 C CA . PRO B 1 303 ? -1.853 5.293 10.578 1 81.69 303 PRO B CA 1
ATOM 5397 C C . PRO B 1 303 ? -0.355 5.047 10.406 1 81.69 303 PRO B C 1
ATOM 5399 O O . PRO B 1 303 ? 0.452 5.574 11.18 1 81.69 303 PRO B O 1
ATOM 5402 N N . VAL B 1 304 ? -0.079 4.273 9.367 1 85.94 304 VAL B N 1
ATOM 5403 C CA . VAL B 1 304 ? 1.325 3.982 9.102 1 85.94 304 VAL B CA 1
ATOM 5404 C C . VAL B 1 304 ? 2.07 5.277 8.781 1 85.94 304 VAL B C 1
ATOM 5406 O O . VAL B 1 304 ? 3.221 5.453 9.188 1 85.94 304 VAL B O 1
ATOM 5409 N N . PHE B 1 305 ? 1.417 6.148 8.164 1 81.19 305 PHE B N 1
ATOM 5410 C CA . PHE B 1 305 ? 2.021 7.418 7.789 1 81.19 305 PHE B CA 1
ATOM 5411 C C . PHE B 1 305 ? 2.387 8.234 9.023 1 81.19 305 PHE B C 1
ATOM 5413 O O . PHE B 1 305 ? 3.504 8.742 9.125 1 81.19 305 PHE B O 1
ATOM 5420 N N . PHE B 1 306 ? 1.524 8.312 9.945 1 77.12 306 PHE B N 1
ATOM 5421 C CA . PHE B 1 306 ? 1.715 9.148 11.125 1 77.12 306 PHE B CA 1
ATOM 5422 C C . PHE B 1 306 ? 2.768 8.547 12.047 1 77.12 306 PHE B C 1
ATOM 5424 O O . PHE B 1 306 ? 3.555 9.273 12.664 1 77.12 306 PHE B O 1
ATOM 5431 N N . ILE B 1 307 ? 2.811 7.301 12.047 1 80.19 307 ILE B N 1
ATOM 5432 C CA . ILE B 1 307 ? 3.762 6.629 12.93 1 80.19 307 ILE B CA 1
ATOM 5433 C C . ILE B 1 307 ? 5.164 6.719 12.336 1 80.19 307 ILE B C 1
ATOM 5435 O O . ILE B 1 307 ? 6.137 6.965 13.055 1 80.19 307 ILE B O 1
ATOM 5439 N N . VAL B 1 308 ? 5.285 6.535 11.055 1 78.56 308 VAL B N 1
ATOM 5440 C CA . VAL B 1 308 ? 6.582 6.602 10.391 1 78.56 308 VAL B CA 1
ATOM 5441 C C . VAL B 1 308 ? 7.164 8.008 10.531 1 78.56 308 VAL B C 1
ATOM 5443 O O . VAL B 1 308 ? 8.375 8.172 10.688 1 78.56 308 VAL B O 1
ATOM 5446 N N . THR B 1 309 ? 6.34 8.938 10.453 1 71.38 309 THR B N 1
ATOM 5447 C CA . THR B 1 309 ? 6.785 10.312 10.641 1 71.38 309 THR B CA 1
ATOM 5448 C C . THR B 1 309 ? 7.309 10.523 12.055 1 71.38 309 THR B C 1
ATOM 5450 O O . THR B 1 309 ? 8.281 11.25 12.266 1 71.38 309 THR B O 1
ATOM 5453 N N . GLY B 1 310 ? 6.707 9.867 13 1 73 310 GLY B N 1
ATOM 5454 C CA . GLY B 1 310 ? 7.16 9.953 14.383 1 73 310 GLY B CA 1
ATOM 5455 C C . GLY B 1 310 ? 8.5 9.281 14.609 1 73 310 GLY B C 1
ATOM 5456 O O . GLY B 1 310 ? 9.258 9.688 15.492 1 73 310 GLY B O 1
ATOM 5457 N N . LEU B 1 311 ? 8.812 8.281 13.812 1 75.75 311 LEU B N 1
ATOM 5458 C CA . LEU B 1 311 ? 10.047 7.527 13.969 1 75.75 311 LEU B CA 1
ATOM 5459 C C . LEU B 1 311 ? 11.266 8.422 13.75 1 75.75 311 LEU B C 1
ATOM 5461 O O . LEU B 1 311 ? 12.367 8.109 14.211 1 75.75 311 LEU B O 1
ATOM 5465 N N . SER B 1 312 ? 11.07 9.516 13.078 1 70.25 312 SER B N 1
ATOM 5466 C CA . SER B 1 312 ? 12.188 10.383 12.727 1 70.25 312 SER B CA 1
ATOM 5467 C C . SER B 1 312 ? 12.453 11.422 13.812 1 70.25 312 SER B C 1
ATOM 5469 O O . SER B 1 312 ? 13.43 12.172 13.734 1 70.25 312 SER B O 1
ATOM 5471 N N . VAL B 1 313 ? 11.609 11.43 14.828 1 68.69 313 VAL B N 1
ATOM 5472 C CA . VAL B 1 313 ? 11.703 12.453 15.867 1 68.69 313 VAL B CA 1
ATOM 5473 C C . VAL B 1 313 ? 12.68 12 16.953 1 68.69 313 VAL B C 1
ATOM 5475 O O . VAL B 1 313 ? 12.547 10.898 17.5 1 68.69 313 VAL B O 1
ATOM 5478 N N . ASP B 1 314 ? 13.773 12.727 17.109 1 70.12 314 ASP B N 1
ATOM 5479 C CA . ASP B 1 314 ? 14.719 12.461 18.188 1 70.12 314 ASP B CA 1
ATOM 5480 C C . ASP B 1 314 ? 14.695 13.586 19.234 1 70.12 314 ASP B C 1
ATOM 5482 O O . ASP B 1 314 ? 15.234 14.664 19 1 70.12 314 ASP B O 1
ATOM 5486 N N . ILE B 1 315 ? 14.109 13.328 20.406 1 67.81 315 ILE B N 1
ATOM 5487 C CA . ILE B 1 315 ? 13.945 14.367 21.422 1 67.81 315 ILE B CA 1
ATOM 5488 C C . ILE B 1 315 ? 15.07 14.266 22.438 1 67.81 315 ILE B C 1
ATOM 5490 O O . ILE B 1 315 ? 15.148 15.078 23.375 1 67.81 315 ILE B O 1
ATOM 5494 N N . SER B 1 316 ? 16.016 13.391 22.375 1 65.38 316 SER B N 1
ATOM 5495 C CA . SER B 1 316 ? 17 13.102 23.422 1 65.38 316 SER B CA 1
ATOM 5496 C C . SER B 1 316 ? 17.969 14.266 23.594 1 65.38 316 SER B C 1
ATOM 5498 O O . SER B 1 316 ? 18.531 14.453 24.672 1 65.38 316 SER B O 1
ATOM 5500 N N . GLY B 1 317 ? 18.078 15.195 22.781 1 64.19 317 GLY B N 1
ATOM 5501 C CA . GLY B 1 317 ? 19.141 16.172 22.922 1 64.19 317 GLY B CA 1
ATOM 5502 C C . GLY B 1 317 ? 18.672 17.516 23.438 1 64.19 317 GLY B C 1
ATOM 5503 O O . GLY B 1 317 ? 19.359 18.516 23.297 1 64.19 317 GLY B O 1
ATOM 5504 N N . LEU B 1 318 ? 17.594 17.5 24.172 1 72.5 318 LEU B N 1
ATOM 5505 C CA . LEU B 1 318 ? 17.094 18.797 24.609 1 72.5 318 LEU B CA 1
ATOM 5506 C C . LEU B 1 318 ? 17.688 19.172 25.969 1 72.5 318 LEU B C 1
ATOM 5508 O O . LEU B 1 318 ? 17.828 18.328 26.844 1 72.5 318 LEU B O 1
ATOM 5512 N N . THR B 1 319 ? 18.344 20.328 26.078 1 73.38 319 THR B N 1
ATOM 5513 C CA . THR B 1 319 ? 18.922 20.906 27.297 1 73.38 319 THR B CA 1
ATOM 5514 C C . THR B 1 319 ? 17.953 21.906 27.922 1 73.38 319 THR B C 1
ATOM 5516 O O . THR B 1 319 ? 16.891 22.203 27.359 1 73.38 319 THR B O 1
ATOM 5519 N N . VAL B 1 320 ? 18.312 22.391 29.109 1 73.81 320 VAL B N 1
ATOM 5520 C CA . VAL B 1 320 ? 17.5 23.344 29.859 1 73.81 320 VAL B CA 1
ATOM 5521 C C . VAL B 1 320 ? 17.266 24.594 29.016 1 73.81 320 VAL B C 1
ATOM 5523 O O . VAL B 1 320 ? 16.172 25.156 29.016 1 73.81 320 VAL B O 1
ATOM 5526 N N . THR B 1 321 ? 18.312 25.109 28.453 1 75.38 321 THR B N 1
ATOM 5527 C CA . THR B 1 321 ? 18.172 26.281 27.594 1 75.38 321 THR B CA 1
ATOM 5528 C C . THR B 1 321 ? 17.188 26.016 26.469 1 75.38 321 THR B C 1
ATOM 5530 O O . THR B 1 321 ? 16.422 26.891 26.078 1 75.38 321 THR B O 1
ATOM 5533 N N . ASN B 1 322 ? 17.125 24.844 26.234 1 85.88 322 ASN B N 1
ATOM 5534 C CA . ASN B 1 322 ? 16.188 24.469 25.172 1 85.88 322 ASN B CA 1
ATOM 5535 C C . ASN B 1 322 ? 14.75 24.484 25.672 1 85.88 322 ASN B C 1
ATOM 5537 O O . ASN B 1 322 ? 13.82 24.703 24.891 1 85.88 322 ASN B O 1
ATOM 5541 N N . ALA B 1 323 ? 14.664 24.406 26.969 1 86.69 323 ALA B N 1
ATOM 5542 C CA . ALA B 1 323 ? 13.312 24.375 27.531 1 86.69 323 ALA B CA 1
ATOM 5543 C C . ALA B 1 323 ? 12.656 25.75 27.453 1 86.69 323 ALA B C 1
ATOM 5545 O O . ALA B 1 323 ? 11.461 25.859 27.188 1 86.69 323 ALA B O 1
ATOM 5546 N N . VAL B 1 324 ? 13.43 26.797 27.766 1 90.62 324 VAL B N 1
ATOM 5547 C CA . VAL B 1 324 ? 12.906 28.156 27.703 1 90.62 324 VAL B CA 1
ATOM 5548 C C . VAL B 1 324 ? 12.562 28.516 26.25 1 90.62 324 VAL B C 1
ATOM 5550 O O . VAL B 1 324 ? 11.516 29.125 26 1 90.62 324 VAL B O 1
ATOM 5553 N N . GLU B 1 325 ? 13.461 28.219 25.422 1 93.25 325 GLU B N 1
ATOM 5554 C CA . GLU B 1 325 ? 13.203 28.453 24.016 1 93.25 325 GLU B CA 1
ATOM 5555 C C . GLU B 1 325 ? 11.953 27.703 23.547 1 93.25 325 GLU B C 1
ATOM 5557 O O . GLU B 1 325 ? 11.141 28.234 22.797 1 93.25 325 GLU B O 1
ATOM 5562 N N . LEU B 1 326 ? 11.859 26.516 24.062 1 93.06 326 LEU B N 1
ATOM 5563 C CA . LEU B 1 326 ? 10.695 25.703 23.703 1 93.06 326 LEU B CA 1
ATOM 5564 C C . LEU B 1 326 ? 9.406 26.359 24.188 1 93.06 326 LEU B C 1
ATOM 5566 O O . LEU B 1 326 ? 8.414 26.391 23.453 1 93.06 326 LEU B O 1
ATOM 5570 N N . ALA B 1 327 ? 9.43 26.781 25.406 1 94.38 327 ALA B N 1
ATOM 5571 C CA . ALA B 1 327 ? 8.25 27.438 25.953 1 94.38 327 ALA B CA 1
ATOM 5572 C C . ALA B 1 327 ? 7.883 28.672 25.141 1 94.38 327 ALA B C 1
ATOM 5574 O O . ALA B 1 327 ? 6.699 28.922 24.891 1 94.38 327 ALA B O 1
ATOM 5575 N N . ALA B 1 328 ? 8.883 29.453 24.766 1 95.06 328 ALA B N 1
ATOM 5576 C CA . ALA B 1 328 ? 8.656 30.641 23.953 1 95.06 328 ALA B CA 1
ATOM 5577 C C . ALA B 1 328 ? 8.078 30.266 22.594 1 95.06 328 ALA B C 1
ATOM 5579 O O . ALA B 1 328 ? 7.168 30.922 22.078 1 95.06 328 ALA B O 1
ATOM 5580 N N . ILE B 1 329 ? 8.617 29.234 22.062 1 95.69 329 ILE B N 1
ATOM 5581 C CA . ILE B 1 329 ? 8.172 28.766 20.766 1 95.69 329 ILE B CA 1
ATOM 5582 C C . ILE B 1 329 ? 6.711 28.344 20.844 1 95.69 329 ILE B C 1
ATOM 5584 O O . ILE B 1 329 ? 5.898 28.734 20 1 95.69 329 ILE B O 1
ATOM 5588 N N . VAL B 1 330 ? 6.359 27.562 21.812 1 95.5 330 VAL B N 1
ATOM 5589 C CA . VAL B 1 330 ? 4.996 27.062 21.969 1 95.5 330 VAL B CA 1
ATOM 5590 C C . VAL B 1 330 ? 4.039 28.234 22.203 1 95.5 330 VAL B C 1
ATOM 5592 O O . VAL B 1 330 ? 2.951 28.281 21.625 1 95.5 330 VAL B O 1
ATOM 5595 N N . LEU B 1 331 ? 4.449 29.141 23 1 96.25 331 LEU B N 1
ATOM 5596 C CA . LEU B 1 331 ? 3.611 30.297 23.328 1 96.25 331 LEU B CA 1
ATOM 5597 C C . LEU B 1 331 ? 3.355 31.141 22.078 1 96.25 331 LEU B C 1
ATOM 5599 O O . LEU B 1 331 ? 2.217 31.531 21.812 1 96.25 331 LEU B O 1
ATOM 5603 N N . VAL B 1 332 ? 4.371 31.469 21.375 1 96.06 332 VAL B N 1
ATOM 5604 C CA . VAL B 1 332 ? 4.266 32.281 20.172 1 96.06 332 VAL B CA 1
ATOM 5605 C C . VAL B 1 332 ? 3.439 31.562 19.109 1 96.06 332 VAL B C 1
ATOM 5607 O O . VAL B 1 332 ? 2.621 32.188 18.422 1 96.06 332 VAL B O 1
ATOM 5610 N N . ALA B 1 333 ? 3.719 30.266 18.984 1 95.25 333 ALA B N 1
ATOM 5611 C CA . ALA B 1 333 ? 2.975 29.469 18.016 1 95.25 333 ALA B CA 1
ATOM 5612 C C . ALA B 1 333 ? 1.48 29.484 18.328 1 95.25 333 ALA B C 1
ATOM 5614 O O . ALA B 1 333 ? 0.658 29.703 17.438 1 95.25 333 ALA B O 1
ATOM 5615 N N . CYS B 1 334 ? 1.123 29.297 19.562 1 95.56 334 CYS B N 1
ATOM 5616 C CA . CYS B 1 334 ? -0.272 29.266 19.984 1 95.56 334 CYS B CA 1
ATOM 5617 C C . CYS B 1 334 ? -0.918 30.641 19.844 1 95.56 334 CYS B C 1
ATOM 5619 O O . CYS B 1 334 ? -2.023 30.766 19.312 1 95.56 334 CYS B O 1
ATOM 5621 N N . ALA B 1 335 ? -0.246 31.609 20.312 1 96 335 ALA B N 1
ATOM 5622 C CA . ALA B 1 335 ? -0.785 32.969 20.266 1 96 335 ALA B CA 1
ATOM 5623 C C . ALA B 1 335 ? -1.008 33.438 18.828 1 96 335 ALA B C 1
ATOM 5625 O O . ALA B 1 335 ? -2.049 34 18.5 1 96 335 ALA B O 1
ATOM 5626 N N . GLY B 1 336 ? -0.054 33.188 18.031 1 95.19 336 GLY B N 1
ATOM 5627 C CA . GLY B 1 336 ? -0.142 33.625 16.641 1 95.19 336 GLY B CA 1
ATOM 5628 C C . GLY B 1 336 ? -1.314 33 15.898 1 95.19 336 GLY B C 1
ATOM 5629 O O . GLY B 1 336 ? -2.098 33.719 15.266 1 95.19 336 GLY B O 1
ATOM 5630 N N . LYS B 1 337 ? -1.401 31.688 15.992 1 94.56 337 LYS B N 1
ATOM 5631 C CA . LYS B 1 337 ? -2.434 30.984 15.234 1 94.56 337 LYS B CA 1
ATOM 5632 C C . LYS B 1 337 ? -3.805 31.156 15.875 1 94.56 337 LYS B C 1
ATOM 5634 O O . LYS B 1 337 ? -4.789 31.438 15.188 1 94.56 337 LYS B O 1
ATOM 5639 N N . MET B 1 338 ? -3.936 31.031 17.172 1 95.56 338 MET B N 1
ATOM 5640 C CA . MET B 1 338 ? -5.227 31.062 17.844 1 95.56 338 MET B CA 1
ATOM 5641 C C . MET B 1 338 ? -5.805 32.469 17.844 1 95.56 338 MET B C 1
ATOM 5643 O O . MET B 1 338 ? -6.977 32.656 17.531 1 95.56 338 MET B O 1
ATOM 5647 N N . LEU B 1 339 ? -4.973 33.438 18.188 1 95.62 339 LEU B N 1
ATOM 5648 C CA . LEU B 1 339 ? -5.461 34.812 18.203 1 95.62 339 LEU B CA 1
ATOM 5649 C C . LEU B 1 339 ? -5.754 35.312 16.781 1 95.62 339 LEU B C 1
ATOM 5651 O O . LEU B 1 339 ? -6.723 36.031 16.562 1 95.62 339 LEU B O 1
ATOM 5655 N N . GLY B 1 340 ? -4.895 34.938 15.906 1 95.19 340 GLY B N 1
ATOM 5656 C CA . GLY B 1 340 ? -5.121 35.344 14.523 1 95.19 340 GLY B CA 1
ATOM 5657 C C . GLY B 1 340 ? -6.418 34.781 13.953 1 95.19 340 GLY B C 1
ATOM 5658 O O . GLY B 1 340 ? -7.195 35.531 13.344 1 95.19 340 GLY B O 1
ATOM 5659 N N . ALA B 1 341 ? -6.66 33.562 14.18 1 95.62 341 ALA B N 1
ATOM 5660 C CA . ALA B 1 341 ? -7.863 32.906 13.648 1 95.62 341 ALA B CA 1
ATOM 5661 C C . ALA B 1 341 ? -9.102 33.344 14.414 1 95.62 341 ALA B C 1
ATOM 5663 O O . ALA B 1 341 ? -10.133 33.656 13.812 1 95.62 341 ALA B O 1
ATOM 5664 N N . THR B 1 342 ? -9.039 33.375 15.75 1 95.88 342 THR B N 1
ATOM 5665 C CA . THR B 1 342 ? -10.164 33.812 16.562 1 95.88 342 THR B CA 1
ATOM 5666 C C . THR B 1 342 ? -10.516 35.25 16.281 1 95.88 342 THR B C 1
ATOM 5668 O O . THR B 1 342 ? -11.695 35.625 16.172 1 95.88 342 THR B O 1
ATOM 5671 N N . GLY B 1 343 ? -9.516 36.094 16.203 1 96 343 GLY B N 1
ATOM 5672 C CA . GLY B 1 343 ? -9.742 37.469 15.906 1 96 343 GLY B CA 1
ATOM 5673 C C . GLY B 1 343 ? -10.438 37.719 14.578 1 96 343 GLY B C 1
ATOM 5674 O O . GLY B 1 343 ? -11.375 38.5 14.484 1 96 343 GLY B O 1
ATOM 5675 N N . ALA B 1 344 ? -9.93 37.031 13.578 1 94.69 344 ALA B N 1
ATOM 5676 C CA . ALA B 1 344 ? -10.555 37.125 12.266 1 94.69 344 ALA B CA 1
ATOM 5677 C C . ALA B 1 344 ? -11.992 36.625 12.297 1 94.69 344 ALA B C 1
ATOM 5679 O O . ALA B 1 344 ? -12.891 37.219 11.711 1 94.69 344 ALA B O 1
ATOM 5680 N N . GLY B 1 345 ? -12.25 35.5 12.938 1 94.38 345 GLY B N 1
ATOM 5681 C CA . GLY B 1 345 ? -13.594 34.969 13.078 1 94.38 345 GLY B CA 1
ATOM 5682 C C . GLY B 1 345 ? -14.547 35.938 13.758 1 94.38 345 GLY B C 1
ATOM 5683 O O . GLY B 1 345 ? -15.672 36.125 13.297 1 94.38 345 GLY B O 1
ATOM 5684 N N . ARG B 1 346 ? -13.984 36.594 14.766 1 94.31 346 ARG B N 1
ATOM 5685 C CA . ARG B 1 346 ? -14.805 37.562 15.5 1 94.31 346 ARG B CA 1
ATOM 5686 C C . ARG B 1 346 ? -15.086 38.781 14.664 1 94.31 346 ARG B C 1
ATOM 5688 O O . ARG B 1 346 ? -16.188 39.344 14.703 1 94.31 346 ARG B O 1
ATOM 5695 N N . ALA B 1 347 ? -14.211 39.188 14.008 1 94.25 347 ALA B N 1
ATOM 5696 C CA . ALA B 1 347 ? -14.344 40.375 13.18 1 94.25 347 ALA B CA 1
ATOM 5697 C C . ALA B 1 347 ? -15.391 40.188 12.086 1 94.25 347 ALA B C 1
ATOM 5699 O O . ALA B 1 347 ? -16.047 41.125 11.664 1 94.25 347 ALA B O 1
ATOM 5700 N N . PHE B 1 348 ? -15.523 38.969 11.695 1 92.12 348 PHE B N 1
ATOM 5701 C CA . PHE B 1 348 ? -16.469 38.688 10.617 1 92.12 348 PHE B CA 1
ATOM 5702 C C . PHE B 1 348 ? -17.781 38.156 11.18 1 92.12 348 PHE B C 1
ATOM 5704 O O . PHE B 1 348 ? -18.594 37.594 10.445 1 92.12 348 PHE B O 1
ATOM 5711 N N . GLY B 1 349 ? -17.953 38.156 12.477 1 89.5 349 GLY B N 1
ATOM 5712 C CA . GLY B 1 349 ? -19.281 38 13.062 1 89.5 349 GLY B CA 1
ATOM 5713 C C . GLY B 1 349 ? -19.5 36.625 13.648 1 89.5 349 GLY B C 1
ATOM 5714 O O . GLY B 1 349 ? -20.609 36.281 14.039 1 89.5 349 GLY B O 1
ATOM 5715 N N . LEU B 1 350 ? -18.531 35.812 13.703 1 91.81 350 LEU B N 1
ATOM 5716 C CA . LEU B 1 350 ? -18.719 34.531 14.375 1 91.81 350 LEU B CA 1
ATOM 5717 C C . LEU B 1 350 ? -18.875 34.719 15.875 1 91.81 350 LEU B C 1
ATOM 5719 O O . LEU B 1 350 ? -18.219 35.562 16.484 1 91.81 350 LEU B O 1
ATOM 5723 N N . PRO B 1 351 ? -19.828 33.938 16.406 1 93.06 351 PRO B N 1
ATOM 5724 C CA . PRO B 1 351 ? -19.891 33.969 17.875 1 93.06 351 PRO B CA 1
ATOM 5725 C C . PRO B 1 351 ? -18.594 33.531 18.531 1 93.06 351 PRO B C 1
ATOM 5727 O O . PRO B 1 351 ? -17.812 32.781 17.938 1 93.06 351 PRO B O 1
ATOM 5730 N N . TRP B 1 352 ? -18.328 34.031 19.75 1 92.44 352 TRP B N 1
ATOM 5731 C CA . TRP B 1 352 ? -17.094 33.75 20.484 1 92.44 352 TRP B CA 1
ATOM 5732 C C . TRP B 1 352 ? -16.828 32.25 20.578 1 92.44 352 TRP B C 1
ATOM 5734 O O . TRP B 1 352 ? -15.68 31.828 20.453 1 92.44 352 TRP B O 1
ATOM 5744 N N . SER B 1 353 ? -17.828 31.5 20.75 1 91.31 353 SER B N 1
ATOM 5745 C CA . SER B 1 353 ? -17.656 30.047 20.875 1 91.31 353 SER B CA 1
ATOM 5746 C C . SER B 1 353 ? -17.094 29.453 19.594 1 91.31 353 SER B C 1
ATOM 5748 O O . SER B 1 353 ? -16.109 28.703 19.625 1 91.31 353 SER B O 1
ATOM 5750 N N . ASP B 1 354 ? -17.641 29.891 18.5 1 93 354 ASP B N 1
ATOM 5751 C CA . ASP B 1 354 ? -17.219 29.359 17.203 1 93 354 ASP B CA 1
ATOM 5752 C C . ASP B 1 354 ? -15.852 29.906 16.812 1 93 354 ASP B C 1
ATOM 5754 O O . ASP B 1 354 ? -15.031 29.188 16.234 1 93 354 ASP B O 1
ATOM 5758 N N . ALA B 1 355 ? -15.68 31.141 17.156 1 94.75 355 ALA B N 1
ATOM 5759 C CA . ALA B 1 355 ? -14.406 31.766 16.828 1 94.75 355 ALA B CA 1
ATOM 5760 C C . ALA B 1 355 ? -13.258 31.109 17.594 1 94.75 355 ALA B C 1
ATOM 5762 O O . ALA B 1 355 ? -12.172 30.906 17.047 1 94.75 355 ALA B O 1
ATOM 5763 N N . ARG B 1 356 ? -13.445 30.797 18.828 1 93.25 356 ARG B N 1
ATOM 5764 C CA . ARG B 1 356 ? -12.43 30.141 19.641 1 93.25 356 ARG B CA 1
ATOM 5765 C C . ARG B 1 356 ? -12.156 28.734 19.156 1 93.25 356 ARG B C 1
ATOM 5767 O O . ARG B 1 356 ? -11.008 28.281 19.141 1 93.25 356 ARG B O 1
ATOM 5774 N N . ARG B 1 357 ? -13.219 28.078 18.75 1 93.31 357 ARG B N 1
ATOM 5775 C CA . ARG B 1 357 ? -13.062 26.734 18.203 1 93.31 357 ARG B CA 1
ATOM 5776 C C . ARG B 1 357 ? -12.25 26.75 16.922 1 93.31 357 ARG B C 1
ATOM 5778 O O . ARG B 1 357 ? -11.391 25.891 16.703 1 93.31 357 ARG B O 1
ATOM 5785 N N . LEU B 1 358 ? -12.547 27.719 16.203 1 93.81 358 LEU B N 1
ATOM 5786 C CA . LEU B 1 358 ? -11.805 27.906 14.961 1 93.81 358 LEU B CA 1
ATOM 5787 C C . LEU B 1 358 ? -10.328 28.141 15.242 1 93.81 358 LEU B C 1
ATOM 5789 O O . LEU B 1 358 ? -9.461 27.594 14.562 1 93.81 358 LEU B O 1
ATOM 5793 N N . GLY B 1 359 ? -10.094 28.969 16.234 1 94.75 359 GLY B N 1
ATOM 5794 C CA . GLY B 1 359 ? -8.727 29.219 16.625 1 94.75 359 GLY B CA 1
ATOM 5795 C C . GLY B 1 359 ? -7.988 27.984 17.094 1 94.75 359 GLY B C 1
ATOM 5796 O O . GLY B 1 359 ? -6.828 27.766 16.734 1 94.75 359 GLY B O 1
ATOM 5797 N N . VAL B 1 360 ? -8.617 27.188 17.859 1 93.38 360 VAL B N 1
ATOM 5798 C CA . VAL B 1 360 ? -8.023 25.953 18.359 1 93.38 360 VAL B CA 1
ATOM 5799 C C . VAL B 1 360 ? -7.734 25 17.203 1 93.38 360 VAL B C 1
ATOM 5801 O O . VAL B 1 360 ? -6.672 24.375 17.156 1 93.38 360 VAL B O 1
ATOM 5804 N N . LEU B 1 361 ? -8.648 24.922 16.312 1 92.88 361 LEU B N 1
ATOM 5805 C CA . LEU B 1 361 ? -8.508 24.031 15.164 1 92.88 361 LEU B CA 1
ATOM 5806 C C . LEU B 1 361 ? -7.363 24.484 14.258 1 92.88 361 LEU B C 1
ATOM 5808 O O . LEU B 1 361 ? -6.578 23.656 13.781 1 92.88 361 LEU B O 1
ATOM 5812 N N . MET B 1 362 ? -7.219 25.734 14.133 1 93.94 362 MET B N 1
ATOM 5813 C CA . MET B 1 362 ? -6.191 26.281 13.25 1 93.94 362 MET B CA 1
ATOM 5814 C C . MET B 1 362 ? -4.805 26.125 13.867 1 93.94 362 MET B C 1
ATOM 5816 O O . MET B 1 362 ? -3.793 26.266 13.172 1 93.94 362 MET B O 1
ATOM 5820 N N . ASN B 1 363 ? -4.793 25.781 15.117 1 93.31 363 ASN B N 1
ATOM 5821 C CA . ASN B 1 363 ? -3.539 25.625 15.844 1 93.31 363 ASN B CA 1
ATOM 5822 C C . ASN B 1 363 ? -2.979 24.219 15.695 1 93.31 363 ASN B C 1
ATOM 5824 O O . ASN B 1 363 ? -1.937 23.891 16.266 1 93.31 363 ASN B O 1
ATOM 5828 N N . THR B 1 364 ? -3.555 23.422 14.883 1 90.69 364 THR B N 1
ATOM 5829 C CA . THR B 1 364 ? -3.115 22.031 14.672 1 90.69 364 THR B CA 1
ATOM 5830 C C . THR B 1 364 ? -2.016 21.969 13.617 1 90.69 364 THR B C 1
ATOM 5832 O O . THR B 1 364 ? -2.207 22.422 12.484 1 90.69 364 THR B O 1
ATOM 5835 N N . ARG B 1 365 ? -0.863 21.469 13.906 1 87 365 ARG B N 1
ATOM 5836 C CA . ARG B 1 365 ? 0.27 21.5 12.992 1 87 365 ARG B CA 1
ATOM 5837 C C . ARG B 1 365 ? 0.641 20.094 12.531 1 87 365 ARG B C 1
ATOM 5839 O O . ARG B 1 365 ? 1.054 19.906 11.383 1 87 365 ARG B O 1
ATOM 5846 N N . GLY B 1 366 ? 0.67 19.203 13.367 1 73.12 366 GLY B N 1
ATOM 5847 C CA . GLY B 1 366 ? 0.853 17.797 13.047 1 73.12 366 GLY B CA 1
ATOM 5848 C C . GLY B 1 366 ? 1.955 17.547 12.039 1 73.12 366 GLY B C 1
ATOM 5849 O O . GLY B 1 366 ? 3.064 18.062 12.18 1 73.12 366 GLY B O 1
ATOM 5850 N N . LEU B 1 367 ? 1.691 16.781 10.828 1 67.06 367 LEU B N 1
ATOM 5851 C CA . LEU B 1 367 ? 2.613 16.156 9.883 1 67.06 367 LEU B CA 1
ATOM 5852 C C . LEU B 1 367 ? 3.213 17.203 8.945 1 67.06 367 LEU B C 1
ATOM 5854 O O . LEU B 1 367 ? 4.387 17.109 8.578 1 67.06 367 LEU B O 1
ATOM 5858 N N . THR B 1 368 ? 2.432 18.078 8.57 1 75.06 368 THR B N 1
ATOM 5859 C CA . THR B 1 368 ? 2.92 19.094 7.652 1 75.06 368 THR B CA 1
ATOM 5860 C C . THR B 1 368 ? 4.09 19.859 8.266 1 75.06 368 THR B C 1
ATOM 5862 O O . THR B 1 368 ? 5.035 20.219 7.562 1 75.06 368 THR B O 1
ATOM 5865 N N . GLU B 1 369 ? 3.963 20.016 9.492 1 82.75 369 GLU B N 1
ATOM 5866 C CA . GLU B 1 369 ? 5.059 20.688 10.188 1 82.75 369 GLU B CA 1
ATOM 5867 C C . GLU B 1 369 ? 6.34 19.859 10.117 1 82.75 369 GLU B C 1
ATOM 5869 O O . GLU B 1 369 ? 7.422 20.406 9.898 1 82.75 369 GLU B O 1
ATOM 5874 N N . LEU B 1 370 ? 6.238 18.641 10.242 1 72.69 370 LEU B N 1
ATOM 5875 C CA . LEU B 1 370 ? 7.414 17.781 10.242 1 72.69 370 LEU B CA 1
ATOM 5876 C C . LEU B 1 370 ? 8.078 17.781 8.867 1 72.69 370 LEU B C 1
ATOM 5878 O O . LEU B 1 370 ? 9.312 17.75 8.773 1 72.69 370 LEU B O 1
ATOM 5882 N N . ILE B 1 371 ? 7.305 17.766 7.938 1 70.38 371 ILE B N 1
ATOM 5883 C CA . ILE B 1 371 ? 7.832 17.812 6.578 1 70.38 371 ILE B CA 1
ATOM 5884 C C . ILE B 1 371 ? 8.609 19.109 6.367 1 70.38 371 ILE B C 1
ATOM 5886 O O . ILE B 1 371 ? 9.727 19.109 5.848 1 70.38 371 ILE B O 1
ATOM 5890 N N . VAL B 1 372 ? 8.016 20.156 6.746 1 80 372 VAL B N 1
ATOM 5891 C CA . VAL B 1 372 ? 8.625 21.469 6.59 1 80 372 VAL B CA 1
ATOM 5892 C C . VAL B 1 372 ? 9.914 21.547 7.398 1 80 372 VAL B C 1
ATOM 5894 O O . VAL B 1 372 ? 10.922 22.094 6.934 1 80 372 VAL B O 1
ATOM 5897 N N . LEU B 1 373 ? 9.875 20.984 8.516 1 83.12 373 LEU B N 1
ATOM 5898 C CA . LEU B 1 373 ? 11.055 21.016 9.383 1 83.12 373 LEU B CA 1
ATOM 5899 C C . LEU B 1 373 ? 12.195 20.219 8.773 1 83.12 373 LEU B C 1
ATOM 5901 O O . LEU B 1 373 ? 13.359 20.609 8.867 1 83.12 373 LEU B O 1
ATOM 5905 N N . ASN B 1 374 ? 11.914 19.203 8.195 1 73 374 ASN B N 1
ATOM 5906 C CA . ASN B 1 374 ? 12.945 18.406 7.531 1 73 374 ASN B CA 1
ATOM 5907 C C . ASN B 1 374 ? 13.57 19.172 6.367 1 73 374 ASN B C 1
ATOM 5909 O O . ASN B 1 374 ? 14.766 19.016 6.098 1 73 374 ASN B O 1
ATOM 5913 N N . VAL B 1 375 ? 12.789 19.859 5.66 1 73.31 375 VAL B N 1
ATOM 5914 C CA . VAL B 1 375 ? 13.312 20.719 4.605 1 73.31 375 VAL B CA 1
ATOM 5915 C C . VAL B 1 375 ? 14.289 21.734 5.199 1 73.31 375 VAL B C 1
ATOM 5917 O O . VAL B 1 375 ? 15.336 22.016 4.605 1 73.31 375 VAL B O 1
ATOM 5920 N N . GLY B 1 376 ? 13.961 22.266 6.281 1 81.5 376 GLY B N 1
ATOM 5921 C CA . GLY B 1 376 ? 14.852 23.203 6.953 1 81.5 376 GLY B CA 1
ATOM 5922 C C . GLY B 1 376 ? 16.188 22.594 7.32 1 81.5 376 GLY B C 1
ATOM 5923 O O . GLY B 1 376 ? 17.234 23.234 7.203 1 81.5 376 GLY B O 1
ATOM 5924 N N . VAL B 1 377 ? 16.172 21.422 7.75 1 78.31 377 VAL B N 1
ATOM 5925 C CA . VAL B 1 377 ? 17.406 20.719 8.094 1 78.31 377 VAL B CA 1
ATOM 5926 C C . VAL B 1 377 ? 18.219 20.453 6.828 1 78.31 377 VAL B C 1
ATOM 5928 O O . VAL B 1 377 ? 19.438 20.656 6.82 1 78.31 377 VAL B O 1
ATOM 5931 N N . SER B 1 378 ? 17.578 20.047 5.844 1 73.19 378 SER B N 1
ATOM 5932 C CA . SER B 1 378 ? 18.25 19.734 4.586 1 73.19 378 SER B CA 1
ATOM 5933 C C . SER B 1 378 ? 18.875 20.984 3.979 1 73.19 378 SER B C 1
ATOM 5935 O O . SER B 1 378 ? 19.922 20.891 3.314 1 73.19 378 SER B O 1
ATOM 5937 N N . LEU B 1 379 ? 18.25 22.094 4.188 1 75.56 379 LEU B N 1
ATOM 5938 C CA . LEU B 1 379 ? 18.766 23.359 3.676 1 75.56 379 LEU B CA 1
ATOM 5939 C C . LEU B 1 379 ? 19.859 23.922 4.582 1 75.56 379 LEU B C 1
ATOM 5941 O O . LEU B 1 379 ? 20.516 24.891 4.234 1 75.56 379 LEU B O 1
ATOM 5945 N N . GLY B 1 380 ? 19.969 23.266 5.699 1 80.5 380 GLY B N 1
ATOM 5946 C CA . GLY B 1 380 ? 20.969 23.734 6.656 1 80.5 380 GLY B CA 1
ATOM 5947 C C . GLY B 1 380 ? 20.516 24.953 7.438 1 80.5 380 GLY B C 1
ATOM 5948 O O . GLY B 1 380 ? 21.359 25.703 7.941 1 80.5 380 GLY B O 1
ATOM 5949 N N . VAL B 1 381 ? 19.297 25.203 7.504 1 86.81 381 VAL B N 1
ATOM 5950 C CA . VAL B 1 381 ? 18.781 26.391 8.188 1 86.81 381 VAL B CA 1
ATOM 5951 C C . VAL B 1 381 ? 18.453 26.047 9.641 1 86.81 381 VAL B C 1
ATOM 5953 O O . VAL B 1 381 ? 18.5 26.906 10.516 1 86.81 381 VAL B O 1
ATOM 5956 N N . LEU B 1 382 ? 18.109 24.766 9.844 1 88.12 382 LEU B N 1
ATOM 5957 C CA . LEU B 1 382 ? 17.719 24.328 11.18 1 88.12 382 LEU B CA 1
ATOM 5958 C C . LEU B 1 382 ? 18.75 23.375 11.766 1 88.12 382 LEU B C 1
ATOM 5960 O O . LEU B 1 382 ? 19.156 22.406 11.117 1 88.12 382 LEU B O 1
ATOM 5964 N N . ASP B 1 383 ? 19.172 23.734 12.883 1 85.19 383 ASP B N 1
ATOM 5965 C CA . ASP B 1 383 ? 20.031 22.797 13.594 1 85.19 383 ASP B CA 1
ATOM 5966 C C . ASP B 1 383 ? 19.203 21.75 14.352 1 85.19 383 ASP B C 1
ATOM 5968 O O . ASP B 1 383 ? 17.984 21.844 14.406 1 85.19 383 ASP B O 1
ATOM 5972 N N . THR B 1 384 ? 19.828 20.812 15.008 1 78.5 384 THR B N 1
ATOM 5973 C CA . THR B 1 384 ? 19.172 19.656 15.617 1 78.5 384 THR B CA 1
ATOM 5974 C C . THR B 1 384 ? 18.312 20.078 16.797 1 78.5 384 THR B C 1
ATOM 5976 O O . THR B 1 384 ? 17.156 19.641 16.922 1 78.5 384 THR B O 1
ATOM 5979 N N . PRO B 1 385 ? 18.797 20.922 17.672 1 83.56 385 PRO B N 1
ATOM 5980 C CA . PRO B 1 385 ? 17.953 21.344 18.797 1 83.56 385 PRO B CA 1
ATOM 5981 C C . PRO B 1 385 ? 16.703 22.094 18.344 1 83.56 385 PRO B C 1
ATOM 5983 O O . PRO B 1 385 ? 15.617 21.875 18.891 1 83.56 385 PRO B O 1
ATOM 5986 N N . MET B 1 386 ? 16.891 22.984 17.422 1 88.06 386 MET B N 1
ATOM 5987 C CA . MET B 1 386 ? 15.742 23.734 16.906 1 88.06 386 MET B CA 1
ATOM 5988 C C . MET B 1 386 ? 14.719 22.797 16.281 1 88.06 386 MET B C 1
ATOM 5990 O O . MET B 1 386 ? 13.508 22.969 16.484 1 88.06 386 MET B O 1
ATOM 5994 N N . PHE B 1 387 ? 15.227 21.906 15.555 1 83.38 387 PHE B N 1
ATOM 5995 C CA . PHE B 1 387 ? 14.352 20.906 14.953 1 83.38 387 PHE B CA 1
ATOM 5996 C C . PHE B 1 387 ? 13.523 20.203 16.016 1 83.38 387 PHE B C 1
ATOM 5998 O O . PHE B 1 387 ? 12.297 20.094 15.891 1 83.38 387 PHE B O 1
ATOM 6005 N N . THR B 1 388 ? 14.164 19.75 16.984 1 80.69 388 THR B N 1
ATOM 6006 C CA . THR B 1 388 ? 13.516 19 18.047 1 80.69 388 THR B CA 1
ATOM 6007 C C . THR B 1 388 ? 12.469 19.859 18.75 1 80.69 388 THR B C 1
ATOM 6009 O O . THR B 1 388 ? 11.359 19.391 19.031 1 80.69 388 THR B O 1
ATOM 6012 N N . MET B 1 389 ? 12.797 21.031 19.078 1 88.38 389 MET B N 1
ATOM 6013 C CA . MET B 1 389 ? 11.875 21.922 19.766 1 88.38 389 MET B CA 1
ATOM 6014 C C . MET B 1 389 ? 10.648 22.203 18.891 1 88.38 389 MET B C 1
ATOM 6016 O O . MET B 1 389 ? 9.523 22.25 19.391 1 88.38 389 MET B O 1
ATOM 6020 N N . MET B 1 390 ? 10.883 22.359 17.672 1 89.69 390 MET B N 1
ATOM 6021 C CA . MET B 1 390 ? 9.773 22.641 16.75 1 89.69 390 MET B CA 1
ATOM 6022 C C . MET B 1 390 ? 8.859 21.438 16.609 1 89.69 390 MET B C 1
ATOM 6024 O O . MET B 1 390 ? 7.645 21.578 16.484 1 89.69 390 MET B O 1
ATOM 6028 N N . VAL B 1 391 ? 9.461 20.297 16.594 1 82.69 391 VAL B N 1
ATOM 6029 C CA . VAL B 1 391 ? 8.68 19.078 16.531 1 82.69 391 VAL B CA 1
ATOM 6030 C C . VAL B 1 391 ? 7.789 18.969 17.766 1 82.69 391 VAL B C 1
ATOM 6032 O O . VAL B 1 391 ? 6.609 18.625 17.656 1 82.69 391 VAL B O 1
ATOM 6035 N N . ILE B 1 392 ? 8.359 19.219 18.891 1 84.25 392 ILE B N 1
ATOM 6036 C CA . ILE B 1 392 ? 7.602 19.172 20.125 1 84.25 392 ILE B CA 1
ATOM 6037 C C . ILE B 1 392 ? 6.473 20.203 20.094 1 84.25 392 ILE B C 1
ATOM 6039 O O . ILE B 1 392 ? 5.348 19.906 20.516 1 84.25 392 ILE B O 1
ATOM 6043 N N . MET B 1 393 ? 6.781 21.344 19.672 1 90.12 393 MET B N 1
ATOM 6044 C CA . MET B 1 393 ? 5.758 22.375 19.531 1 90.12 393 MET B CA 1
ATOM 6045 C C . MET B 1 393 ? 4.609 21.891 18.656 1 90.12 393 MET B C 1
ATOM 6047 O O . MET B 1 393 ? 3.441 22.094 18.984 1 90.12 393 MET B O 1
ATOM 6051 N N . ALA B 1 394 ? 4.938 21.25 17.531 1 87.88 394 ALA B N 1
ATOM 6052 C CA . ALA B 1 394 ? 3.92 20.734 16.609 1 87.88 394 ALA B CA 1
ATOM 6053 C C . ALA B 1 394 ? 3.035 19.703 17.312 1 87.88 394 ALA B C 1
ATOM 6055 O O . ALA B 1 394 ? 1.817 19.688 17.109 1 87.88 394 ALA B O 1
ATOM 6056 N N . LEU B 1 395 ? 3.635 18.922 18.094 1 84.56 395 LEU B N 1
ATOM 6057 C CA . LEU B 1 395 ? 2.908 17.875 18.797 1 84.56 395 LEU B CA 1
ATOM 6058 C C . LEU B 1 395 ? 2.02 18.453 19.891 1 84.56 395 LEU B C 1
ATOM 6060 O O . LEU B 1 395 ? 0.865 18.062 20.031 1 84.56 395 LEU B O 1
ATOM 6064 N N . VAL B 1 396 ? 2.57 19.344 20.625 1 89.12 396 VAL B N 1
ATOM 6065 C CA . VAL B 1 396 ? 1.849 19.969 21.734 1 89.12 396 VAL B CA 1
ATOM 6066 C C . VAL B 1 396 ? 0.654 20.75 21.203 1 89.12 396 VAL B C 1
ATOM 6068 O O . VAL B 1 396 ? -0.451 20.656 21.734 1 89.12 396 VAL B O 1
ATOM 6071 N N . THR B 1 397 ? 0.874 21.5 20.203 1 92.25 397 THR B N 1
ATOM 6072 C CA . THR B 1 397 ? -0.206 22.312 19.656 1 92.25 397 THR B CA 1
ATOM 6073 C C . THR B 1 397 ? -1.299 21.438 19.062 1 92.25 397 THR B C 1
ATOM 6075 O O . THR B 1 397 ? -2.484 21.75 19.156 1 92.25 397 THR B O 1
ATOM 6078 N N . THR B 1 398 ? -0.904 20.344 18.469 1 88.31 398 THR B N 1
ATOM 6079 C CA . THR B 1 398 ? -1.885 19.406 17.938 1 88.31 398 THR B CA 1
ATOM 6080 C C . THR B 1 398 ? -2.666 18.75 19.062 1 88.31 398 THR B C 1
ATOM 6082 O O . THR B 1 398 ? -3.887 18.594 18.984 1 88.31 398 THR B O 1
ATOM 6085 N N . ALA B 1 399 ? -2.01 18.406 20.078 1 88.69 399 ALA B N 1
ATOM 6086 C CA . ALA B 1 399 ? -2.627 17.734 21.234 1 88.69 399 ALA B CA 1
ATOM 6087 C C . ALA B 1 399 ? -3.598 18.672 21.938 1 88.69 399 ALA B C 1
ATOM 6089 O O . ALA B 1 399 ? -4.527 18.219 22.609 1 88.69 399 ALA B O 1
ATOM 6090 N N . MET B 1 400 ? -3.412 19.938 21.844 1 90.25 400 MET B N 1
ATOM 6091 C CA . MET B 1 400 ? -4.266 20.922 22.5 1 90.25 400 MET B CA 1
ATOM 6092 C C . MET B 1 400 ? -5.68 20.875 21.938 1 90.25 400 MET B C 1
ATOM 6094 O O . MET B 1 400 ? -6.625 21.328 22.578 1 90.25 400 MET B O 1
ATOM 6098 N N . ALA B 1 401 ? -5.762 20.312 20.75 1 85.81 401 ALA B N 1
ATOM 6099 C CA . ALA B 1 401 ? -7.082 20.234 20.141 1 85.81 401 ALA B CA 1
ATOM 6100 C C . ALA B 1 401 ? -8.031 19.391 21 1 85.81 401 ALA B C 1
ATOM 6102 O O . ALA B 1 401 ? -9.211 19.734 21.125 1 85.81 401 ALA B O 1
ATOM 6103 N N . GLY B 1 402 ? -7.586 18.391 21.562 1 84.75 402 GLY B N 1
ATOM 6104 C CA . GLY B 1 402 ? -8.414 17.5 22.375 1 84.75 402 GLY B CA 1
ATOM 6105 C C . GLY B 1 402 ? -9.07 18.203 23.547 1 84.75 402 GLY B C 1
ATOM 6106 O O . GLY B 1 402 ? -10.281 18.438 23.547 1 84.75 402 GLY B O 1
ATOM 6107 N N . PRO B 1 403 ? -8.344 18.656 24.453 1 83.81 403 PRO B N 1
ATOM 6108 C CA . PRO B 1 403 ? -8.891 19.25 25.672 1 83.81 403 PRO B CA 1
ATOM 6109 C C . PRO B 1 403 ? -9.602 20.578 25.391 1 83.81 403 PRO B C 1
ATOM 6111 O O . PRO B 1 403 ? -10.578 20.906 26.078 1 83.81 403 PRO B O 1
ATOM 6114 N N . LEU B 1 404 ? -9.25 21.266 24.453 1 85.81 404 LEU B N 1
ATOM 6115 C CA . LEU B 1 404 ? -9.797 22.594 24.234 1 85.81 404 LEU B CA 1
ATOM 6116 C C . LEU B 1 404 ? -11.07 22.531 23.406 1 85.81 404 LEU B C 1
ATOM 6118 O O . LEU B 1 404 ? -11.906 23.438 23.469 1 85.81 404 LEU B O 1
ATOM 6122 N N . LEU B 1 405 ? -11.195 21.469 22.625 1 81.69 405 LEU B N 1
ATOM 6123 C CA . LEU B 1 405 ? -12.414 21.312 21.844 1 81.69 405 LEU B CA 1
ATOM 6124 C C . LEU B 1 405 ? -13.484 20.578 22.656 1 81.69 405 LEU B C 1
ATOM 6126 O O . LEU B 1 405 ? -14.68 20.703 22.375 1 81.69 405 LEU B O 1
ATOM 6130 N N . SER B 1 406 ? -13.266 19.375 23.391 1 67.56 406 SER B N 1
ATOM 6131 C CA . SER B 1 406 ? -14.195 18.516 24.109 1 67.56 406 SER B CA 1
ATOM 6132 C C . SER B 1 406 ? -15.07 19.328 25.062 1 67.56 406 SER B C 1
ATOM 6134 O O . SER B 1 406 ? -16.25 19.016 25.266 1 67.56 406 SER B O 1
ATOM 6136 N N . ARG B 1 407 ? -14.633 20.219 25.844 1 55.94 407 ARG B N 1
ATOM 6137 C CA . ARG B 1 407 ? -15.43 20.812 26.906 1 55.94 407 ARG B CA 1
ATOM 6138 C C . ARG B 1 407 ? -16.719 21.422 26.359 1 55.94 407 ARG B C 1
ATOM 6140 O O . ARG B 1 407 ? -17.719 21.5 27.062 1 55.94 407 ARG B O 1
ATOM 6147 N N . ARG B 1 408 ? -16.891 22.016 25.203 1 52.12 408 ARG B N 1
ATOM 6148 C CA . ARG B 1 408 ? -18.078 22.844 24.953 1 52.12 408 ARG B CA 1
ATOM 6149 C C . ARG B 1 408 ? -18.797 22.375 23.703 1 52.12 408 ARG B C 1
ATOM 6151 O O . ARG B 1 408 ? -19.672 23.078 23.188 1 52.12 408 ARG B O 1
ATOM 6158 N N . TRP B 1 409 ? -18.297 21.359 22.922 1 52.91 409 TRP B N 1
ATOM 6159 C CA . TRP B 1 409 ? -19.078 21.109 21.719 1 52.91 409 TRP B CA 1
ATOM 6160 C C . TRP B 1 409 ? -20.344 20.312 22.031 1 52.91 409 TRP B C 1
ATOM 6162 O O . TRP B 1 409 ? -20.266 19.203 22.547 1 52.91 409 TRP B O 1
ATOM 6172 N N . PRO B 1 410 ? -21.484 20.906 22.203 1 46.06 410 PRO B N 1
ATOM 6173 C CA . PRO B 1 410 ? -22.703 20.094 22.344 1 46.06 410 PRO B CA 1
ATOM 6174 C C . PRO B 1 410 ? -22.797 19 21.281 1 46.06 410 PRO B C 1
ATOM 6176 O O . PRO B 1 410 ? -22.281 19.156 20.172 1 46.06 410 PRO B O 1
ATOM 6179 N N . ASP B 1 411 ? -22.656 17.812 21.578 1 42.66 411 ASP B N 1
ATOM 6180 C CA . ASP B 1 411 ? -22.938 16.719 20.641 1 42.66 411 ASP B CA 1
ATOM 6181 C C . ASP B 1 411 ? -23.984 17.141 19.609 1 42.66 411 ASP B C 1
ATOM 6183 O O . ASP B 1 411 ? -24.953 17.812 19.938 1 42.66 411 ASP B O 1
ATOM 6187 N N . SER B 1 412 ? -23.703 17.312 18.422 1 42.19 412 SER B N 1
ATOM 6188 C CA . SER B 1 412 ? -24.625 17.688 17.359 1 42.19 412 SER B CA 1
ATOM 6189 C C . SER B 1 412 ? -26.016 17.109 17.594 1 42.19 412 SER B C 1
ATOM 6191 O O . SER B 1 412 ? -26.969 17.469 16.906 1 42.19 412 SER B O 1
ATOM 6193 N N . GLY B 1 413 ? -26.266 16.078 18.234 1 39.25 413 GLY B N 1
ATOM 6194 C CA . GLY B 1 413 ? -27.656 15.734 18.5 1 39.25 413 GLY B CA 1
ATOM 6195 C C . GLY B 1 413 ? -28.422 16.844 19.188 1 39.25 413 GLY B C 1
ATOM 6196 O O . GLY B 1 413 ? -29.641 16.953 19 1 39.25 413 GLY B O 1
ATOM 6197 N N . ASP B 1 414 ? -27.875 17.547 19.969 1 38.53 414 ASP B N 1
ATOM 6198 C CA . ASP B 1 414 ? -28.609 18.516 20.781 1 38.53 414 ASP B CA 1
ATOM 6199 C C . ASP B 1 414 ? -28.812 19.828 20.031 1 38.53 414 ASP B C 1
ATOM 6201 O O . ASP B 1 414 ? -29.766 20.578 20.312 1 38.53 414 ASP B O 1
ATOM 6205 N N . GLU B 1 415 ? -28.031 20.312 19.203 1 39.66 415 GLU B N 1
ATOM 6206 C CA . GLU B 1 415 ? -28.25 21.562 18.484 1 39.66 415 GLU B CA 1
ATOM 6207 C C . GLU B 1 415 ? -29.344 21.422 17.438 1 39.66 415 GLU B C 1
ATOM 6209 O O . GLU B 1 415 ? -30.078 22.375 17.172 1 39.66 415 GLU B O 1
ATOM 6214 N N . ILE B 1 416 ? -29.453 20.328 16.75 1 40.44 416 ILE B N 1
ATOM 6215 C CA . ILE B 1 416 ? -30.672 20.125 15.984 1 40.44 416 ILE B CA 1
ATOM 6216 C C . ILE B 1 416 ? -31.875 20.172 16.922 1 40.44 416 ILE B C 1
ATOM 6218 O O . ILE B 1 416 ? -32.938 20.703 16.562 1 40.44 416 ILE B O 1
ATOM 6222 N N . ALA B 1 417 ? -31.734 19.703 18.109 1 39.47 417 ALA B N 1
ATOM 6223 C CA . ALA B 1 417 ? -32.844 19.75 19.047 1 39.47 417 ALA B CA 1
ATOM 6224 C C . ALA B 1 417 ? -33.094 21.172 19.547 1 39.47 417 ALA B C 1
ATOM 6226 O O . ALA B 1 417 ? -34.25 21.594 19.734 1 39.47 417 ALA B O 1
ATOM 6227 N N . ALA B 1 418 ? -32.156 22.016 19.75 1 41.31 418 ALA B N 1
ATOM 6228 C CA . ALA B 1 418 ? -32.344 23.375 20.234 1 41.31 418 ALA B CA 1
ATOM 6229 C C . ALA B 1 418 ? -32.875 24.281 19.141 1 41.31 418 ALA B C 1
ATOM 6231 O O . ALA B 1 418 ? -33.719 25.141 19.406 1 41.31 418 ALA B O 1
ATOM 6232 N N . ARG B 1 419 ? -32.531 24.266 17.906 1 41.19 419 ARG B N 1
ATOM 6233 C CA . ARG B 1 419 ? -33.125 25.031 16.828 1 41.19 419 ARG B CA 1
ATOM 6234 C C . ARG B 1 419 ? -34.531 24.531 16.516 1 41.19 419 ARG B C 1
ATOM 6236 O O . ARG B 1 419 ? -35.375 25.297 16.078 1 41.19 419 ARG B O 1
ATOM 6243 N N . ALA B 1 420 ? -34.625 23.328 16.641 1 43.12 420 ALA B N 1
ATOM 6244 C CA . ALA B 1 420 ? -36 22.812 16.453 1 43.12 420 ALA B CA 1
ATOM 6245 C C . ALA B 1 420 ? -36.938 23.281 17.562 1 43.12 420 ALA B C 1
ATOM 6247 O O . ALA B 1 420 ? -38.156 23.312 17.375 1 43.12 420 ALA B O 1
ATOM 6248 N N . ALA B 1 421 ? -36.281 23.422 18.594 1 42.75 421 ALA B N 1
ATOM 6249 C CA . ALA B 1 421 ? -37.125 23.844 19.703 1 42.75 421 ALA B CA 1
ATOM 6250 C C . ALA B 1 421 ? -37.312 25.359 19.719 1 42.75 421 ALA B C 1
ATOM 6252 O O . ALA B 1 421 ? -38 25.906 20.594 1 42.75 421 ALA B O 1
ATOM 6253 N N . GLU B 1 422 ? -36.469 25.984 19.016 1 36.5 422 GLU B N 1
ATOM 6254 C CA . GLU B 1 422 ? -36.75 27.422 18.984 1 36.5 422 GLU B CA 1
ATOM 6255 C C . GLU B 1 422 ? -38.094 27.688 18.328 1 36.5 422 GLU B C 1
ATOM 6257 O O . GLU B 1 422 ? -38.406 27.172 17.25 1 36.5 422 GLU B O 1
ATOM 6262 N N . PRO B 1 423 ? -39 27.984 19.125 1 40.62 423 PRO B N 1
ATOM 6263 C CA . PRO B 1 423 ? -40.344 28.328 18.672 1 40.62 423 PRO B CA 1
ATOM 6264 C C . PRO B 1 423 ? -40.312 29.281 17.484 1 40.62 423 PRO B C 1
ATOM 6266 O O . PRO B 1 423 ? -39.438 30.141 17.375 1 40.62 423 PRO B O 1
ATOM 6269 N N . VAL B 1 424 ? -40.656 28.781 16.359 1 43.78 424 VAL B N 1
ATOM 6270 C CA . VAL B 1 424 ? -41.031 29.656 15.258 1 43.78 424 VAL B CA 1
ATOM 6271 C C . VAL B 1 424 ? -41.906 30.812 15.781 1 43.78 424 VAL B C 1
ATOM 6273 O O . VAL B 1 424 ? -42.969 30.594 16.328 1 43.78 424 VAL B O 1
ATOM 6276 N N . ALA B 1 425 ? -41.344 31.719 16.406 1 34 425 ALA B N 1
ATOM 6277 C CA . ALA B 1 425 ? -42.25 32.875 16.562 1 34 425 ALA B CA 1
ATOM 6278 C C . ALA B 1 425 ? -43.062 33.094 15.297 1 34 425 ALA B C 1
ATOM 6280 O O . ALA B 1 425 ? -42.531 33.125 14.188 1 34 425 ALA B O 1
ATOM 6281 N N . ALA B 1 426 ? -44.281 32.75 15.398 1 38.81 426 ALA B N 1
ATOM 6282 C CA . ALA B 1 426 ? -45.344 33.25 14.508 1 38.81 426 ALA B CA 1
ATOM 6283 C C . ALA B 1 426 ? -45.125 34.719 14.156 1 38.81 426 ALA B C 1
ATOM 6285 O O . ALA B 1 426 ? -45.188 35.562 15.031 1 38.81 426 ALA B O 1
ATOM 6286 N N . ARG B 1 427 ? -44.094 34.938 13.398 1 29.47 427 ARG B N 1
ATOM 6287 C CA . ARG B 1 427 ? -44.281 36.281 12.844 1 29.47 427 ARG B CA 1
ATOM 6288 C C . ARG B 1 427 ? -45.719 36.5 12.383 1 29.47 427 ARG B C 1
ATOM 6290 O O . ARG B 1 427 ? -46.219 35.75 11.562 1 29.47 427 ARG B O 1
ATOM 6297 N N . GLY B 1 428 ? -46.469 37 13.281 1 26.64 428 GLY B N 1
ATOM 6298 C CA . GLY B 1 428 ? -47.594 37.875 12.961 1 26.64 428 GLY B CA 1
ATOM 6299 C C . GLY B 1 428 ? -47.219 38.938 11.938 1 26.64 428 GLY B C 1
ATOM 6300 O O . GLY B 1 428 ? -46.031 39.281 11.781 1 26.64 428 GLY B O 1
#

Solvent-accessible surface area (backbone atoms only — not comparable to full-atom values): 40864 Å² total; per-residue (Å²): 136,75,65,71,35,56,68,71,59,41,46,47,27,45,37,37,30,38,48,20,50,45,45,51,46,23,48,54,31,14,52,51,23,43,74,72,49,29,46,42,66,55,15,18,30,49,34,11,24,43,53,6,52,48,42,36,32,69,37,85,80,48,42,26,50,70,61,55,36,77,87,32,47,64,47,49,50,51,43,10,46,56,12,41,31,42,39,31,17,52,53,21,47,68,49,62,63,66,61,47,65,75,37,43,68,54,29,50,41,23,30,50,37,12,30,51,39,4,21,51,48,24,30,57,49,29,68,72,47,35,83,84,50,34,58,26,97,88,36,79,40,56,64,68,32,41,22,48,42,40,7,39,64,33,30,42,22,11,47,68,51,42,50,47,46,26,52,75,69,68,37,46,83,38,71,54,32,40,41,41,52,53,16,21,51,52,27,43,55,50,36,50,52,47,48,49,50,27,50,24,63,60,64,68,45,66,70,63,56,56,56,47,34,54,53,48,48,52,49,47,54,48,42,41,62,69,47,48,24,56,51,45,44,53,46,60,72,67,53,78,52,44,69,57,51,30,42,50,50,52,21,48,29,26,40,34,14,24,53,27,24,43,50,51,40,62,38,55,54,19,6,20,50,44,18,51,44,46,66,70,73,62,49,68,61,44,38,62,27,38,48,52,39,36,50,37,36,17,66,66,25,28,57,46,38,42,19,58,60,16,38,72,40,58,62,77,75,66,52,71,73,48,47,56,53,34,51,51,49,39,50,45,35,45,48,14,18,26,50,19,20,19,49,36,29,43,73,69,65,41,54,69,70,53,11,48,49,34,4,45,56,45,34,20,14,44,63,56,45,53,54,54,49,50,51,32,40,75,66,41,52,39,37,71,60,59,48,35,41,50,52,48,37,26,49,52,37,34,49,46,37,19,70,70,48,64,80,72,58,70,60,69,74,51,54,59,49,50,60,67,59,45,71,74,71,74,78,120,138,75,64,72,35,57,67,70,59,41,46,49,28,45,37,39,30,38,48,21,50,45,45,51,47,24,49,54,30,15,51,50,22,42,74,72,50,29,47,42,65,54,16,17,30,48,34,11,25,42,53,6,52,48,42,35,33,68,38,85,80,47,42,25,52,70,61,53,35,76,85,33,47,62,48,49,50,50,42,10,45,56,13,43,30,43,40,32,17,51,53,21,47,68,50,63,62,67,61,47,64,75,38,40,69,55,30,51,41,23,29,50,38,12,29,49,39,4,21,52,49,24,30,55,48,29,70,74,47,36,84,82,49,34,58,25,96,89,36,79,41,57,64,68,32,42,22,48,43,40,7,36,64,33,30,40,22,13,46,68,52,43,51,48,46,26,53,77,68,68,36,46,82,38,70,55,32,41,42,40,51,55,18,20,50,52,28,44,55,51,36,50,54,48,47,51,49,27,49,23,63,59,64,68,45,64,70,62,56,57,55,48,34,53,53,48,47,52,49,48,55,48,42,41,62,70,47,47,24,57,51,45,44,54,45,59,71,67,53,79,51,45,68,56,50,30,43,53,50,53,21,48,29,26,40,36,14,25,52,27,24,44,50,51,39,63,39,54,53,20,6,19,50,46,16,52,45,46,68,71,73,63,49,68,61,44,37,63,28,40,48,52,38,36,50,38,36,18,67,66,24,28,58,44,38,43,20,56,59,17,38,73,42,58,62,79,75,68,51,71,74,46,48,57,53,34,51,50,49,40,49,44,35,47,49,14,18,24,50,19,20,19,49,36,29,42,74,69,65,39,53,70,70,52,11,47,51,32,4,44,53,44,33,21,15,44,63,55,43,53,55,52,49,50,51,32,40,74,66,41,53,39,36,70,61,59,47,36,42,51,50,50,37,24,48,52,38,34,50,47,37,19,70,70,49,65,79,72,60,71,59,69,74,52,55,61,49,51,62,67,58,46,70,74,70,74,76,122

pLDDT: mean 83.28, std 12.58, range [26.64, 97.0]

Organism: Actinoplanes teichomyceticus (NCBI:txid1867)

InterPro domains:
  IPR006153 Cation/H+ exchanger, transmembrane domain [PF00999] (22-406)
  IPR038770 Sodium/solute symporter superfamily [G3DSA:1.20.1530.20] (12-412)
  IPR050794 Monovalent cation:proton antiporter 2 [PTHR32468] (13-406)

Radius of gyration: 29.51 Å; Cα contacts (8 Å, |Δi|>4): 1389; chains: 2; bounding box: 79×89×64 Å

Foldseek 3Di:
DDDPDDPVVVLVVLLVVLLVVLQVQLVVQLVVCVVVLFHSLLSLLVSLQCLACANPVVDPDSNSCVSPPPVNLVVLQVLLVLLLLLLLLQLLQPQDPVLCVVCVVLLQQLLCLLLVLLLVLQLVLLVVCCVVWQAFPRDGFDSVLLSLLSSLLLSAADLSLLSSRCVRLVNCPPSLNSSLNSSNLVSQVVSQLSLVVSLCVLVVNDPVLSVQLVVLVVVLLCCLQPPVLVVLVVVVVVDQDLQVNQVVLSVQSQVQLVSNVVSRGHSSSSSSSSSNSHDCPPPVSCCVSRVVVSVVSNVSSNSSNSSSLSNVAHQPPADPVLVVSLVSSLVSSLCSQQVSNLVSCVVVPHDNLSSNLSSLSRQARRRSSSVSLVSCVVSRSGHNSRSNSSVVSNSVSNRSNRVSVPPDDPPVVVVVVVVVPPPPPPPD/DDDPDDPVVVLVVLLVVLLVVLQVQLVVQLVVCVVVLFHSLLSLLVSLQCLACANVVVDPDSNSCVSPPPVNLVVLQVLLVLLLLLLLLQLLQPQDPVLCVVCVVLLQQLLCLLLVLLLVLQLVLLVVCCVVWQAFPRDGFDSVLLSLLSSLLLSAADLSLLSSRCVSLVNCPPSLNSSLNSSNLVSQVVSQLSLVVSLCVLVVNDPVLSVQLVVLVVVLLCCLQPPVLVVLVVVVVVDQDLQVNQVVLSVQSQVQLVSNVVSRGHSSSSSSSSSNSHDCPPPVSCCVSRVVVSVVSNVSSNSSNSSSLSNPAHQVPADPVLVVSLVSSLVSSLCSQLVSNLVSCVVVPHDNVSSNLSSLSRSARRRSSSVSLVSCVVSRSGHNSRSNSSVVSNSVSNRSNRVSVPPDDPPVVCVVVVVVPPPPPPPD

Sequence (856 aa):
MKSIAPAAELTVATVLADIAIVLVVGYVFGRAARRLGQPVVVGEILAGIALGPSLLGLLPGDLTSAVFPPAGRPYLSAISQVGLLLFMFLIGWEFDRRLVARRKSLTVSVSVCSIALAFGLGVGLAALLYDRHATVAGRHVPFTAFALFIGAAMSITAFPVLARILRDRRIAHTEVGVLALASAAIDDVLAWCILAVVAMVATARDPGDLIQVVALSALYVTAMTAVVRPALARLVRRVESAPALAVITASGVFLSSYATTWIGIHAVFGAFAFGFVMPREPVERLTQAVRRPFENIGLLLMPVFFIVTGLSVDISGLTVTNAVELAAIVLVACAGKMLGATGAGRAFGLPWSDARRLGVLMNTRGLTELIVLNVGVSLGVLDTPMFTMMVIMALVTTAMAGPLLSRRWPDSGDEIAARAAEPVAARGMKSIAPAAELTVATVLADIAIVLVVGYVFGRAAR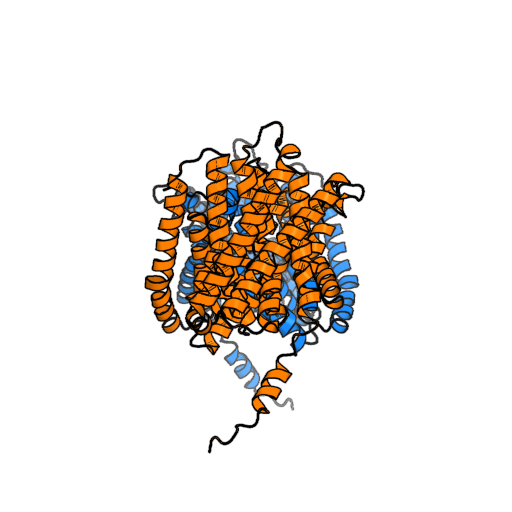RLGQPVVVGEILAGIALGPSLLGLLPGDLTSAVFPPAGRPYLSAISQVGLLLFMFLIGWEFDRRLVARRKSLTVSVSVCSIALAFGLGVGLAALLYDRHATVAGRHVPFTAFALFIGAAMSITAFPVLARILRDRRIAHTEVGVLALASAAIDDVLAWCILAVVAMVATARDPGDLIQVVALSALYVTAMTAVVRPALARLVRRVESAPALAVITASGVFLSSYATTWIGIHAVFGAFAFGFVMPREPVERLTQAVRRPFENIGLLLMPVFFIVTGLSVDISGLTVTNAVELAAIVLVACAGKMLGATGAGRAFGLPWSDARRLGVLMNTRGLTELIVLNVGVSLGVLDTPMFTMMVIMALVTTAMAGPLLSRRWPDSGDEIAARAAEPVAARG

Nearest PDB structures (foldseek):
  4bwz-assembly1_A  TM=8.573E-01  e=1.458E-15  Thermus thermophilus
  5bz2-assembly1_A-2  TM=8.091E-01  e=6.085E-14  Thermus thermophilus
  8by2-assembly1_A  TM=7.487E-01  e=1.018E-10  Escherichia coli
  8bxg-assembly1_A  TM=7.480E-01  e=1.735E-10  Escherichia coli
  7p1i-assembly1_B  TM=7.557E-01  e=5.184E-08  Bison bison